Protein AF-A0A6A6M4I4-F1 (afdb_monomer_lite)

pLDDT: mean 72.27, std 20.76, range [21.84, 98.06]

Structure (mmCIF, N/CA/C/O backbone):
data_AF-A0A6A6M4I4-F1
#
_entry.id   AF-A0A6A6M4I4-F1
#
loop_
_atom_site.group_PDB
_atom_site.id
_atom_site.type_symbol
_atom_site.label_atom_id
_atom_site.label_alt_id
_atom_site.label_comp_id
_atom_site.label_asym_id
_atom_site.label_entity_id
_atom_site.label_seq_id
_atom_site.pdbx_PDB_ins_code
_atom_site.Cartn_x
_atom_site.Cartn_y
_atom_site.Cartn_z
_atom_site.occupancy
_atom_site.B_iso_or_equiv
_atom_site.auth_seq_id
_atom_site.auth_comp_id
_atom_site.auth_asym_id
_atom_site.auth_atom_id
_atom_site.pdbx_PDB_model_num
ATOM 1 N N . MET A 1 1 ? 14.103 -45.615 40.117 1.00 31.14 1 MET A N 1
ATOM 2 C CA . MET A 1 1 ? 13.460 -45.887 38.816 1.00 31.14 1 MET A CA 1
ATOM 3 C C . MET A 1 1 ? 13.446 -44.595 38.030 1.00 31.14 1 MET A C 1
ATOM 5 O O . MET A 1 1 ? 12.915 -43.610 38.521 1.00 31.14 1 MET A O 1
ATOM 9 N N . ILE A 1 2 ? 14.097 -44.604 36.875 1.00 37.81 2 ILE A N 1
ATOM 10 C CA . ILE A 1 2 ? 14.071 -43.544 35.864 1.00 37.81 2 ILE A CA 1
ATOM 11 C C . ILE A 1 2 ? 13.263 -44.106 34.682 1.00 37.81 2 ILE A C 1
ATOM 13 O O . ILE A 1 2 ? 13.372 -45.302 34.410 1.00 37.81 2 ILE A O 1
ATOM 17 N N . PRO A 1 3 ? 12.483 -43.268 33.990 1.00 33.00 3 PRO A N 1
ATOM 18 C CA . PRO A 1 3 ? 12.648 -43.134 32.540 1.00 33.00 3 PRO A CA 1
ATOM 19 C C . PRO A 1 3 ? 12.903 -41.648 32.206 1.00 33.00 3 PRO A C 1
ATOM 21 O O . PRO A 1 3 ? 12.130 -40.785 32.605 1.00 33.00 3 PRO A O 1
ATOM 24 N N . SER A 1 4 ? 14.102 -41.247 31.763 1.00 32.44 4 SER A N 1
ATOM 25 C CA . SER A 1 4 ? 14.714 -41.373 30.423 1.00 32.44 4 SER A CA 1
ATOM 26 C C . SER A 1 4 ? 14.012 -40.421 29.447 1.00 32.44 4 SER A C 1
ATOM 28 O O . SER A 1 4 ? 12.918 -40.712 28.984 1.00 32.44 4 SER A O 1
ATOM 30 N N . SER A 1 5 ? 14.458 -39.172 29.310 1.00 35.25 5 SER A N 1
ATOM 31 C CA . SER A 1 5 ? 15.654 -38.680 28.598 1.00 35.25 5 SER A CA 1
ATOM 32 C C . SER A 1 5 ? 15.289 -38.137 27.217 1.00 35.25 5 SER A C 1
ATOM 34 O O . SER A 1 5 ? 14.950 -38.897 26.318 1.00 35.25 5 SER A O 1
ATOM 36 N N . SER A 1 6 ? 15.524 -36.845 27.016 1.00 27.23 6 SER A N 1
ATOM 37 C CA . SER A 1 6 ? 16.131 -36.363 25.777 1.00 27.23 6 SER A CA 1
ATOM 38 C C . SER A 1 6 ? 17.053 -35.204 26.134 1.00 27.23 6 SER A C 1
ATOM 40 O O . SER A 1 6 ? 16.610 -34.125 26.522 1.00 27.23 6 SER A O 1
ATOM 42 N N . PHE A 1 7 ? 18.346 -35.498 26.070 1.00 37.03 7 PHE A N 1
ATOM 43 C CA . PHE A 1 7 ? 19.450 -34.561 26.166 1.00 37.03 7 PHE A CA 1
ATOM 44 C C . PHE A 1 7 ? 19.251 -33.390 25.194 1.00 37.03 7 PHE A C 1
ATOM 46 O O . PHE A 1 7 ? 19.187 -33.603 23.986 1.00 37.03 7 PHE A O 1
ATOM 53 N N . ALA A 1 8 ? 19.230 -32.164 25.714 1.00 30.73 8 ALA A N 1
ATOM 54 C CA . ALA A 1 8 ? 19.670 -30.998 24.958 1.00 30.73 8 ALA A CA 1
ATOM 55 C C . ALA A 1 8 ? 21.140 -30.744 25.321 1.00 30.73 8 ALA A C 1
ATOM 57 O O . ALA A 1 8 ? 21.530 -30.786 26.489 1.00 30.73 8 ALA A O 1
ATOM 58 N N . GLN A 1 9 ? 21.951 -30.604 24.281 1.00 38.31 9 GLN A N 1
ATOM 59 C CA . GLN A 1 9 ? 23.408 -30.628 24.278 1.00 38.31 9 GLN A CA 1
ATOM 60 C C . GLN A 1 9 ? 24.006 -29.468 25.091 1.00 38.31 9 GLN A C 1
ATOM 62 O O . GLN A 1 9 ? 23.876 -28.307 24.718 1.00 38.31 9 GLN A O 1
ATOM 67 N N . TRP A 1 10 ? 24.702 -29.793 26.179 1.00 38.88 10 TRP A N 1
ATOM 68 C CA . TRP A 1 10 ? 25.659 -28.889 26.819 1.00 38.88 10 TRP A CA 1
ATOM 69 C C . TRP A 1 10 ? 26.985 -28.930 26.046 1.00 38.88 10 TRP A C 1
ATOM 71 O O . TRP A 1 10 ? 27.397 -30.026 25.656 1.00 38.88 10 TRP A O 1
ATOM 81 N N . PRO A 1 11 ? 27.747 -27.831 25.925 1.00 41.03 11 PRO A N 1
ATOM 82 C CA . PRO A 1 11 ? 29.192 -27.961 25.986 1.00 41.03 11 PRO A CA 1
ATOM 83 C C . PRO A 1 11 ? 29.584 -28.215 27.459 1.00 41.03 11 PRO A C 1
ATOM 85 O O . PRO A 1 11 ? 29.153 -27.467 28.341 1.00 41.03 11 PRO A O 1
ATOM 88 N N . PRO A 1 12 ? 30.349 -29.274 27.780 1.00 46.47 12 PRO A N 1
ATOM 89 C CA . PRO A 1 12 ? 30.817 -29.503 29.145 1.00 46.47 12 PRO A CA 1
ATOM 90 C C . PRO A 1 12 ? 31.747 -28.362 29.593 1.00 46.47 12 PRO A C 1
ATOM 92 O O . PRO A 1 12 ? 32.564 -27.879 28.808 1.00 46.47 12 PRO A O 1
ATOM 95 N N . SER A 1 13 ? 31.646 -27.948 30.864 1.00 44.84 13 SER A N 1
ATOM 96 C CA . SER A 1 13 ? 32.610 -27.016 31.470 1.00 44.84 13 SER A CA 1
ATOM 97 C C . SER A 1 13 ? 34.028 -27.603 31.362 1.00 44.84 13 SER A C 1
ATOM 99 O O . SER A 1 13 ? 34.208 -28.773 31.715 1.00 44.84 13 SER A O 1
ATOM 101 N N . PRO A 1 14 ? 35.055 -26.838 30.941 1.00 47.03 14 PRO A N 1
ATOM 102 C CA . PRO A 1 14 ? 36.431 -27.334 30.818 1.00 47.03 14 PRO A CA 1
ATOM 103 C C . PRO A 1 14 ? 37.112 -27.720 32.149 1.00 47.03 14 PRO A C 1
ATOM 105 O O . PRO A 1 14 ? 38.323 -27.919 32.173 1.00 47.03 14 PRO A O 1
ATOM 108 N N . GLY A 1 15 ? 36.392 -27.754 33.279 1.00 49.91 15 GLY A N 1
ATOM 109 C CA . GLY A 1 15 ? 36.974 -27.930 34.616 1.00 49.91 15 GLY A CA 1
ATOM 110 C C . GLY A 1 15 ? 37.733 -26.695 35.124 1.00 49.91 15 GLY A C 1
ATOM 111 O O . GLY A 1 15 ? 38.423 -26.759 36.141 1.00 49.91 15 GLY A O 1
ATOM 112 N N . TYR A 1 16 ? 37.605 -25.564 34.427 1.00 53.72 16 TYR A N 1
ATOM 113 C CA . TYR A 1 16 ? 38.219 -24.285 34.759 1.00 53.72 16 TYR A CA 1
ATOM 114 C C . TYR A 1 16 ? 37.128 -23.338 35.268 1.00 53.72 16 TYR A C 1
ATOM 116 O O . TYR A 1 16 ? 36.268 -22.937 34.495 1.00 53.72 16 TYR A O 1
ATOM 124 N N . TRP A 1 17 ? 37.175 -22.985 36.559 1.00 66.44 17 TRP A N 1
ATOM 125 C CA . TRP A 1 17 ? 36.201 -22.100 37.220 1.00 66.44 17 TRP A CA 1
ATOM 126 C C . TRP A 1 17 ? 36.866 -20.789 37.677 1.00 66.44 17 TRP A C 1
ATOM 128 O O . TRP A 1 17 ? 37.181 -20.637 38.861 1.00 66.44 17 TRP A O 1
ATOM 138 N N . PRO A 1 18 ? 37.186 -19.848 36.767 1.00 69.31 18 PRO A N 1
ATOM 139 C CA . PRO A 1 18 ? 37.772 -18.556 37.123 1.00 69.31 18 PRO A CA 1
ATOM 140 C C . PRO A 1 18 ? 37.005 -17.824 38.213 1.00 69.31 18 PRO A C 1
ATOM 142 O O . PRO A 1 18 ? 37.638 -17.266 39.111 1.00 69.31 18 PRO A O 1
ATOM 145 N N . SER A 1 19 ? 35.671 -17.867 38.165 1.00 76.81 19 SER A N 1
ATOM 146 C CA . SER A 1 19 ? 34.803 -17.196 39.131 1.00 76.81 19 SER A CA 1
ATOM 147 C C . SER A 1 19 ? 35.120 -17.581 40.582 1.00 76.81 19 SER A C 1
ATOM 149 O O . SER A 1 19 ? 35.118 -16.721 41.461 1.00 76.81 19 SER A O 1
ATOM 151 N N . SER A 1 20 ? 35.515 -18.835 40.843 1.00 78.94 20 SER A N 1
ATOM 152 C CA . SER A 1 20 ? 35.787 -19.338 42.196 1.00 78.94 20 SER A CA 1
ATOM 153 C C . SER A 1 20 ? 37.062 -18.765 42.828 1.00 78.94 20 SER A C 1
ATOM 155 O O . SER A 1 20 ? 37.299 -18.950 44.023 1.00 78.94 20 SER A O 1
ATOM 157 N N . ARG A 1 21 ? 37.917 -18.101 42.040 1.00 78.56 21 ARG A N 1
ATOM 158 C CA . ARG A 1 21 ? 39.187 -17.510 42.495 1.00 78.56 21 ARG A CA 1
ATOM 159 C C . ARG A 1 21 ? 39.053 -16.052 42.932 1.00 78.56 21 ARG A C 1
ATOM 161 O O . ARG A 1 21 ? 39.996 -15.514 43.511 1.00 78.56 21 ARG A O 1
ATOM 168 N N . PHE A 1 22 ? 37.907 -15.420 42.686 1.00 78.38 22 PHE A N 1
ATOM 169 C CA . PHE A 1 22 ? 37.672 -14.009 42.981 1.00 78.38 22 PHE A CA 1
ATOM 170 C C . PHE A 1 22 ? 36.509 -13.850 43.967 1.00 78.38 22 PHE A C 1
ATOM 172 O O . PHE A 1 22 ? 35.502 -14.545 43.888 1.00 78.38 22 PHE A O 1
ATOM 179 N N . ARG A 1 23 ? 36.649 -12.937 44.937 1.00 75.50 23 ARG A N 1
ATOM 180 C CA . ARG A 1 23 ? 35.587 -12.642 45.915 1.00 75.50 23 ARG A CA 1
ATOM 181 C C . ARG A 1 23 ? 34.660 -11.554 45.375 1.00 75.50 23 ARG A C 1
ATOM 183 O O . ARG A 1 23 ? 35.139 -10.551 44.850 1.00 75.50 23 ARG A O 1
ATOM 190 N N . SER A 1 24 ? 33.352 -11.723 45.555 1.00 74.38 24 SER A N 1
ATOM 191 C CA . SER A 1 24 ? 32.347 -10.718 45.196 1.00 74.38 24 SER A CA 1
ATOM 192 C C . SER A 1 24 ? 32.447 -9.473 46.084 1.00 74.38 24 SER A C 1
ATOM 194 O O . SER A 1 24 ? 32.620 -9.586 47.298 1.00 74.38 24 SER A O 1
ATOM 196 N N . MET A 1 25 ? 32.275 -8.292 45.493 1.00 74.44 25 MET A N 1
ATOM 197 C CA . MET A 1 25 ? 32.187 -7.011 46.202 1.00 74.44 25 MET A CA 1
ATOM 198 C C . MET A 1 25 ? 30.722 -6.575 46.300 1.00 74.44 25 MET A C 1
ATOM 200 O O . MET A 1 25 ? 29.981 -6.727 45.330 1.00 74.44 25 MET A O 1
ATOM 204 N N . SER A 1 26 ? 30.290 -6.032 47.444 1.00 73.88 26 SER A N 1
ATOM 205 C CA . SER A 1 26 ? 28.913 -5.540 47.573 1.00 73.88 26 SER A CA 1
ATOM 206 C C . SER A 1 26 ? 28.712 -4.242 46.784 1.00 73.88 26 SER A C 1
ATOM 208 O O . SER A 1 26 ? 29.636 -3.437 46.631 1.00 73.88 26 SER A O 1
ATOM 210 N N . PHE A 1 27 ? 27.492 -4.031 46.278 1.00 77.06 27 PHE A N 1
ATOM 211 C CA . PHE A 1 27 ? 27.181 -2.929 45.363 1.00 77.06 27 PHE A CA 1
ATOM 212 C C . PHE A 1 27 ? 27.622 -1.560 45.907 1.00 77.06 27 PHE A C 1
ATOM 214 O O . PHE A 1 27 ? 28.420 -0.879 45.269 1.00 77.06 27 PHE A O 1
ATOM 221 N N . TYR A 1 28 ? 27.206 -1.201 47.126 1.00 78.56 28 TYR A N 1
ATOM 222 C CA . TYR A 1 28 ? 27.516 0.101 47.737 1.00 78.56 28 TYR A CA 1
ATOM 223 C C . TYR A 1 28 ? 28.987 0.290 48.147 1.00 78.56 28 TYR A C 1
ATOM 225 O O . TYR A 1 28 ? 29.385 1.405 48.476 1.00 78.56 28 TYR A O 1
ATOM 233 N N . GLN A 1 29 ? 29.807 -0.766 48.135 1.00 78.94 29 GLN A N 1
ATOM 234 C CA . GLN A 1 29 ? 31.249 -0.659 48.388 1.00 78.94 29 GLN A CA 1
ATOM 235 C C . GLN A 1 29 ? 32.045 -0.347 47.113 1.00 78.94 29 GLN A C 1
ATOM 237 O O . GLN A 1 29 ? 33.091 0.297 47.191 1.00 78.94 29 GLN A O 1
ATOM 242 N N . GLY A 1 30 ? 31.567 -0.802 45.949 1.00 81.50 30 GLY A N 1
ATOM 243 C CA . GLY A 1 30 ? 32.304 -0.725 44.683 1.00 81.50 30 GLY A CA 1
ATOM 244 C C . GLY A 1 30 ? 31.685 0.169 43.612 1.00 81.50 30 GLY A C 1
ATOM 245 O O . GLY A 1 30 ? 32.403 0.621 42.717 1.00 81.50 30 GLY A O 1
ATOM 246 N N . TYR A 1 31 ? 30.382 0.445 43.695 1.00 85.50 31 TYR A N 1
ATOM 247 C CA . TYR A 1 31 ? 29.589 1.043 42.623 1.00 85.50 31 TYR A CA 1
ATOM 248 C C . TYR A 1 31 ? 28.689 2.171 43.131 1.00 85.50 31 TYR A C 1
ATOM 250 O O . TYR A 1 31 ? 28.266 2.205 44.286 1.00 85.50 31 TYR A O 1
ATOM 258 N N . ARG A 1 32 ? 28.391 3.112 42.237 1.00 84.06 32 ARG A N 1
ATOM 259 C CA . ARG A 1 32 ? 27.431 4.198 42.441 1.00 84.06 32 ARG A CA 1
ATOM 260 C C . ARG A 1 32 ? 26.427 4.226 41.296 1.00 84.06 32 ARG A C 1
ATOM 262 O O . ARG A 1 32 ? 26.771 3.900 40.159 1.00 84.06 32 ARG A O 1
ATOM 269 N N . ASN A 1 33 ? 25.202 4.647 41.589 1.00 81.94 33 ASN A N 1
ATOM 270 C CA . ASN A 1 33 ? 24.197 4.901 40.562 1.00 81.94 33 ASN A CA 1
ATOM 271 C C . ASN A 1 33 ? 24.697 5.990 39.596 1.00 81.94 33 ASN A C 1
ATOM 273 O O . ASN A 1 33 ? 25.313 6.965 40.034 1.00 81.94 33 ASN A O 1
ATOM 277 N N . LEU A 1 34 ? 24.462 5.799 38.298 1.00 77.12 34 LEU A N 1
ATOM 278 C CA . LEU A 1 34 ? 24.847 6.750 37.257 1.00 77.12 34 LEU A CA 1
ATOM 279 C C . LEU A 1 34 ? 23.619 7.374 36.585 1.00 77.12 34 LEU A C 1
ATOM 281 O O . LEU A 1 34 ? 23.578 8.587 36.396 1.00 77.12 34 LEU A O 1
ATOM 285 N N . TRP A 1 35 ? 22.605 6.557 36.287 1.00 76.38 35 TRP A N 1
ATOM 286 C CA . TRP A 1 35 ? 21.322 6.989 35.732 1.00 76.38 35 TRP A CA 1
ATOM 287 C C . TRP A 1 35 ? 20.171 6.230 36.396 1.00 76.38 35 TRP A C 1
ATOM 289 O O . TRP A 1 35 ? 20.329 5.068 36.772 1.00 76.38 35 TRP A O 1
ATOM 299 N N . GLY A 1 36 ? 19.003 6.871 36.503 1.00 67.06 36 GLY A N 1
ATOM 300 C CA . GLY A 1 36 ? 17.802 6.243 37.064 1.00 67.06 36 GLY A CA 1
ATOM 301 C C . GLY A 1 36 ? 17.930 5.933 38.558 1.00 67.06 36 GLY A C 1
ATOM 302 O O . GLY A 1 36 ? 17.782 4.784 38.961 1.00 67.06 36 GLY A O 1
ATOM 303 N N . TYR A 1 37 ? 18.220 6.943 39.389 1.00 66.25 37 TYR A N 1
ATOM 304 C CA . TYR A 1 37 ? 18.411 6.781 40.843 1.00 66.25 37 TYR A CA 1
ATOM 305 C C . TYR A 1 37 ? 17.227 6.092 41.544 1.00 66.25 37 TYR A C 1
ATOM 307 O O . TYR A 1 37 ? 17.417 5.344 42.497 1.00 66.25 37 TYR A O 1
ATOM 315 N N . THR A 1 38 ? 16.009 6.308 41.045 1.00 73.88 38 THR A N 1
ATOM 316 C CA . THR A 1 38 ? 14.764 5.706 41.547 1.00 73.88 38 THR A CA 1
ATOM 317 C C . THR A 1 38 ? 14.404 4.369 40.891 1.00 73.88 38 THR A C 1
ATOM 319 O O . THR A 1 38 ? 13.380 3.792 41.238 1.00 73.88 38 THR A O 1
ATOM 322 N N . HIS A 1 39 ? 15.214 3.884 39.945 1.00 79.56 39 HIS A N 1
ATOM 323 C CA . HIS A 1 39 ? 14.935 2.725 39.079 1.00 79.56 39 HIS A CA 1
ATOM 324 C C . HIS A 1 39 ? 15.889 1.557 39.322 1.00 79.56 39 HIS A C 1
ATOM 326 O O . HIS A 1 39 ? 16.181 0.754 38.430 1.00 79.56 39 HIS A O 1
ATOM 332 N N . GLN A 1 40 ? 16.433 1.527 40.536 1.00 82.19 40 GLN A N 1
ATOM 333 C CA . GLN A 1 40 ? 17.361 0.524 41.023 1.00 82.19 40 GLN A CA 1
ATOM 334 C C . GLN A 1 40 ? 17.025 0.207 42.474 1.00 82.19 40 GLN A C 1
ATOM 336 O O . GLN A 1 40 ? 16.825 1.107 43.289 1.00 82.19 40 GLN A O 1
ATOM 341 N N . PHE A 1 41 ? 16.974 -1.077 42.800 1.00 81.81 41 PHE A N 1
ATOM 342 C CA . PHE A 1 41 ? 16.672 -1.559 44.140 1.00 81.81 41 PHE A CA 1
ATOM 343 C C . PHE A 1 41 ? 17.660 -2.661 44.508 1.00 81.81 41 PHE A C 1
ATOM 345 O O . PHE A 1 41 ? 17.828 -3.619 43.754 1.00 81.81 41 PHE A O 1
ATOM 352 N N . VAL A 1 42 ? 18.335 -2.503 45.646 1.00 80.06 42 VAL A N 1
ATOM 353 C CA . VAL A 1 42 ? 19.295 -3.482 46.167 1.00 80.06 42 VAL A CA 1
ATOM 354 C C . VAL A 1 42 ? 18.647 -4.215 47.332 1.00 80.06 42 VAL A C 1
ATOM 356 O O . VAL A 1 42 ? 18.300 -3.585 48.328 1.00 80.06 42 VAL A O 1
ATOM 359 N N . ASP A 1 43 ? 18.539 -5.535 47.226 1.00 77.94 43 ASP A N 1
ATOM 360 C CA . ASP A 1 43 ? 18.047 -6.408 48.293 1.00 77.94 43 ASP A CA 1
ATOM 361 C C . ASP A 1 43 ? 18.927 -7.651 48.409 1.00 77.94 43 ASP A C 1
ATOM 363 O O . ASP A 1 43 ? 19.241 -8.281 47.405 1.00 77.94 43 ASP A O 1
ATOM 367 N N . GLN A 1 44 ? 19.362 -7.989 49.627 1.00 66.25 44 GLN A N 1
ATOM 368 C CA . GLN A 1 44 ? 20.124 -9.212 49.941 1.00 66.25 44 GLN A CA 1
ATOM 369 C C . GLN A 1 44 ? 21.246 -9.562 48.929 1.00 66.25 44 GLN A C 1
ATOM 371 O O . GLN A 1 44 ? 21.404 -10.711 48.528 1.00 66.25 44 GLN A O 1
ATOM 376 N N . ASN A 1 45 ? 22.052 -8.566 48.532 1.00 68.06 45 ASN A N 1
ATOM 377 C CA . ASN A 1 45 ? 23.128 -8.646 47.520 1.00 68.06 45 ASN A CA 1
ATOM 378 C C . ASN A 1 45 ? 22.693 -8.817 46.048 1.00 68.06 45 ASN A C 1
ATOM 380 O O . ASN A 1 45 ? 23.561 -8.909 45.180 1.00 68.06 45 ASN A O 1
ATOM 384 N N . ALA A 1 46 ? 21.399 -8.793 45.738 1.00 72.81 46 ALA A N 1
ATOM 385 C CA . ALA A 1 46 ? 20.874 -8.711 44.381 1.00 72.81 46 ALA A CA 1
ATOM 386 C C . ALA A 1 46 ? 20.486 -7.266 44.041 1.00 72.81 46 ALA A C 1
ATOM 388 O O . ALA A 1 46 ? 19.821 -6.577 44.813 1.00 72.81 46 ALA A O 1
ATOM 389 N N . LEU A 1 47 ? 20.900 -6.803 42.864 1.00 82.06 47 LEU A N 1
ATOM 390 C CA . LEU A 1 47 ? 20.510 -5.505 42.326 1.00 82.06 47 LEU A CA 1
ATOM 391 C C . LEU A 1 47 ? 19.461 -5.720 41.237 1.00 82.06 47 LEU A C 1
ATOM 393 O O . LEU A 1 47 ? 19.739 -6.338 40.212 1.00 82.06 47 LEU A O 1
ATOM 397 N N . THR A 1 48 ? 18.266 -5.184 41.455 1.00 82.44 48 THR A N 1
ATOM 398 C CA . THR A 1 48 ? 17.210 -5.125 40.445 1.00 82.44 48 THR A CA 1
ATOM 399 C C . THR A 1 48 ? 17.259 -3.770 39.760 1.00 82.44 48 THR A C 1
ATOM 401 O O . THR A 1 48 ? 17.222 -2.737 40.426 1.00 82.44 48 THR A O 1
ATOM 404 N N . ILE A 1 49 ? 17.332 -3.781 38.432 1.00 82.50 49 ILE A N 1
ATOM 405 C CA . ILE A 1 49 ? 17.323 -2.589 37.583 1.00 82.50 49 ILE A CA 1
ATOM 406 C C . ILE A 1 49 ? 16.129 -2.716 36.653 1.00 82.50 49 ILE A C 1
ATOM 408 O O . ILE A 1 49 ? 15.910 -3.776 36.069 1.00 82.50 49 ILE A O 1
ATOM 412 N N . TRP A 1 50 ? 15.353 -1.647 36.528 1.00 78.50 50 TRP A N 1
ATOM 413 C CA . TRP A 1 50 ? 14.233 -1.598 35.599 1.00 78.50 50 TRP A CA 1
ATOM 414 C C . TRP A 1 50 ? 14.225 -0.281 34.829 1.00 78.50 50 TRP A C 1
ATOM 416 O O . TRP A 1 50 ? 14.929 0.670 35.172 1.00 78.50 50 TRP A O 1
ATOM 426 N N . LEU A 1 51 ? 13.435 -0.254 33.760 1.00 73.69 51 LEU A N 1
ATOM 427 C CA . LEU A 1 51 ? 13.150 0.943 32.985 1.00 73.69 51 LEU A CA 1
ATOM 428 C C . LEU A 1 51 ? 11.653 1.215 33.024 1.00 73.69 51 LEU A C 1
ATOM 430 O O . LEU A 1 51 ? 10.844 0.311 32.825 1.00 73.69 51 LEU A O 1
ATOM 434 N N . ASP A 1 52 ? 11.309 2.476 33.230 1.00 62.59 52 ASP A N 1
ATOM 435 C CA . ASP A 1 52 ? 9.993 3.034 32.969 1.00 62.59 52 ASP A CA 1
ATOM 436 C C . ASP A 1 52 ? 10.151 4.418 32.300 1.00 62.59 52 ASP A C 1
ATOM 438 O O . ASP A 1 52 ? 11.255 4.892 32.041 1.00 62.59 52 ASP A O 1
ATOM 442 N N . SER A 1 53 ? 9.053 5.077 31.964 1.00 58.25 53 SER A N 1
ATOM 443 C CA . SER A 1 53 ? 8.981 6.379 31.283 1.00 58.25 53 SER A CA 1
ATOM 444 C C . SER A 1 53 ? 9.599 7.519 32.074 1.00 58.25 53 SER A C 1
ATOM 446 O O . SER A 1 53 ? 9.869 8.569 31.498 1.00 58.25 53 SER A O 1
ATOM 448 N N . THR A 1 54 ? 9.806 7.323 33.373 1.00 57.75 54 THR A N 1
ATOM 449 C CA . THR A 1 54 ? 10.424 8.282 34.285 1.00 57.75 54 THR A CA 1
ATOM 450 C C . THR A 1 54 ? 11.895 7.967 34.549 1.00 57.75 54 THR A C 1
ATOM 452 O O . THR A 1 54 ? 12.569 8.742 35.231 1.00 57.75 54 THR A O 1
ATOM 455 N N . SER A 1 55 ? 12.424 6.856 34.019 1.00 63.09 55 SER A N 1
ATOM 456 C CA . SER A 1 55 ? 13.855 6.555 34.086 1.00 63.09 55 SER A CA 1
ATOM 457 C C . SER A 1 55 ? 14.655 7.597 33.297 1.00 63.09 55 SER A C 1
ATOM 459 O O . SER A 1 55 ? 14.203 8.106 32.273 1.00 63.09 55 SER A O 1
ATOM 461 N N . GLY A 1 56 ? 15.828 7.965 33.824 1.00 55.12 56 GLY A N 1
ATOM 462 C CA . GLY A 1 56 ? 16.534 9.208 33.499 1.00 55.12 56 GLY A CA 1
ATOM 463 C C . GLY A 1 56 ? 16.577 9.548 32.007 1.00 55.12 56 GLY A C 1
ATOM 464 O O . GLY A 1 56 ? 17.181 8.826 31.212 1.00 55.12 56 GLY A O 1
ATOM 465 N N . HIS A 1 57 ? 15.967 10.677 31.637 1.00 53.59 57 HIS A N 1
ATOM 466 C CA . HIS A 1 57 ? 16.120 11.259 30.309 1.00 53.59 57 HIS A CA 1
ATOM 467 C C . HIS A 1 57 ? 17.539 11.808 30.167 1.00 53.59 57 HIS A C 1
ATOM 469 O O . HIS A 1 57 ? 17.911 12.780 30.826 1.00 53.59 57 HIS A O 1
ATOM 475 N N . ALA A 1 58 ? 18.339 11.206 29.291 1.00 42.78 58 ALA A N 1
ATOM 476 C CA . ALA A 1 58 ? 19.541 11.872 28.820 1.00 42.78 58 ALA A CA 1
ATOM 477 C C . ALA A 1 58 ? 19.110 12.989 27.859 1.00 42.78 58 ALA A C 1
ATOM 479 O O . ALA A 1 58 ? 18.489 12.713 26.833 1.00 42.78 58 ALA A O 1
ATOM 480 N N . LEU A 1 59 ? 19.429 14.245 28.190 1.00 38.19 59 LEU A N 1
ATOM 481 C CA . LEU A 1 59 ? 19.365 15.371 27.255 1.00 38.19 59 LEU A CA 1
ATOM 482 C C . LEU A 1 59 ? 20.267 15.053 26.052 1.00 38.19 59 LEU A C 1
ATOM 484 O O . LEU A 1 59 ? 21.473 15.280 26.093 1.00 38.19 59 LEU A O 1
ATOM 488 N N . SER A 1 60 ? 19.688 14.489 24.994 1.00 35.75 60 SER A N 1
ATOM 489 C CA . SER A 1 60 ? 20.342 14.302 23.703 1.00 35.75 60 SER A CA 1
ATOM 490 C C . SER A 1 60 ? 19.723 15.284 22.722 1.00 35.75 60 SER A C 1
ATOM 492 O O . SER A 1 60 ? 18.520 15.277 22.488 1.00 35.75 60 SER A O 1
ATOM 494 N N . THR A 1 61 ? 20.549 16.136 22.128 1.00 34.19 61 THR A N 1
ATOM 495 C CA . THR A 1 61 ? 20.193 17.123 21.097 1.00 34.19 61 THR A CA 1
ATOM 496 C C . THR A 1 61 ? 19.879 16.484 19.731 1.00 34.19 61 THR A C 1
ATOM 498 O O . THR A 1 61 ? 20.034 17.114 18.688 1.00 34.19 61 THR A O 1
ATOM 501 N N . SER A 1 62 ? 19.421 15.228 19.711 1.00 34.31 62 SER A N 1
ATOM 502 C CA . SER A 1 62 ? 19.043 14.478 18.510 1.00 34.31 62 SER A CA 1
ATOM 503 C C . SER A 1 62 ? 17.647 13.866 18.675 1.00 34.31 62 SER A C 1
ATOM 505 O O . SER A 1 62 ? 17.223 13.579 19.786 1.00 34.31 62 SER A O 1
ATOM 507 N N . LEU A 1 63 ? 16.927 13.701 17.559 1.00 37.12 63 LEU A N 1
ATOM 508 C CA . LEU A 1 63 ? 15.488 13.388 17.408 1.00 37.12 63 LEU A CA 1
ATOM 509 C C . LEU A 1 63 ? 14.978 12.051 18.020 1.00 37.12 63 LEU A C 1
ATOM 511 O O . LEU A 1 63 ? 13.955 11.525 17.578 1.00 37.12 63 LEU A O 1
ATOM 515 N N . ILE A 1 64 ? 15.659 11.473 19.013 1.00 42.72 64 ILE A N 1
ATOM 516 C CA . ILE A 1 64 ? 15.294 10.211 19.667 1.00 42.72 64 ILE A CA 1
ATOM 517 C C . ILE A 1 64 ? 15.554 10.337 21.173 1.00 42.72 64 ILE A C 1
ATOM 519 O O . ILE A 1 64 ? 16.702 10.278 21.614 1.00 42.72 64 ILE A O 1
ATOM 523 N N . ASP A 1 65 ? 14.498 10.435 21.982 1.00 54.72 65 ASP A N 1
ATOM 524 C CA . ASP A 1 65 ? 14.655 10.289 23.432 1.00 54.72 65 ASP A CA 1
ATOM 525 C C . ASP A 1 65 ? 15.042 8.830 23.738 1.00 54.72 65 ASP A C 1
ATOM 527 O O . ASP A 1 65 ? 14.372 7.896 23.281 1.00 54.72 65 ASP A O 1
ATOM 531 N N . VAL A 1 66 ? 16.111 8.616 24.503 1.00 55.88 66 VAL A N 1
ATOM 532 C CA . VAL A 1 66 ? 16.533 7.296 25.002 1.00 55.88 66 VAL A CA 1
ATOM 533 C C . VAL A 1 66 ? 16.364 7.302 26.515 1.00 55.88 66 VAL A C 1
ATOM 535 O O . VAL A 1 66 ? 16.790 8.243 27.186 1.00 55.88 66 VAL A O 1
ATOM 538 N N . VAL A 1 67 ? 15.712 6.270 27.043 1.00 70.19 67 VAL A N 1
ATOM 539 C CA . VAL A 1 67 ? 15.488 6.102 28.481 1.00 70.19 67 VAL A CA 1
ATOM 540 C C . VAL A 1 67 ? 16.563 5.156 29.017 1.00 70.19 67 VAL A C 1
ATOM 542 O O . VAL A 1 67 ? 16.788 4.101 28.419 1.00 70.19 67 VAL A O 1
ATOM 545 N N . ARG A 1 68 ? 17.242 5.543 30.109 1.00 75.44 68 ARG A N 1
ATOM 546 C CA . ARG A 1 68 ? 18.383 4.795 30.664 1.00 75.44 68 ARG A CA 1
ATOM 547 C C . ARG A 1 68 ? 18.307 4.627 32.182 1.00 75.44 68 ARG A C 1
ATOM 549 O O . ARG A 1 68 ? 17.921 5.546 32.905 1.00 75.44 68 ARG A O 1
ATOM 556 N N . SER A 1 69 ? 18.754 3.472 32.667 1.00 84.25 69 SER A N 1
ATOM 557 C CA . SER A 1 69 ? 19.041 3.206 34.081 1.00 84.25 69 SER A CA 1
ATOM 558 C C . SER A 1 69 ? 20.328 2.398 34.168 1.00 84.25 69 SER A C 1
ATOM 560 O O . SER A 1 69 ? 20.510 1.439 33.422 1.00 84.25 69 SER A O 1
ATOM 562 N N . GLY A 1 70 ? 21.250 2.794 35.043 1.00 87.25 70 GLY A N 1
ATOM 563 C CA . GLY A 1 70 ? 22.553 2.141 35.128 1.00 87.25 70 GLY A CA 1
ATOM 564 C C . GLY A 1 70 ? 23.427 2.605 36.287 1.00 87.25 70 GLY A C 1
ATOM 565 O O . GLY A 1 70 ? 23.108 3.562 37.000 1.00 87.25 70 GLY A O 1
ATOM 566 N N . PHE A 1 71 ? 24.542 1.916 36.491 1.00 88.06 71 PHE A N 1
ATOM 567 C CA . PHE A 1 71 ? 25.505 2.181 37.555 1.00 88.06 71 PHE A CA 1
ATOM 568 C C . PHE A 1 71 ? 26.940 2.100 37.036 1.00 88.06 71 PHE A C 1
ATOM 570 O O . PHE A 1 71 ? 27.213 1.552 35.968 1.00 88.06 71 PHE A O 1
ATOM 577 N N . LYS A 1 72 ? 27.869 2.663 37.808 1.00 89.56 72 LYS A N 1
ATOM 578 C CA . LYS A 1 72 ? 29.288 2.760 37.463 1.00 89.56 72 LYS A CA 1
ATOM 579 C C . LYS A 1 72 ? 30.170 2.513 38.680 1.00 89.56 72 LYS A C 1
ATOM 581 O O . LYS A 1 72 ? 29.807 2.889 39.795 1.00 89.56 72 LYS A O 1
ATOM 586 N N . SER A 1 73 ? 31.336 1.903 38.482 1.00 90.44 73 SER A N 1
ATOM 587 C CA . SER A 1 73 ? 32.310 1.697 39.554 1.00 90.44 73 SER A CA 1
ATOM 588 C C . SER A 1 73 ? 32.823 3.025 40.122 1.00 90.44 73 SER A C 1
ATOM 590 O O . SER A 1 73 ? 32.972 4.023 39.416 1.00 90.44 73 SER A O 1
ATOM 592 N N . VAL A 1 74 ? 33.121 3.056 41.420 1.00 87.81 74 VAL A N 1
ATOM 593 C CA . VAL A 1 74 ? 33.643 4.260 42.093 1.00 87.81 74 VAL A CA 1
ATOM 594 C C . VAL A 1 74 ? 35.076 4.566 41.645 1.00 87.81 74 VAL A C 1
ATOM 596 O O . VAL A 1 74 ? 35.460 5.729 41.535 1.00 87.81 74 VAL A O 1
ATOM 599 N N . LYS A 1 75 ? 35.865 3.525 41.354 1.00 88.31 75 LYS A N 1
ATOM 600 C CA . LYS A 1 75 ? 37.258 3.622 40.898 1.00 88.31 75 LYS A CA 1
ATOM 601 C C . LYS A 1 75 ? 37.433 2.947 39.529 1.00 88.31 75 LYS A C 1
ATOM 603 O O . LYS A 1 75 ? 36.705 1.990 39.245 1.00 88.31 75 LYS A O 1
ATOM 608 N N . PRO A 1 76 ? 38.376 3.417 38.696 1.00 90.12 76 PRO A N 1
ATOM 609 C CA . PRO A 1 76 ? 38.766 2.723 37.477 1.00 90.12 76 PRO A CA 1
ATOM 610 C C . PRO A 1 76 ? 39.758 1.586 37.764 1.00 90.12 76 PRO A C 1
ATOM 612 O O . PRO A 1 76 ? 40.470 1.599 38.772 1.00 90.12 76 PRO A O 1
ATOM 615 N N . PHE A 1 77 ? 39.848 0.635 36.840 1.00 89.12 77 PHE A N 1
ATOM 616 C CA . PHE A 1 77 ? 40.719 -0.536 36.902 1.00 89.12 77 PHE A CA 1
ATOM 617 C C . PHE A 1 77 ? 41.647 -0.587 35.686 1.00 89.12 77 PHE A C 1
ATOM 619 O O . PHE A 1 77 ? 41.285 -0.123 34.613 1.00 89.12 77 PHE A O 1
ATOM 626 N N . ARG A 1 78 ? 42.848 -1.159 35.842 1.00 85.38 78 ARG A N 1
ATOM 627 C CA . ARG A 1 78 ? 43.821 -1.364 34.742 1.00 85.38 78 ARG A CA 1
ATOM 628 C C . ARG A 1 78 ? 43.819 -2.786 34.168 1.00 85.38 78 ARG A C 1
ATOM 630 O O . ARG A 1 78 ? 44.411 -3.030 33.128 1.00 85.38 78 ARG A O 1
ATOM 637 N N . SER A 1 79 ? 43.274 -3.734 34.920 1.00 87.25 79 SER A N 1
ATOM 638 C CA . SER A 1 79 ? 43.067 -5.141 34.564 1.00 87.25 79 SER A CA 1
ATOM 639 C C . SER A 1 79 ? 42.252 -5.794 35.684 1.00 87.25 79 SER A C 1
ATOM 641 O O . SER A 1 79 ? 42.163 -5.242 36.787 1.00 87.25 79 SER A O 1
ATOM 643 N N . GLY A 1 80 ? 41.644 -6.946 35.417 1.00 89.00 80 GLY A N 1
ATOM 644 C CA . GLY A 1 80 ? 40.879 -7.690 36.411 1.00 89.00 80 GLY A CA 1
ATOM 645 C C . GLY A 1 80 ? 39.914 -8.708 35.810 1.00 89.00 80 GLY A C 1
ATOM 646 O O . GLY A 1 80 ? 39.770 -8.818 34.593 1.00 89.00 80 GLY A O 1
ATOM 647 N N . TYR A 1 81 ? 39.257 -9.451 36.699 1.00 89.25 81 TYR A N 1
ATOM 648 C CA . TYR A 1 81 ? 38.108 -10.292 36.379 1.00 89.25 81 TYR A CA 1
ATOM 649 C C . TYR A 1 81 ? 36.838 -9.558 36.806 1.00 89.25 81 TYR A C 1
ATOM 651 O O . TYR A 1 81 ? 36.669 -9.243 37.986 1.00 89.25 81 TYR A O 1
ATOM 659 N N . PHE A 1 82 ? 35.960 -9.277 35.849 1.00 91.12 82 PHE A N 1
ATOM 660 C CA . PHE A 1 82 ? 34.727 -8.528 36.059 1.00 91.12 82 PHE A CA 1
ATOM 661 C C . PHE A 1 82 ? 33.558 -9.417 35.670 1.00 91.12 82 PHE A C 1
ATOM 663 O O . PHE A 1 82 ? 33.343 -9.659 34.488 1.00 91.12 82 PHE A O 1
ATOM 670 N N . GLY A 1 83 ? 32.830 -9.927 36.659 1.00 88.94 83 GLY A N 1
ATOM 671 C CA . GLY A 1 83 ? 31.719 -10.846 36.441 1.00 88.94 83 GLY A CA 1
ATOM 672 C C . GLY A 1 83 ? 30.454 -10.392 37.150 1.00 88.94 83 GLY A C 1
ATOM 673 O O . GLY A 1 83 ? 30.515 -9.838 38.250 1.00 88.94 83 GLY A O 1
ATOM 674 N N . ALA A 1 84 ? 29.310 -10.657 36.529 1.00 87.94 84 ALA A N 1
ATOM 675 C CA . ALA A 1 84 ? 27.993 -10.423 37.096 1.00 87.94 84 ALA A CA 1
ATOM 676 C C . ALA A 1 84 ? 27.075 -11.610 36.796 1.00 87.94 84 ALA A C 1
ATOM 678 O O . ALA A 1 84 ? 27.039 -12.125 35.678 1.00 87.94 84 ALA A O 1
ATOM 679 N N . SER A 1 85 ? 26.310 -12.036 37.800 1.00 88.38 85 SER A N 1
ATOM 680 C CA . SER A 1 85 ? 25.224 -12.990 37.589 1.00 88.38 85 SER A CA 1
ATOM 681 C C . SER A 1 85 ? 23.983 -12.225 37.144 1.00 88.38 85 SER A C 1
ATOM 683 O O . SER A 1 85 ? 23.448 -11.418 37.904 1.00 88.38 85 SER A O 1
ATOM 685 N N . ILE A 1 86 ? 23.543 -12.450 35.907 1.00 89.81 86 ILE A N 1
ATOM 686 C CA . ILE A 1 86 ? 22.474 -11.687 35.254 1.00 89.81 86 ILE A CA 1
ATOM 687 C C . ILE A 1 86 ? 21.344 -12.646 34.877 1.00 89.81 86 ILE A C 1
ATOM 689 O O . ILE A 1 86 ? 21.582 -13.725 34.335 1.00 89.81 86 ILE A O 1
ATOM 693 N N . LYS A 1 87 ? 20.106 -12.234 35.155 1.00 90.56 87 LYS A N 1
ATOM 694 C CA . LYS A 1 87 ? 18.885 -12.846 34.625 1.00 90.56 87 LYS A CA 1
ATOM 695 C C . LYS A 1 87 ? 18.115 -11.773 33.868 1.00 90.56 87 LYS A C 1
ATOM 697 O O . LYS A 1 87 ? 17.753 -10.758 34.463 1.00 90.56 87 LYS A O 1
ATOM 702 N N . VAL A 1 88 ? 17.889 -11.977 32.574 1.00 87.12 88 VAL A N 1
ATOM 703 C CA . VAL A 1 88 ? 17.179 -11.001 31.730 1.00 87.12 88 VAL A CA 1
ATOM 704 C C . VAL A 1 88 ? 15.667 -11.239 31.755 1.00 87.12 88 VAL A C 1
ATOM 706 O O . VAL A 1 88 ? 15.194 -12.308 32.136 1.00 87.12 88 VAL A O 1
ATOM 709 N N . GLN A 1 89 ? 14.880 -10.229 31.383 1.00 82.50 89 GLN A N 1
ATOM 710 C CA . GLN A 1 89 ? 13.418 -10.309 31.424 1.00 82.50 89 GLN A CA 1
ATOM 711 C C . GLN A 1 89 ? 12.871 -11.298 30.370 1.00 82.50 89 GLN A C 1
ATOM 713 O O . GLN A 1 89 ? 13.257 -11.212 29.205 1.00 82.50 89 GLN A O 1
ATOM 718 N N . PRO A 1 90 ? 11.926 -12.195 30.705 1.00 77.88 90 PRO A N 1
ATOM 719 C CA . PRO A 1 90 ? 11.226 -13.003 29.707 1.00 77.88 90 PRO A CA 1
ATOM 720 C C . PRO A 1 90 ? 10.248 -12.177 28.854 1.00 77.88 90 PRO A C 1
ATOM 722 O O . PRO A 1 90 ? 9.680 -11.184 29.308 1.00 77.88 90 PRO A O 1
ATOM 725 N N . GLY A 1 91 ? 9.990 -12.634 27.626 1.00 73.62 91 GLY A N 1
ATOM 726 C CA . GLY A 1 91 ? 8.974 -12.064 26.734 1.00 73.62 91 GLY A CA 1
ATOM 727 C C . GLY A 1 91 ? 9.525 -11.127 25.656 1.00 73.62 91 GLY A C 1
ATOM 728 O O . GLY A 1 91 ? 10.644 -11.301 25.179 1.00 73.62 91 GLY A O 1
ATOM 729 N N . TYR A 1 92 ? 8.703 -10.171 25.214 1.00 73.31 92 TYR A N 1
ATOM 730 C CA . TYR A 1 92 ? 9.071 -9.203 24.179 1.00 73.31 92 TYR A CA 1
ATOM 731 C C . TYR A 1 92 ? 9.897 -8.062 24.775 1.00 73.31 92 TYR A C 1
ATOM 733 O O . TYR A 1 92 ? 9.389 -7.259 25.554 1.00 73.31 92 TYR A O 1
ATOM 741 N N . THR A 1 93 ? 11.159 -7.976 24.372 1.00 74.12 93 THR A N 1
ATOM 742 C CA . THR A 1 93 ? 12.112 -6.947 24.812 1.00 74.12 93 THR A CA 1
ATOM 743 C C . THR A 1 93 ? 12.799 -6.267 23.631 1.00 74.12 93 THR A C 1
ATOM 745 O O . THR A 1 93 ? 13.817 -5.614 23.822 1.00 74.12 93 THR A O 1
ATOM 748 N N . ALA A 1 94 ? 12.279 -6.418 22.405 1.00 70.25 94 ALA A N 1
ATOM 749 C CA . ALA A 1 94 ? 12.901 -5.897 21.187 1.00 70.25 94 ALA A CA 1
ATOM 750 C C . ALA A 1 94 ? 13.345 -4.433 21.359 1.00 70.25 94 ALA A C 1
ATOM 752 O O . ALA A 1 94 ? 12.566 -3.599 21.800 1.00 70.25 94 ALA A O 1
ATOM 753 N N . GLY A 1 95 ? 14.619 -4.157 21.058 1.00 69.38 95 GLY A N 1
ATOM 754 C CA . GLY A 1 95 ? 15.310 -2.867 21.220 1.00 69.38 95 GLY A CA 1
ATOM 755 C C . GLY A 1 95 ? 15.350 -2.257 22.633 1.00 69.38 95 GLY A C 1
ATOM 756 O O . GLY A 1 95 ? 15.591 -1.055 22.773 1.00 69.38 95 GLY A O 1
ATOM 757 N N . VAL A 1 96 ? 15.161 -3.085 23.661 1.00 77.50 96 VAL A N 1
ATOM 758 C CA . VAL A 1 96 ? 15.868 -2.942 24.938 1.00 77.50 96 VAL A CA 1
ATOM 759 C C . VAL A 1 96 ? 17.257 -3.559 24.763 1.00 77.50 96 VAL A C 1
ATOM 761 O O . VAL A 1 96 ? 17.390 -4.641 24.187 1.00 77.50 96 VAL A O 1
ATOM 764 N N . ILE A 1 97 ? 18.291 -2.870 25.233 1.00 83.44 97 ILE A N 1
ATOM 765 C CA . ILE A 1 97 ? 19.667 -3.361 25.285 1.00 83.44 97 ILE A CA 1
ATOM 766 C C . ILE A 1 97 ? 20.098 -3.351 26.747 1.00 83.44 97 ILE A C 1
ATOM 768 O O . ILE A 1 97 ? 20.047 -2.313 27.405 1.00 83.44 97 ILE A O 1
ATOM 772 N N . THR A 1 98 ? 20.519 -4.509 27.249 1.00 87.88 98 THR A N 1
ATOM 773 C CA . THR A 1 98 ? 21.122 -4.635 28.581 1.00 87.88 98 THR A CA 1
ATOM 774 C C . THR A 1 98 ? 22.615 -4.834 28.402 1.00 87.88 98 THR A C 1
ATOM 776 O O . THR A 1 98 ? 23.020 -5.885 27.909 1.00 87.88 98 THR A O 1
ATOM 779 N N . ALA A 1 99 ? 23.427 -3.858 28.791 1.00 89.06 99 ALA A N 1
ATOM 780 C CA . ALA A 1 99 ? 24.868 -3.884 28.593 1.00 89.06 99 ALA A CA 1
ATOM 781 C C . ALA A 1 99 ? 25.629 -3.898 29.927 1.00 89.06 99 ALA A C 1
ATOM 783 O O . ALA A 1 99 ? 25.321 -3.161 30.865 1.00 89.06 99 ALA A O 1
ATOM 784 N N . PHE A 1 100 ? 26.642 -4.758 29.995 1.00 91.12 100 PHE A N 1
ATOM 785 C CA . PHE A 1 100 ? 27.644 -4.854 31.050 1.00 91.12 100 PHE A CA 1
ATOM 786 C C . PHE A 1 100 ? 29.016 -4.670 30.410 1.00 91.12 100 PHE A C 1
ATOM 788 O O . PHE A 1 100 ? 29.423 -5.481 29.578 1.00 91.12 100 PHE A O 1
ATOM 795 N N . TYR A 1 101 ? 29.716 -3.598 30.766 1.00 91.56 101 TYR A N 1
ATOM 796 C CA . TYR A 1 101 ? 30.874 -3.165 29.999 1.00 91.56 101 TYR A CA 1
ATOM 797 C C . TYR A 1 101 ? 31.942 -2.443 30.820 1.00 91.56 101 TYR A C 1
ATOM 799 O O . TYR A 1 101 ? 31.723 -2.019 31.954 1.00 91.56 101 TYR A O 1
ATOM 807 N N . LEU A 1 102 ? 33.131 -2.323 30.240 1.00 90.81 102 LEU A N 1
ATOM 808 C CA . LEU A 1 102 ? 34.252 -1.535 30.741 1.00 90.81 102 LEU A CA 1
ATOM 809 C C . LEU A 1 102 ? 34.484 -0.380 29.773 1.00 90.81 102 LEU A C 1
ATOM 811 O O . LEU A 1 102 ? 34.636 -0.638 28.590 1.00 90.81 102 LEU A O 1
ATOM 815 N N . SER A 1 103 ? 34.554 0.867 30.242 1.00 89.75 103 SER A N 1
ATOM 816 C CA . SER A 1 103 ? 34.836 2.012 29.365 1.00 89.75 103 SER A CA 1
ATOM 817 C C . SER A 1 103 ? 35.584 3.137 30.078 1.00 89.75 103 SER A C 1
ATOM 819 O O . SER A 1 103 ? 35.412 3.367 31.281 1.00 89.75 103 SER A O 1
ATOM 821 N N . ASN A 1 104 ? 36.414 3.876 29.339 1.00 86.62 104 ASN A N 1
ATOM 822 C CA . ASN A 1 104 ? 37.015 5.141 29.786 1.00 86.62 104 ASN A CA 1
ATOM 823 C C . ASN A 1 104 ? 36.528 6.365 28.985 1.00 86.62 104 ASN A C 1
ATOM 825 O O . ASN A 1 104 ? 37.147 7.429 29.039 1.00 86.62 104 ASN A O 1
ATOM 829 N N . ASN A 1 105 ? 35.386 6.244 28.297 1.00 81.12 105 ASN A N 1
ATOM 830 C CA . ASN A 1 105 ? 34.838 7.283 27.418 1.00 81.12 105 ASN A CA 1
ATOM 831 C C . ASN A 1 105 ? 34.606 8.641 28.093 1.00 81.12 105 ASN A C 1
ATOM 833 O O . ASN A 1 105 ? 34.830 9.673 27.470 1.00 81.12 105 ASN A O 1
ATOM 837 N N . GLU A 1 106 ? 34.228 8.671 29.373 1.00 76.56 106 GLU A N 1
ATOM 838 C CA . GLU A 1 106 ? 34.097 9.939 30.108 1.00 76.56 106 GLU A CA 1
ATOM 839 C C . GLU A 1 106 ? 35.428 10.698 30.246 1.00 76.56 106 GLU A C 1
ATOM 841 O O . GLU A 1 106 ? 35.428 11.926 30.239 1.00 76.56 106 GLU A O 1
ATOM 846 N N . ALA A 1 107 ? 36.554 9.987 30.370 1.00 78.12 107 ALA A N 1
ATOM 847 C CA . ALA A 1 107 ? 37.878 10.591 30.525 1.00 78.12 107 ALA A CA 1
ATOM 848 C C . ALA A 1 107 ? 38.546 10.895 29.173 1.00 78.12 107 ALA A C 1
ATOM 850 O O . ALA A 1 107 ? 39.271 11.882 29.055 1.00 78.12 107 ALA A O 1
ATOM 851 N N . HIS A 1 108 ? 38.271 10.080 28.148 1.00 75.62 108 HIS A N 1
ATOM 852 C CA . HIS A 1 108 ? 38.867 10.208 26.815 1.00 75.62 108 HIS A CA 1
ATOM 853 C C . HIS A 1 108 ? 37.818 10.193 25.685 1.00 75.62 108 HIS A C 1
ATOM 855 O O . HIS A 1 108 ? 37.829 9.290 24.844 1.00 75.62 108 HIS A O 1
ATOM 861 N N . PRO A 1 109 ? 36.915 11.190 25.599 1.00 68.88 109 PRO A N 1
ATOM 862 C CA . PRO A 1 109 ? 35.930 11.247 24.523 1.00 68.88 109 PRO A CA 1
ATOM 863 C C . PRO A 1 109 ? 36.603 11.198 23.143 1.00 68.88 109 PRO A C 1
ATOM 865 O O . PRO A 1 109 ? 37.577 11.906 22.896 1.00 68.88 109 PRO A O 1
ATOM 868 N N . ARG A 1 110 ? 36.061 10.390 22.223 1.00 61.66 110 ARG A N 1
ATOM 869 C CA . ARG A 1 110 ? 36.587 10.121 20.859 1.00 61.66 110 ARG A CA 1
ATOM 870 C C . ARG A 1 110 ? 37.878 9.295 20.760 1.00 61.66 110 ARG A C 1
ATOM 872 O O . ARG A 1 110 ? 38.186 8.867 19.657 1.00 61.66 110 ARG A O 1
ATOM 879 N N . PHE A 1 111 ? 38.584 9.035 21.860 1.00 69.19 111 PHE A N 1
ATOM 880 C CA . PHE A 1 111 ? 39.813 8.223 21.907 1.00 69.19 111 PHE A CA 1
ATOM 881 C C . PHE A 1 111 ? 39.745 7.144 22.996 1.00 69.19 111 PHE A C 1
ATOM 883 O O . PHE A 1 111 ? 40.761 6.767 23.576 1.00 69.19 111 PHE A O 1
ATOM 890 N N . HIS A 1 112 ? 38.537 6.671 23.295 1.00 78.44 112 HIS A N 1
ATOM 891 C CA . HIS A 1 112 ? 38.298 5.763 24.403 1.00 78.44 112 HIS A CA 1
ATOM 892 C C . HIS A 1 112 ? 38.509 4.300 24.043 1.00 78.44 112 HIS A C 1
ATOM 894 O O . HIS A 1 112 ? 38.463 3.883 22.883 1.00 78.44 112 HIS A O 1
ATOM 900 N N . ASP A 1 113 ? 38.698 3.553 25.111 1.00 83.81 113 ASP A N 1
ATOM 901 C CA . ASP A 1 113 ? 38.768 2.117 25.204 1.00 83.81 113 ASP A CA 1
ATOM 902 C C . ASP A 1 113 ? 37.438 1.605 25.775 1.00 83.81 113 ASP A C 1
ATOM 904 O O . ASP A 1 113 ? 36.902 2.200 26.718 1.00 83.81 113 ASP A O 1
ATOM 908 N N . GLU A 1 114 ? 36.902 0.528 25.200 1.00 86.75 114 GLU A N 1
ATOM 909 C CA . GLU A 1 114 ? 35.635 -0.070 25.618 1.00 86.75 114 GLU A CA 1
ATOM 910 C C . GLU A 1 114 ? 35.592 -1.596 25.382 1.00 86.75 114 GLU A C 1
ATOM 912 O O . GLU A 1 114 ? 36.147 -2.109 24.408 1.00 86.75 114 GLU A O 1
ATOM 917 N N . VAL A 1 115 ? 34.990 -2.346 26.309 1.00 86.75 115 VAL A N 1
ATOM 918 C CA . VAL A 1 115 ? 34.838 -3.810 26.249 1.00 86.75 115 VAL A CA 1
ATOM 919 C C . VAL A 1 115 ? 33.455 -4.195 26.773 1.00 86.75 115 VAL A C 1
ATOM 921 O O . VAL A 1 115 ? 33.207 -4.064 27.972 1.00 86.75 115 VAL A O 1
ATOM 924 N N . ASP A 1 116 ? 32.595 -4.737 25.906 1.00 86.75 116 ASP A N 1
ATOM 925 C CA . ASP A 1 116 ? 31.153 -4.848 26.172 1.00 86.75 116 ASP A CA 1
ATOM 926 C C . ASP A 1 116 ? 30.642 -6.285 26.113 1.00 86.75 116 ASP A C 1
ATOM 928 O O . ASP A 1 116 ? 31.051 -7.073 25.256 1.00 86.75 116 ASP A O 1
ATOM 932 N N . ILE A 1 117 ? 29.681 -6.592 26.983 1.00 89.19 117 ILE A N 1
ATOM 933 C CA . ILE A 1 117 ? 28.732 -7.698 26.865 1.00 89.19 117 ILE A CA 1
ATOM 934 C C . ILE A 1 117 ? 27.328 -7.093 26.819 1.00 89.19 117 ILE A C 1
ATOM 936 O O . ILE A 1 117 ? 26.901 -6.449 27.773 1.00 89.19 117 ILE A O 1
ATOM 940 N N . GLU A 1 118 ? 26.583 -7.339 25.747 1.00 90.50 118 GLU A N 1
ATOM 941 C CA . GLU A 1 118 ? 25.250 -6.781 25.531 1.00 90.50 118 GLU A CA 1
ATOM 942 C C . GLU A 1 118 ? 24.230 -7.882 25.238 1.00 90.50 118 GLU A C 1
ATOM 944 O O . GLU A 1 118 ? 24.422 -8.717 24.356 1.00 90.50 118 GLU A O 1
ATOM 949 N N . PHE A 1 119 ? 23.095 -7.863 25.929 1.00 89.19 119 PHE A N 1
ATOM 950 C CA . PHE A 1 119 ? 21.926 -8.644 25.544 1.00 89.19 119 PHE A CA 1
ATOM 951 C C . PHE A 1 119 ? 21.064 -7.799 24.622 1.00 89.19 119 PHE A C 1
ATOM 953 O O . PHE A 1 119 ? 20.527 -6.765 25.029 1.00 89.19 119 PHE A O 1
ATOM 960 N N . LEU A 1 120 ? 20.911 -8.260 23.385 1.00 84.38 120 LEU A N 1
ATOM 961 C CA . LEU A 1 120 ? 19.998 -7.646 22.435 1.00 84.38 120 LEU A CA 1
ATOM 962 C C . LEU A 1 120 ? 18.579 -8.139 22.725 1.00 84.38 120 LEU A C 1
ATOM 964 O O . LEU A 1 120 ? 18.343 -9.344 22.851 1.00 84.38 120 LEU A O 1
ATOM 968 N N . GLY A 1 121 ? 17.640 -7.201 22.818 1.00 76.38 121 GLY A N 1
ATOM 969 C CA . GLY A 1 121 ? 16.227 -7.486 23.019 1.00 76.38 121 GLY A CA 1
ATOM 970 C C . GLY A 1 121 ? 15.669 -8.507 22.027 1.00 76.38 121 GLY A C 1
ATOM 971 O O . GLY A 1 121 ? 15.999 -8.479 20.840 1.00 76.38 121 GLY A O 1
ATOM 972 N N . THR A 1 122 ? 14.792 -9.390 22.503 1.00 73.50 122 THR A N 1
ATOM 973 C CA . THR A 1 122 ? 14.223 -10.488 21.708 1.00 73.50 122 THR A CA 1
ATOM 974 C C . THR A 1 122 ? 12.724 -10.312 21.450 1.00 73.50 122 THR A C 1
ATOM 976 O O . THR A 1 122 ? 12.044 -9.472 22.044 1.00 73.50 122 THR A O 1
ATOM 979 N N . THR A 1 123 ? 12.193 -11.126 20.541 1.00 69.75 123 THR A N 1
ATOM 980 C CA . THR A 1 123 ? 10.754 -11.253 20.267 1.00 69.75 123 THR A CA 1
ATOM 981 C C . THR A 1 123 ? 10.258 -12.620 20.737 1.00 69.75 123 THR A C 1
ATOM 983 O O . THR A 1 123 ? 11.050 -13.547 20.909 1.00 69.75 123 THR A O 1
ATOM 986 N N . PHE A 1 124 ? 8.947 -12.768 20.955 1.00 62.12 124 PHE A N 1
ATOM 987 C CA . PHE A 1 124 ? 8.377 -14.025 21.446 1.00 62.12 124 PHE A CA 1
ATOM 988 C C . PHE A 1 124 ? 8.803 -15.232 20.591 1.00 62.12 124 PHE A C 1
ATOM 990 O O . PHE A 1 124 ? 8.609 -15.252 19.375 1.00 62.12 124 PHE A O 1
ATOM 997 N N . GLY A 1 125 ? 9.371 -16.247 21.249 1.00 59.41 125 GLY A N 1
ATOM 998 C CA . GLY A 1 125 ? 9.800 -17.498 20.618 1.00 59.41 125 GLY A CA 1
ATOM 999 C C . GLY A 1 125 ? 11.141 -17.441 19.874 1.00 59.41 125 GLY A C 1
ATOM 1000 O O . GLY A 1 125 ? 11.500 -18.423 19.228 1.00 59.41 125 GLY A O 1
ATOM 1001 N N . LYS A 1 126 ? 11.888 -16.330 19.938 1.00 68.88 126 LYS A N 1
ATOM 1002 C CA . LYS A 1 126 ? 13.264 -16.233 19.419 1.00 68.88 126 LYS A CA 1
ATOM 1003 C C . LYS A 1 126 ? 14.285 -16.307 20.569 1.00 68.88 126 LYS A C 1
ATOM 1005 O O . LYS A 1 126 ? 14.039 -15.711 21.620 1.00 68.88 126 LYS A O 1
ATOM 1010 N N . PRO A 1 127 ? 15.430 -16.994 20.389 1.00 73.75 127 PRO A N 1
ATOM 1011 C CA . PRO A 1 127 ? 16.484 -17.034 21.402 1.00 73.75 127 PRO A CA 1
ATOM 1012 C C . PRO A 1 127 ? 17.109 -15.646 21.597 1.00 73.75 127 PRO A C 1
ATOM 1014 O O . PRO A 1 127 ? 17.250 -14.881 20.641 1.00 73.75 127 PRO A O 1
ATOM 1017 N N . TYR A 1 128 ? 17.502 -15.328 22.831 1.00 81.06 128 TYR A N 1
ATOM 1018 C CA . TYR A 1 128 ? 18.266 -14.116 23.124 1.00 81.06 128 TYR A CA 1
ATOM 1019 C C . TYR A 1 128 ? 19.619 -14.137 22.406 1.00 81.06 128 TYR A C 1
ATOM 1021 O O . TYR A 1 128 ? 20.276 -15.175 22.317 1.00 81.06 128 TYR A O 1
ATOM 1029 N N . THR A 1 129 ? 20.041 -12.975 21.906 1.00 83.19 129 THR A N 1
ATOM 1030 C CA . THR A 1 129 ? 21.364 -12.803 21.296 1.00 83.19 129 THR A CA 1
ATOM 1031 C C . THR A 1 129 ? 22.276 -12.059 22.264 1.00 83.19 129 THR A C 1
ATOM 1033 O O . THR A 1 129 ? 21.976 -10.927 22.644 1.00 83.19 129 THR A O 1
ATOM 1036 N N . LEU A 1 130 ? 23.392 -12.686 22.634 1.00 85.38 130 LEU A N 1
ATOM 1037 C CA . LEU A 1 130 ? 24.480 -12.062 23.381 1.00 85.38 130 LEU A CA 1
ATOM 1038 C C . LEU A 1 130 ? 25.487 -11.479 22.386 1.00 85.38 130 LEU A C 1
ATOM 1040 O O . LEU A 1 130 ? 26.040 -12.207 21.566 1.00 85.38 130 LEU A O 1
ATOM 1044 N N . GLN A 1 131 ? 25.741 -10.183 22.439 1.00 87.12 131 GLN A N 1
ATOM 1045 C CA . GLN A 1 131 ? 26.757 -9.503 21.650 1.00 87.12 131 GLN A CA 1
ATOM 1046 C C . GLN A 1 131 ? 27.949 -9.153 22.542 1.00 87.12 131 GLN A C 1
ATOM 1048 O O . GLN A 1 131 ? 27.783 -8.779 23.695 1.00 87.12 131 GLN A O 1
ATOM 1053 N N . THR A 1 132 ? 29.163 -9.283 22.017 1.00 84.56 132 THR A N 1
ATOM 1054 C CA . THR A 1 132 ? 30.384 -8.806 22.678 1.00 84.56 132 THR A CA 1
ATOM 1055 C C . THR A 1 132 ? 31.096 -7.812 21.783 1.00 84.56 132 THR A C 1
ATOM 1057 O O . THR A 1 132 ? 31.121 -8.008 20.565 1.00 84.56 132 THR A O 1
ATOM 1060 N N . ASN A 1 133 ? 31.720 -6.795 22.361 1.00 81.62 133 ASN A N 1
ATOM 1061 C CA . ASN A 1 133 ? 32.444 -5.775 21.610 1.00 81.62 133 ASN A CA 1
ATOM 1062 C C . ASN A 1 133 ? 33.782 -5.428 22.280 1.00 81.62 133 ASN A C 1
ATOM 1064 O O . ASN A 1 133 ? 33.916 -5.521 23.497 1.00 81.62 133 ASN A O 1
ATOM 1068 N N . VAL A 1 134 ? 34.795 -5.098 21.478 1.00 78.56 134 VAL A N 1
ATOM 1069 C CA . VAL A 1 134 ? 36.113 -4.642 21.948 1.00 78.56 134 VAL A CA 1
ATOM 1070 C C . VAL A 1 134 ? 36.523 -3.444 21.099 1.00 78.56 134 VAL A C 1
ATOM 1072 O O . VAL A 1 134 ? 36.628 -3.548 19.875 1.00 78.56 134 VAL A O 1
ATOM 1075 N N . TYR A 1 135 ? 36.780 -2.313 21.743 1.00 73.88 135 TYR A N 1
ATOM 1076 C CA . TYR A 1 135 ? 37.114 -1.045 21.114 1.00 73.88 135 TYR A CA 1
ATOM 1077 C C . TYR A 1 135 ? 38.348 -0.424 21.770 1.00 73.88 135 TYR A C 1
ATOM 1079 O O . TYR A 1 135 ? 38.413 -0.343 22.989 1.00 73.88 135 TYR A O 1
ATOM 1087 N N . ILE A 1 136 ? 39.344 -0.011 20.978 1.00 74.50 136 ILE A N 1
ATOM 1088 C CA . ILE A 1 136 ? 40.627 0.514 21.480 1.00 74.50 136 ILE A CA 1
ATOM 1089 C C . ILE A 1 136 ? 40.895 1.895 20.862 1.00 74.50 136 ILE A C 1
ATOM 1091 O O . ILE A 1 136 ? 40.840 2.046 19.641 1.00 74.50 136 ILE A O 1
ATOM 1095 N N . ARG A 1 137 ? 41.228 2.884 21.701 1.00 63.25 137 ARG A N 1
ATOM 1096 C CA . ARG A 1 137 ? 41.736 4.231 21.370 1.00 63.25 137 ARG A CA 1
ATOM 1097 C C . ARG A 1 137 ? 40.945 5.024 20.334 1.00 63.25 137 ARG A C 1
ATOM 1099 O O . ARG A 1 137 ? 41.512 5.857 19.630 1.00 63.25 137 ARG A O 1
ATOM 1106 N N . GLY A 1 138 ? 39.641 4.810 20.215 1.00 57.62 138 GLY A N 1
ATOM 1107 C CA . GLY A 1 138 ? 38.834 5.559 19.249 1.00 57.62 138 GLY A CA 1
ATOM 1108 C C . GLY A 1 138 ? 39.194 5.354 17.767 1.00 57.62 138 GLY A C 1
ATOM 1109 O O . GLY A 1 138 ? 38.606 6.015 16.910 1.00 57.62 138 GLY A O 1
ATOM 1110 N N . SER A 1 139 ? 40.147 4.479 17.428 1.00 52.28 139 SER A N 1
ATOM 1111 C CA . SER A 1 139 ? 40.645 4.318 16.063 1.00 52.28 139 SER A CA 1
ATOM 1112 C C . SER A 1 139 ? 39.744 3.384 15.262 1.00 52.28 139 SER A C 1
ATOM 1114 O O . SER A 1 139 ? 39.848 2.163 15.323 1.00 52.28 139 SER A O 1
ATOM 1116 N N . GLY A 1 140 ? 38.873 3.996 14.461 1.00 48.50 140 GLY A N 1
ATOM 1117 C CA . GLY A 1 140 ? 38.553 3.491 13.133 1.00 48.50 140 GLY A CA 1
ATOM 1118 C C . GLY A 1 140 ? 39.712 3.801 12.185 1.00 48.50 140 GLY A C 1
ATOM 1119 O O . GLY A 1 140 ? 39.677 4.802 11.479 1.00 48.50 140 GLY A O 1
ATOM 1120 N N . ASP A 1 141 ? 40.735 2.952 12.164 1.00 36.41 141 ASP A N 1
ATOM 1121 C CA . ASP A 1 141 ? 41.881 3.036 11.247 1.00 36.41 141 ASP A CA 1
ATOM 1122 C C . ASP A 1 141 ? 41.718 2.144 9.999 1.00 36.41 141 ASP A C 1
ATOM 1124 O O . ASP A 1 141 ? 42.674 1.851 9.286 1.00 36.41 141 ASP A O 1
ATOM 1128 N N . GLY A 1 142 ? 40.488 1.737 9.676 1.00 41.56 142 GLY A N 1
ATOM 1129 C CA . GLY A 1 142 ? 40.175 1.136 8.376 1.00 41.56 142 GLY A CA 1
ATOM 1130 C C . GLY A 1 142 ? 40.745 -0.268 8.140 1.00 41.56 142 GLY A C 1
ATOM 1131 O O . GLY A 1 142 ? 40.543 -0.818 7.059 1.00 41.56 142 GLY A O 1
ATOM 1132 N N . ARG A 1 143 ? 41.389 -0.901 9.129 1.00 39.22 143 ARG A N 1
ATOM 1133 C CA . ARG A 1 143 ? 41.721 -2.333 9.091 1.00 39.22 143 ARG A CA 1
ATOM 1134 C C . ARG A 1 143 ? 40.771 -3.105 9.999 1.00 39.22 143 ARG A C 1
ATOM 1136 O O . ARG A 1 143 ? 40.890 -3.118 11.217 1.00 39.22 143 ARG A O 1
ATOM 1143 N N . ILE A 1 144 ? 39.784 -3.731 9.362 1.00 45.38 144 ILE A N 1
ATOM 1144 C CA . ILE A 1 144 ? 38.728 -4.525 9.994 1.00 45.38 144 ILE A CA 1
ATOM 1145 C C . ILE A 1 144 ? 39.350 -5.732 10.692 1.00 45.38 144 ILE A C 1
ATOM 1147 O O . ILE A 1 144 ? 39.661 -6.714 10.026 1.00 45.38 144 ILE A O 1
ATOM 1151 N N . ILE A 1 145 ? 39.465 -5.705 12.022 1.00 40.31 145 ILE A N 1
ATOM 1152 C CA . ILE A 1 145 ? 39.525 -6.935 12.820 1.00 40.31 145 ILE A CA 1
ATOM 1153 C C . ILE A 1 145 ? 38.743 -6.741 14.131 1.00 40.31 145 ILE A C 1
ATOM 1155 O O . ILE A 1 145 ? 39.239 -6.159 15.087 1.00 40.31 145 ILE A O 1
ATOM 1159 N N . GLY A 1 146 ? 37.532 -7.310 14.177 1.00 49.56 146 GLY A N 1
ATOM 1160 C CA . GLY A 1 146 ? 36.930 -7.840 15.406 1.00 49.56 146 GLY A CA 1
ATOM 1161 C C . GLY A 1 146 ? 36.272 -6.865 16.386 1.00 49.56 146 GLY A C 1
ATOM 1162 O O . GLY A 1 146 ? 36.516 -7.010 17.579 1.00 49.56 146 GLY A O 1
ATOM 1163 N N . ARG A 1 147 ? 35.406 -5.946 15.937 1.00 58.19 147 ARG A N 1
ATOM 1164 C CA . ARG A 1 147 ? 34.583 -5.129 16.855 1.00 58.19 147 ARG A CA 1
ATOM 1165 C C . ARG A 1 147 ? 33.518 -5.991 17.553 1.00 58.19 147 ARG A C 1
ATOM 1167 O O . ARG A 1 147 ? 33.755 -6.484 18.653 1.00 58.19 147 ARG A O 1
ATOM 1174 N N . GLU A 1 148 ? 32.429 -6.323 16.865 1.00 68.81 148 GLU A N 1
ATOM 1175 C CA . GLU A 1 148 ? 31.255 -6.985 17.451 1.00 68.81 148 GLU A CA 1
ATOM 1176 C C . GLU A 1 148 ? 31.164 -8.477 17.077 1.00 68.81 148 GLU A C 1
ATOM 1178 O O . GLU A 1 148 ? 31.360 -8.851 15.921 1.00 68.81 148 GLU A O 1
ATOM 1183 N N . MET A 1 149 ? 30.838 -9.344 18.039 1.00 63.62 149 MET A N 1
ATOM 1184 C CA . MET A 1 149 ? 30.528 -10.762 17.801 1.00 63.62 149 MET A CA 1
ATOM 1185 C C . MET A 1 149 ? 29.248 -11.155 18.524 1.00 63.62 149 MET A C 1
ATOM 1187 O O . MET A 1 149 ? 29.098 -10.854 19.706 1.00 63.62 149 MET A O 1
ATOM 1191 N N . LYS A 1 150 ? 28.354 -11.854 17.821 1.00 79.12 150 LYS A N 1
ATOM 1192 C CA . LYS A 1 150 ? 27.058 -12.307 18.335 1.00 79.12 150 LYS A CA 1
ATOM 1193 C C . LYS A 1 150 ? 27.076 -13.805 18.615 1.00 79.12 150 LYS A C 1
ATOM 1195 O O . LYS A 1 150 ? 27.583 -14.580 17.810 1.00 79.12 150 LYS A O 1
ATOM 1200 N N . PHE A 1 151 ? 26.466 -14.194 19.723 1.00 71.94 151 PHE A N 1
ATOM 1201 C CA . PHE A 1 151 ? 26.355 -15.561 20.206 1.00 71.94 151 PHE A CA 1
ATOM 1202 C C . PHE A 1 151 ? 24.897 -15.849 20.560 1.00 71.94 151 PHE A C 1
ATOM 1204 O O . PHE A 1 151 ? 24.232 -15.044 21.214 1.00 71.94 151 PHE A O 1
ATOM 1211 N N . HIS A 1 152 ? 24.411 -17.015 20.147 1.00 76.06 152 HIS A N 1
ATOM 1212 C CA . HIS A 1 152 ? 23.194 -17.587 20.710 1.00 76.06 152 HIS A CA 1
ATOM 1213 C C . HIS A 1 152 ? 23.610 -18.487 21.868 1.00 76.06 152 HIS A C 1
ATOM 1215 O O . HIS A 1 152 ? 24.464 -19.359 21.699 1.00 76.06 152 HIS A O 1
ATOM 1221 N N . LEU A 1 153 ? 23.046 -18.241 23.046 1.00 72.38 153 LEU A N 1
ATOM 1222 C CA . LEU A 1 153 ? 23.344 -19.036 24.231 1.00 72.38 153 LEU A CA 1
ATOM 1223 C C . LEU A 1 153 ? 22.683 -20.412 24.112 1.00 72.38 153 LEU A C 1
ATOM 1225 O O . LEU A 1 153 ? 21.586 -20.542 23.571 1.00 72.38 153 LEU A O 1
ATOM 1229 N N . TRP A 1 154 ? 23.343 -21.443 24.639 1.00 76.81 154 TRP A N 1
ATOM 1230 C CA . TRP A 1 154 ? 22.831 -22.824 24.671 1.00 76.81 154 TRP A CA 1
ATOM 1231 C C . TRP A 1 154 ? 21.742 -23.039 25.739 1.00 76.81 154 TRP A C 1
ATOM 1233 O O . TRP A 1 154 ? 21.352 -24.167 26.029 1.00 76.81 154 TRP A O 1
ATOM 1243 N N . PHE A 1 155 ? 21.247 -21.953 26.326 1.00 78.81 155 PHE A N 1
ATOM 1244 C CA . PHE A 1 155 ? 20.177 -21.905 27.310 1.00 78.81 155 PHE A CA 1
ATOM 1245 C C . PHE A 1 155 ? 19.376 -20.608 27.137 1.00 78.81 155 PHE A C 1
ATOM 1247 O O . PHE A 1 155 ? 19.833 -19.653 26.507 1.00 78.81 155 PHE A O 1
ATOM 1254 N N . ASP A 1 156 ? 18.176 -20.563 27.714 1.00 80.75 156 ASP A N 1
ATOM 1255 C CA . ASP A 1 156 ? 17.355 -19.354 27.770 1.00 80.75 156 ASP A CA 1
ATOM 1256 C C . ASP A 1 156 ? 17.760 -18.502 28.994 1.00 80.75 156 ASP A C 1
ATOM 1258 O O . ASP A 1 156 ? 17.479 -18.901 30.130 1.00 80.75 156 ASP A O 1
ATOM 1262 N N . PRO A 1 157 ? 18.396 -17.325 28.802 1.00 85.50 157 PRO A N 1
ATOM 1263 C CA . PRO A 1 157 ? 18.926 -16.503 29.894 1.00 85.50 157 PRO A CA 1
ATOM 1264 C C . PRO A 1 157 ? 17.834 -15.819 30.737 1.00 85.50 157 PRO A C 1
ATOM 1266 O O . PRO A 1 157 ? 18.145 -15.072 31.668 1.00 85.50 157 PRO A O 1
ATOM 1269 N N . THR A 1 158 ? 16.556 -16.039 30.411 1.00 86.75 158 THR A N 1
ATOM 1270 C CA . THR A 1 158 ? 15.408 -15.546 31.184 1.00 86.75 158 THR A CA 1
ATOM 1271 C C . THR A 1 158 ? 14.981 -16.499 32.298 1.00 86.75 158 THR A C 1
ATOM 1273 O O . THR A 1 158 ? 14.337 -16.072 33.258 1.00 86.75 158 THR A O 1
ATOM 1276 N N . GLN A 1 159 ? 15.343 -17.783 32.192 1.00 83.81 159 GLN A N 1
ATOM 1277 C CA . GLN A 1 159 ? 14.857 -18.828 33.096 1.00 83.81 159 GLN A CA 1
ATOM 1278 C C . GLN A 1 159 ? 15.548 -18.773 34.459 1.00 83.81 159 GLN A C 1
ATOM 1280 O O . GLN A 1 159 ? 14.894 -18.933 35.486 1.00 83.81 159 GLN A O 1
ATOM 1285 N N . ASN A 1 160 ? 16.859 -18.514 34.485 1.00 84.62 160 ASN A N 1
ATOM 1286 C CA . ASN A 1 160 ? 17.675 -18.473 35.698 1.00 84.62 160 ASN A CA 1
ATOM 1287 C C . ASN A 1 160 ? 18.782 -17.413 35.605 1.00 84.62 160 ASN A C 1
ATOM 1289 O O . ASN A 1 160 ? 19.006 -16.817 34.556 1.00 84.62 160 ASN A O 1
ATOM 1293 N N . PHE A 1 161 ? 19.456 -17.149 36.727 1.00 86.44 161 PHE A N 1
ATOM 1294 C CA . PHE A 1 161 ? 20.675 -16.341 36.728 1.00 86.44 161 PHE A CA 1
ATOM 1295 C C . PHE A 1 161 ? 21.833 -17.140 36.134 1.00 86.44 161 PHE A C 1
ATOM 1297 O O . PHE A 1 161 ? 22.081 -18.265 36.563 1.00 86.44 161 PHE A O 1
ATOM 1304 N N . HIS A 1 162 ? 22.562 -16.518 35.212 1.00 87.50 162 HIS A N 1
ATOM 1305 C CA . HIS A 1 162 ? 23.779 -17.061 34.609 1.00 87.50 162 HIS A CA 1
ATOM 1306 C C . HIS A 1 162 ? 24.938 -16.085 34.812 1.00 87.50 162 HIS A C 1
ATOM 1308 O O . HIS A 1 162 ? 24.718 -14.876 34.937 1.00 87.50 162 HIS A O 1
ATOM 1314 N N . HIS A 1 163 ? 26.163 -16.594 34.899 1.00 88.50 163 HIS A N 1
ATOM 1315 C CA . HIS A 1 163 ? 27.350 -15.801 35.197 1.00 88.50 163 HIS A CA 1
ATOM 1316 C C . HIS A 1 163 ? 28.023 -15.312 33.913 1.00 88.50 163 HIS A C 1
ATOM 1318 O O . HIS A 1 163 ? 28.540 -16.106 33.136 1.00 88.50 163 HIS A O 1
ATOM 1324 N N . TYR A 1 164 ? 28.055 -13.999 33.697 1.00 92.19 164 TYR A N 1
ATOM 1325 C CA . TYR A 1 164 ? 28.695 -13.377 32.537 1.00 92.19 164 TYR A CA 1
ATOM 1326 C C . TYR A 1 164 ? 29.919 -12.609 33.005 1.00 92.19 164 TYR A C 1
ATOM 1328 O O . TYR A 1 164 ? 29.810 -11.784 33.916 1.00 92.19 164 TYR A O 1
ATOM 1336 N N . ALA A 1 165 ? 31.081 -12.871 32.407 1.00 90.56 165 ALA A N 1
ATOM 1337 C CA . ALA A 1 165 ? 32.328 -12.275 32.866 1.00 90.56 165 ALA A CA 1
ATOM 1338 C C . ALA A 1 165 ? 33.265 -11.839 31.740 1.00 90.56 165 ALA A C 1
ATOM 1340 O O . ALA A 1 165 ? 33.335 -12.447 30.674 1.00 90.56 165 ALA A O 1
ATOM 1341 N N . ILE A 1 166 ? 34.029 -10.789 32.027 1.00 91.88 166 ILE A N 1
ATOM 1342 C CA . ILE A 1 166 ? 35.127 -10.273 31.219 1.00 91.88 166 ILE A CA 1
ATOM 1343 C C . ILE A 1 166 ? 36.402 -10.419 32.050 1.00 91.88 166 ILE A C 1
ATOM 1345 O O . ILE A 1 166 ? 36.565 -9.774 33.088 1.00 91.88 166 ILE A O 1
ATOM 1349 N N . LEU A 1 167 ? 37.329 -11.256 31.593 1.00 88.62 167 LEU A N 1
ATOM 1350 C CA . LEU A 1 167 ? 38.696 -11.283 32.096 1.00 88.62 167 LEU A CA 1
ATOM 1351 C C . LEU A 1 167 ? 39.545 -10.373 31.214 1.00 88.62 167 LEU A C 1
ATOM 1353 O O . LEU A 1 167 ? 39.823 -10.708 30.066 1.00 88.62 167 LEU A O 1
ATOM 1357 N N . TRP A 1 168 ? 39.976 -9.240 31.755 1.00 89.75 168 TRP A N 1
ATOM 1358 C CA . TRP A 1 168 ? 40.861 -8.301 31.076 1.00 89.75 168 TRP A CA 1
ATOM 1359 C C . TRP A 1 168 ? 42.250 -8.340 31.713 1.00 89.75 168 TRP A C 1
ATOM 1361 O O . TRP A 1 168 ? 42.431 -7.965 32.872 1.00 89.75 168 TRP A O 1
ATOM 1371 N N . SER A 1 169 ? 43.245 -8.784 30.948 1.00 84.75 169 SER A N 1
ATOM 1372 C CA . SER A 1 169 ? 44.661 -8.787 31.329 1.00 84.75 169 SER A CA 1
ATOM 1373 C C . SER A 1 169 ? 45.481 -7.923 30.362 1.00 84.75 169 SER A C 1
ATOM 1375 O O . SER A 1 169 ? 45.008 -7.652 29.263 1.00 84.75 169 SER A O 1
ATOM 1377 N N . PRO A 1 170 ? 46.733 -7.550 30.682 1.00 80.44 170 PRO A N 1
ATOM 1378 C CA . PRO A 1 170 ? 47.608 -6.818 29.753 1.00 80.44 170 PRO A CA 1
ATOM 1379 C C . PRO A 1 170 ? 47.926 -7.541 28.429 1.00 80.44 170 PRO A C 1
ATOM 1381 O O . PRO A 1 170 ? 48.468 -6.926 27.507 1.00 80.44 170 PRO A O 1
ATOM 1384 N N . ASN A 1 171 ? 47.630 -8.842 28.345 1.00 78.44 171 ASN A N 1
ATOM 1385 C CA . ASN A 1 171 ? 47.969 -9.693 27.206 1.00 78.44 171 ASN A CA 1
ATOM 1386 C C . ASN A 1 171 ? 46.745 -10.126 26.395 1.00 78.44 171 ASN A C 1
ATOM 1388 O O . ASN A 1 171 ? 46.894 -10.488 25.230 1.00 78.44 171 ASN A O 1
ATOM 1392 N N . GLU A 1 172 ? 45.552 -10.131 26.988 1.00 81.62 172 GLU A N 1
ATOM 1393 C CA . GLU A 1 172 ? 44.333 -10.612 26.339 1.00 81.62 172 GLU A CA 1
ATOM 1394 C C . GLU A 1 172 ? 43.059 -10.231 27.092 1.00 81.62 172 GLU A C 1
ATOM 1396 O O . GLU A 1 172 ? 43.087 -9.974 28.300 1.00 81.62 172 GLU A O 1
ATOM 1401 N N . ILE A 1 173 ? 41.940 -10.267 26.367 1.00 84.25 173 ILE A N 1
ATOM 1402 C CA . ILE A 1 173 ? 40.584 -10.232 26.919 1.00 84.25 173 ILE A CA 1
ATOM 1403 C C . ILE A 1 173 ? 39.898 -11.566 26.647 1.00 84.25 173 ILE A C 1
ATOM 1405 O O . ILE A 1 173 ? 39.962 -12.086 25.532 1.00 84.25 173 ILE A O 1
ATOM 1409 N N . ILE A 1 174 ? 39.211 -12.107 27.645 1.00 82.62 174 ILE A N 1
ATOM 1410 C CA . ILE A 1 174 ? 38.383 -13.304 27.506 1.00 82.62 174 ILE A CA 1
ATOM 1411 C C . ILE A 1 174 ? 36.976 -12.982 27.998 1.00 82.62 174 ILE A C 1
ATOM 1413 O O . ILE A 1 174 ? 36.804 -12.495 29.112 1.00 82.62 174 ILE A O 1
ATOM 1417 N N . PHE A 1 175 ? 35.979 -13.276 27.172 1.00 86.81 175 PHE A N 1
ATOM 1418 C CA . PHE A 1 175 ? 34.567 -13.239 27.537 1.00 86.81 175 PHE A CA 1
ATOM 1419 C C . PHE A 1 175 ? 34.127 -14.640 27.946 1.00 86.81 175 PHE A C 1
ATOM 1421 O O . PHE A 1 175 ? 34.387 -15.599 27.214 1.00 86.81 175 PHE A O 1
ATOM 1428 N N . LEU A 1 176 ? 33.461 -14.756 29.090 1.00 84.00 176 LEU A N 1
ATOM 1429 C CA . LEU A 1 176 ? 32.993 -16.018 29.649 1.00 84.00 176 LEU A CA 1
ATOM 1430 C C . LEU A 1 176 ? 31.488 -15.980 29.925 1.00 84.00 176 LEU A C 1
ATOM 1432 O O . LEU A 1 176 ? 30.954 -14.953 30.349 1.00 84.00 176 LEU A O 1
ATOM 1436 N N . VAL A 1 177 ? 30.838 -17.124 29.727 1.00 87.25 177 VAL A N 1
ATOM 1437 C CA . VAL A 1 177 ? 29.456 -17.401 30.134 1.00 87.25 177 VAL A CA 1
ATOM 1438 C C . VAL A 1 177 ? 29.457 -18.696 30.935 1.00 87.25 177 VAL A C 1
ATOM 1440 O O . VAL A 1 177 ? 29.895 -19.721 30.425 1.00 87.25 177 VAL A O 1
ATOM 1443 N N . ASP A 1 178 ? 29.019 -18.645 32.190 1.00 84.19 178 ASP A N 1
ATOM 1444 C CA . ASP A 1 178 ? 29.105 -19.738 33.165 1.00 84.19 178 ASP A CA 1
ATOM 1445 C C . ASP A 1 178 ? 30.513 -20.362 33.218 1.00 84.19 178 ASP A C 1
ATOM 1447 O O . ASP A 1 178 ? 30.685 -21.578 33.168 1.00 84.19 178 ASP A O 1
ATOM 1451 N N . ASP A 1 179 ? 31.536 -19.496 33.271 1.00 80.31 179 ASP A N 1
ATOM 1452 C CA . ASP A 1 179 ? 32.969 -19.838 33.214 1.00 80.31 179 ASP A CA 1
ATOM 1453 C C . ASP A 1 179 ? 33.438 -20.552 31.926 1.00 80.31 179 ASP A C 1
ATOM 1455 O O . ASP A 1 179 ? 34.615 -20.896 31.790 1.00 80.31 179 ASP A O 1
ATOM 1459 N N . VAL A 1 180 ? 32.569 -20.690 30.920 1.00 75.62 180 VAL A N 1
ATOM 1460 C CA . VAL A 1 180 ? 32.931 -21.167 29.581 1.00 75.62 180 VAL A CA 1
ATOM 1461 C C . VAL A 1 180 ? 33.409 -19.982 28.735 1.00 75.62 180 VAL A C 1
ATOM 1463 O O . VAL A 1 180 ? 32.637 -19.047 28.512 1.00 75.62 180 VAL A O 1
ATOM 1466 N N . PRO A 1 181 ? 34.660 -19.975 28.237 1.00 77.75 181 PRO A N 1
ATOM 1467 C CA . PRO A 1 181 ? 35.148 -18.900 27.382 1.00 77.75 181 PRO A CA 1
ATOM 1468 C C . PRO A 1 181 ? 34.442 -18.937 26.020 1.00 77.75 181 PRO A C 1
ATOM 1470 O O . PRO A 1 181 ? 34.610 -19.881 25.251 1.00 77.75 181 PRO A O 1
ATOM 1473 N N . ILE A 1 182 ? 33.679 -17.891 25.703 1.00 74.81 182 ILE A N 1
ATOM 1474 C CA . ILE A 1 182 ? 32.934 -17.764 24.438 1.00 74.81 182 ILE A CA 1
ATOM 1475 C C . ILE A 1 182 ? 33.694 -16.953 23.383 1.00 74.81 182 ILE A C 1
ATOM 1477 O O . ILE A 1 182 ? 33.464 -17.107 22.186 1.00 74.81 182 ILE A O 1
ATOM 1481 N N . ARG A 1 183 ? 34.624 -16.088 23.810 1.00 80.75 183 ARG A N 1
ATOM 1482 C CA . ARG A 1 183 ? 35.462 -15.277 22.919 1.00 80.75 183 ARG A CA 1
ATOM 1483 C C . ARG A 1 183 ? 36.780 -14.940 23.597 1.00 80.75 183 ARG A C 1
ATOM 1485 O O . ARG A 1 183 ? 36.800 -14.515 24.747 1.00 80.75 183 ARG A O 1
ATOM 1492 N N . ARG A 1 184 ? 37.880 -15.074 22.856 1.00 76.75 184 ARG A N 1
ATOM 1493 C CA . ARG A 1 184 ? 39.231 -14.698 23.288 1.00 76.75 184 ARG A CA 1
ATOM 1494 C C . ARG A 1 184 ? 39.815 -13.677 22.320 1.00 76.75 184 ARG A C 1
ATOM 1496 O O . ARG A 1 184 ? 39.804 -13.889 21.110 1.00 76.75 184 ARG A O 1
ATOM 1503 N N . TYR A 1 185 ? 40.336 -12.585 22.858 1.00 71.00 185 TYR A N 1
ATOM 1504 C CA . TYR A 1 185 ? 40.942 -11.489 22.117 1.00 71.00 185 TYR A CA 1
ATOM 1505 C C . TYR A 1 185 ? 42.396 -11.294 22.582 1.00 71.00 185 TYR A C 1
ATOM 1507 O O . TYR A 1 185 ? 42.641 -10.576 23.555 1.00 71.00 185 TYR A O 1
ATOM 1515 N N . PRO A 1 186 ? 43.370 -11.966 21.938 1.00 69.94 186 PRO A N 1
ATOM 1516 C CA . PRO A 1 186 ? 44.778 -11.843 22.297 1.00 69.94 186 PRO A CA 1
ATOM 1517 C C . PRO A 1 186 ? 45.365 -10.514 21.805 1.00 69.94 186 PRO A C 1
ATOM 1519 O O . PRO A 1 186 ? 44.957 -9.975 20.774 1.00 69.94 186 PRO A O 1
ATOM 1522 N N . ARG A 1 187 ? 46.373 -9.999 22.508 1.00 67.50 187 ARG A N 1
ATOM 1523 C CA . ARG A 1 187 ? 47.133 -8.813 22.105 1.00 67.50 187 ARG A CA 1
ATOM 1524 C C . ARG A 1 187 ? 47.889 -9.076 20.800 1.00 67.50 187 ARG A C 1
ATOM 1526 O O . ARG A 1 187 ? 48.848 -9.839 20.781 1.00 67.50 187 ARG A O 1
ATOM 1533 N N . LYS A 1 188 ? 47.475 -8.413 19.715 1.00 56.34 188 LYS A N 1
ATOM 1534 C CA . LYS A 1 188 ? 48.104 -8.530 18.383 1.00 56.34 188 LYS A CA 1
ATOM 1535 C C . LYS A 1 188 ? 49.028 -7.358 18.003 1.00 56.34 188 LYS A C 1
ATOM 1537 O O . LYS A 1 188 ? 49.764 -7.480 17.033 1.00 56.34 188 LYS A O 1
ATOM 1542 N N . VAL A 1 189 ? 49.005 -6.233 18.733 1.00 52.75 189 VAL A N 1
ATOM 1543 C CA . VAL A 1 189 ? 49.702 -4.978 18.359 1.00 52.75 189 VAL A CA 1
ATOM 1544 C C . VAL A 1 189 ? 50.337 -4.293 19.586 1.00 52.75 189 VAL A C 1
ATOM 1546 O O . VAL A 1 189 ? 49.933 -4.543 20.725 1.00 52.75 189 VAL A O 1
ATOM 1549 N N . MET A 1 190 ? 51.316 -3.397 19.377 1.00 47.16 190 MET A N 1
ATOM 1550 C CA . MET A 1 190 ? 51.983 -2.641 20.457 1.00 47.16 190 MET A CA 1
ATOM 1551 C C . MET A 1 190 ? 51.028 -1.758 21.290 1.00 47.16 190 MET A C 1
ATOM 1553 O O . MET A 1 190 ? 51.327 -1.488 22.454 1.00 47.16 190 MET A O 1
ATOM 1557 N N . GLN A 1 191 ? 49.864 -1.376 20.754 1.00 54.78 191 GLN A N 1
ATOM 1558 C CA . GLN A 1 191 ? 48.874 -0.492 21.388 1.00 54.78 191 GLN A CA 1
ATOM 1559 C C . GLN A 1 191 ? 47.670 -1.278 21.944 1.00 54.78 191 GLN A C 1
ATOM 1561 O O . GLN A 1 191 ? 46.580 -1.247 21.389 1.00 54.78 191 GLN A O 1
ATOM 1566 N N . PHE A 1 192 ? 47.875 -2.018 23.033 1.00 64.56 192 PHE A N 1
ATOM 1567 C CA . PHE A 1 192 ? 46.811 -2.718 23.771 1.00 64.56 192 PHE A CA 1
ATOM 1568 C C . PHE A 1 192 ? 46.430 -1.913 25.018 1.00 64.56 192 PHE A C 1
ATOM 1570 O O . PHE A 1 192 ? 47.347 -1.358 25.618 1.00 64.56 192 PHE A O 1
ATOM 1577 N N . PHE A 1 193 ? 45.138 -1.849 25.377 1.00 63.88 193 PHE A N 1
ATOM 1578 C CA . PHE A 1 193 ? 44.544 -1.102 26.507 1.00 63.88 193 PHE A CA 1
ATOM 1579 C C . PHE A 1 193 ? 45.550 -0.656 27.587 1.00 63.88 193 PHE A C 1
ATOM 1581 O O . PHE A 1 193 ? 45.993 -1.466 28.403 1.00 63.88 193 PHE A O 1
ATOM 1588 N N . GLN A 1 194 ? 45.939 0.624 27.570 1.00 66.56 194 GLN A N 1
ATOM 1589 C CA . GLN A 1 194 ? 46.949 1.180 28.494 1.00 66.56 194 GLN A CA 1
ATOM 1590 C C . GLN A 1 194 ? 46.322 2.027 29.606 1.00 66.56 194 GLN A C 1
ATOM 1592 O O . GLN A 1 194 ? 46.908 2.172 30.687 1.00 66.56 194 GLN A O 1
ATOM 1597 N N . GLU A 1 195 ? 45.125 2.552 29.351 1.00 80.88 195 GLU A N 1
ATOM 1598 C CA . GLU A 1 195 ? 44.436 3.462 30.251 1.00 80.88 195 GLU A CA 1
ATOM 1599 C C . GLU A 1 195 ? 43.452 2.719 31.171 1.00 80.88 195 GLU A C 1
ATOM 1601 O O . GLU A 1 195 ? 42.844 1.726 30.765 1.00 80.88 195 GLU A O 1
ATOM 1606 N N . PRO A 1 196 ? 43.274 3.172 32.425 1.00 86.94 196 PRO A N 1
ATOM 1607 C CA . PRO A 1 196 ? 42.272 2.605 33.319 1.00 86.94 196 PRO A CA 1
ATOM 1608 C C . PRO A 1 196 ? 40.835 2.767 32.779 1.00 86.94 196 PRO A C 1
ATOM 1610 O O . PRO A 1 196 ? 40.473 3.849 32.322 1.00 86.94 196 PRO A O 1
ATOM 1613 N N . MET A 1 197 ? 39.996 1.732 32.902 1.00 91.06 197 MET A N 1
ATOM 1614 C CA . MET A 1 197 ? 38.570 1.741 32.533 1.00 91.06 197 MET A CA 1
ATOM 1615 C C . MET A 1 197 ? 37.663 1.587 33.756 1.00 91.06 197 MET A C 1
ATOM 1617 O O . MET A 1 197 ? 38.022 0.942 34.743 1.00 91.06 197 MET A O 1
ATOM 1621 N N . TRP A 1 198 ? 36.466 2.163 33.696 1.00 92.25 198 TRP A N 1
ATOM 1622 C CA . TRP A 1 198 ? 35.426 1.959 34.701 1.00 92.25 198 TRP A CA 1
ATOM 1623 C C . TRP A 1 198 ? 34.505 0.822 34.289 1.00 92.25 198 TRP A C 1
ATOM 1625 O O . TRP A 1 198 ? 34.176 0.698 33.116 1.00 92.25 198 TRP A O 1
ATOM 1635 N N . VAL A 1 199 ? 34.048 0.043 35.267 1.00 90.69 199 VAL A N 1
ATOM 1636 C CA . VAL A 1 199 ? 33.001 -0.961 35.052 1.00 90.69 199 VAL A CA 1
ATOM 1637 C C . VAL A 1 199 ? 31.655 -0.253 35.083 1.00 90.69 199 VAL A C 1
ATOM 1639 O O . VAL A 1 199 ? 31.380 0.527 36.002 1.00 90.69 199 VAL A O 1
ATOM 1642 N N . MET A 1 200 ? 30.822 -0.528 34.095 1.00 89.00 200 MET A N 1
ATOM 1643 C CA . MET A 1 200 ? 29.528 0.094 33.890 1.00 89.00 200 MET A CA 1
ATOM 1644 C C . MET A 1 200 ? 28.482 -0.972 33.573 1.00 89.00 200 MET A C 1
ATOM 1646 O O . MET A 1 200 ? 28.768 -2.018 32.992 1.00 89.00 200 MET A O 1
ATOM 1650 N N . PHE A 1 201 ? 27.253 -0.696 33.980 1.00 88.94 201 PHE A N 1
ATOM 1651 C CA . PHE A 1 201 ? 26.090 -1.464 33.572 1.00 88.94 201 PHE A CA 1
ATOM 1652 C C . PHE A 1 201 ? 24.968 -0.494 33.257 1.00 88.94 201 PHE A C 1
ATOM 1654 O O . PHE A 1 201 ? 24.702 0.414 34.051 1.00 88.94 201 PHE A O 1
ATOM 1661 N N . ASN A 1 202 ? 24.278 -0.704 32.148 1.00 85.25 202 ASN A N 1
ATOM 1662 C CA . ASN A 1 202 ? 23.085 0.047 31.801 1.00 85.25 202 ASN A CA 1
ATOM 1663 C C . ASN A 1 202 ? 22.051 -0.831 31.098 1.00 85.25 202 ASN A C 1
ATOM 1665 O O . ASN A 1 202 ? 22.361 -1.754 30.349 1.00 85.25 202 ASN A O 1
ATOM 1669 N N . MET A 1 203 ? 20.792 -0.496 31.341 1.00 81.50 203 MET A N 1
ATOM 1670 C CA . MET A 1 203 ? 19.690 -0.848 30.465 1.00 81.50 203 MET A CA 1
ATOM 1671 C C . MET A 1 203 ? 19.292 0.401 29.692 1.00 81.50 203 MET A C 1
ATOM 1673 O O . MET A 1 203 ? 18.931 1.417 30.293 1.00 81.50 203 MET A O 1
ATOM 1677 N N . ASP A 1 204 ? 19.327 0.292 28.370 1.00 76.50 204 ASP A N 1
ATOM 1678 C CA . ASP A 1 204 ? 18.923 1.331 27.438 1.00 76.50 204 ASP A CA 1
ATOM 1679 C C . ASP A 1 204 ? 17.720 0.842 26.631 1.00 76.50 204 ASP A C 1
ATOM 1681 O O . ASP A 1 204 ? 17.717 -0.260 26.084 1.00 76.50 204 ASP A O 1
ATOM 1685 N N . ALA A 1 205 ? 16.699 1.683 26.502 1.00 61.41 205 ALA A N 1
ATOM 1686 C CA . ALA A 1 205 ? 15.597 1.443 25.581 1.00 61.41 205 ALA A CA 1
ATOM 1687 C C . ALA A 1 205 ? 15.329 2.700 24.757 1.00 61.41 205 ALA A C 1
ATOM 1689 O O . ALA A 1 205 ? 15.332 3.824 25.274 1.00 61.41 205 ALA A O 1
ATOM 1690 N N . SER A 1 206 ? 15.045 2.524 23.465 1.00 54.06 206 SER A N 1
ATOM 1691 C CA . SER A 1 206 ? 14.511 3.641 22.685 1.00 54.06 206 SER A CA 1
ATOM 1692 C C . SER A 1 206 ? 13.167 4.063 23.288 1.00 54.06 206 SER A C 1
ATOM 1694 O O . SER A 1 206 ? 12.305 3.217 23.544 1.00 54.06 206 SER A O 1
ATOM 1696 N N . SER A 1 207 ? 12.940 5.366 23.492 1.00 44.81 207 SER A N 1
ATOM 1697 C CA . SER A 1 207 ? 11.644 5.834 24.010 1.00 44.81 207 SER A CA 1
ATOM 1698 C C . SER A 1 207 ? 10.480 5.437 23.100 1.00 44.81 207 SER A C 1
ATOM 1700 O O . SER A 1 207 ? 9.339 5.419 23.543 1.00 44.81 207 SER A O 1
ATOM 1702 N N . TRP A 1 208 ? 10.750 5.110 21.831 1.00 37.53 208 TRP A N 1
ATOM 1703 C CA . TRP A 1 208 ? 9.786 4.608 20.859 1.00 37.53 208 TRP A CA 1
ATOM 1704 C C . TRP A 1 208 ? 9.300 3.180 21.150 1.00 37.53 208 TRP A C 1
ATOM 1706 O O . TRP A 1 208 ? 8.126 2.899 20.908 1.00 37.53 208 TRP A O 1
ATOM 1716 N N . LEU A 1 209 ? 10.147 2.312 21.709 1.00 39.12 209 LEU A N 1
ATOM 1717 C CA . LEU A 1 209 ? 9.815 0.912 21.999 1.00 39.12 209 LEU A CA 1
ATOM 1718 C C . LEU A 1 209 ? 8.931 0.728 23.230 1.00 39.12 209 LEU A C 1
ATOM 1720 O O . LEU A 1 209 ? 8.091 -0.162 23.247 1.00 39.12 209 LEU A O 1
ATOM 1724 N N . LEU A 1 210 ? 9.011 1.653 24.188 1.00 40.06 210 LEU A N 1
ATOM 1725 C CA . LEU A 1 210 ? 8.011 1.798 25.252 1.00 40.06 210 LEU A CA 1
ATOM 1726 C C . LEU A 1 210 ? 6.709 2.472 24.757 1.00 40.06 210 LEU A C 1
ATOM 1728 O O . LEU A 1 210 ? 5.775 2.654 25.533 1.00 40.06 210 LEU A O 1
ATOM 1732 N N . LYS A 1 211 ? 6.642 2.886 23.478 1.00 38.50 211 LYS A N 1
ATOM 1733 C CA . LYS A 1 211 ? 5.568 3.708 22.883 1.00 38.50 211 LYS A CA 1
ATOM 1734 C C . LYS A 1 211 ? 4.866 3.057 21.667 1.00 38.50 211 LYS A C 1
ATOM 1736 O O . LYS A 1 211 ? 4.317 3.788 20.838 1.00 38.50 211 LYS A O 1
ATOM 1741 N N . MET A 1 212 ? 4.834 1.730 21.524 1.00 34.44 212 MET A N 1
ATOM 1742 C CA . MET A 1 212 ? 3.928 1.030 20.584 1.00 34.44 212 MET A CA 1
ATOM 1743 C C . MET A 1 212 ? 3.355 -0.217 21.276 1.00 34.44 212 MET A C 1
ATOM 1745 O O . MET A 1 212 ? 4.091 -0.900 21.967 1.00 34.44 212 MET A O 1
ATOM 1749 N N . GLU A 1 213 ? 2.067 -0.549 21.212 1.00 35.62 213 GLU A N 1
ATOM 1750 C CA . GLU A 1 213 ? 1.093 -0.399 20.125 1.00 35.62 213 GLU A CA 1
ATOM 1751 C C . GLU A 1 213 ? -0.253 0.191 20.627 1.00 35.62 213 GLU A C 1
ATOM 1753 O O . GLU A 1 213 ? -0.643 0.010 21.775 1.00 35.62 213 GLU A O 1
ATOM 1758 N N . ASN A 1 214 ? -0.968 0.908 19.749 1.00 33.19 214 ASN A N 1
ATOM 1759 C CA . ASN A 1 214 ? -2.278 1.582 19.917 1.00 33.19 214 ASN A CA 1
ATOM 1760 C C . ASN A 1 214 ? -2.374 2.941 20.648 1.00 33.19 214 ASN A C 1
ATOM 1762 O O . ASN A 1 214 ? -3.381 3.626 20.482 1.00 33.19 214 ASN A O 1
ATOM 1766 N N . THR A 1 215 ? -1.343 3.431 21.341 1.00 36.25 215 THR A N 1
ATOM 1767 C CA . THR A 1 215 ? -1.393 4.727 22.069 1.00 36.25 215 THR A CA 1
ATOM 1768 C C . THR A 1 215 ? -0.784 5.928 21.329 1.00 36.25 215 THR A C 1
ATOM 1770 O O . THR A 1 215 ? -0.739 7.027 21.870 1.00 36.25 215 THR A O 1
ATOM 1773 N N . LYS A 1 216 ? -0.329 5.812 20.077 1.00 37.19 216 LYS A N 1
ATOM 1774 C CA . LYS A 1 216 ? 0.251 6.977 19.362 1.00 37.19 216 LYS A CA 1
ATOM 1775 C C . LYS A 1 216 ? -0.736 7.857 18.597 1.00 37.19 216 LYS A C 1
ATOM 1777 O O . LYS A 1 216 ? -0.329 8.898 18.095 1.00 37.19 216 LYS A O 1
ATOM 1782 N N . GLN A 1 217 ? -2.025 7.532 18.592 1.00 34.50 217 GLN A N 1
ATOM 1783 C CA . GLN A 1 217 ? -3.054 8.507 18.207 1.00 34.50 217 GLN A CA 1
ATOM 1784 C C . GLN A 1 217 ? -3.572 9.314 19.408 1.00 34.50 217 GLN A C 1
ATOM 1786 O O . GLN A 1 217 ? -4.306 10.277 19.240 1.00 34.50 217 GLN A O 1
ATOM 1791 N N . ILE A 1 218 ? -3.126 8.964 20.617 1.00 38.81 218 ILE A N 1
ATOM 1792 C CA . ILE A 1 218 ? -3.572 9.559 21.876 1.00 38.81 218 ILE A CA 1
ATOM 1793 C C . ILE A 1 218 ? -2.784 10.820 22.245 1.00 38.81 218 ILE A C 1
ATOM 1795 O O . ILE A 1 218 ? -3.351 11.747 22.797 1.00 38.81 218 ILE A O 1
ATOM 1799 N N . ILE A 1 219 ? -1.493 10.909 21.920 1.00 37.25 219 ILE A N 1
ATOM 1800 C CA . ILE A 1 219 ? -0.646 12.013 22.423 1.00 37.25 219 ILE A CA 1
ATOM 1801 C C . ILE A 1 219 ? -0.671 13.249 21.497 1.00 37.25 219 ILE A C 1
ATOM 1803 O O . ILE A 1 219 ? -0.184 14.310 21.862 1.00 37.25 219 ILE A O 1
ATOM 1807 N N . VAL A 1 220 ? -1.285 13.148 20.312 1.00 36.91 220 VAL A N 1
ATOM 1808 C CA . VAL A 1 220 ? -1.589 14.321 19.463 1.00 36.91 220 VAL A CA 1
ATOM 1809 C C . VAL A 1 220 ? -2.991 14.878 19.762 1.00 36.91 220 VAL A C 1
ATOM 1811 O O . VAL A 1 220 ? -3.312 15.991 19.360 1.00 36.91 220 VAL A O 1
ATOM 1814 N N . ASN A 1 221 ? -3.826 14.122 20.484 1.00 47.41 221 ASN A N 1
ATOM 1815 C CA . ASN A 1 221 ? -5.178 14.538 20.836 1.00 47.41 221 ASN A CA 1
ATOM 1816 C C . ASN A 1 221 ? -5.171 15.206 22.215 1.00 47.41 221 ASN A C 1
ATOM 1818 O O . ASN A 1 221 ? -4.724 14.623 23.200 1.00 47.41 221 ASN A O 1
ATOM 1822 N N . GLU A 1 222 ? -5.680 16.433 22.284 1.00 61.75 222 GLU A N 1
ATOM 1823 C CA . GLU A 1 222 ? -5.825 17.160 23.544 1.00 61.75 222 GLU A CA 1
ATOM 1824 C C . GLU A 1 222 ? -6.815 16.443 24.475 1.00 61.75 222 GLU A C 1
ATOM 1826 O O . GLU A 1 222 ? -7.877 15.979 24.051 1.00 61.75 222 GLU A O 1
ATOM 1831 N N . TRP A 1 223 ? -6.458 16.341 25.758 1.00 75.12 223 TRP A N 1
ATOM 1832 C CA . TRP A 1 223 ? -7.356 15.844 26.797 1.00 75.12 223 TRP A CA 1
ATOM 1833 C C . TRP A 1 223 ? -8.491 16.837 27.020 1.00 75.12 223 TRP A C 1
ATOM 1835 O O . TRP A 1 223 ? -8.249 17.985 27.390 1.00 75.12 223 TRP A O 1
ATOM 1845 N N . VAL A 1 224 ? -9.731 16.371 26.885 1.00 80.69 224 VAL A N 1
ATOM 1846 C CA . VAL A 1 224 ? -10.919 17.214 27.057 1.00 80.69 224 VAL A CA 1
ATOM 1847 C C . VAL A 1 224 ? -11.603 16.870 28.369 1.00 80.69 224 VAL A C 1
ATOM 1849 O O . VAL A 1 224 ? -11.952 15.710 28.605 1.00 80.69 224 VAL A O 1
ATOM 1852 N N . MET A 1 225 ? -11.813 17.880 29.212 1.00 85.00 225 MET A N 1
ATOM 1853 C CA . MET A 1 225 ? -12.611 17.756 30.429 1.00 85.00 225 MET A CA 1
ATOM 1854 C C . MET A 1 225 ? -14.103 17.706 30.076 1.00 85.00 225 MET A C 1
ATOM 1856 O O . MET A 1 225 ? -14.595 18.516 29.295 1.00 85.00 225 MET A O 1
ATOM 1860 N N . ARG A 1 226 ? -14.831 16.760 30.664 1.00 86.38 226 ARG A N 1
ATOM 1861 C CA . ARG A 1 226 ? -16.259 16.537 30.449 1.00 86.38 226 ARG A CA 1
ATOM 1862 C C . ARG A 1 226 ? -16.983 16.373 31.776 1.00 86.38 226 ARG A C 1
ATOM 1864 O O . ARG A 1 226 ? -16.477 15.729 32.695 1.00 86.38 226 ARG A O 1
ATOM 1871 N N . LEU A 1 227 ? -18.187 16.923 31.848 1.00 86.31 227 LEU A N 1
ATOM 1872 C CA . LEU A 1 227 ? -19.089 16.767 32.979 1.00 86.31 227 LEU A CA 1
ATOM 1873 C C . LEU A 1 227 ? -20.100 15.661 32.678 1.00 86.31 227 LEU A C 1
ATOM 1875 O O . LEU A 1 227 ? -20.703 15.663 31.605 1.00 86.31 227 LEU A O 1
ATOM 1879 N N . VAL A 1 228 ? -20.297 14.735 33.614 1.00 87.06 228 VAL A N 1
ATOM 1880 C CA . VAL A 1 228 ? -21.345 13.708 33.522 1.00 87.06 228 VAL A CA 1
ATOM 1881 C C . VAL A 1 228 ? -22.687 14.323 33.928 1.00 87.06 228 VAL A C 1
ATOM 1883 O O . VAL A 1 228 ? -22.862 14.728 35.074 1.00 87.06 228 VAL A O 1
ATOM 1886 N N . VAL A 1 229 ? -23.633 14.391 32.991 1.00 85.50 229 VAL A N 1
ATOM 1887 C CA . VAL A 1 229 ? -24.939 15.057 33.170 1.00 85.50 229 VAL A CA 1
ATOM 1888 C C . VAL A 1 229 ? -26.030 14.082 33.597 1.00 85.50 229 VAL A C 1
ATOM 1890 O O . VAL A 1 229 ? -26.864 14.415 34.432 1.00 85.50 229 VAL A O 1
ATOM 1893 N N . GLU A 1 230 ? -26.006 12.867 33.064 1.00 86.56 230 GLU A N 1
ATOM 1894 C CA . GLU A 1 230 ? -26.911 11.779 33.433 1.00 86.56 230 GLU A CA 1
ATOM 1895 C C . GLU A 1 230 ? -26.231 10.437 33.154 1.00 86.56 230 GLU A C 1
ATOM 1897 O O . GLU A 1 230 ? -25.227 10.371 32.441 1.00 86.56 230 GLU A O 1
ATOM 1902 N N . TRP A 1 231 ? -26.757 9.357 33.724 1.00 86.69 231 TRP A N 1
ATOM 1903 C CA . TRP A 1 231 ? -26.322 8.003 33.405 1.00 86.69 231 TRP A CA 1
ATOM 1904 C C . TRP A 1 231 ? -27.480 7.026 33.581 1.00 86.69 231 TRP A C 1
ATOM 1906 O O . TRP A 1 231 ? -28.315 7.211 34.462 1.00 86.69 231 TRP A O 1
ATOM 1916 N N . ASN A 1 232 ? -27.496 5.986 32.751 1.00 88.56 232 ASN A N 1
ATOM 1917 C CA . ASN A 1 232 ? -28.422 4.859 32.845 1.00 88.56 232 ASN A CA 1
ATOM 1918 C C . ASN A 1 232 ? -27.644 3.538 32.790 1.00 88.56 232 ASN A C 1
ATOM 1920 O O . ASN A 1 232 ? -26.471 3.524 32.421 1.00 88.56 232 ASN A O 1
ATOM 1924 N N . GLU A 1 233 ? -28.287 2.427 33.132 1.00 87.56 233 GLU A N 1
ATOM 1925 C CA . GLU A 1 233 ? -27.719 1.083 32.991 1.00 87.56 233 GLU A CA 1
ATOM 1926 C C . GLU A 1 233 ? -28.686 0.223 32.175 1.00 87.56 233 GLU A C 1
ATOM 1928 O O . GLU A 1 233 ? -29.886 0.195 32.453 1.00 87.56 233 GLU A O 1
ATOM 1933 N N . ALA A 1 234 ? -28.180 -0.429 31.130 1.00 86.25 234 ALA A N 1
ATOM 1934 C CA . ALA A 1 234 ? -28.970 -1.275 30.242 1.00 86.25 234 ALA A CA 1
ATOM 1935 C C . ALA A 1 234 ? -28.100 -2.399 29.677 1.00 86.25 234 ALA A C 1
ATOM 1937 O O . ALA A 1 234 ? -26.955 -2.166 29.296 1.00 86.25 234 ALA A O 1
ATOM 1938 N N . GLU A 1 235 ? -28.644 -3.618 29.627 1.00 81.94 235 GLU A N 1
ATOM 1939 C CA . GLU A 1 235 ? -27.982 -4.793 29.030 1.00 81.94 235 GLU A CA 1
ATOM 1940 C C . GLU A 1 235 ? -26.566 -5.086 29.583 1.00 81.94 235 GLU A C 1
ATOM 1942 O O . GLU A 1 235 ? -25.709 -5.597 28.869 1.00 81.94 235 GLU A O 1
ATOM 1947 N N . GLY A 1 236 ? -26.296 -4.751 30.852 1.00 82.69 236 GLY A N 1
ATOM 1948 C CA . GLY A 1 236 ? -24.968 -4.920 31.469 1.00 82.69 236 GLY A CA 1
ATOM 1949 C C . GLY A 1 236 ? -23.947 -3.831 31.105 1.00 82.69 236 GLY A C 1
ATOM 1950 O O . GLY A 1 236 ? -22.769 -3.941 31.442 1.00 82.69 236 GLY A O 1
ATOM 1951 N N . PHE A 1 237 ? -24.379 -2.762 30.432 1.00 89.38 237 PHE A N 1
ATOM 1952 C CA . PHE A 1 237 ? -23.560 -1.594 30.128 1.00 89.38 237 PHE A CA 1
ATOM 1953 C C . PHE A 1 237 ? -24.019 -0.371 30.915 1.00 89.38 237 PHE A C 1
ATOM 1955 O O . PHE A 1 237 ? -25.213 -0.120 31.090 1.00 89.38 237 PHE A O 1
ATOM 1962 N N . LEU A 1 238 ? -23.046 0.443 31.318 1.00 90.12 238 LEU A N 1
ATOM 1963 C CA . LEU A 1 238 ? -23.287 1.769 31.865 1.00 90.12 238 LEU A CA 1
ATOM 1964 C C . LEU A 1 238 ? -23.296 2.793 30.723 1.00 90.12 238 LEU A C 1
ATOM 1966 O O . LEU A 1 238 ? -22.357 2.843 29.924 1.00 90.12 238 LEU A O 1
ATOM 1970 N N . LEU A 1 239 ? -24.338 3.620 30.669 1.00 91.19 239 LEU A N 1
ATOM 1971 C CA . LEU A 1 239 ? -24.612 4.574 29.597 1.00 91.19 239 LEU A CA 1
ATOM 1972 C C . LEU A 1 239 ? -24.587 6.032 30.102 1.00 91.19 239 LEU A C 1
ATOM 1974 O O . LEU A 1 239 ? -25.653 6.617 30.323 1.00 91.19 239 LEU A O 1
ATOM 1978 N N . PRO A 1 240 ? -23.409 6.636 30.355 1.00 90.88 240 PRO A N 1
ATOM 1979 C CA . PRO A 1 240 ? -23.327 8.033 30.772 1.00 90.88 240 PRO A CA 1
ATOM 1980 C C . PRO A 1 240 ? -23.502 9.006 29.595 1.00 90.88 240 PRO A C 1
ATOM 1982 O O . PRO A 1 240 ? -22.977 8.786 28.502 1.00 90.88 240 PRO A O 1
ATOM 1985 N N . ALA A 1 241 ? -24.180 10.127 29.845 1.00 89.62 241 ALA A N 1
ATOM 1986 C CA . ALA A 1 241 ? -24.192 11.290 28.965 1.00 89.62 241 ALA A CA 1
ATOM 1987 C C . ALA A 1 241 ? -23.239 12.361 29.506 1.00 89.62 241 ALA A C 1
ATOM 1989 O O . ALA A 1 241 ? -23.330 12.761 30.671 1.00 89.62 241 ALA A O 1
ATOM 1990 N N . VAL A 1 242 ? -22.322 12.828 28.661 1.00 89.25 242 VAL A N 1
ATOM 1991 C CA . VAL A 1 242 ? -21.271 13.779 29.043 1.00 89.25 242 VAL A CA 1
ATOM 1992 C C . VAL A 1 242 ? -21.295 15.035 28.181 1.00 89.25 242 VAL A C 1
ATOM 1994 O O . VAL A 1 242 ? -21.687 14.975 27.018 1.00 89.25 242 VAL A O 1
ATOM 1997 N N . THR A 1 243 ? -20.853 16.169 28.725 1.00 86.12 243 THR A N 1
ATOM 1998 C CA . THR A 1 243 ? -20.820 17.445 27.991 1.00 86.12 243 THR A CA 1
ATOM 1999 C C . THR A 1 243 ? -19.897 17.416 26.775 1.00 86.12 243 THR A C 1
ATOM 2001 O O . THR A 1 243 ? -18.873 16.722 26.738 1.00 86.12 243 THR A O 1
ATOM 2004 N N . TYR A 1 244 ? -20.264 18.213 25.778 1.00 80.44 244 TYR A N 1
ATOM 2005 C CA . TYR A 1 244 ? -19.609 18.316 24.484 1.00 80.44 244 TYR A CA 1
ATOM 2006 C C . TYR A 1 244 ? -19.703 19.749 23.951 1.00 80.44 244 TYR A C 1
ATOM 2008 O O . TYR A 1 244 ? -20.772 20.352 24.020 1.00 80.44 244 TYR A O 1
ATOM 2016 N N . GLY A 1 245 ? -18.578 20.293 23.476 1.00 69.56 245 GLY A N 1
ATOM 2017 C CA . GLY A 1 245 ? -18.502 21.647 22.918 1.00 69.56 245 GLY A CA 1
ATOM 2018 C C . GLY A 1 245 ? -18.792 21.679 21.417 1.00 69.56 245 GLY A C 1
ATOM 2019 O O . GLY A 1 245 ? -18.497 20.716 20.709 1.00 69.56 245 GLY A O 1
ATOM 2020 N N . ASP A 1 246 ? -19.327 22.796 20.925 1.00 59.56 246 ASP A N 1
ATOM 2021 C CA . ASP A 1 246 ? -19.752 22.949 19.525 1.00 59.56 246 ASP A CA 1
ATOM 2022 C C . ASP A 1 246 ? -18.583 22.824 18.522 1.00 59.56 246 ASP A C 1
ATOM 2024 O O . ASP A 1 246 ? -18.729 22.190 17.473 1.00 59.56 246 ASP A O 1
ATOM 2028 N N . ASP A 1 247 ? -17.387 23.298 18.894 1.00 59.16 247 ASP A N 1
ATOM 2029 C CA . ASP A 1 247 ? -16.159 23.233 18.079 1.00 59.16 247 ASP A CA 1
ATOM 2030 C C . ASP A 1 247 ? -15.527 21.824 18.009 1.00 59.16 247 ASP A C 1
ATOM 2032 O O . ASP A 1 247 ? -14.633 21.557 17.201 1.00 59.16 247 ASP A O 1
ATOM 2036 N N . GLU A 1 248 ? -15.985 20.877 18.836 1.00 58.41 248 GLU A N 1
ATOM 2037 C CA . GLU A 1 248 ? -15.550 19.470 18.790 1.00 58.41 248 GLU A CA 1
ATOM 2038 C C . GLU A 1 248 ? -16.341 18.640 17.768 1.00 58.41 248 GLU A C 1
ATOM 2040 O O . GLU A 1 248 ? -16.070 17.440 17.599 1.00 58.41 248 GLU A O 1
ATOM 2045 N N . GLY A 1 249 ? -17.290 19.290 17.076 1.00 54.84 249 GLY A N 1
ATOM 2046 C CA . GLY A 1 249 ? -18.190 18.772 16.041 1.00 54.84 249 GLY A CA 1
ATOM 2047 C C . GLY A 1 249 ? -17.570 17.745 15.107 1.00 54.84 249 GLY A C 1
ATOM 2048 O O . GLY A 1 249 ? -18.120 16.672 14.865 1.00 54.84 249 GLY A O 1
ATOM 2049 N N . GLU A 1 250 ? -16.394 18.094 14.601 1.00 56.06 250 GLU A N 1
ATOM 2050 C CA . GLU A 1 250 ? -15.710 17.367 13.536 1.00 56.06 250 GLU A CA 1
ATOM 2051 C C . GLU A 1 250 ? -14.675 16.356 14.059 1.00 56.06 250 GLU A C 1
ATOM 2053 O O . GLU A 1 250 ? -14.172 15.528 13.297 1.00 56.06 250 GLU A O 1
ATOM 2058 N N . LYS A 1 251 ? -14.348 16.387 15.361 1.00 66.94 251 LYS A N 1
ATOM 2059 C CA . LYS A 1 251 ? -13.266 15.576 15.951 1.00 66.94 251 LYS A CA 1
ATOM 2060 C C . LYS A 1 251 ? -13.739 14.218 16.475 1.00 66.94 251 LYS A C 1
ATOM 2062 O O . LYS A 1 251 ? -12.976 13.248 16.401 1.00 66.94 251 LYS A O 1
ATOM 2067 N N . ILE A 1 252 ? -14.962 14.129 17.002 1.00 75.44 252 ILE A N 1
ATOM 2068 C CA . ILE A 1 252 ? -15.529 12.910 17.609 1.00 75.44 252 ILE A CA 1
ATOM 2069 C C . ILE A 1 252 ? -16.800 12.498 16.863 1.00 75.44 252 ILE A C 1
ATOM 2071 O O . ILE A 1 252 ? -17.702 13.300 16.651 1.00 75.44 252 ILE A O 1
ATOM 2075 N N . SER A 1 253 ? -16.865 11.224 16.492 1.00 76.62 253 SER A N 1
ATOM 2076 C CA . SER A 1 253 ? -17.916 10.598 15.694 1.00 76.62 253 SER A CA 1
ATOM 2077 C C . SER A 1 253 ? -18.477 9.351 16.383 1.00 76.62 253 SER A C 1
ATOM 2079 O O . SER A 1 253 ? -17.876 8.804 17.309 1.00 76.62 253 SER A O 1
ATOM 2081 N N . GLN A 1 254 ? -19.642 8.890 15.926 1.00 81.81 254 GLN A N 1
ATOM 2082 C CA . GLN A 1 254 ? -20.218 7.617 16.360 1.00 81.81 254 GLN A CA 1
ATOM 2083 C C . GLN A 1 254 ? -19.236 6.459 16.111 1.00 81.81 254 GLN A C 1
ATOM 2085 O O . GLN A 1 254 ? -18.546 6.431 15.091 1.00 81.81 254 GLN A O 1
ATOM 2090 N N . ASN A 1 255 ? -19.197 5.489 17.028 1.00 83.19 255 ASN A N 1
ATOM 2091 C CA . ASN A 1 255 ? -18.245 4.370 17.056 1.00 83.19 255 ASN A CA 1
ATOM 2092 C C . ASN A 1 255 ? -16.785 4.755 17.345 1.00 83.19 255 ASN A C 1
ATOM 2094 O O . ASN A 1 255 ? -15.891 3.918 17.186 1.00 83.19 255 ASN A O 1
ATOM 2098 N N . ASP A 1 256 ? -16.508 5.988 17.769 1.00 84.75 256 ASP A N 1
ATOM 2099 C CA . ASP A 1 256 ? -15.193 6.306 18.315 1.00 84.75 256 ASP A CA 1
ATOM 2100 C C . ASP A 1 256 ? -15.014 5.670 19.695 1.00 84.75 256 ASP A C 1
ATOM 2102 O O . ASP A 1 256 ? -15.918 5.666 20.535 1.00 84.75 256 ASP A O 1
ATOM 2106 N N . LEU A 1 257 ? -13.819 5.130 19.921 1.00 87.06 257 LEU A N 1
ATOM 2107 C CA . LEU A 1 257 ? -13.388 4.621 21.211 1.00 87.06 257 LEU A CA 1
ATOM 2108 C C . LEU A 1 257 ? -12.695 5.744 21.978 1.00 87.06 257 LEU A C 1
ATOM 2110 O O . LEU A 1 257 ? -11.694 6.303 21.516 1.00 87.06 257 LEU A O 1
ATOM 2114 N N . LEU A 1 258 ? -13.215 6.052 23.159 1.00 89.44 258 LEU A N 1
ATOM 2115 C CA . LEU A 1 258 ? -12.648 7.017 24.089 1.00 89.44 258 LEU A CA 1
ATOM 2116 C C . LEU A 1 258 ? -12.027 6.298 25.287 1.00 89.44 258 LEU A C 1
ATOM 2118 O O . LEU A 1 258 ? -12.557 5.300 25.774 1.00 89.44 258 LEU A O 1
ATOM 2122 N N . LEU A 1 259 ? -10.930 6.842 25.801 1.00 89.06 259 LEU A N 1
ATOM 2123 C CA . LEU A 1 259 ? -10.428 6.547 27.137 1.00 89.06 259 LEU A CA 1
ATOM 2124 C C . LEU A 1 259 ? -10.915 7.644 28.079 1.00 89.06 259 LEU A C 1
ATOM 2126 O O . LEU A 1 259 ? -10.593 8.818 27.890 1.00 89.06 259 LEU A O 1
ATOM 2130 N N . LEU A 1 260 ? -11.699 7.253 29.079 1.00 90.31 260 LEU A N 1
ATOM 2131 C CA . LEU A 1 260 ? -12.154 8.129 30.150 1.00 90.31 260 LEU A CA 1
ATOM 2132 C C . LEU A 1 260 ? -11.305 7.902 31.391 1.00 90.31 260 LEU A C 1
ATOM 2134 O O . LEU A 1 260 ? -11.019 6.759 31.752 1.00 90.31 260 LEU A O 1
ATOM 2138 N N . SER A 1 261 ? -10.941 8.983 32.065 1.00 89.88 261 SER A N 1
ATOM 2139 C CA . SER A 1 261 ? -10.136 8.955 33.280 1.00 89.88 261 SER A CA 1
ATOM 2140 C C . SER A 1 261 ? -10.533 10.087 34.218 1.00 89.88 261 SER A C 1
ATOM 2142 O O . SER A 1 261 ? -10.948 11.150 33.771 1.00 89.88 261 SER A O 1
ATOM 2144 N N . ARG A 1 262 ? -10.375 9.893 35.528 1.00 86.00 262 ARG A N 1
ATOM 2145 C CA . ARG A 1 262 ? -10.559 10.983 36.503 1.00 86.00 262 ARG A CA 1
ATOM 2146 C C . ARG A 1 262 ? -9.433 12.020 36.450 1.00 86.00 262 ARG A C 1
ATOM 2148 O O . ARG A 1 262 ? -9.631 13.174 36.812 1.00 86.00 262 ARG A O 1
ATOM 2155 N N . GLU A 1 263 ? -8.261 11.613 35.982 1.00 82.25 263 GLU A N 1
ATOM 2156 C CA . GLU A 1 263 ? -7.061 12.445 35.924 1.00 82.25 263 GLU A CA 1
ATOM 2157 C C . GLU A 1 263 ? -6.487 12.446 34.508 1.00 82.25 263 GLU A C 1
ATOM 2159 O O . GLU A 1 263 ? -6.581 11.445 33.790 1.00 82.25 263 GLU A O 1
ATOM 2164 N N . GLN A 1 264 ? -5.878 13.562 34.107 1.00 74.12 264 GLN A N 1
ATOM 2165 C CA . GLN A 1 264 ? -5.134 13.618 32.852 1.00 74.12 264 GLN A CA 1
ATOM 2166 C C . GLN A 1 264 ? -3.951 12.659 32.916 1.00 74.12 264 GLN A C 1
ATOM 2168 O O . GLN A 1 264 ? -3.125 12.726 33.830 1.00 74.12 264 GLN A O 1
ATOM 2173 N N . ILE A 1 265 ? -3.841 11.796 31.912 1.00 67.75 265 ILE A N 1
ATOM 2174 C CA . ILE A 1 265 ? -2.709 10.883 31.797 1.00 67.75 265 ILE A CA 1
ATOM 2175 C C . ILE A 1 265 ? -1.553 11.680 31.209 1.00 67.75 265 ILE A C 1
ATOM 2177 O O . ILE A 1 265 ? -1.477 11.894 29.999 1.00 67.75 265 ILE A O 1
ATOM 2181 N N . LYS A 1 266 ? -0.680 12.166 32.091 1.00 60.28 266 LYS A N 1
ATOM 2182 C CA . LYS A 1 266 ? 0.547 12.883 31.712 1.00 60.28 266 LYS A CA 1
ATOM 2183 C C . LYS A 1 266 ? 1.649 11.927 31.254 1.00 60.28 266 LYS A C 1
ATOM 2185 O O . LYS A 1 266 ? 2.537 12.329 30.514 1.00 60.28 266 LYS A O 1
ATOM 2190 N N . ASP A 1 267 ? 1.559 10.668 31.674 1.00 57.16 267 ASP A N 1
ATOM 2191 C CA . ASP A 1 267 ? 2.507 9.610 31.361 1.00 57.16 267 ASP A CA 1
ATOM 2192 C C . ASP A 1 267 ? 1.760 8.292 31.110 1.00 57.16 267 ASP A C 1
ATOM 2194 O O . ASP A 1 267 ? 1.044 7.799 31.980 1.00 57.16 267 ASP A O 1
ATOM 2198 N N . VAL A 1 268 ? 1.920 7.716 29.915 1.00 51.56 268 VAL A N 1
ATOM 2199 C CA . VAL A 1 268 ? 1.222 6.491 29.482 1.00 51.56 268 VAL A CA 1
ATOM 2200 C C . VAL A 1 268 ? 1.583 5.281 30.353 1.00 51.56 268 VAL A C 1
ATOM 2202 O O . VAL A 1 268 ? 0.797 4.339 30.424 1.00 51.56 268 VAL A O 1
ATOM 2205 N N . GLN A 1 269 ? 2.724 5.299 31.052 1.00 44.59 269 GLN A N 1
ATOM 2206 C CA . GLN A 1 269 ? 3.117 4.189 31.928 1.00 44.59 269 GLN A CA 1
ATOM 2207 C C . GLN A 1 269 ? 2.520 4.269 33.336 1.00 44.59 269 GLN A C 1
ATOM 2209 O O . GLN A 1 269 ? 2.429 3.252 34.020 1.00 44.59 269 GLN A O 1
ATOM 2214 N N . LYS A 1 270 ? 2.046 5.447 33.759 1.00 60.66 270 LYS A N 1
ATOM 2215 C CA . LYS A 1 270 ? 1.228 5.614 34.966 1.00 60.66 270 LYS A CA 1
ATOM 2216 C C . LYS A 1 270 ? -0.207 5.912 34.564 1.00 60.66 270 LYS A C 1
ATOM 2218 O O . LYS A 1 270 ? -0.671 7.051 34.595 1.00 60.66 270 LYS A O 1
ATOM 2223 N N . LEU A 1 271 ? -0.923 4.851 34.197 1.00 65.94 271 LEU A N 1
ATOM 2224 C CA . LEU A 1 271 ? -2.362 4.940 33.988 1.00 65.94 271 LEU A CA 1
ATOM 2225 C C . LEU A 1 271 ? -3.051 5.265 35.328 1.00 65.94 271 LEU A C 1
ATOM 2227 O O . LEU A 1 271 ? -2.767 4.605 36.330 1.00 65.94 271 LEU A O 1
ATOM 2231 N N . PRO A 1 272 ? -3.963 6.250 35.368 1.00 78.44 272 PRO A N 1
ATOM 2232 C CA . PRO A 1 272 ? -4.683 6.616 36.574 1.00 78.44 272 PRO A CA 1
ATOM 2233 C C . PRO A 1 272 ? -5.443 5.439 37.156 1.00 78.44 272 PRO A C 1
ATOM 2235 O O . PRO A 1 272 ? -5.949 4.575 36.447 1.00 78.44 272 PRO A O 1
ATOM 2238 N N . GLU A 1 273 ? -5.612 5.442 38.465 1.00 82.44 273 GLU A N 1
ATOM 2239 C CA . GLU A 1 273 ? -6.310 4.381 39.184 1.00 82.44 273 GLU A CA 1
ATOM 2240 C C . GLU A 1 273 ? -7.769 4.169 38.750 1.00 82.44 273 GLU A C 1
ATOM 2242 O O . GLU A 1 273 ? -8.342 3.107 38.993 1.00 82.44 273 GLU A O 1
ATOM 2247 N N . THR A 1 274 ? -8.374 5.191 38.142 1.00 86.31 274 THR A N 1
ATOM 2248 C CA . THR A 1 274 ? -9.773 5.217 37.714 1.00 86.31 274 THR A CA 1
ATOM 2249 C C . THR A 1 274 ? -9.843 5.615 36.245 1.00 86.31 274 THR A C 1
ATOM 2251 O O . THR A 1 274 ? -9.971 6.796 35.920 1.00 86.31 274 THR A O 1
ATOM 2254 N N . HIS A 1 275 ? -9.750 4.623 35.360 1.00 89.50 275 HIS A N 1
ATOM 2255 C CA . HIS A 1 275 ? -9.911 4.803 33.920 1.00 89.50 275 HIS A CA 1
ATOM 2256 C C . HIS A 1 275 ? -10.657 3.624 33.287 1.00 89.50 275 HIS A C 1
ATOM 2258 O O . HIS A 1 275 ? -10.561 2.483 33.752 1.00 89.50 275 HIS A O 1
ATOM 2264 N N . ALA A 1 276 ? -11.380 3.895 32.204 1.00 91.00 276 ALA A N 1
ATOM 2265 C CA . ALA A 1 276 ? -12.142 2.903 31.456 1.00 91.00 276 ALA A CA 1
ATOM 2266 C C . ALA A 1 276 ? -12.316 3.328 29.995 1.00 91.00 276 ALA A C 1
ATOM 2268 O O . ALA A 1 276 ? -12.265 4.515 29.669 1.00 91.00 276 ALA A O 1
ATOM 2269 N N . PHE A 1 277 ? -12.540 2.349 29.123 1.00 91.38 277 PHE A N 1
ATOM 2270 C CA . PHE A 1 277 ? -12.919 2.625 27.745 1.00 91.38 277 PHE A CA 1
ATOM 2271 C C . PHE A 1 277 ? -14.416 2.912 27.648 1.00 91.38 277 PHE A C 1
ATOM 2273 O O . PHE A 1 277 ? -15.222 2.332 28.378 1.00 91.38 277 PHE A O 1
ATOM 2280 N N . ALA A 1 278 ? -14.772 3.804 26.733 1.00 92.19 278 ALA A N 1
ATOM 2281 C CA . ALA A 1 278 ? -16.143 4.169 26.437 1.00 92.19 278 ALA A CA 1
ATOM 2282 C C . ALA A 1 278 ? -16.332 4.278 24.922 1.00 92.19 278 ALA A C 1
ATOM 2284 O O . ALA A 1 278 ? -15.538 4.921 24.237 1.00 92.19 278 ALA A O 1
ATOM 2285 N N . LEU A 1 279 ? -17.377 3.649 24.398 1.00 91.50 279 LEU A N 1
ATOM 2286 C CA . LEU A 1 279 ? -17.779 3.759 22.999 1.00 91.50 279 LEU A CA 1
ATOM 2287 C C . LEU A 1 279 ? -18.748 4.932 22.841 1.00 91.50 279 LEU A C 1
ATOM 2289 O O . LEU A 1 279 ? -19.677 5.058 23.632 1.00 91.50 279 LEU A O 1
ATOM 2293 N N . VAL A 1 280 ? -18.577 5.767 21.821 1.00 89.62 280 VAL A N 1
ATOM 2294 C CA . VAL A 1 280 ? -19.548 6.825 21.496 1.00 89.62 280 VAL A CA 1
ATOM 2295 C C . VAL A 1 280 ? -20.750 6.222 20.758 1.00 89.62 280 VAL A C 1
ATOM 2297 O O . VAL A 1 280 ? -20.595 5.746 19.632 1.00 89.62 280 VAL A O 1
ATOM 2300 N N . GLU A 1 281 ? -21.943 6.266 21.362 1.00 86.06 281 GLU A N 1
ATOM 2301 C CA . GLU A 1 281 ? -23.183 5.755 20.753 1.00 86.06 281 GLU A CA 1
ATOM 2302 C C . GLU A 1 281 ? -23.791 6.748 19.769 1.00 86.06 281 GLU A C 1
ATOM 2304 O O . GLU A 1 281 ? -24.044 6.400 18.620 1.00 86.06 281 GLU A O 1
ATOM 2309 N N . HIS A 1 282 ? -24.015 7.987 20.201 1.00 80.12 282 HIS A N 1
ATOM 2310 C CA . HIS A 1 282 ? -24.548 9.061 19.366 1.00 80.12 282 HIS A CA 1
ATOM 2311 C C . HIS A 1 282 ? -24.360 10.422 20.043 1.00 80.12 282 HIS A C 1
ATOM 2313 O O . HIS A 1 282 ? -24.110 10.530 21.247 1.00 80.12 282 HIS A O 1
ATOM 2319 N N . ARG A 1 283 ? -24.485 11.479 19.238 1.00 79.56 283 ARG A N 1
ATOM 2320 C CA . ARG A 1 283 ? -24.399 12.877 19.670 1.00 79.56 283 ARG A CA 1
ATOM 2321 C C . ARG A 1 283 ? -25.802 13.473 19.774 1.00 79.56 283 ARG A C 1
ATOM 2323 O O . ARG A 1 283 ? -26.577 13.358 18.828 1.00 79.56 283 ARG A O 1
ATOM 2330 N N . GLN A 1 284 ? -26.118 14.139 20.881 1.00 74.88 284 GLN A N 1
ATOM 2331 C CA . GLN A 1 284 ? -27.374 14.869 21.074 1.00 74.88 284 GLN A CA 1
ATOM 2332 C C . GLN A 1 284 ? -27.072 16.305 21.494 1.00 74.88 284 GLN A C 1
ATOM 2334 O O . GLN A 1 284 ? -26.714 16.533 22.644 1.00 74.88 284 GLN A O 1
ATOM 2339 N N . HIS A 1 285 ? -27.241 17.269 20.583 1.00 71.44 285 HIS A N 1
ATOM 2340 C CA . HIS A 1 285 ? -26.916 18.684 20.827 1.00 71.44 285 HIS A CA 1
ATOM 2341 C C . HIS A 1 285 ? -25.509 18.833 21.452 1.00 71.44 285 HIS A C 1
ATOM 2343 O O . HIS A 1 285 ? -24.523 18.553 20.771 1.00 71.44 285 HIS A O 1
ATOM 2349 N N . ASN A 1 286 ? -25.440 19.145 22.755 1.00 78.44 286 ASN A N 1
ATOM 2350 C CA . ASN A 1 286 ? -24.214 19.402 23.525 1.00 78.44 286 ASN A CA 1
ATOM 2351 C C . ASN A 1 286 ? -23.845 18.235 24.466 1.00 78.44 286 ASN A C 1
ATOM 2353 O O . ASN A 1 286 ? -23.108 18.412 25.440 1.00 78.44 286 ASN A O 1
ATOM 2357 N N . LEU A 1 287 ? -24.386 17.039 24.211 1.00 84.56 287 LEU A N 1
ATOM 2358 C CA . LEU A 1 287 ? -24.137 15.820 24.977 1.00 84.56 287 LEU A CA 1
ATOM 2359 C C . LEU A 1 287 ? -23.644 14.684 24.073 1.00 84.56 287 LEU A C 1
ATOM 2361 O O . LEU A 1 287 ? -24.190 14.426 22.997 1.00 84.56 287 LEU A O 1
ATOM 2365 N N . LEU A 1 288 ? -22.637 13.956 24.550 1.00 87.00 288 LEU A N 1
ATOM 2366 C CA . LEU A 1 288 ? -22.231 12.661 24.013 1.00 87.00 288 LEU A CA 1
ATOM 2367 C C . LEU A 1 288 ? -22.808 11.555 24.887 1.00 87.00 288 LEU A C 1
ATOM 2369 O O . LEU A 1 288 ? -22.527 11.508 26.086 1.00 87.00 288 LEU A O 1
ATOM 2373 N N . ARG A 1 289 ? -23.569 10.643 24.280 1.00 89.88 289 ARG A N 1
ATOM 2374 C CA . ARG A 1 289 ? -23.975 9.391 24.922 1.00 89.88 289 ARG A CA 1
ATOM 2375 C C . ARG A 1 289 ? -22.884 8.355 24.713 1.00 89.88 289 ARG A C 1
ATOM 2377 O O . ARG A 1 289 ? -22.473 8.090 23.581 1.00 89.88 289 ARG A O 1
ATOM 2384 N N . LEU A 1 290 ? -22.385 7.812 25.815 1.00 92.50 290 LEU A N 1
ATOM 2385 C CA . LEU A 1 290 ? -21.302 6.842 25.820 1.00 92.50 290 LEU A CA 1
ATOM 2386 C C . LEU A 1 290 ? -21.806 5.491 26.321 1.00 92.50 290 LEU A C 1
ATOM 2388 O O . LEU A 1 290 ? -22.717 5.439 27.136 1.00 92.50 290 LEU A O 1
ATOM 2392 N N . ARG A 1 291 ? -21.162 4.407 25.888 1.00 92.88 291 ARG A N 1
ATOM 2393 C CA . ARG A 1 291 ? -21.395 3.040 26.360 1.00 92.88 291 ARG A CA 1
ATOM 2394 C C . ARG A 1 291 ? -20.126 2.479 26.984 1.00 92.88 291 ARG A C 1
ATOM 2396 O O . ARG A 1 291 ? -19.080 2.436 26.336 1.00 92.88 291 ARG A O 1
ATOM 2403 N N . MET A 1 292 ? -20.216 2.039 28.235 1.00 92.06 292 MET A N 1
ATOM 2404 C CA . MET A 1 292 ? -19.094 1.527 29.022 1.00 92.06 292 MET A CA 1
ATOM 2405 C C . MET A 1 292 ? -19.398 0.131 29.556 1.00 92.06 292 MET A C 1
ATOM 2407 O O . MET A 1 292 ? -20.475 -0.109 30.099 1.00 92.06 292 MET A O 1
ATOM 2411 N N . PHE A 1 293 ? -18.422 -0.768 29.459 1.00 90.31 293 PHE A N 1
ATOM 2412 C CA . PHE A 1 293 ? -18.470 -2.076 30.106 1.00 90.31 293 PHE A CA 1
ATOM 2413 C C . PHE A 1 293 ? -17.529 -2.078 31.311 1.00 90.31 293 PHE A C 1
ATOM 2415 O O . PHE A 1 293 ? -16.329 -1.841 31.156 1.00 90.31 293 PHE A O 1
ATOM 2422 N N . LEU A 1 294 ? -18.078 -2.277 32.512 1.00 88.94 294 LEU A N 1
ATOM 2423 C CA . LEU A 1 294 ? -17.350 -2.112 33.780 1.00 88.94 294 LEU A CA 1
ATOM 2424 C C . LEU A 1 294 ? -17.355 -3.364 34.671 1.00 88.94 294 LEU A C 1
ATOM 2426 O O . LEU A 1 294 ? -16.797 -3.317 35.767 1.00 88.94 294 LEU A O 1
ATOM 2430 N N . ASP A 1 295 ? -17.957 -4.466 34.220 1.00 83.12 295 ASP A N 1
ATOM 2431 C CA . ASP A 1 295 ? -18.089 -5.699 35.010 1.00 83.12 295 ASP A CA 1
ATOM 2432 C C . ASP A 1 295 ? -16.790 -6.518 35.081 1.00 83.12 295 ASP A C 1
ATOM 2434 O O . ASP A 1 295 ? -16.593 -7.290 36.018 1.00 83.12 295 ASP A O 1
ATOM 2438 N N . GLY A 1 296 ? -15.861 -6.313 34.144 1.00 84.25 296 GLY A N 1
ATOM 2439 C CA . GLY A 1 296 ? -14.566 -6.986 34.133 1.00 84.25 296 GLY A CA 1
ATOM 2440 C C . GLY A 1 296 ? -13.858 -6.887 32.787 1.00 84.25 296 GLY A C 1
ATOM 2441 O O . GLY A 1 296 ? -14.308 -6.196 31.873 1.00 84.25 296 GLY A O 1
ATOM 2442 N N . GLU A 1 297 ? -12.734 -7.583 32.670 1.00 81.88 297 GLU A N 1
ATOM 2443 C CA . GLU A 1 297 ? -12.020 -7.794 31.413 1.00 81.88 297 GLU A CA 1
ATOM 2444 C C . GLU A 1 297 ? -12.100 -9.260 30.995 1.00 81.88 297 GLU A C 1
ATOM 2446 O O . GLU A 1 297 ? -12.031 -10.163 31.826 1.00 81.88 297 GLU A O 1
ATOM 2451 N N . VAL A 1 298 ? -12.208 -9.483 29.688 1.00 76.62 298 VAL A N 1
ATOM 2452 C CA . VAL A 1 298 ? -12.148 -10.817 29.090 1.00 76.62 298 VAL A CA 1
ATOM 2453 C C . VAL A 1 298 ? -10.685 -11.224 28.940 1.00 76.62 298 VAL A C 1
ATOM 2455 O O . VAL A 1 298 ? -9.928 -10.549 28.236 1.00 76.62 298 VAL A O 1
ATOM 2458 N N . THR A 1 299 ? -10.282 -12.334 29.559 1.00 68.00 299 THR A N 1
ATOM 2459 C CA . THR A 1 299 ? -8.954 -12.925 29.350 1.00 68.00 299 THR A CA 1
ATOM 2460 C C . THR A 1 299 ? -9.012 -14.066 28.337 1.00 68.00 299 THR A C 1
ATOM 2462 O O . THR A 1 299 ? -10.006 -14.779 28.211 1.00 68.00 299 THR A O 1
ATOM 2465 N N . CYS A 1 300 ? -7.954 -14.198 27.529 1.00 58.72 300 CYS A N 1
ATOM 2466 C CA . CYS A 1 300 ? -7.815 -15.265 26.527 1.00 58.72 300 CYS A CA 1
ATOM 2467 C C . CYS A 1 300 ? -8.978 -15.380 25.515 1.00 58.72 300 CYS A C 1
ATOM 2469 O O . CYS A 1 300 ? -9.234 -16.469 25.010 1.00 58.72 300 CYS A O 1
ATOM 2471 N N . LEU A 1 301 ? -9.667 -14.271 25.201 1.00 59.28 301 LEU A N 1
ATOM 2472 C CA . LEU A 1 301 ? -10.835 -14.225 24.300 1.00 59.28 301 LEU A CA 1
ATOM 2473 C C . LEU A 1 301 ? -12.048 -15.053 24.781 1.00 59.28 301 LEU A C 1
ATOM 2475 O O . LEU A 1 301 ? -12.969 -15.289 24.000 1.00 59.28 301 LEU A O 1
ATOM 2479 N N . ASN A 1 302 ? -12.077 -15.473 26.051 1.00 69.25 302 ASN A N 1
ATOM 2480 C CA . ASN A 1 302 ? -13.185 -16.234 26.620 1.00 69.25 302 ASN A CA 1
ATOM 2481 C C . ASN A 1 302 ? -14.196 -15.307 27.314 1.00 69.25 302 ASN A C 1
ATOM 2483 O O . ASN A 1 302 ? -13.961 -14.843 28.427 1.00 69.25 302 ASN A O 1
ATOM 2487 N N . ILE A 1 303 ? -15.333 -15.066 26.658 1.00 68.75 303 ILE A N 1
ATOM 2488 C CA . ILE A 1 303 ? -16.389 -14.157 27.140 1.00 68.75 303 ILE A CA 1
ATOM 2489 C C . ILE A 1 303 ? -17.010 -14.652 28.460 1.00 68.75 303 ILE A C 1
ATOM 2491 O O . ILE A 1 303 ? -17.487 -13.839 29.248 1.00 68.75 303 ILE A O 1
ATOM 2495 N N . ASP A 1 304 ? -16.937 -15.955 28.738 1.00 73.19 304 ASP A N 1
ATOM 2496 C CA . ASP A 1 304 ? -17.505 -16.559 29.946 1.00 73.19 304 ASP A CA 1
ATOM 2497 C C . ASP A 1 304 ? -16.605 -16.376 31.182 1.00 73.19 304 ASP A C 1
ATOM 2499 O O . ASP A 1 304 ? -17.066 -16.533 32.313 1.00 73.19 304 ASP A O 1
ATOM 2503 N N . ASN A 1 305 ? -15.325 -16.025 30.992 1.00 76.31 305 ASN A N 1
ATOM 2504 C CA . ASN A 1 305 ? -14.361 -15.828 32.074 1.00 76.31 305 ASN A CA 1
ATOM 2505 C C . ASN A 1 305 ? -14.017 -14.341 32.251 1.00 76.31 305 ASN A C 1
ATOM 2507 O O . ASN A 1 305 ? -13.042 -13.830 31.694 1.00 76.31 305 ASN A O 1
ATOM 2511 N N . LEU A 1 306 ? -14.845 -13.646 33.030 1.00 80.25 306 LEU A N 1
ATOM 2512 C CA . LEU A 1 306 ? -14.681 -12.228 33.345 1.00 80.25 306 LEU A CA 1
ATOM 2513 C C . LEU A 1 306 ? -13.804 -12.033 34.585 1.00 80.25 306 LEU A C 1
ATOM 2515 O O . LEU A 1 306 ? -14.190 -12.364 35.707 1.00 80.25 306 LEU A O 1
ATOM 2519 N N . GLU A 1 307 ? -12.640 -11.417 34.396 1.00 81.38 307 GLU A N 1
ATOM 2520 C CA . GLU A 1 307 ? -11.783 -10.995 35.500 1.00 81.38 307 GLU A CA 1
ATOM 2521 C C . GLU A 1 307 ? -12.169 -9.592 35.973 1.00 81.38 307 GLU A C 1
ATOM 2523 O O . GLU A 1 307 ? -12.009 -8.597 35.261 1.00 81.38 307 GLU A O 1
ATOM 2528 N N . SER A 1 308 ? -12.641 -9.493 37.215 1.00 82.81 308 SER A N 1
ATOM 2529 C CA . SER A 1 308 ? -12.892 -8.206 37.864 1.00 82.81 308 SER A CA 1
ATOM 2530 C C . SER A 1 308 ? -11.594 -7.403 38.006 1.00 82.81 308 SER A C 1
ATOM 2532 O O . SER A 1 308 ? -10.578 -7.895 38.504 1.00 82.81 308 SER A O 1
ATOM 2534 N N . ARG A 1 309 ? -11.624 -6.131 37.589 1.00 86.62 309 ARG A N 1
ATOM 2535 C CA . ARG A 1 309 ? -10.472 -5.221 37.665 1.00 86.62 309 ARG A CA 1
ATOM 2536 C C . ARG A 1 309 ? -10.747 -4.059 38.623 1.00 86.62 309 ARG A C 1
ATOM 2538 O O . ARG A 1 309 ? -11.749 -3.358 38.449 1.00 86.62 309 ARG A O 1
ATOM 2545 N N . PRO A 1 310 ? -9.823 -3.743 39.556 1.00 86.06 310 PRO A N 1
ATOM 2546 C CA . PRO A 1 310 ? -9.992 -2.631 40.494 1.00 86.06 310 PRO A CA 1
ATOM 2547 C C . PRO A 1 310 ? -10.278 -1.282 39.819 1.00 86.06 310 PRO A C 1
ATOM 2549 O O . PRO A 1 310 ? -11.103 -0.514 40.311 1.00 86.06 310 PRO A O 1
ATOM 2552 N N . ARG A 1 311 ? -9.655 -1.011 38.662 1.00 90.31 311 ARG A N 1
ATOM 2553 C CA . ARG A 1 311 ? -9.853 0.228 37.887 1.00 90.31 311 ARG A CA 1
ATOM 2554 C C . ARG A 1 311 ? -11.299 0.421 37.409 1.00 90.31 311 ARG A C 1
ATOM 2556 O O . ARG A 1 311 ? -11.829 1.528 37.478 1.00 90.31 311 ARG A O 1
ATOM 2563 N N . LEU A 1 312 ? -11.946 -0.663 36.971 1.00 90.44 312 LEU A N 1
ATOM 2564 C CA . LEU A 1 312 ? -13.316 -0.646 36.451 1.00 90.44 312 LEU A CA 1
ATOM 2565 C C . LEU A 1 312 ? -14.322 -0.531 37.598 1.00 90.44 312 LEU A C 1
ATOM 2567 O O . LEU A 1 312 ? -15.251 0.271 37.523 1.00 90.44 312 LEU A O 1
ATOM 2571 N N . LEU A 1 313 ? -14.069 -1.228 38.712 1.00 87.94 313 LEU A N 1
ATOM 2572 C CA . LEU A 1 313 ? -14.860 -1.097 39.938 1.00 87.94 313 LEU A CA 1
ATOM 2573 C C . LEU A 1 313 ? -14.820 0.329 40.504 1.00 87.94 313 LEU A C 1
ATOM 2575 O O . LEU A 1 313 ? -15.853 0.857 40.917 1.00 87.94 313 LEU A O 1
ATOM 2579 N N . ARG A 1 314 ? -13.644 0.972 40.513 1.00 89.06 314 ARG A N 1
ATOM 2580 C CA . ARG A 1 314 ? -13.492 2.377 40.930 1.00 89.06 314 ARG A CA 1
ATOM 2581 C C . ARG A 1 314 ? -14.264 3.317 40.006 1.00 89.06 314 ARG A C 1
ATOM 2583 O O . ARG A 1 314 ? -14.969 4.191 40.504 1.00 89.06 314 ARG A O 1
ATOM 2590 N N . MET A 1 315 ? -14.203 3.095 38.690 1.00 89.44 315 MET A N 1
ATOM 2591 C CA . MET A 1 315 ? -14.976 3.875 37.717 1.00 89.44 315 MET A CA 1
ATOM 2592 C C . MET A 1 315 ? -16.486 3.706 37.930 1.00 89.44 315 MET A C 1
ATOM 2594 O O . MET A 1 315 ? -17.208 4.700 37.977 1.00 89.44 315 MET A O 1
ATOM 2598 N N . ARG A 1 316 ? -16.964 2.472 38.145 1.00 88.81 316 ARG A N 1
ATOM 2599 C CA . ARG A 1 316 ? -18.381 2.195 38.426 1.00 88.81 316 ARG A CA 1
ATOM 2600 C C . ARG A 1 316 ? -18.840 2.915 39.689 1.00 88.81 316 ARG A C 1
ATOM 2602 O O . ARG A 1 316 ? -19.804 3.666 39.635 1.00 88.81 316 ARG A O 1
ATOM 2609 N N . ARG A 1 317 ? -18.095 2.770 40.793 1.00 87.50 317 ARG A N 1
ATOM 2610 C CA . ARG A 1 317 ? -18.384 3.453 42.067 1.00 87.50 317 ARG A CA 1
ATOM 2611 C C . ARG A 1 317 ? -18.418 4.971 41.923 1.00 87.50 317 ARG A C 1
ATOM 2613 O O . ARG A 1 317 ? -19.261 5.613 42.539 1.00 87.50 317 ARG A O 1
ATOM 2620 N N . PHE A 1 318 ? -17.516 5.547 41.131 1.00 86.19 318 PHE A N 1
ATOM 2621 C CA . PHE A 1 318 ? -17.500 6.984 40.867 1.00 86.19 318 PHE A CA 1
ATOM 2622 C C . PHE A 1 318 ? -18.767 7.432 40.127 1.00 86.19 318 PHE A C 1
ATOM 2624 O O . PHE A 1 318 ? -19.450 8.353 40.582 1.00 86.19 318 PHE A O 1
ATOM 2631 N N . MET A 1 319 ? -19.131 6.737 39.047 1.00 84.44 319 MET A N 1
ATOM 2632 C CA . MET A 1 319 ? -20.315 7.060 38.249 1.00 84.44 319 MET A CA 1
ATOM 2633 C C . MET A 1 319 ? -21.615 6.921 39.048 1.00 84.44 319 MET A C 1
ATOM 2635 O O . MET A 1 319 ? -22.454 7.823 39.011 1.00 84.44 319 MET A O 1
ATOM 2639 N N . THR A 1 320 ? -21.754 5.854 39.839 1.00 83.31 320 THR A N 1
ATOM 2640 C CA . THR A 1 320 ? -22.965 5.567 40.626 1.00 83.31 320 THR A CA 1
ATOM 2641 C C . THR A 1 320 ? -22.989 6.251 41.999 1.00 83.31 320 THR A C 1
ATOM 2643 O O . THR A 1 320 ? -23.934 6.060 42.759 1.00 83.31 320 THR A O 1
ATOM 2646 N N . SER A 1 321 ? -21.964 7.037 42.354 1.00 81.94 321 SER A N 1
ATOM 2647 C CA . SER A 1 321 ? -21.890 7.722 43.652 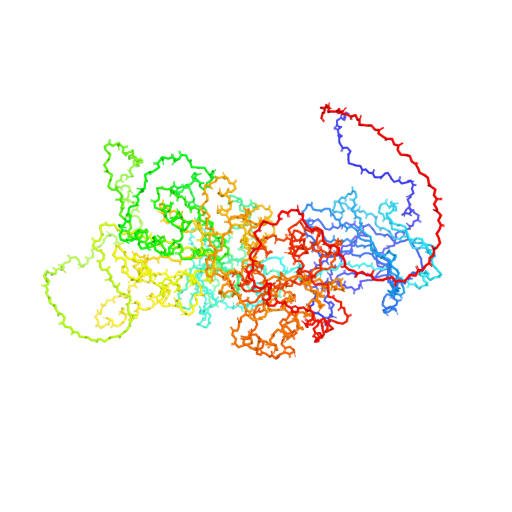1.00 81.94 321 SER A CA 1
ATOM 2648 C C . SER A 1 321 ? -23.008 8.767 43.835 1.00 81.94 321 SER A C 1
ATOM 2650 O O . SER A 1 321 ? -23.441 9.375 42.848 1.00 81.94 321 SER A O 1
ATOM 2652 N N . PRO A 1 322 ? -23.435 9.051 45.083 1.00 69.62 322 PRO A N 1
ATOM 2653 C CA . PRO A 1 322 ? -24.461 10.056 45.392 1.00 69.62 322 PRO A CA 1
ATOM 2654 C C . PRO A 1 322 ? -23.961 11.511 45.286 1.00 69.62 322 PRO A C 1
ATOM 2656 O O . PRO A 1 322 ? -24.643 12.428 45.738 1.00 69.62 322 PRO A O 1
ATOM 2659 N N . LEU A 1 323 ? -22.772 11.743 44.713 1.00 69.88 323 LEU A N 1
ATOM 2660 C CA . LEU A 1 323 ? -22.263 13.089 44.439 1.00 69.88 323 LEU A CA 1
ATOM 2661 C C . LEU A 1 323 ? -23.222 13.846 43.512 1.00 69.88 323 LEU A C 1
ATOM 2663 O O . LEU A 1 323 ? -23.821 13.250 42.607 1.00 69.88 323 LEU A O 1
ATOM 2667 N N . LYS A 1 324 ? -23.333 15.167 43.702 1.00 65.94 324 LYS A N 1
ATOM 2668 C CA . LYS A 1 324 ? -24.104 16.027 42.795 1.00 65.94 324 LYS A CA 1
ATOM 2669 C C . LYS A 1 324 ? -23.535 15.883 41.382 1.00 65.94 324 LYS A C 1
ATOM 2671 O O . LYS A 1 324 ? -22.322 15.884 41.200 1.00 65.94 324 LYS A O 1
ATOM 2676 N N . LEU A 1 325 ? -24.404 15.781 40.374 1.00 61.69 325 LEU A N 1
ATOM 2677 C CA . LEU A 1 325 ? -24.004 15.597 38.968 1.00 61.69 325 LEU A CA 1
ATOM 2678 C C . LEU A 1 325 ? -22.981 16.648 38.496 1.00 61.69 325 LEU A C 1
ATOM 2680 O O . LEU A 1 325 ? -22.059 16.317 37.763 1.00 61.69 325 LEU A O 1
ATOM 2684 N N . GLN A 1 326 ? -23.073 17.874 39.020 1.00 59.91 326 GLN A N 1
ATOM 2685 C CA . GLN A 1 326 ? -22.159 18.993 38.749 1.00 59.91 326 GLN A CA 1
ATOM 2686 C C . GLN A 1 326 ? -20.705 18.776 39.228 1.00 59.91 326 GLN A C 1
ATOM 2688 O O . GLN A 1 326 ? -19.817 19.514 38.817 1.00 59.91 326 GLN A O 1
ATOM 2693 N N . GLU A 1 327 ? -20.440 17.761 40.055 1.00 66.25 327 GLU A N 1
ATOM 2694 C CA . GLU A 1 327 ? -19.111 17.451 40.610 1.00 66.25 327 GLU A CA 1
ATOM 2695 C C . GLU A 1 327 ? -18.461 16.217 39.949 1.00 66.25 327 GLU A C 1
ATOM 2697 O O . GLU A 1 327 ? -17.326 15.852 40.267 1.00 66.25 327 GLU A O 1
ATOM 2702 N N . LYS A 1 328 ? -19.150 15.562 39.002 1.00 81.75 328 LYS A N 1
ATOM 2703 C CA . LYS A 1 328 ? -18.663 14.359 38.306 1.00 81.75 328 LYS A CA 1
ATOM 2704 C C . LYS A 1 328 ? -17.884 14.724 37.040 1.00 81.75 328 LYS A C 1
ATOM 2706 O O . LYS A 1 328 ? -18.376 14.572 35.922 1.00 81.75 328 LYS A O 1
ATOM 2711 N N . LEU A 1 329 ? -16.659 15.211 37.228 1.00 85.31 329 LEU A N 1
ATOM 2712 C CA . LEU A 1 329 ? -15.743 15.580 36.143 1.00 85.31 329 LEU A CA 1
ATOM 2713 C C . LEU A 1 329 ? -14.858 14.402 35.707 1.00 85.31 329 LEU A C 1
ATOM 2715 O O . LEU A 1 329 ? -14.281 13.701 36.540 1.00 85.31 329 LEU A O 1
ATOM 2719 N N . LEU A 1 330 ? -14.727 14.219 34.392 1.00 89.00 330 LEU A N 1
ATOM 2720 C CA . LEU A 1 330 ? -13.858 13.230 33.753 1.00 89.00 330 LEU A CA 1
ATOM 2721 C C . LEU A 1 330 ? -13.038 13.873 32.641 1.00 89.00 330 LEU A C 1
ATOM 2723 O O . LEU A 1 330 ? -13.501 14.760 31.936 1.00 89.00 330 LEU A O 1
ATOM 2727 N N . PHE A 1 331 ? -11.834 13.370 32.426 1.00 87.19 331 PHE A N 1
ATOM 2728 C CA . PHE A 1 331 ? -11.049 13.637 31.235 1.00 87.19 331 PHE A CA 1
ATOM 2729 C C . PHE A 1 331 ? -11.304 12.548 30.202 1.00 87.19 331 PHE A C 1
ATOM 2731 O O . PHE A 1 331 ? -11.368 11.361 30.524 1.00 87.19 331 PHE A O 1
ATOM 2738 N N . SER A 1 332 ? -11.444 12.961 28.952 1.00 87.25 332 SER A N 1
ATOM 2739 C CA . SER A 1 332 ? -11.670 12.079 27.816 1.00 87.25 332 SER A CA 1
ATOM 2740 C C . SER A 1 332 ? -10.595 12.268 26.760 1.00 87.25 332 SER A C 1
ATOM 2742 O O . SER A 1 332 ? -10.061 13.365 26.582 1.00 87.25 332 SER A O 1
ATOM 2744 N N . LEU A 1 333 ? -10.317 11.185 26.050 1.00 84.56 333 LEU A N 1
ATOM 2745 C CA . LEU A 1 333 ? -9.281 11.116 25.040 1.00 84.56 333 LEU A CA 1
ATOM 2746 C C . LEU A 1 333 ? -9.702 10.145 23.938 1.00 84.56 333 LEU A C 1
ATOM 2748 O O . LEU A 1 333 ? -10.047 8.998 24.220 1.00 84.56 333 LEU A O 1
ATOM 2752 N N . LYS A 1 334 ? -9.644 10.579 22.678 1.00 83.12 334 LYS A N 1
ATOM 2753 C CA . LYS A 1 334 ? -9.967 9.727 21.527 1.00 83.12 334 LYS A CA 1
ATOM 2754 C C . LYS A 1 334 ? -8.809 8.783 21.193 1.00 83.12 334 LYS A C 1
ATOM 2756 O O . LYS A 1 334 ? -7.693 9.241 20.948 1.00 83.12 334 LYS A O 1
ATOM 2761 N N . ILE A 1 335 ? -9.108 7.483 21.141 1.00 77.00 335 ILE A N 1
ATOM 2762 C CA . ILE A 1 335 ? -8.167 6.405 20.809 1.00 77.00 335 ILE A CA 1
ATOM 2763 C C . ILE A 1 335 ? -8.139 6.176 19.303 1.00 77.00 335 ILE A C 1
ATOM 2765 O O . ILE A 1 335 ? -7.139 6.435 18.644 1.00 77.00 335 ILE A O 1
ATOM 2769 N N . CYS A 1 336 ? -9.252 5.705 18.754 1.00 73.12 336 CYS A N 1
ATOM 2770 C CA . CYS A 1 336 ? -9.417 5.383 17.345 1.00 73.12 336 CYS A CA 1
ATOM 2771 C C . CYS A 1 336 ? -10.912 5.255 17.021 1.00 73.12 336 CYS A C 1
ATOM 2773 O O . CYS A 1 336 ? -11.751 5.231 17.923 1.00 73.12 336 CYS A O 1
ATOM 2775 N N . SER A 1 337 ? -11.243 5.160 15.734 1.00 77.81 337 SER A N 1
ATOM 2776 C CA . SER A 1 337 ? -12.590 4.767 15.314 1.00 77.81 337 SER A CA 1
ATOM 2777 C C . SER A 1 337 ? -12.677 3.247 15.223 1.00 77.81 337 SER A C 1
ATOM 2779 O O . SER A 1 337 ? -11.840 2.620 14.572 1.00 77.81 337 SER A O 1
ATOM 2781 N N . LEU A 1 338 ? -13.713 2.654 15.814 1.00 76.00 338 LEU A N 1
ATOM 2782 C CA . LEU A 1 338 ? -13.999 1.221 15.708 1.00 76.00 338 LEU A CA 1
ATOM 2783 C C . LEU A 1 338 ? -14.903 0.884 14.521 1.00 76.00 338 LEU A C 1
ATOM 2785 O O . LEU A 1 338 ? -15.314 -0.265 14.380 1.00 76.00 338 LEU A O 1
ATOM 2789 N N . SER A 1 339 ? -15.206 1.851 13.651 1.00 72.50 339 SER A N 1
ATOM 2790 C CA . SER A 1 339 ? -16.119 1.650 12.520 1.00 72.50 339 SER A CA 1
ATOM 2791 C C . SER A 1 339 ? -15.682 0.503 11.604 1.00 72.50 339 SER A C 1
ATOM 2793 O O . SER A 1 339 ? -16.496 -0.359 11.286 1.00 72.50 339 SER A O 1
ATOM 2795 N N . THR A 1 340 ? -14.404 0.454 11.209 1.00 68.00 340 THR A N 1
ATOM 2796 C CA . THR A 1 340 ? -13.881 -0.609 10.330 1.00 68.00 340 THR A CA 1
ATOM 2797 C C . THR A 1 340 ? -13.940 -1.974 11.013 1.00 68.00 340 THR A C 1
ATOM 2799 O O . THR A 1 340 ? -14.530 -2.902 10.468 1.00 68.00 340 THR A O 1
ATOM 2802 N N . ILE A 1 341 ? -13.421 -2.065 12.244 1.00 71.56 341 ILE A N 1
ATOM 2803 C CA . ILE A 1 341 ? -13.387 -3.308 13.034 1.00 71.56 341 ILE A CA 1
ATOM 2804 C C . ILE A 1 341 ? -14.803 -3.842 13.270 1.00 71.56 341 ILE A C 1
ATOM 2806 O O . ILE A 1 341 ? -15.059 -5.030 13.093 1.00 71.56 341 ILE A O 1
ATOM 2810 N N . SER A 1 342 ? -15.742 -2.964 13.629 1.00 69.50 342 SER A N 1
ATOM 2811 C CA . SER A 1 342 ? -17.131 -3.349 13.885 1.00 69.50 342 SER A CA 1
ATOM 2812 C C . SER A 1 342 ? -17.778 -3.925 12.631 1.00 69.50 342 SER A C 1
ATOM 2814 O O . SER A 1 342 ? -18.399 -4.983 12.693 1.00 69.50 342 SER A O 1
ATOM 2816 N N . ARG A 1 343 ? -17.597 -3.278 11.473 1.00 69.12 343 ARG A N 1
ATOM 2817 C CA . ARG A 1 343 ? -18.145 -3.767 10.201 1.00 69.12 343 ARG A CA 1
ATOM 2818 C C . ARG A 1 343 ? -17.553 -5.119 9.801 1.00 69.12 343 ARG A C 1
ATOM 2820 O O . ARG A 1 343 ? -18.305 -6.002 9.398 1.00 69.12 343 ARG A O 1
ATOM 2827 N N . GLU A 1 344 ? -16.242 -5.304 9.944 1.00 69.81 344 GLU A N 1
ATOM 2828 C CA . GLU A 1 344 ? -15.579 -6.591 9.688 1.00 69.81 344 GLU A CA 1
ATOM 2829 C C . GLU A 1 344 ? -16.093 -7.689 10.628 1.00 69.81 344 GLU A C 1
ATOM 2831 O O . GLU A 1 344 ? -16.409 -8.793 10.181 1.00 69.81 344 GLU A O 1
ATOM 2836 N N . TYR A 1 345 ? -16.261 -7.374 11.914 1.00 74.00 345 TYR A N 1
ATOM 2837 C CA . TYR A 1 345 ? -16.804 -8.297 12.906 1.00 74.00 345 TYR A CA 1
ATOM 2838 C C . TYR A 1 345 ? -18.254 -8.701 12.594 1.00 74.00 345 TYR A C 1
ATOM 2840 O O . TYR A 1 345 ? -18.586 -9.888 12.620 1.00 74.00 345 TYR A O 1
ATOM 2848 N N . PHE A 1 346 ? -19.120 -7.745 12.240 1.00 69.94 346 PHE A N 1
ATOM 2849 C CA . PHE A 1 346 ? -20.496 -8.038 11.824 1.00 69.94 346 PHE A CA 1
ATOM 2850 C C . PHE A 1 346 ? -20.546 -8.881 10.548 1.00 69.94 346 PHE A C 1
ATOM 2852 O O . PHE A 1 346 ? -21.335 -9.828 10.474 1.00 69.94 346 PHE A O 1
ATOM 2859 N N . ALA A 1 347 ? -19.686 -8.591 9.569 1.00 68.31 347 ALA A N 1
ATOM 2860 C CA . ALA A 1 347 ? -19.577 -9.392 8.355 1.00 68.31 347 ALA A CA 1
ATOM 2861 C C . ALA A 1 347 ? -19.162 -10.839 8.671 1.00 68.31 347 ALA A C 1
ATOM 2863 O O . ALA A 1 347 ? -19.766 -11.780 8.156 1.00 68.31 347 ALA A O 1
ATOM 2864 N N . LEU A 1 348 ? -18.198 -11.026 9.580 1.00 72.06 348 LEU A N 1
ATOM 2865 C CA . LEU A 1 348 ? -17.764 -12.347 10.033 1.00 72.06 348 LEU A CA 1
ATOM 2866 C C . LEU A 1 348 ? -18.892 -13.107 10.743 1.00 72.06 348 LEU A C 1
ATOM 2868 O O . LEU A 1 348 ? -19.133 -14.272 10.434 1.00 72.06 348 LEU A O 1
ATOM 2872 N N . ARG A 1 349 ? -19.635 -12.452 11.645 1.00 75.44 349 ARG A N 1
ATOM 2873 C CA . ARG A 1 349 ? -20.788 -13.068 12.329 1.00 75.44 349 ARG A CA 1
ATOM 2874 C C . ARG A 1 349 ? -21.918 -13.454 11.377 1.00 75.44 349 ARG A C 1
ATOM 2876 O O . ARG A 1 349 ? -22.644 -14.407 11.650 1.00 75.44 349 ARG A O 1
ATOM 2883 N N . SER A 1 350 ? -22.047 -12.738 10.267 1.00 72.75 350 SER A N 1
ATOM 2884 C CA . SER A 1 350 ? -23.079 -12.976 9.256 1.00 72.75 350 SER A CA 1
ATOM 2885 C C . SER A 1 350 ? -22.692 -14.067 8.254 1.00 72.75 350 SER A C 1
ATOM 2887 O O . SER A 1 350 ? -23.517 -14.464 7.440 1.00 72.75 350 SER A O 1
ATOM 2889 N N . ILE A 1 351 ? -21.469 -14.611 8.300 1.00 73.06 351 ILE A N 1
ATOM 2890 C CA . ILE A 1 351 ? -21.001 -15.585 7.300 1.00 73.06 351 ILE A CA 1
ATOM 2891 C C . ILE A 1 351 ? -21.886 -16.841 7.233 1.00 73.06 351 ILE A C 1
ATOM 2893 O O . ILE A 1 351 ? -22.089 -17.408 6.160 1.00 73.06 351 ILE A O 1
ATOM 2897 N N . CYS A 1 352 ? -22.462 -17.249 8.368 1.00 69.69 352 CYS A N 1
ATOM 2898 C CA . CYS A 1 352 ? -23.323 -18.426 8.476 1.00 69.69 352 CYS A CA 1
ATOM 2899 C C . CYS A 1 352 ? -24.672 -18.268 7.758 1.00 69.69 352 CYS A C 1
ATOM 2901 O O . CYS A 1 352 ? -25.274 -19.284 7.401 1.00 69.69 352 CYS A O 1
ATOM 2903 N N . SER A 1 353 ? -25.136 -17.032 7.542 1.00 72.88 353 SER A N 1
ATOM 2904 C CA . SER A 1 353 ? -26.385 -16.726 6.834 1.00 72.88 353 SER A CA 1
ATOM 2905 C C . SER A 1 353 ? -26.182 -16.445 5.341 1.00 72.88 353 SER A C 1
ATOM 2907 O O . SER A 1 353 ? -27.163 -16.267 4.620 1.00 72.88 353 SER A O 1
ATOM 2909 N N . LEU A 1 354 ? -24.936 -16.438 4.850 1.00 70.62 354 LEU A N 1
ATOM 2910 C CA . LEU A 1 354 ? -24.645 -16.173 3.442 1.00 70.62 354 LEU A CA 1
ATOM 2911 C C . LEU A 1 354 ? -25.039 -17.356 2.544 1.00 70.62 354 LEU A C 1
ATOM 2913 O O . LEU A 1 354 ? -24.702 -18.504 2.856 1.00 70.62 354 LEU A O 1
ATOM 2917 N N . PRO A 1 355 ? -25.652 -17.097 1.372 1.00 68.62 355 PRO A N 1
ATOM 2918 C CA . PRO A 1 355 ? -26.069 -18.153 0.448 1.00 68.62 355 PRO A CA 1
ATOM 2919 C C . PRO A 1 355 ? -24.885 -18.944 -0.133 1.00 68.62 355 PRO A C 1
ATOM 2921 O O . PRO A 1 355 ? -25.033 -20.103 -0.500 1.00 68.62 355 PRO A O 1
ATOM 2924 N N . PHE A 1 356 ? -23.696 -18.341 -0.181 1.00 75.12 356 PHE A N 1
ATOM 2925 C CA . PHE A 1 356 ? -22.464 -18.927 -0.722 1.00 75.12 356 PHE A CA 1
ATOM 2926 C C . PHE A 1 356 ? -21.426 -19.263 0.367 1.00 75.12 356 PHE A C 1
ATOM 2928 O O . PHE A 1 356 ? -20.225 -19.297 0.093 1.00 75.12 356 PHE A O 1
ATOM 2935 N N . LYS A 1 357 ? -21.856 -19.521 1.613 1.00 77.81 357 LYS A N 1
ATOM 2936 C CA . LYS A 1 357 ? -20.946 -19.834 2.733 1.00 77.81 357 LYS A CA 1
ATOM 2937 C C . LYS A 1 357 ? -20.010 -21.011 2.444 1.00 77.81 357 LYS A C 1
ATOM 2939 O O . LYS A 1 357 ? -18.830 -20.931 2.758 1.00 77.81 357 LYS A O 1
ATOM 2944 N N . ASP A 1 358 ? -20.508 -22.078 1.814 1.00 79.75 358 ASP A N 1
ATOM 2945 C CA . ASP A 1 358 ? -19.699 -23.262 1.508 1.00 79.75 358 ASP A CA 1
ATOM 2946 C C . ASP A 1 358 ? -18.588 -22.927 0.516 1.00 79.75 358 ASP A C 1
ATOM 2948 O O . ASP A 1 358 ? -17.454 -23.358 0.707 1.00 79.75 358 ASP A O 1
ATOM 2952 N N . LEU A 1 359 ? -18.885 -22.092 -0.483 1.00 80.50 359 LEU A N 1
ATOM 2953 C CA . LEU A 1 359 ? -17.892 -21.619 -1.439 1.00 80.50 359 LEU A CA 1
ATOM 2954 C C . LEU A 1 359 ? -16.857 -20.709 -0.765 1.00 80.50 359 LEU A C 1
ATOM 2956 O O . LEU A 1 359 ? -15.664 -20.866 -1.001 1.00 80.50 359 LEU A O 1
ATOM 2960 N N . ILE A 1 360 ? -17.276 -19.802 0.125 1.00 79.12 360 ILE A N 1
ATOM 2961 C CA . ILE A 1 360 ? -16.326 -18.973 0.882 1.00 79.12 360 ILE A CA 1
ATOM 2962 C C . ILE A 1 360 ? -15.431 -19.848 1.764 1.00 79.12 360 ILE A C 1
ATOM 2964 O O . ILE A 1 360 ? -14.220 -19.642 1.777 1.00 79.12 360 ILE A O 1
ATOM 2968 N N . LEU A 1 361 ? -15.985 -20.820 2.486 1.00 80.50 361 LEU A N 1
ATOM 2969 C CA . LEU A 1 361 ? -15.231 -21.624 3.449 1.00 80.50 361 LEU A CA 1
ATOM 2970 C C . LEU A 1 361 ? -14.339 -22.676 2.777 1.00 80.50 361 LEU A C 1
ATOM 2972 O O . LEU A 1 361 ? -13.195 -22.844 3.185 1.00 80.50 361 LEU A O 1
ATOM 2976 N N . LYS A 1 362 ? -14.840 -23.365 1.745 1.00 77.12 362 LYS A N 1
ATOM 2977 C CA . LYS A 1 362 ? -14.165 -24.510 1.109 1.00 77.12 362 LYS A CA 1
ATOM 2978 C C . LYS A 1 362 ? -13.493 -24.173 -0.217 1.00 77.12 362 LYS A C 1
ATOM 2980 O O . LYS A 1 362 ? -12.801 -25.032 -0.748 1.00 77.12 362 LYS A O 1
ATOM 2985 N N . ALA A 1 363 ? -13.729 -22.978 -0.768 1.00 69.69 363 ALA A N 1
ATOM 2986 C CA . ALA A 1 363 ? -13.224 -22.539 -2.073 1.00 69.69 363 ALA A CA 1
ATOM 2987 C C . ALA A 1 363 ? -13.531 -23.508 -3.238 1.00 69.69 363 ALA A C 1
ATOM 2989 O O . ALA A 1 363 ? -12.851 -23.496 -4.257 1.00 69.69 363 ALA A O 1
ATOM 2990 N N . THR A 1 364 ? -14.568 -24.339 -3.095 1.00 63.41 364 THR A N 1
ATOM 2991 C CA . THR A 1 364 ? -14.969 -25.360 -4.068 1.00 63.41 364 THR A CA 1
ATOM 2992 C C . THR A 1 364 ? -16.436 -25.178 -4.432 1.00 63.41 364 THR A C 1
ATOM 2994 O O . THR A 1 364 ? -17.289 -24.988 -3.562 1.00 63.41 364 THR A O 1
ATOM 2997 N N . ASP A 1 365 ? -16.731 -25.214 -5.729 1.00 62.94 365 ASP A N 1
ATOM 2998 C CA . ASP A 1 365 ? -18.096 -25.139 -6.241 1.00 62.94 365 ASP A CA 1
ATOM 2999 C C . ASP A 1 365 ? -18.614 -26.559 -6.487 1.00 62.94 365 ASP A C 1
ATOM 3001 O O . ASP A 1 365 ? -18.096 -27.272 -7.344 1.00 62.94 365 ASP A O 1
ATOM 3005 N N . LYS A 1 366 ? -19.617 -26.997 -5.719 1.00 50.81 366 LYS A N 1
ATOM 3006 C CA . LYS A 1 366 ? -20.306 -28.275 -5.976 1.00 50.81 366 LYS A CA 1
ATOM 3007 C C . LYS A 1 366 ? -21.380 -28.157 -7.066 1.00 50.81 366 LYS A C 1
ATOM 3009 O O . LYS A 1 366 ? -21.949 -29.174 -7.444 1.00 50.81 366 LYS A O 1
ATOM 3014 N N . ASN A 1 367 ? -21.638 -26.952 -7.585 1.00 48.19 367 ASN A N 1
ATOM 3015 C CA . ASN A 1 367 ? -22.666 -26.676 -8.585 1.00 48.19 367 ASN A CA 1
ATOM 3016 C C . ASN A 1 367 ? -22.055 -26.215 -9.919 1.00 48.19 367 ASN A C 1
ATOM 3018 O O . ASN A 1 367 ? -22.477 -25.212 -10.496 1.00 48.19 367 ASN A O 1
ATOM 3022 N N . SER A 1 368 ? -21.113 -26.983 -10.469 1.00 42.12 368 SER A N 1
ATOM 3023 C CA . SER A 1 368 ? -20.714 -26.888 -11.881 1.00 42.12 368 SER A CA 1
ATOM 3024 C C . SER A 1 368 ? -21.807 -27.453 -12.808 1.00 42.12 368 SER A C 1
ATOM 3026 O O . SER A 1 368 ? -21.583 -28.356 -13.608 1.00 42.12 368 SER A O 1
ATOM 3028 N N . GLY A 1 369 ? -23.026 -26.920 -12.699 1.00 42.09 369 GLY A N 1
ATOM 3029 C CA . GLY A 1 369 ? -24.076 -27.125 -13.688 1.00 42.09 369 GLY A CA 1
ATOM 3030 C C . GLY A 1 369 ? -23.713 -26.392 -14.979 1.00 42.09 369 GLY A C 1
ATOM 3031 O O . GLY A 1 369 ? -23.430 -25.195 -14.966 1.00 42.09 369 GLY A O 1
ATOM 3032 N N . SER A 1 370 ? -23.694 -27.135 -16.078 1.00 41.28 370 SER A N 1
ATOM 3033 C CA . SER A 1 370 ? -23.373 -26.711 -17.440 1.00 41.28 370 SER A CA 1
ATOM 3034 C C . SER A 1 370 ? -24.044 -25.402 -17.883 1.00 41.28 370 SER A C 1
ATOM 3036 O O . SER A 1 370 ? -25.262 -25.274 -17.819 1.00 41.28 370 SER A O 1
ATOM 3038 N N . GLY A 1 371 ? -23.241 -24.485 -18.428 1.00 46.34 371 GLY A N 1
ATOM 3039 C CA . GLY A 1 371 ? -23.486 -23.833 -19.726 1.00 46.34 371 GLY A CA 1
ATOM 3040 C C . GLY A 1 371 ? -24.684 -22.901 -19.947 1.00 46.34 371 GLY A C 1
ATOM 3041 O O . GLY A 1 371 ? -24.692 -22.233 -20.975 1.00 46.34 371 GLY A O 1
ATOM 3042 N N . ASP A 1 372 ? -25.661 -22.787 -19.050 1.00 49.03 372 ASP A N 1
ATOM 3043 C CA . ASP A 1 372 ? -26.818 -21.920 -19.303 1.00 49.03 372 ASP A CA 1
ATOM 3044 C C . ASP A 1 372 ? -26.549 -20.479 -18.843 1.00 49.03 372 ASP A C 1
ATOM 3046 O O . ASP A 1 372 ? -26.528 -20.167 -17.646 1.00 49.03 372 ASP A O 1
ATOM 3050 N N . GLN A 1 373 ? -26.361 -19.574 -19.813 1.00 54.69 373 GLN A N 1
ATOM 3051 C CA . GLN A 1 373 ? -26.371 -18.124 -19.588 1.00 54.69 373 GLN A CA 1
ATOM 3052 C C . GLN A 1 373 ? -27.648 -17.738 -18.820 1.00 54.69 373 GLN A C 1
ATOM 3054 O O . GLN A 1 373 ? -28.763 -17.888 -19.324 1.00 54.69 373 GLN A O 1
ATOM 3059 N N . ALA A 1 374 ? -27.507 -17.235 -17.588 1.00 62.00 374 ALA A N 1
ATOM 3060 C CA . ALA A 1 374 ? -28.666 -16.834 -16.783 1.00 62.00 374 ALA A CA 1
ATOM 3061 C C . ALA A 1 374 ? -29.324 -15.567 -17.319 1.00 62.00 374 ALA A C 1
ATOM 3063 O O . ALA A 1 374 ? -30.539 -15.391 -17.205 1.00 62.00 374 ALA A O 1
ATOM 3064 N N . TRP A 1 375 ? -28.476 -14.683 -17.836 1.00 69.75 375 TRP A N 1
ATOM 3065 C CA . TRP A 1 375 ? -28.768 -13.306 -18.170 1.00 69.75 375 TRP A CA 1
ATOM 3066 C C . TRP A 1 375 ? -28.526 -13.124 -19.665 1.00 69.75 375 TRP A C 1
ATOM 3068 O O . TRP A 1 375 ? -27.425 -13.370 -20.154 1.00 69.75 375 TRP A O 1
ATOM 3078 N N . LYS A 1 376 ? -29.564 -12.716 -20.400 1.00 75.62 376 LYS A N 1
ATOM 3079 C CA . LYS A 1 376 ? -29.453 -12.378 -21.823 1.00 75.62 376 LYS A CA 1
ATOM 3080 C C . LYS A 1 376 ? -29.413 -10.866 -21.981 1.00 75.62 376 LYS A C 1
ATOM 3082 O O . LYS A 1 376 ? -30.280 -10.164 -21.463 1.00 75.62 376 LYS A O 1
ATOM 3087 N N . VAL A 1 377 ? -28.409 -10.392 -22.706 1.00 81.38 377 VAL A N 1
ATOM 3088 C CA . VAL A 1 377 ? -28.253 -8.990 -23.107 1.00 81.38 377 VAL A CA 1
ATOM 3089 C C . VAL A 1 377 ? -28.850 -8.804 -24.510 1.00 81.38 377 VAL A C 1
ATOM 3091 O O . VAL A 1 377 ? -28.898 -9.764 -25.283 1.00 81.38 377 VAL A O 1
ATOM 3094 N N . SER A 1 378 ? -29.347 -7.606 -24.838 1.00 81.00 378 SER A N 1
ATOM 3095 C CA . SER A 1 378 ? -29.855 -7.299 -26.183 1.00 81.00 378 SER A CA 1
ATOM 3096 C C . SER A 1 378 ? -28.767 -7.476 -27.251 1.00 81.00 378 SER A C 1
ATOM 3098 O O . SER A 1 378 ? -27.580 -7.277 -26.982 1.00 81.00 378 SER A O 1
ATOM 3100 N N . GLY A 1 379 ? -29.169 -7.846 -28.474 1.00 81.00 379 GLY A N 1
ATOM 3101 C CA . GLY A 1 379 ? -28.238 -8.006 -29.600 1.00 81.00 379 GLY A CA 1
ATOM 3102 C C . GLY A 1 379 ? -27.463 -6.720 -29.898 1.00 81.00 379 GLY A C 1
ATOM 3103 O O . GLY A 1 379 ? -26.247 -6.757 -30.023 1.00 81.00 379 GLY A O 1
ATOM 3104 N N . THR A 1 380 ? -28.150 -5.579 -29.851 1.00 84.31 380 THR A N 1
ATOM 3105 C CA . THR A 1 380 ? -27.585 -4.230 -30.013 1.00 84.31 380 THR A CA 1
ATOM 3106 C C . THR A 1 380 ? -26.495 -3.908 -28.991 1.00 84.31 380 THR A C 1
ATOM 3108 O O . THR A 1 380 ? -25.422 -3.426 -29.349 1.00 84.31 380 THR A O 1
ATOM 3111 N N . LEU A 1 381 ? -26.729 -4.198 -27.707 1.00 83.50 381 LEU A N 1
ATOM 3112 C CA . LEU A 1 381 ? -25.738 -3.951 -26.660 1.00 83.50 381 LEU A CA 1
ATOM 3113 C C . LEU A 1 381 ? -24.559 -4.935 -26.758 1.00 83.50 381 LEU A C 1
ATOM 3115 O O . LEU A 1 381 ? -23.420 -4.560 -26.484 1.00 83.50 381 LEU A O 1
ATOM 3119 N N . ARG A 1 382 ? -24.803 -6.170 -27.214 1.00 86.12 382 ARG A N 1
ATOM 3120 C CA . ARG A 1 382 ? -23.746 -7.157 -27.481 1.00 86.12 382 ARG A CA 1
ATOM 3121 C C . ARG A 1 382 ? -22.872 -6.769 -28.680 1.00 86.12 382 ARG A C 1
ATOM 3123 O O . ARG A 1 382 ? -21.655 -6.897 -28.584 1.00 86.12 382 ARG A O 1
ATOM 3130 N N . GLU A 1 383 ? -23.457 -6.254 -29.758 1.00 87.19 383 GLU A N 1
ATOM 3131 C CA . GLU A 1 383 ? -22.726 -5.694 -30.907 1.00 87.19 383 GLU A CA 1
ATOM 3132 C C . GLU A 1 383 ? -21.876 -4.490 -30.493 1.00 87.19 383 GLU A C 1
ATOM 3134 O O . GLU A 1 383 ? -20.693 -4.422 -30.823 1.00 87.19 383 GLU A O 1
ATOM 3139 N N . TYR A 1 384 ? -22.437 -3.587 -29.683 1.00 87.56 384 TYR A N 1
ATOM 3140 C CA . TYR A 1 384 ? -21.694 -2.459 -29.124 1.00 87.56 384 TYR A CA 1
ATOM 3141 C C . TYR A 1 384 ? -20.488 -2.908 -28.287 1.00 87.56 384 TYR A C 1
ATOM 3143 O O . TYR A 1 384 ? -19.395 -2.361 -28.435 1.00 87.56 384 TYR A O 1
ATOM 3151 N N . PHE A 1 385 ? -20.656 -3.920 -27.427 1.00 88.81 385 PHE A N 1
ATOM 3152 C CA . PHE A 1 385 ? -19.530 -4.490 -26.687 1.00 88.81 385 PHE A CA 1
ATOM 3153 C C . PHE A 1 385 ? -18.479 -5.085 -27.625 1.00 88.81 385 PHE A C 1
ATOM 3155 O O . PHE A 1 385 ? -17.294 -4.850 -27.403 1.00 88.81 385 PHE A O 1
ATOM 3162 N N . GLY A 1 386 ? -18.899 -5.787 -28.682 1.00 86.75 386 GLY A N 1
ATOM 3163 C CA . GLY A 1 386 ? -18.007 -6.336 -29.705 1.00 86.75 386 GLY A CA 1
ATOM 3164 C C . GLY A 1 386 ? -17.158 -5.286 -30.428 1.00 86.75 386 GLY A C 1
ATOM 3165 O O . GLY A 1 386 ? -16.050 -5.596 -30.848 1.00 86.75 386 GLY A O 1
ATOM 3166 N N . GLY A 1 387 ? -17.644 -4.045 -30.532 1.00 86.31 387 GLY A N 1
ATOM 3167 C CA . GLY A 1 387 ? -16.905 -2.942 -31.151 1.00 86.31 387 GLY A CA 1
ATOM 3168 C C . GLY A 1 387 ? -15.913 -2.217 -30.234 1.00 86.31 387 GLY A C 1
ATOM 3169 O O . GLY A 1 387 ? -15.061 -1.490 -30.733 1.00 86.31 387 GLY A O 1
ATOM 3170 N N . ILE A 1 388 ? -16.014 -2.363 -28.908 1.00 87.69 388 ILE A N 1
ATOM 3171 C CA . ILE A 1 388 ? -15.224 -1.562 -27.944 1.00 87.69 388 ILE A CA 1
ATOM 3172 C C . ILE A 1 388 ? -14.333 -2.417 -27.050 1.00 87.69 388 ILE A C 1
ATOM 3174 O O . ILE A 1 388 ? -13.269 -1.968 -26.623 1.00 87.69 388 ILE A O 1
ATOM 3178 N N . LEU A 1 389 ? -14.782 -3.619 -26.705 1.00 91.88 389 LEU A N 1
ATOM 3179 C CA . LEU A 1 389 ? -14.070 -4.511 -25.804 1.00 91.88 389 LEU A CA 1
ATOM 3180 C C . LEU A 1 389 ? -13.255 -5.514 -26.606 1.00 91.88 389 LEU A C 1
ATOM 3182 O O . LEU A 1 389 ? -13.715 -6.055 -27.608 1.00 91.88 389 LEU A O 1
ATOM 3186 N N . ASN A 1 390 ? -12.057 -5.823 -26.119 1.00 93.56 390 ASN A N 1
ATOM 3187 C CA . ASN A 1 390 ? -11.282 -6.921 -26.686 1.00 93.56 390 ASN A CA 1
ATOM 3188 C C . ASN A 1 390 ? -11.841 -8.289 -26.247 1.00 93.56 390 ASN A C 1
ATOM 3190 O O . ASN A 1 390 ? -12.631 -8.392 -25.305 1.00 93.56 390 ASN A O 1
ATOM 3194 N N . LYS A 1 391 ? -11.364 -9.362 -26.887 1.00 93.19 391 LYS A N 1
ATOM 3195 C CA . LYS A 1 391 ? -11.793 -10.745 -26.623 1.00 93.19 391 LYS A CA 1
ATOM 3196 C C . LYS A 1 391 ? -11.750 -11.129 -25.136 1.00 93.19 391 LYS A C 1
ATOM 3198 O O . LYS A 1 391 ? -12.740 -11.627 -24.617 1.00 93.19 391 LYS A O 1
ATOM 3203 N N . SER A 1 392 ? -10.650 -10.846 -24.432 1.00 94.00 392 SER A N 1
ATOM 3204 C CA . SER A 1 392 ? -10.510 -11.206 -23.008 1.00 94.00 392 SER A CA 1
ATOM 3205 C C . SER A 1 392 ? -11.469 -10.434 -22.090 1.00 94.00 392 SER A C 1
ATOM 3207 O O . SER A 1 392 ? -11.956 -10.968 -21.096 1.00 94.00 392 SER A O 1
ATOM 3209 N N . GLN A 1 393 ? -11.788 -9.183 -22.436 1.00 94.06 393 GLN A N 1
ATOM 3210 C CA . GLN A 1 393 ? -12.776 -8.375 -21.716 1.00 94.06 393 GLN A CA 1
ATOM 3211 C C . GLN A 1 393 ? -14.205 -8.862 -21.987 1.00 94.06 393 GLN A C 1
ATOM 3213 O O . GLN A 1 393 ? -15.008 -8.930 -21.057 1.00 94.06 393 GLN A O 1
ATOM 3218 N N . LEU A 1 394 ? -14.516 -9.244 -23.231 1.00 91.94 394 LEU A N 1
ATOM 3219 C CA . LEU A 1 394 ? -15.800 -9.849 -23.602 1.00 91.94 394 LEU A CA 1
ATOM 3220 C C . LEU A 1 394 ? -16.023 -11.181 -22.887 1.00 91.94 394 LEU A C 1
ATOM 3222 O O . LEU A 1 394 ? -17.084 -11.380 -22.305 1.00 91.94 394 LEU A O 1
ATOM 3226 N N . GLU A 1 395 ? -15.012 -12.051 -22.854 1.00 91.19 395 GLU A N 1
ATOM 3227 C CA . GLU A 1 395 ? -15.046 -13.313 -22.105 1.00 91.19 395 GLU A CA 1
ATOM 3228 C C . GLU A 1 395 ? -15.301 -13.073 -20.610 1.00 91.19 395 GLU A C 1
ATOM 3230 O O . GLU A 1 395 ? -16.101 -13.780 -19.998 1.00 91.19 395 GLU A O 1
ATOM 3235 N N . ALA A 1 396 ? -14.693 -12.037 -20.023 1.00 90.94 396 ALA A N 1
ATOM 3236 C CA . ALA A 1 396 ? -14.932 -11.662 -18.632 1.00 90.94 396 ALA A CA 1
ATOM 3237 C C . ALA A 1 396 ? -16.369 -11.153 -18.387 1.00 90.94 396 ALA A C 1
ATOM 3239 O O . ALA A 1 396 ? -16.972 -11.489 -17.364 1.00 90.94 396 ALA A O 1
ATOM 3240 N N . VAL A 1 397 ? -16.943 -10.379 -19.318 1.00 90.12 397 VAL A N 1
ATOM 3241 C CA . VAL A 1 397 ? -18.349 -9.932 -19.254 1.00 90.12 397 VAL A CA 1
ATOM 3242 C C . VAL A 1 397 ? -19.305 -11.117 -19.426 1.00 90.12 397 VAL A C 1
ATOM 3244 O O . VAL A 1 397 ? -20.247 -11.253 -18.646 1.00 90.12 397 VAL A O 1
ATOM 3247 N N . ASP A 1 398 ? -19.039 -12.016 -20.372 1.00 88.44 398 ASP A N 1
ATOM 3248 C CA . ASP A 1 398 ? -19.838 -13.222 -20.614 1.00 88.44 398 ASP A CA 1
ATOM 3249 C C . ASP A 1 398 ? -19.776 -14.194 -19.427 1.00 88.44 398 ASP A C 1
ATOM 3251 O O . ASP A 1 398 ? -20.805 -14.730 -19.004 1.00 88.44 398 ASP A O 1
ATOM 3255 N N . ALA A 1 399 ? -18.602 -14.362 -18.812 1.00 86.38 399 ALA A N 1
ATOM 3256 C CA . ALA A 1 399 ? -18.463 -15.075 -17.546 1.00 86.38 399 ALA A CA 1
ATOM 3257 C C . ALA A 1 399 ? -19.304 -14.414 -16.446 1.00 86.38 399 ALA A C 1
ATOM 3259 O O . ALA A 1 399 ? -19.874 -15.109 -15.601 1.00 86.38 399 ALA A O 1
ATOM 3260 N N . GLY A 1 400 ? -19.434 -13.088 -16.481 1.00 82.31 400 GLY A N 1
ATOM 3261 C CA . GLY A 1 400 ? -20.262 -12.348 -15.547 1.00 82.31 400 GLY A CA 1
ATOM 3262 C C . GLY A 1 400 ? -21.771 -12.532 -15.727 1.00 82.31 400 GLY A C 1
ATOM 3263 O O . GLY A 1 400 ? -22.515 -12.505 -14.750 1.00 82.31 400 GLY A O 1
ATOM 3264 N N . LEU A 1 401 ? -22.221 -12.817 -16.948 1.00 83.56 401 LEU A N 1
ATOM 3265 C CA . LEU A 1 401 ? -23.618 -13.140 -17.270 1.00 83.56 401 LEU A CA 1
ATOM 3266 C C . LEU A 1 401 ? -24.002 -14.599 -16.938 1.00 83.56 401 LEU A C 1
ATOM 3268 O O . LEU A 1 401 ? -25.165 -14.999 -17.080 1.00 83.56 401 LEU A O 1
ATOM 3272 N N . SER A 1 402 ? -23.043 -15.409 -16.480 1.00 80.19 402 SER A N 1
ATOM 3273 C CA . SER A 1 402 ? -23.286 -16.784 -16.032 1.00 80.19 402 SER A CA 1
ATOM 3274 C C . SER A 1 402 ? -24.037 -16.849 -14.689 1.00 80.19 402 SER A C 1
ATOM 3276 O O . SER A 1 402 ? -24.108 -15.872 -13.948 1.00 80.19 402 SER A O 1
ATOM 3278 N N . ARG A 1 403 ? -24.586 -18.024 -14.335 1.00 71.81 403 ARG A N 1
ATOM 3279 C CA . ARG A 1 403 ? -25.207 -18.288 -13.013 1.00 71.81 403 ARG A CA 1
ATOM 3280 C C . ARG A 1 403 ? -24.201 -18.478 -11.870 1.00 71.81 403 ARG A C 1
ATOM 3282 O O . ARG A 1 403 ? -24.610 -18.847 -10.771 1.00 71.81 403 ARG A O 1
ATOM 3289 N N . LYS A 1 404 ? -22.901 -18.274 -12.107 1.00 76.62 404 LYS A N 1
ATOM 3290 C CA . LYS A 1 404 ? -21.868 -18.501 -11.089 1.00 76.62 404 LYS A CA 1
ATOM 3291 C C . LYS A 1 404 ? -22.011 -17.497 -9.952 1.00 76.62 404 LYS A C 1
ATOM 3293 O O . LYS A 1 404 ? -22.134 -16.299 -10.192 1.00 76.62 404 LYS A O 1
ATOM 3298 N N . ALA A 1 405 ? -21.941 -17.991 -8.717 1.00 77.94 405 ALA A N 1
ATOM 3299 C CA . ALA A 1 405 ? -22.019 -17.150 -7.526 1.00 77.94 405 ALA A CA 1
ATOM 3300 C C . ALA A 1 405 ? -20.817 -16.198 -7.412 1.00 77.94 405 ALA A C 1
ATOM 3302 O O . ALA A 1 405 ? -20.992 -15.057 -6.994 1.00 77.94 405 ALA A O 1
ATOM 3303 N N . PHE A 1 406 ? -19.621 -16.652 -7.802 1.00 82.50 406 PHE A N 1
ATOM 3304 C CA . PHE A 1 406 ? -18.405 -15.842 -7.852 1.00 82.50 406 PHE A CA 1
ATOM 3305 C C . PHE A 1 406 ? -17.834 -15.818 -9.266 1.00 82.50 406 PHE A C 1
ATOM 3307 O O . PHE A 1 406 ? -17.733 -16.844 -9.936 1.00 82.50 406 PHE A O 1
ATOM 3314 N N . VAL A 1 407 ? -17.411 -14.637 -9.700 1.00 88.12 407 VAL A N 1
ATOM 3315 C CA . VAL A 1 407 ? -16.668 -14.445 -10.945 1.00 88.12 407 VAL A CA 1
ATOM 3316 C C . VAL A 1 407 ? -15.398 -13.679 -10.611 1.00 88.12 407 VAL A C 1
ATOM 3318 O O . VAL A 1 407 ? -15.453 -12.553 -10.115 1.00 88.12 407 VAL A O 1
ATOM 3321 N N . LEU A 1 408 ? -14.252 -14.317 -10.842 1.00 89.94 408 LEU A N 1
ATOM 3322 C CA . LEU A 1 408 ? -12.938 -13.722 -10.623 1.00 89.94 408 LEU A CA 1
ATOM 3323 C C . LEU A 1 408 ? -12.423 -13.176 -11.952 1.00 89.94 408 LEU A C 1
ATOM 3325 O O . LEU A 1 408 ? -12.351 -13.910 -12.942 1.00 89.94 408 LEU A O 1
ATOM 3329 N N . ILE A 1 409 ? -12.076 -11.891 -11.964 1.00 92.88 409 ILE A N 1
ATOM 3330 C CA . ILE A 1 409 ? -11.495 -11.200 -13.115 1.00 92.88 409 ILE A CA 1
ATOM 3331 C C . ILE A 1 409 ? -10.131 -10.652 -12.693 1.00 92.88 409 ILE A C 1
ATOM 3333 O O . ILE A 1 409 ? -10.046 -9.688 -11.926 1.00 92.88 409 ILE A O 1
ATOM 3337 N N . GLN A 1 410 ? -9.062 -11.274 -13.183 1.00 92.81 410 GLN A N 1
ATOM 3338 C CA . GLN A 1 410 ? -7.707 -10.779 -12.993 1.00 92.81 410 GLN A CA 1
ATOM 3339 C C . GLN A 1 410 ? -7.408 -9.727 -14.053 1.00 92.81 410 GLN A C 1
ATOM 3341 O O . GLN A 1 410 ? -7.447 -10.000 -15.248 1.00 92.81 410 GLN A O 1
ATOM 3346 N N . GLY A 1 411 ? -7.088 -8.518 -13.616 1.00 91.56 411 GLY A N 1
ATOM 3347 C CA . GLY A 1 411 ? -6.692 -7.443 -14.508 1.00 91.56 411 GLY A CA 1
ATOM 3348 C C . GLY A 1 411 ? -5.292 -6.951 -14.177 1.00 91.56 411 GLY A C 1
ATOM 3349 O O . GLY A 1 411 ? -5.154 -6.129 -13.271 1.00 91.56 411 GLY A O 1
ATOM 3350 N N . PRO A 1 412 ? -4.271 -7.362 -14.932 1.00 91.31 412 PRO A N 1
ATOM 3351 C CA . PRO A 1 412 ? -2.924 -6.800 -14.860 1.00 91.31 412 PRO A CA 1
ATOM 3352 C C . PRO A 1 412 ? -2.888 -5.272 -15.106 1.00 91.31 412 PRO A C 1
ATOM 3354 O O . PRO A 1 412 ? -3.910 -4.661 -15.466 1.00 91.31 412 PRO A O 1
ATOM 3357 N N . PRO A 1 413 ? -1.755 -4.584 -14.881 1.00 88.50 413 PRO A N 1
ATOM 3358 C CA . PRO A 1 413 ? -1.605 -3.154 -15.159 1.00 88.50 413 PRO A CA 1
ATOM 3359 C C . PRO A 1 413 ? -1.970 -2.794 -16.607 1.00 88.50 413 PRO A C 1
ATOM 3361 O O . PRO A 1 413 ? -1.590 -3.484 -17.540 1.00 88.50 413 PRO A O 1
ATOM 3364 N N . GLY A 1 414 ? -2.737 -1.716 -16.801 1.00 87.44 414 GLY A N 1
ATOM 3365 C CA . GLY A 1 414 ? -3.067 -1.218 -18.144 1.00 87.44 414 GLY A CA 1
ATOM 3366 C C . GLY A 1 414 ? -4.118 -2.010 -18.937 1.00 87.44 414 GLY A C 1
ATOM 3367 O O . GLY A 1 414 ? -4.474 -1.575 -20.022 1.00 87.44 414 GLY A O 1
ATOM 3368 N N . THR A 1 415 ? -4.681 -3.104 -18.413 1.00 91.25 415 THR A N 1
ATOM 3369 C CA . THR A 1 415 ? -5.601 -3.997 -19.166 1.00 91.25 415 THR A CA 1
ATOM 3370 C C . THR A 1 415 ? -7.072 -3.554 -19.231 1.00 91.25 415 THR A C 1
ATOM 3372 O O . THR A 1 415 ? -7.952 -4.284 -19.689 1.00 91.25 415 THR A O 1
ATOM 3375 N N . GLY A 1 416 ? -7.384 -2.346 -18.750 1.00 87.81 416 GLY A N 1
ATOM 3376 C CA . GLY A 1 416 ? -8.750 -1.813 -18.804 1.00 87.81 416 GLY A CA 1
ATOM 3377 C C . GLY A 1 416 ? -9.718 -2.410 -17.773 1.00 87.81 416 GLY A C 1
ATOM 3378 O O . GLY A 1 416 ? -10.909 -2.530 -18.053 1.00 87.81 416 GLY A O 1
ATOM 3379 N N . LYS A 1 417 ? -9.245 -2.735 -16.558 1.00 87.62 417 LYS A N 1
ATOM 3380 C CA . LYS A 1 417 ? -10.093 -3.183 -15.427 1.00 87.62 417 LYS A CA 1
ATOM 3381 C C . LYS A 1 417 ? -11.359 -2.343 -15.257 1.00 87.62 417 LYS A C 1
ATOM 3383 O O . LYS A 1 417 ? -12.460 -2.880 -15.290 1.00 87.62 417 LYS A O 1
ATOM 3388 N N . THR A 1 418 ? -11.206 -1.024 -15.118 1.00 83.19 418 THR A N 1
ATOM 3389 C CA . THR A 1 418 ? -12.350 -0.128 -14.908 1.00 83.19 418 THR A CA 1
ATOM 3390 C C . THR A 1 418 ? -13.290 -0.127 -16.114 1.00 83.19 418 THR A C 1
ATOM 3392 O O . THR A 1 418 ? -14.498 -0.173 -15.927 1.00 83.19 418 THR A O 1
ATOM 3395 N N . GLN A 1 419 ? -12.766 -0.177 -17.345 1.00 87.75 419 GLN A N 1
ATOM 3396 C CA . GLN A 1 419 ? -13.589 -0.283 -18.558 1.00 87.75 419 GLN A CA 1
ATOM 3397 C C . GLN A 1 419 ? -14.421 -1.574 -18.572 1.00 87.75 419 GLN A C 1
ATOM 3399 O O . GLN A 1 419 ? -15.609 -1.550 -18.888 1.00 87.75 419 GLN A O 1
ATOM 3404 N N . THR A 1 420 ? -13.817 -2.687 -18.154 1.00 90.38 420 THR A N 1
ATOM 3405 C CA . THR A 1 420 ? -14.497 -3.985 -18.027 1.00 90.38 420 THR A CA 1
ATOM 3406 C C . THR A 1 420 ? -15.594 -3.930 -16.960 1.00 90.38 420 THR A C 1
ATOM 3408 O O . THR A 1 420 ? -16.687 -4.440 -17.181 1.00 90.38 420 THR A O 1
ATOM 3411 N N . ILE A 1 421 ? -15.350 -3.248 -15.832 1.00 88.06 421 ILE A N 1
ATOM 3412 C CA . ILE A 1 421 ? -16.360 -3.023 -14.783 1.00 88.06 421 ILE A CA 1
ATOM 3413 C C . ILE A 1 421 ? -17.549 -2.214 -15.328 1.00 88.06 421 ILE A C 1
ATOM 3415 O O . ILE A 1 421 ? -18.691 -2.575 -15.063 1.00 88.06 421 ILE A O 1
ATOM 3419 N N . LEU A 1 422 ? -17.315 -1.158 -16.115 1.00 87.12 422 LEU A N 1
ATOM 3420 C CA . LEU A 1 422 ? -18.390 -0.355 -16.720 1.00 87.12 422 LEU A CA 1
ATOM 3421 C C . LEU A 1 422 ? -19.240 -1.166 -17.710 1.00 87.12 422 LEU A C 1
ATOM 3423 O O . LEU A 1 422 ? -20.470 -1.053 -17.718 1.00 87.12 422 LEU A O 1
ATOM 3427 N N . ALA A 1 423 ? -18.596 -2.0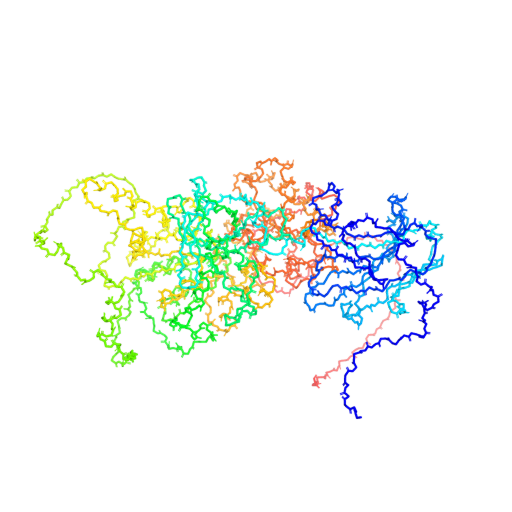03 -18.525 1.00 88.56 423 ALA A N 1
ATOM 3428 C CA . ALA A 1 423 ? -19.289 -2.910 -19.433 1.00 88.56 423 ALA A CA 1
ATOM 3429 C C . ALA A 1 423 ? -20.112 -3.953 -18.671 1.00 88.56 423 ALA A C 1
ATOM 3431 O O . ALA A 1 423 ? -21.279 -4.165 -18.989 1.00 88.56 423 ALA A O 1
ATOM 3432 N N . LEU A 1 424 ? -19.542 -4.537 -17.615 1.00 88.12 424 LEU A N 1
ATOM 3433 C CA . LEU A 1 424 ? -20.226 -5.485 -16.744 1.00 88.12 424 LEU A CA 1
ATOM 3434 C C . LEU A 1 424 ? -21.439 -4.845 -16.049 1.00 88.12 424 LEU A C 1
ATOM 3436 O O . LEU A 1 424 ? -22.506 -5.450 -16.003 1.00 88.12 424 LEU A O 1
ATOM 3440 N N . LEU A 1 425 ? -21.315 -3.602 -15.573 1.00 85.69 425 LEU A N 1
ATOM 3441 C CA . LEU A 1 425 ? -22.434 -2.836 -15.016 1.00 85.69 425 LEU A CA 1
ATOM 3442 C C . LEU A 1 425 ? -23.534 -2.604 -16.055 1.00 85.69 425 LEU A C 1
ATOM 3444 O O . LEU A 1 425 ? -24.702 -2.839 -15.754 1.00 85.69 425 LEU A O 1
ATOM 3448 N N . SER A 1 426 ? -23.167 -2.203 -17.275 1.00 87.00 426 SER A N 1
ATOM 3449 C CA . SER A 1 426 ? -24.117 -2.028 -18.385 1.00 87.00 426 SER A CA 1
ATOM 3450 C C . SER A 1 426 ? -24.827 -3.349 -18.712 1.00 87.00 426 SER A C 1
ATOM 3452 O O . SER A 1 426 ? -26.048 -3.396 -18.832 1.00 87.00 426 SER A O 1
ATOM 3454 N N . ALA A 1 427 ? -24.079 -4.453 -18.774 1.00 86.25 427 ALA A N 1
ATOM 3455 C CA . ALA A 1 427 ? -24.615 -5.777 -19.056 1.00 86.25 427 ALA A CA 1
ATOM 3456 C C . ALA A 1 427 ? -25.587 -6.246 -17.960 1.00 86.25 427 ALA A C 1
ATOM 3458 O O . ALA A 1 427 ? -26.695 -6.663 -18.272 1.00 86.25 427 ALA A O 1
ATOM 3459 N N . ILE A 1 428 ? -25.224 -6.128 -16.680 1.00 82.00 428 ILE A N 1
ATOM 3460 C CA . ILE A 1 428 ? -26.048 -6.590 -15.549 1.00 82.00 428 ILE A CA 1
ATOM 3461 C C . ILE A 1 428 ? -27.296 -5.722 -15.363 1.00 82.00 428 ILE A C 1
ATOM 3463 O O . ILE A 1 428 ? -28.382 -6.250 -15.129 1.00 82.00 428 ILE A O 1
ATOM 3467 N N . LEU A 1 429 ? -27.166 -4.396 -15.472 1.00 78.88 429 LEU A N 1
ATOM 3468 C CA . LEU A 1 429 ? -28.296 -3.480 -15.297 1.00 78.88 429 LEU A CA 1
ATOM 3469 C C . LEU A 1 429 ? -29.315 -3.587 -16.440 1.00 78.88 429 LEU A C 1
ATOM 3471 O O . LEU A 1 429 ? -30.485 -3.260 -16.231 1.00 78.88 429 LEU A O 1
ATOM 3475 N N . HIS A 1 430 ? -28.915 -4.078 -17.619 1.00 78.88 430 HIS A N 1
ATOM 3476 C CA . HIS A 1 430 ? -29.796 -4.229 -18.783 1.00 78.88 430 HIS A CA 1
ATOM 3477 C C . HIS A 1 430 ? -30.037 -5.664 -19.244 1.00 78.88 430 HIS A C 1
ATOM 3479 O O . HIS A 1 430 ? -30.759 -5.858 -20.220 1.00 78.88 430 HIS A O 1
ATOM 3485 N N . ALA A 1 431 ? -29.523 -6.669 -18.541 1.00 74.44 431 ALA A N 1
ATOM 3486 C CA . ALA A 1 431 ? -29.829 -8.049 -18.866 1.00 74.44 431 ALA A CA 1
ATOM 3487 C C . ALA A 1 431 ? -31.236 -8.451 -18.405 1.00 74.44 431 ALA A C 1
ATOM 3489 O O . ALA A 1 431 ? -31.697 -8.099 -17.317 1.00 74.44 431 ALA A O 1
ATOM 3490 N N . ALA A 1 432 ? -31.905 -9.263 -19.222 1.00 64.44 432 ALA A N 1
ATOM 3491 C CA . ALA A 1 432 ? -33.149 -9.923 -18.857 1.00 64.44 432 ALA A CA 1
ATOM 3492 C C . ALA A 1 432 ? -32.855 -11.342 -18.333 1.00 64.44 432 ALA A C 1
ATOM 3494 O O . ALA A 1 432 ? -32.029 -12.048 -18.926 1.00 64.44 432 ALA A O 1
ATOM 3495 N N . PRO A 1 433 ? -33.531 -11.809 -17.266 1.00 59.44 433 PRO A N 1
ATOM 3496 C CA . PRO A 1 433 ? -33.432 -13.204 -16.859 1.00 59.44 433 PRO A CA 1
ATOM 3497 C C . PRO A 1 433 ? -33.959 -14.099 -17.989 1.00 59.44 433 PRO A C 1
ATOM 3499 O O . PRO A 1 433 ? -35.054 -13.877 -18.514 1.00 59.44 433 PRO A O 1
ATOM 3502 N N . ALA A 1 434 ? -33.187 -15.113 -18.381 1.00 50.41 434 ALA A N 1
ATOM 3503 C CA . ALA A 1 434 ? -33.617 -16.075 -19.388 1.00 50.41 434 ALA A CA 1
ATOM 3504 C C . ALA A 1 434 ? -34.916 -16.759 -18.916 1.00 50.41 434 ALA A C 1
ATOM 3506 O O . ALA A 1 434 ? -34.955 -17.338 -17.827 1.00 50.41 434 ALA A O 1
ATOM 3507 N N . ARG A 1 435 ? -35.996 -16.659 -19.711 1.00 42.22 435 ARG A N 1
ATOM 3508 C CA . ARG A 1 435 ? -37.291 -17.300 -19.418 1.00 42.22 435 ARG A CA 1
ATOM 3509 C C . ARG A 1 435 ? -37.066 -18.789 -19.139 1.00 42.22 435 ARG A C 1
ATOM 3511 O O . ARG A 1 435 ? -36.644 -19.526 -20.024 1.00 42.22 435 ARG A O 1
ATOM 3518 N N . VAL A 1 436 ? -37.378 -19.219 -17.919 1.00 35.38 436 VAL A N 1
ATOM 3519 C CA . VAL A 1 436 ? -37.365 -20.626 -17.515 1.00 35.38 436 VAL A CA 1
ATOM 3520 C C . VAL A 1 436 ? -38.520 -21.336 -18.223 1.00 35.38 436 VAL A C 1
ATOM 3522 O O . VAL A 1 436 ? -39.668 -21.242 -17.798 1.00 35.38 436 VAL A O 1
ATOM 3525 N N . GLN A 1 437 ? -38.231 -22.032 -19.320 1.00 33.75 437 GLN A N 1
ATOM 3526 C CA . GLN A 1 437 ? -39.037 -23.167 -19.760 1.00 33.75 437 GLN A CA 1
ATOM 3527 C C . GLN A 1 437 ? -38.350 -24.442 -19.275 1.00 33.75 437 GLN A C 1
ATOM 3529 O O . GLN A 1 437 ? -37.630 -25.097 -20.016 1.00 33.75 437 GLN A O 1
ATOM 3534 N N . SER A 1 438 ? -38.570 -24.809 -18.018 1.00 32.28 438 SER A N 1
ATOM 3535 C CA . SER A 1 438 ? -38.450 -26.207 -17.620 1.00 32.28 438 SER A CA 1
ATOM 3536 C C . SER A 1 438 ? -39.434 -26.494 -16.494 1.00 32.28 438 SER A C 1
ATOM 3538 O O . SER A 1 438 ? -39.360 -25.954 -15.392 1.00 32.28 438 SER A O 1
ATOM 3540 N N . LYS A 1 439 ? -40.408 -27.355 -16.804 1.00 32.75 439 LYS A N 1
ATOM 3541 C CA . LYS A 1 439 ? -41.147 -28.141 -15.817 1.00 32.75 439 LYS A CA 1
ATOM 3542 C C . LYS A 1 439 ? -40.135 -29.074 -15.143 1.00 32.75 439 LYS A C 1
ATOM 3544 O O . LYS A 1 439 ? -39.972 -30.214 -15.554 1.00 32.75 439 LYS A O 1
ATOM 3549 N N . GLY A 1 440 ? -39.406 -28.562 -14.164 1.00 31.44 440 GLY A N 1
ATOM 3550 C CA . GLY A 1 440 ? -38.512 -29.321 -13.302 1.00 31.44 440 GLY A CA 1
ATOM 3551 C C . GLY A 1 440 ? -38.624 -28.715 -11.917 1.00 31.44 440 GLY A C 1
ATOM 3552 O O . GLY A 1 440 ? -38.419 -27.514 -11.763 1.00 31.44 440 GLY A O 1
ATOM 3553 N N . SER A 1 441 ? -39.053 -29.511 -10.943 1.00 30.20 441 SER A N 1
ATOM 3554 C CA . SER A 1 441 ? -39.341 -29.073 -9.579 1.00 30.20 441 SER A CA 1
ATOM 3555 C C . SER A 1 441 ? -38.191 -28.247 -8.995 1.00 30.20 441 SER A C 1
ATOM 3557 O O . SER A 1 441 ? -37.139 -28.785 -8.647 1.00 30.20 441 SER A O 1
ATOM 3559 N N . LEU A 1 442 ? -38.410 -26.940 -8.843 1.00 29.77 442 LEU A N 1
ATOM 3560 C CA . LEU A 1 442 ? -37.698 -26.152 -7.847 1.00 29.77 442 LEU A CA 1
ATOM 3561 C C . LEU A 1 442 ? -38.016 -26.792 -6.496 1.00 29.77 442 LEU A C 1
ATOM 3563 O O . LEU A 1 442 ? -39.169 -26.794 -6.070 1.00 29.77 442 LEU A O 1
ATOM 3567 N N . HIS A 1 443 ? -37.011 -27.364 -5.837 1.00 32.56 443 HIS A N 1
ATOM 3568 C CA . HIS A 1 443 ? -37.131 -27.668 -4.421 1.00 32.56 443 HIS A CA 1
ATOM 3569 C C . HIS A 1 443 ? -37.270 -26.337 -3.677 1.00 32.56 443 HIS A C 1
ATOM 3571 O O . HIS A 1 443 ? -36.288 -25.644 -3.413 1.00 32.56 443 HIS A O 1
ATOM 3577 N N . GLU A 1 444 ? -38.513 -25.968 -3.376 1.00 30.20 444 GLU A N 1
ATOM 3578 C CA . GLU A 1 444 ? -38.828 -25.047 -2.294 1.00 30.20 444 GLU A CA 1
ATOM 3579 C C . GLU A 1 444 ? -38.152 -25.570 -1.025 1.00 30.20 444 GLU A C 1
ATOM 3581 O O . GLU A 1 444 ? -38.488 -26.639 -0.508 1.00 30.20 444 GLU A O 1
ATOM 3586 N N . PHE A 1 445 ? -37.184 -24.815 -0.509 1.00 32.69 445 PHE A N 1
ATOM 3587 C CA . PHE A 1 445 ? -36.771 -24.973 0.874 1.00 32.69 445 PHE A CA 1
ATOM 3588 C C . PHE A 1 445 ? -37.967 -24.589 1.747 1.00 32.69 445 PHE A C 1
ATOM 3590 O O . PHE A 1 445 ? -38.275 -23.409 1.910 1.00 32.69 445 PHE A O 1
ATOM 3597 N N . LYS A 1 446 ? -38.660 -25.592 2.292 1.00 29.80 446 LYS A N 1
ATOM 3598 C CA . LYS A 1 446 ? -39.625 -25.385 3.371 1.00 29.80 446 LYS A CA 1
ATOM 3599 C C . LYS A 1 446 ? -38.890 -24.757 4.556 1.00 29.80 446 LYS A C 1
ATOM 3601 O O . LYS A 1 446 ? -38.033 -25.398 5.163 1.00 29.80 446 LYS A O 1
ATOM 3606 N N . CYS A 1 447 ? -39.235 -23.510 4.874 1.00 32.72 447 CYS A N 1
ATOM 3607 C CA . CYS A 1 447 ? -38.996 -22.937 6.194 1.00 32.72 447 CYS A CA 1
ATOM 3608 C C . CYS A 1 447 ? -39.553 -23.888 7.263 1.00 32.72 447 CYS A C 1
ATOM 3610 O O . CYS A 1 447 ? -40.639 -24.448 7.094 1.00 32.72 447 CYS A O 1
ATOM 3612 N N . GLY A 1 448 ? -38.813 -24.059 8.363 1.00 41.31 448 GLY A N 1
ATOM 3613 C CA . GLY A 1 448 ? -39.351 -24.677 9.577 1.00 41.31 448 GLY A CA 1
ATOM 3614 C C . GLY A 1 448 ? -40.598 -23.925 10.074 1.00 41.31 448 GLY A C 1
ATOM 3615 O O . GLY A 1 448 ? -40.818 -22.784 9.662 1.00 41.31 448 GLY A O 1
ATOM 3616 N N . PRO A 1 449 ? -41.434 -24.558 10.914 1.00 38.09 449 PRO A N 1
ATOM 3617 C CA . PRO A 1 449 ? -42.767 -24.055 11.228 1.00 38.09 449 PRO A CA 1
ATOM 3618 C C . PRO A 1 449 ? -42.710 -22.638 11.810 1.00 38.09 449 PRO A C 1
ATOM 3620 O O . PRO A 1 449 ? -41.972 -22.365 12.756 1.00 38.09 449 PRO A O 1
ATOM 3623 N N . GLU A 1 450 ? -43.488 -21.737 11.207 1.00 41.34 450 GLU A N 1
ATOM 3624 C CA . GLU A 1 450 ? -43.671 -20.372 11.684 1.00 41.34 450 GLU A CA 1
ATOM 3625 C C . GLU A 1 450 ? -44.220 -20.372 13.112 1.00 41.34 450 GLU A C 1
ATOM 3627 O O . GLU A 1 450 ? -45.177 -21.080 13.425 1.00 41.34 450 GLU A O 1
ATOM 3632 N N . ILE A 1 451 ? -43.631 -19.531 13.966 1.00 43.56 451 ILE A N 1
ATOM 3633 C CA . ILE A 1 451 ? -44.139 -19.266 15.314 1.00 43.56 451 ILE A CA 1
ATOM 3634 C C . ILE A 1 451 ? -45.608 -18.819 15.189 1.00 43.56 451 ILE A C 1
ATOM 3636 O O . ILE A 1 451 ? -45.874 -17.903 14.394 1.00 43.56 451 ILE A O 1
ATOM 3640 N N . PRO A 1 452 ? -46.548 -19.426 15.941 1.00 49.62 452 PRO A N 1
ATOM 3641 C CA . PRO A 1 452 ? -47.960 -19.086 15.871 1.00 49.62 452 PRO A CA 1
ATOM 3642 C C . PRO A 1 452 ? -48.175 -17.586 16.052 1.00 49.62 452 PRO A C 1
ATOM 3644 O O . PRO A 1 452 ? -47.542 -16.943 16.893 1.00 49.62 452 PRO A O 1
ATOM 3647 N N . ILE A 1 453 ? -49.092 -17.021 15.268 1.00 42.75 453 ILE A N 1
ATOM 3648 C CA . ILE A 1 453 ? -49.310 -15.570 15.209 1.00 42.75 453 ILE A CA 1
ATOM 3649 C C . ILE A 1 453 ? -49.621 -14.973 16.592 1.00 42.75 453 ILE A C 1
ATOM 3651 O O . ILE A 1 453 ? -49.243 -13.840 16.869 1.00 42.75 453 ILE A O 1
ATOM 3655 N N . GLN A 1 454 ? -50.200 -15.774 17.492 1.00 43.31 454 GLN A N 1
ATOM 3656 C CA . GLN A 1 454 ? -50.497 -15.409 18.875 1.00 43.31 454 GLN A CA 1
ATOM 3657 C C . GLN A 1 454 ? -49.237 -15.152 19.724 1.00 43.31 454 GLN A C 1
ATOM 3659 O O . GLN A 1 454 ? -49.216 -14.224 20.528 1.00 43.31 454 GLN A O 1
ATOM 3664 N N . GLU A 1 455 ? -48.162 -15.922 19.528 1.00 45.78 455 GLU A N 1
ATOM 3665 C CA . GLU A 1 455 ? -46.885 -15.708 20.224 1.00 45.78 455 GLU A CA 1
ATOM 3666 C C . GLU A 1 455 ? -46.126 -14.507 19.653 1.00 45.78 455 GLU A C 1
ATOM 3668 O O . GLU A 1 455 ? -45.570 -13.715 20.416 1.00 45.78 455 GLU A O 1
ATOM 3673 N N . LYS A 1 456 ? -46.187 -14.295 18.330 1.00 43.31 456 LYS A N 1
ATOM 3674 C CA . LYS A 1 456 ? -45.679 -13.063 17.700 1.00 43.31 456 LYS A CA 1
ATOM 3675 C C . LYS A 1 456 ? -46.421 -11.824 18.225 1.00 43.31 456 LYS A C 1
ATOM 3677 O O . LYS A 1 456 ? -45.778 -10.830 18.556 1.00 43.31 456 LYS A O 1
ATOM 3682 N N . TYR A 1 457 ? -47.745 -11.906 18.392 1.00 38.53 457 TYR A N 1
ATOM 3683 C CA . TYR A 1 457 ? -48.569 -10.843 18.983 1.00 38.53 457 TYR A CA 1
ATOM 3684 C C . TYR A 1 457 ? -48.233 -10.576 20.457 1.00 38.53 457 TYR A C 1
ATOM 3686 O O . TYR A 1 457 ? -48.145 -9.416 20.850 1.00 38.53 457 TYR A O 1
ATOM 3694 N N . ASN A 1 458 ? -47.969 -11.607 21.264 1.00 45.16 458 ASN A N 1
ATOM 3695 C CA . ASN A 1 458 ? -47.563 -11.441 22.667 1.00 45.16 458 ASN A CA 1
ATOM 3696 C C . ASN A 1 458 ? -46.175 -10.792 22.810 1.00 45.16 458 ASN A C 1
ATOM 3698 O O . ASN A 1 458 ? -45.952 -9.995 23.724 1.00 45.16 458 ASN A O 1
ATOM 3702 N N . HIS A 1 459 ? -45.248 -11.094 21.896 1.00 41.50 459 HIS A N 1
ATOM 3703 C CA . HIS A 1 459 ? -43.935 -10.449 21.838 1.00 41.50 459 HIS A CA 1
ATOM 3704 C C . HIS A 1 459 ? -44.022 -8.986 21.379 1.00 41.50 459 HIS A C 1
ATOM 3706 O O . HIS A 1 459 ? -43.343 -8.132 21.950 1.00 41.50 459 HIS A O 1
ATOM 3712 N N . TRP A 1 460 ? -44.898 -8.665 20.422 1.00 35.38 460 TRP A N 1
ATOM 3713 C CA . TRP A 1 460 ? -45.145 -7.280 20.006 1.00 35.38 460 TRP A CA 1
ATOM 3714 C C . TRP A 1 460 ? -45.890 -6.452 21.059 1.00 35.38 460 TRP A C 1
ATOM 3716 O O . TRP A 1 460 ? -45.508 -5.313 21.315 1.00 35.38 460 TRP A O 1
ATOM 3726 N N . ALA A 1 461 ? -46.883 -7.027 21.738 1.00 36.47 461 ALA A N 1
ATOM 3727 C CA . ALA A 1 461 ? -47.654 -6.345 22.778 1.00 36.47 461 ALA A CA 1
ATOM 3728 C C . ALA A 1 461 ? -46.818 -5.998 24.026 1.00 36.47 461 ALA A C 1
ATOM 3730 O O . ALA A 1 461 ? -47.084 -4.996 24.684 1.00 36.47 461 ALA A O 1
ATOM 3731 N N . ARG A 1 462 ? -45.767 -6.774 24.338 1.00 36.78 462 ARG A N 1
ATOM 3732 C CA . ARG A 1 462 ? -44.818 -6.459 25.428 1.00 36.78 462 ARG A CA 1
ATOM 3733 C C . ARG A 1 462 ? -43.775 -5.405 25.044 1.00 36.78 462 ARG A C 1
ATOM 3735 O O . ARG A 1 462 ? -43.223 -4.765 25.932 1.00 36.78 462 ARG A O 1
ATOM 3742 N N . ALA A 1 463 ? -43.517 -5.219 23.750 1.00 30.58 463 ALA A N 1
ATOM 3743 C CA . ALA A 1 463 ? -42.500 -4.306 23.224 1.00 30.58 463 ALA A CA 1
ATOM 3744 C C . ALA A 1 463 ? -43.043 -2.913 22.846 1.00 30.58 463 ALA A C 1
ATOM 3746 O O . ALA A 1 463 ? -42.283 -2.062 22.386 1.00 30.58 463 ALA A O 1
ATOM 3747 N N . SER A 1 464 ? -44.344 -2.647 23.001 1.00 32.06 464 SER A N 1
ATOM 3748 C CA . SER A 1 464 ? -44.951 -1.356 22.634 1.00 32.06 464 SER A CA 1
ATOM 3749 C C . SER A 1 464 ? -46.149 -1.011 23.532 1.00 32.06 464 SER A C 1
ATOM 3751 O O . SER A 1 464 ? -47.296 -1.256 23.155 1.00 32.06 464 SER A O 1
ATOM 3753 N N . PRO A 1 465 ? -45.918 -0.406 24.717 1.00 31.30 465 PRO A N 1
ATOM 3754 C CA . PRO A 1 465 ? -46.968 -0.091 25.695 1.00 31.30 465 PRO A CA 1
ATOM 3755 C C . PRO A 1 465 ? -47.956 1.021 25.286 1.00 31.30 465 PRO A C 1
ATOM 3757 O O . PRO A 1 465 ? -48.772 1.434 26.102 1.00 31.30 465 PRO A O 1
ATOM 3760 N N . TRP A 1 466 ? -47.911 1.527 24.050 1.00 36.69 466 TRP A N 1
ATOM 3761 C CA . TRP A 1 466 ? -48.843 2.541 23.522 1.00 36.69 466 TRP A CA 1
ATOM 3762 C C . TRP A 1 466 ? -49.906 1.969 22.567 1.00 36.69 466 TRP A C 1
ATOM 3764 O O . TRP A 1 466 ? -50.660 2.722 21.960 1.00 36.69 466 TRP A O 1
ATOM 3774 N N . LEU A 1 467 ? -50.021 0.639 22.467 1.00 30.98 467 LEU A N 1
ATOM 3775 C CA . LEU A 1 467 ? -51.077 -0.066 21.720 1.00 30.98 467 LEU A CA 1
ATOM 3776 C C . LEU A 1 467 ? -52.432 -0.152 22.454 1.00 30.98 467 LEU A C 1
ATOM 3778 O O . LEU A 1 467 ? -53.348 -0.810 21.970 1.00 30.98 467 LEU A O 1
ATOM 3782 N N . SER A 1 468 ? -52.595 0.513 23.600 1.00 34.78 468 SER A N 1
ATOM 3783 C CA . SER A 1 468 ? -53.862 0.557 24.349 1.00 34.78 468 SER A CA 1
ATOM 3784 C C . SER A 1 468 ? -54.650 1.868 24.177 1.00 34.78 468 SER A C 1
ATOM 3786 O O . SER A 1 468 ? -55.495 2.183 25.012 1.00 34.78 468 SER A O 1
ATOM 3788 N N . GLY A 1 469 ? -54.411 2.636 23.104 1.00 40.97 469 GLY A N 1
ATOM 3789 C CA . GLY A 1 469 ? -55.166 3.859 22.801 1.00 40.97 469 GLY A CA 1
ATOM 3790 C C . GLY A 1 469 ? -55.213 4.225 21.312 1.00 40.97 469 GLY A C 1
ATOM 3791 O O . GLY A 1 469 ? -54.317 3.880 20.547 1.00 40.97 469 GLY A O 1
ATOM 3792 N N . ASN A 1 470 ? -56.281 4.923 20.908 1.00 33.66 470 ASN A N 1
ATOM 3793 C CA . ASN A 1 470 ? -56.618 5.188 19.505 1.00 33.66 470 ASN A CA 1
ATOM 3794 C C . ASN A 1 470 ? -55.774 6.294 18.854 1.00 33.66 470 ASN A C 1
ATOM 3796 O O . ASN A 1 470 ? -55.583 7.367 19.426 1.00 33.66 470 ASN A O 1
ATOM 3800 N N . ASN A 1 471 ? -55.385 6.056 17.596 1.00 32.50 471 ASN A N 1
ATOM 3801 C CA . ASN A 1 471 ? -54.852 7.060 16.679 1.00 32.50 471 ASN A CA 1
ATOM 3802 C C . ASN A 1 471 ? -56.015 7.815 15.985 1.00 32.50 471 ASN A C 1
ATOM 3804 O O . ASN A 1 471 ? -56.784 7.194 15.255 1.00 32.50 471 ASN A O 1
ATOM 3808 N N . PRO A 1 472 ? -56.159 9.142 16.157 1.00 31.73 472 PRO A N 1
ATOM 3809 C CA . PRO A 1 472 ? -57.247 9.936 15.567 1.00 31.73 472 PRO A CA 1
ATOM 3810 C C . PRO A 1 472 ? -57.137 10.201 14.053 1.00 31.73 472 PRO A C 1
ATOM 3812 O O . PRO A 1 472 ? -57.966 10.925 13.504 1.00 31.73 472 PRO A O 1
ATOM 3815 N N . ARG A 1 473 ? -56.101 9.698 13.369 1.00 32.28 473 ARG A N 1
ATOM 3816 C CA . ARG A 1 473 ? -55.816 10.041 11.962 1.00 32.28 473 ARG A CA 1
ATOM 3817 C C . ARG A 1 473 ? -56.424 9.100 10.921 1.00 32.28 473 ARG A C 1
ATOM 3819 O O . ARG A 1 473 ? -56.393 9.437 9.744 1.00 32.28 473 ARG A O 1
ATOM 3826 N N . ASP A 1 474 ? -57.077 8.024 11.350 1.00 36.50 474 ASP A N 1
ATOM 3827 C CA . ASP A 1 474 ? -57.817 7.107 10.469 1.00 36.50 474 ASP A CA 1
ATOM 3828 C C . ASP A 1 474 ? -59.234 7.600 10.101 1.00 36.50 474 ASP A C 1
ATOM 3830 O O . ASP A 1 474 ? -60.034 6.832 9.575 1.00 36.50 474 ASP A O 1
ATOM 3834 N N . ILE A 1 475 ? -59.586 8.868 10.361 1.00 35.34 475 ILE A N 1
ATOM 3835 C CA . ILE A 1 475 ? -60.970 9.343 10.165 1.00 35.34 475 ILE A CA 1
ATOM 3836 C C . ILE A 1 475 ? -61.214 10.051 8.824 1.00 35.34 475 ILE A C 1
ATOM 3838 O O . ILE A 1 475 ? -62.364 10.103 8.414 1.00 35.34 475 ILE A O 1
ATOM 3842 N N . ASN A 1 476 ? -60.214 10.527 8.070 1.00 28.16 476 ASN A N 1
ATOM 3843 C CA . ASN A 1 476 ? -60.500 11.205 6.792 1.00 28.16 476 ASN A CA 1
ATOM 3844 C C . ASN A 1 476 ? -59.413 10.998 5.723 1.00 28.16 476 ASN A C 1
ATOM 3846 O O . ASN A 1 476 ? -58.394 11.684 5.726 1.00 28.16 476 ASN A O 1
ATOM 3850 N N . MET A 1 477 ? -59.685 10.123 4.752 1.00 29.95 477 MET A N 1
ATOM 3851 C CA . MET A 1 477 ? -59.132 10.224 3.394 1.00 29.95 477 MET A CA 1
ATOM 3852 C C . MET A 1 477 ? -60.170 10.887 2.477 1.00 29.95 477 MET A C 1
ATOM 3854 O O . MET A 1 477 ? -61.295 10.384 2.406 1.00 29.95 477 MET A O 1
ATOM 3858 N N . PRO A 1 478 ? -59.813 11.929 1.706 1.00 25.97 478 PRO A N 1
ATOM 3859 C CA . PRO A 1 478 ? -60.545 12.300 0.505 1.00 25.97 478 PRO A CA 1
ATOM 3860 C C . PRO A 1 478 ? -59.941 11.672 -0.758 1.00 25.97 478 PRO A C 1
ATOM 3862 O O . PRO A 1 478 ? -58.753 11.364 -0.831 1.00 25.97 478 PRO A O 1
ATOM 3865 N N . LYS A 1 479 ? -60.844 11.491 -1.721 1.00 38.34 479 LYS A N 1
ATOM 3866 C CA . LYS A 1 479 ? -60.713 10.899 -3.054 1.00 38.34 479 LYS A CA 1
ATOM 3867 C C . LYS A 1 479 ? -60.326 11.942 -4.116 1.00 38.34 479 LYS A C 1
ATOM 3869 O O . LYS A 1 479 ? -60.494 13.133 -3.877 1.00 38.34 479 LYS A O 1
ATOM 3874 N N . ASP A 1 480 ? -59.970 11.412 -5.291 1.00 28.22 480 ASP A N 1
ATOM 3875 C CA . ASP A 1 480 ? -59.806 12.060 -6.609 1.00 28.22 480 ASP A CA 1
ATOM 3876 C C . ASP A 1 480 ? -58.471 12.806 -6.783 1.00 28.22 480 ASP A C 1
ATOM 3878 O O . ASP A 1 480 ? -57.982 13.441 -5.862 1.00 28.22 480 ASP A O 1
ATOM 3882 N N . GLY A 1 481 ? -57.762 12.767 -7.908 1.00 26.70 481 GLY A N 1
ATOM 3883 C CA . GLY A 1 481 ? -58.051 12.368 -9.282 1.00 26.70 481 GLY A CA 1
ATOM 3884 C C . GLY A 1 481 ? -56.976 13.055 -10.145 1.00 26.70 481 GLY A C 1
ATOM 3885 O O . GLY A 1 481 ? -56.515 14.136 -9.800 1.00 26.70 481 GLY A O 1
ATOM 3886 N N . ASP A 1 482 ? -56.504 12.375 -11.178 1.00 32.69 482 ASP A N 1
ATOM 3887 C CA . ASP A 1 482 ? -55.456 12.804 -12.116 1.00 32.69 482 ASP A CA 1
ATOM 3888 C C . ASP A 1 482 ? -55.895 13.980 -13.014 1.00 32.69 482 ASP A C 1
ATOM 3890 O O . ASP A 1 482 ? -57.019 13.912 -13.505 1.00 32.69 482 ASP A O 1
ATOM 3894 N N . ASP A 1 483 ? -55.011 14.959 -13.294 1.00 26.55 483 ASP A N 1
ATOM 3895 C CA . ASP A 1 483 ? -54.887 15.660 -14.596 1.00 26.55 483 ASP A CA 1
ATOM 3896 C C . ASP A 1 483 ? -53.884 16.853 -14.646 1.00 26.55 483 ASP A C 1
ATOM 3898 O O . ASP A 1 483 ? -54.036 17.871 -13.981 1.00 26.55 483 ASP A O 1
ATOM 3902 N N . GLY A 1 484 ? -52.915 16.805 -15.581 1.00 23.33 484 GLY A N 1
ATOM 3903 C CA . GLY A 1 484 ? -52.624 17.991 -16.421 1.00 23.33 484 GLY A CA 1
ATOM 3904 C C . GLY A 1 484 ? -51.245 18.694 -16.376 1.00 23.33 484 GLY A C 1
ATOM 3905 O O . GLY A 1 484 ? -51.017 19.603 -15.595 1.00 23.33 484 GLY A O 1
ATOM 3906 N N . TYR A 1 485 ? -50.392 18.343 -17.350 1.00 21.84 485 TYR A N 1
ATOM 3907 C CA . TYR A 1 485 ? -49.715 19.208 -18.355 1.00 21.84 485 TYR A CA 1
ATOM 3908 C C . TYR A 1 485 ? -48.803 20.439 -18.000 1.00 21.84 485 TYR A C 1
ATOM 3910 O O . TYR A 1 485 ? -49.209 21.398 -17.359 1.00 21.84 485 TYR A O 1
ATOM 3918 N N . PHE A 1 486 ? -47.583 20.387 -18.586 1.00 30.19 486 PHE A N 1
ATOM 3919 C CA . PHE A 1 486 ? -46.404 21.294 -18.787 1.00 30.19 486 PHE A CA 1
ATOM 3920 C C . PHE A 1 486 ? -46.635 22.787 -19.191 1.00 30.19 486 PHE A C 1
ATOM 3922 O O . PHE A 1 486 ? -47.790 23.103 -19.466 1.00 30.19 486 PHE A O 1
ATOM 3929 N N . PRO A 1 487 ? -45.614 23.690 -19.423 1.00 43.12 487 PRO A N 1
ATOM 3930 C CA . PRO A 1 487 ? -44.115 23.637 -19.351 1.00 43.12 487 PRO A CA 1
ATOM 3931 C C . PRO A 1 487 ? -43.417 24.878 -18.680 1.00 43.12 487 PRO A C 1
ATOM 3933 O O . PRO A 1 487 ? -44.082 25.850 -18.362 1.00 43.12 487 PRO A O 1
ATOM 3936 N N . THR A 1 488 ? -42.074 24.882 -18.503 1.00 27.95 488 THR A N 1
ATOM 3937 C CA . THR A 1 488 ? -41.085 25.814 -19.146 1.00 27.95 488 THR A CA 1
ATOM 3938 C C . THR A 1 488 ? -39.697 25.870 -18.461 1.00 27.95 488 THR A C 1
ATOM 3940 O O . THR A 1 488 ? -39.572 26.245 -17.302 1.00 27.95 488 THR A O 1
ATOM 3943 N N . THR A 1 489 ? -38.672 25.578 -19.280 1.00 29.06 489 THR A N 1
ATOM 3944 C CA . THR A 1 489 ? -37.332 26.209 -19.415 1.00 29.06 489 THR A CA 1
ATOM 3945 C C . THR A 1 489 ? -36.307 26.242 -18.268 1.00 29.06 489 THR A C 1
ATOM 3947 O O . THR A 1 489 ? -36.469 26.979 -17.303 1.00 29.06 489 THR A O 1
ATOM 3950 N N . GLY A 1 490 ? -35.138 25.629 -18.535 1.00 26.09 490 GLY A N 1
ATOM 3951 C CA . GLY A 1 490 ? -33.820 26.160 -18.138 1.00 26.09 490 GLY A CA 1
ATOM 3952 C C . GLY A 1 490 ? -32.859 25.165 -17.468 1.00 26.09 490 GLY A C 1
ATOM 3953 O O . GLY A 1 490 ? -33.030 24.894 -16.289 1.00 26.09 490 GLY A O 1
ATOM 3954 N N . ASN A 1 491 ? -31.884 24.646 -18.240 1.00 27.31 491 ASN A N 1
ATOM 3955 C CA . ASN A 1 491 ? -30.486 24.246 -17.924 1.00 27.31 491 ASN A CA 1
ATOM 3956 C C . ASN A 1 491 ? -30.062 24.094 -16.436 1.00 27.31 491 ASN A C 1
ATOM 3958 O O . ASN A 1 491 ? -30.364 24.948 -15.619 1.00 27.31 491 ASN A O 1
ATOM 3962 N N . GLU A 1 492 ? -29.276 23.116 -15.962 1.00 33.34 492 GLU A N 1
ATOM 3963 C CA . GLU A 1 492 ? -28.209 22.278 -16.534 1.00 33.34 492 GLU A CA 1
ATOM 3964 C C . GLU A 1 492 ? -27.939 21.088 -15.564 1.00 33.34 492 GLU A C 1
ATOM 3966 O O . GLU A 1 492 ? -28.005 21.248 -14.347 1.00 33.34 492 GLU A O 1
ATOM 3971 N N . LEU A 1 493 ? -27.624 19.899 -16.102 1.00 31.61 493 LEU A N 1
ATOM 3972 C CA . LEU A 1 493 ? -27.052 18.719 -15.410 1.00 31.61 493 LEU A CA 1
ATOM 3973 C C . LEU A 1 493 ? -27.796 18.168 -14.167 1.00 31.61 493 LEU A C 1
ATOM 3975 O O . LEU A 1 493 ? -27.215 18.014 -13.092 1.00 31.61 493 LEU A O 1
ATOM 3979 N N . LYS A 1 494 ? -29.052 17.734 -14.334 1.00 27.22 494 LYS A N 1
ATOM 3980 C CA . LYS A 1 494 ? -29.699 16.785 -13.404 1.00 27.22 494 LYS A CA 1
ATOM 3981 C C . LYS A 1 494 ? -29.665 15.358 -13.978 1.00 27.22 494 LYS A C 1
ATOM 3983 O O . LYS A 1 494 ? -29.883 15.202 -15.178 1.00 27.22 494 LYS A O 1
ATOM 3988 N N . PRO A 1 495 ? -29.413 14.313 -13.166 1.00 28.58 495 PRO A N 1
ATOM 3989 C CA . PRO A 1 495 ? -29.543 12.929 -13.615 1.00 28.58 495 PRO A CA 1
ATOM 3990 C C . PRO A 1 495 ? -30.999 12.654 -14.020 1.00 28.58 495 PRO A C 1
ATOM 3992 O O . PRO A 1 495 ? -31.909 12.778 -13.200 1.00 28.58 495 PRO A O 1
ATOM 3995 N N . GLU A 1 496 ? -31.223 12.304 -15.288 1.00 25.89 496 GLU A N 1
ATOM 3996 C CA . GLU A 1 496 ? -32.547 11.935 -15.793 1.00 25.89 496 GLU A CA 1
ATOM 3997 C C . GLU A 1 496 ? -33.061 10.682 -15.077 1.00 25.89 496 GLU A C 1
ATOM 3999 O O . GLU A 1 496 ? -32.432 9.620 -15.070 1.00 25.89 496 GLU A O 1
ATOM 4004 N N . VAL A 1 497 ? -34.250 10.795 -14.483 1.00 31.78 497 VAL A N 1
ATOM 4005 C CA . VAL A 1 497 ? -35.006 9.641 -14.005 1.00 31.78 497 VAL A CA 1
ATOM 4006 C C . VAL A 1 497 ? -35.595 8.952 -15.229 1.00 31.78 497 VAL A C 1
ATOM 4008 O O . VAL A 1 497 ? -36.704 9.257 -15.656 1.00 31.78 497 VAL A O 1
ATOM 4011 N N . VAL A 1 498 ? -34.862 7.992 -15.792 1.00 32.38 498 VAL A N 1
ATOM 4012 C CA . VAL A 1 498 ? -35.472 7.012 -16.692 1.00 32.38 498 VAL A CA 1
ATOM 4013 C C . VAL A 1 498 ? -36.452 6.204 -15.843 1.00 32.38 498 VAL A C 1
ATOM 4015 O O . VAL A 1 498 ? -36.049 5.364 -15.033 1.00 32.38 498 VAL A O 1
ATOM 4018 N N . ALA A 1 499 ? -37.746 6.501 -15.974 1.00 27.55 499 ALA A N 1
ATOM 4019 C CA . ALA A 1 499 ? -38.822 5.735 -15.365 1.00 27.55 499 ALA A CA 1
ATOM 4020 C C . ALA A 1 499 ? -38.787 4.305 -15.926 1.00 27.55 499 ALA A C 1
ATOM 4022 O O . ALA A 1 499 ? -39.356 3.991 -16.968 1.00 27.55 499 ALA A O 1
ATOM 4023 N N . SER A 1 500 ? -38.044 3.433 -15.251 1.00 36.00 500 SER A N 1
ATOM 4024 C CA . SER A 1 500 ? -37.959 2.020 -15.585 1.00 36.00 500 SER A CA 1
ATOM 4025 C C . SER A 1 500 ? -39.281 1.355 -15.208 1.00 36.00 500 SER A C 1
ATOM 4027 O O . SER A 1 500 ? -39.526 1.051 -14.042 1.00 36.00 500 SER A O 1
ATOM 4029 N N . SER A 1 501 ? -40.126 1.093 -16.204 1.00 35.03 501 SER A N 1
ATOM 4030 C CA . SER A 1 501 ? -41.342 0.268 -16.123 1.00 35.03 501 SER A CA 1
ATOM 4031 C C . SER A 1 501 ? -41.043 -1.229 -15.906 1.00 35.03 501 SER A C 1
ATOM 4033 O O . SER A 1 501 ? -41.873 -2.098 -16.179 1.00 35.03 501 SER A O 1
ATOM 4035 N N . ARG A 1 502 ? -39.838 -1.574 -15.429 1.00 47.16 502 ARG A N 1
ATOM 4036 C CA . ARG A 1 502 ? -39.385 -2.959 -15.292 1.00 47.16 502 ARG A CA 1
ATOM 4037 C C . ARG A 1 502 ? -39.924 -3.594 -14.011 1.00 47.16 502 ARG A C 1
ATOM 4039 O O . ARG A 1 502 ? -39.758 -3.077 -12.912 1.00 47.16 502 ARG A O 1
ATOM 4046 N N . LYS A 1 503 ? -40.463 -4.808 -14.162 1.00 37.91 503 LYS A N 1
ATOM 4047 C CA . LYS A 1 503 ? -40.977 -5.673 -13.082 1.00 37.91 503 LYS A CA 1
ATOM 4048 C C . LYS A 1 503 ? -39.890 -6.153 -12.094 1.00 37.91 503 LYS A C 1
ATOM 4050 O O . LYS A 1 503 ? -40.222 -6.688 -11.043 1.00 37.91 503 LYS A O 1
ATOM 4055 N N . TYR A 1 504 ? -38.606 -5.960 -12.423 1.00 45.09 504 TYR A N 1
ATOM 4056 C CA . TYR A 1 504 ? -37.447 -6.364 -11.621 1.00 45.09 504 TYR A CA 1
ATOM 4057 C C . TYR A 1 504 ? -36.425 -5.218 -11.544 1.00 45.09 504 TYR A C 1
ATOM 4059 O O . TYR A 1 504 ? -35.899 -4.787 -12.570 1.00 45.09 504 TYR A O 1
ATOM 4067 N N . ARG A 1 505 ? -36.131 -4.733 -10.330 1.00 54.69 505 ARG A N 1
ATOM 4068 C CA . ARG A 1 505 ? -35.047 -3.771 -10.062 1.00 54.69 505 ARG A CA 1
ATOM 4069 C C . ARG A 1 505 ? -33.788 -4.534 -9.641 1.00 54.69 505 ARG A C 1
ATOM 4071 O O . ARG A 1 505 ? -33.793 -5.196 -8.606 1.00 54.69 505 ARG A O 1
ATOM 4078 N N . VAL A 1 506 ? -32.721 -4.441 -10.434 1.00 64.44 506 VAL A N 1
ATOM 4079 C CA . VAL A 1 506 ? -31.398 -4.990 -10.093 1.00 64.44 506 VAL A CA 1
ATOM 4080 C C . VAL A 1 506 ? -30.593 -3.901 -9.385 1.00 64.44 506 VAL A C 1
ATOM 4082 O O . VAL A 1 506 ? -30.444 -2.805 -9.919 1.00 64.44 506 VAL A O 1
ATOM 4085 N N . ARG A 1 507 ? -30.090 -4.194 -8.181 1.00 65.25 507 ARG A N 1
ATOM 4086 C CA . ARG A 1 507 ? -29.160 -3.321 -7.450 1.00 65.25 507 ARG A CA 1
ATOM 4087 C C . ARG A 1 507 ? -27.756 -3.895 -7.564 1.00 65.25 507 ARG A C 1
ATOM 4089 O O . ARG A 1 507 ? -27.576 -5.101 -7.405 1.00 65.25 507 ARG A O 1
ATOM 4096 N N . VAL A 1 508 ? -26.778 -3.031 -7.815 1.00 71.81 508 VAL A N 1
ATOM 4097 C CA . VAL A 1 508 ? -25.364 -3.413 -7.859 1.00 71.81 508 VAL A CA 1
ATOM 4098 C C . VAL A 1 508 ? -24.614 -2.668 -6.763 1.00 71.81 508 VAL A C 1
ATOM 4100 O O . VAL A 1 508 ? -24.830 -1.473 -6.559 1.00 71.81 508 VAL A O 1
ATOM 4103 N N . LEU A 1 509 ? -23.753 -3.397 -6.058 1.00 70.06 509 LEU A N 1
ATOM 4104 C CA . LEU A 1 509 ? -22.854 -2.875 -5.038 1.00 70.06 509 LEU A CA 1
ATOM 4105 C C . LEU A 1 509 ? -21.417 -3.015 -5.547 1.00 70.06 509 LEU A C 1
ATOM 4107 O O . LEU A 1 509 ? -20.978 -4.122 -5.856 1.00 70.06 509 LEU A O 1
ATOM 4111 N N . VAL A 1 510 ? -20.708 -1.894 -5.677 1.00 72.81 510 VAL A N 1
ATOM 4112 C CA . VAL A 1 510 ? -19.326 -1.830 -6.173 1.00 72.81 510 VAL A CA 1
ATOM 4113 C C . VAL A 1 510 ? -18.387 -1.484 -5.024 1.00 72.81 510 VAL A C 1
ATOM 4115 O O . VAL A 1 510 ? -18.613 -0.519 -4.298 1.00 72.81 510 VAL A O 1
ATOM 4118 N N . CYS A 1 511 ? -17.307 -2.246 -4.862 1.00 67.06 511 CYS A N 1
ATOM 4119 C CA . CYS A 1 511 ? -16.377 -2.058 -3.752 1.00 67.06 511 CYS A CA 1
ATOM 4120 C C . CYS A 1 511 ? -14.929 -1.974 -4.222 1.00 67.06 511 CYS A C 1
ATOM 4122 O O . CYS A 1 511 ? -14.535 -2.644 -5.174 1.00 67.06 511 CYS A O 1
ATOM 4124 N N . ALA A 1 512 ? -14.131 -1.161 -3.528 1.00 66.75 512 ALA A N 1
ATOM 4125 C CA . ALA A 1 512 ? -12.697 -1.021 -3.760 1.00 66.75 512 ALA A CA 1
ATOM 4126 C C . ALA A 1 512 ? -11.961 -0.827 -2.423 1.00 66.75 512 ALA A C 1
ATOM 4128 O O . ALA A 1 512 ? -12.516 -0.218 -1.510 1.00 66.75 512 ALA A O 1
ATOM 4129 N N . PRO A 1 513 ? -10.710 -1.302 -2.292 1.00 60.16 513 PRO A N 1
ATOM 4130 C CA . PRO A 1 513 ? -9.974 -1.268 -1.025 1.00 60.16 513 PRO A CA 1
ATOM 4131 C C . PRO A 1 513 ? -9.533 0.138 -0.586 1.00 60.16 513 PRO A C 1
ATOM 4133 O O . PRO A 1 513 ? -9.146 0.324 0.564 1.00 60.16 513 PRO A O 1
ATOM 4136 N N . SER A 1 514 ? -9.561 1.137 -1.476 1.00 62.06 514 SER A N 1
ATOM 4137 C CA . SER A 1 514 ? -9.185 2.516 -1.155 1.00 62.06 514 SER A CA 1
ATOM 4138 C C . SER A 1 514 ? -10.219 3.515 -1.665 1.00 62.06 514 SER A C 1
ATOM 4140 O O . SER A 1 514 ? -10.834 3.315 -2.714 1.00 62.06 514 SER A O 1
ATOM 4142 N N . ASN A 1 515 ? -10.370 4.632 -0.946 1.00 66.31 515 ASN A N 1
ATOM 4143 C CA . ASN A 1 515 ? -11.249 5.726 -1.364 1.00 66.31 515 ASN A CA 1
ATOM 4144 C C . ASN A 1 515 ? -10.877 6.262 -2.750 1.00 66.31 515 ASN A C 1
ATOM 4146 O O . ASN A 1 515 ? -11.764 6.493 -3.555 1.00 66.31 515 ASN A O 1
ATOM 4150 N N . SER A 1 516 ? -9.584 6.398 -3.060 1.00 64.81 516 SER A N 1
ATOM 4151 C CA . SER A 1 516 ? -9.138 6.904 -4.362 1.00 64.81 516 SER A CA 1
ATOM 4152 C C . SER A 1 516 ? -9.495 5.969 -5.518 1.00 64.81 516 SER A C 1
ATOM 4154 O O . SER A 1 516 ? -9.913 6.451 -6.564 1.00 64.81 516 SER A O 1
ATOM 4156 N N . ALA A 1 517 ? -9.373 4.648 -5.339 1.00 67.69 517 ALA A N 1
ATOM 4157 C CA . ALA A 1 517 ? -9.805 3.685 -6.355 1.00 67.69 517 ALA A CA 1
ATOM 4158 C C . ALA A 1 517 ? -11.327 3.721 -6.547 1.00 67.69 517 ALA A C 1
ATOM 4160 O O . ALA A 1 517 ? -11.823 3.621 -7.665 1.00 67.69 517 ALA A O 1
ATOM 4161 N N . LEU A 1 518 ? -12.068 3.905 -5.454 1.00 73.75 518 LEU A N 1
ATOM 4162 C CA . LEU A 1 518 ? -13.518 4.019 -5.489 1.00 73.75 518 LEU A CA 1
ATOM 4163 C C . LEU A 1 518 ? -13.979 5.291 -6.212 1.00 73.75 518 LEU A C 1
ATOM 4165 O O . LEU A 1 518 ? -14.852 5.241 -7.075 1.00 73.75 518 LEU A O 1
ATOM 4169 N N . ASP A 1 519 ? -13.362 6.422 -5.881 1.00 77.38 519 ASP A N 1
ATOM 4170 C CA . ASP A 1 519 ? -13.667 7.719 -6.473 1.00 77.38 519 ASP A CA 1
ATOM 4171 C C . ASP A 1 519 ? -13.296 7.738 -7.964 1.00 77.38 519 ASP A C 1
ATOM 4173 O O . ASP A 1 519 ? -13.999 8.354 -8.755 1.00 77.38 519 ASP A O 1
ATOM 4177 N N . GLU A 1 520 ? -12.259 7.004 -8.380 1.00 75.56 520 GLU A N 1
ATOM 4178 C CA . GLU A 1 520 ? -11.902 6.815 -9.792 1.00 75.56 520 GLU A CA 1
ATOM 4179 C C . GLU A 1 520 ? -13.006 6.098 -10.582 1.00 75.56 520 GLU A C 1
ATOM 4181 O O . GLU A 1 520 ? -13.414 6.585 -11.640 1.00 75.56 520 GLU A O 1
ATOM 4186 N N . ILE A 1 521 ? -13.559 5.009 -10.035 1.00 79.56 521 ILE A N 1
ATOM 4187 C CA . ILE A 1 521 ? -14.685 4.282 -10.642 1.00 79.56 521 ILE A CA 1
ATOM 4188 C C . ILE A 1 521 ? -15.910 5.196 -10.755 1.00 79.56 521 ILE A C 1
ATOM 4190 O O . ILE A 1 521 ? -16.538 5.266 -11.814 1.00 79.56 521 ILE A O 1
ATOM 4194 N N . VAL A 1 522 ? -16.236 5.923 -9.682 1.00 82.12 522 VAL A N 1
ATOM 4195 C CA . VAL A 1 522 ? -17.370 6.860 -9.655 1.00 82.12 522 VAL A CA 1
ATOM 4196 C C . VAL A 1 522 ? -17.170 7.997 -10.658 1.00 82.12 522 VAL A C 1
ATOM 4198 O O . VAL A 1 522 ? -18.096 8.330 -11.394 1.00 82.12 522 VAL A O 1
ATOM 4201 N N . LEU A 1 523 ? -15.965 8.562 -10.751 1.00 81.19 523 LEU A N 1
ATOM 4202 C CA . LEU A 1 523 ? -15.648 9.608 -11.724 1.00 81.19 523 LEU A CA 1
ATOM 4203 C C . LEU A 1 523 ? -15.795 9.119 -13.157 1.00 81.19 523 LEU A C 1
ATOM 4205 O O . LEU A 1 523 ? -16.330 9.852 -13.989 1.00 81.19 523 LEU A O 1
ATOM 4209 N N . ARG A 1 524 ? -15.337 7.899 -13.460 1.00 81.81 524 ARG A N 1
ATOM 4210 C CA . ARG A 1 524 ? -15.540 7.321 -14.790 1.00 81.81 524 ARG A CA 1
ATOM 4211 C C . ARG A 1 524 ? -17.018 7.133 -15.081 1.00 81.81 524 ARG A C 1
ATOM 4213 O O . ARG A 1 524 ? -17.455 7.603 -16.120 1.00 81.81 524 ARG A O 1
ATOM 4220 N N . LEU A 1 525 ? -17.783 6.555 -14.155 1.00 84.38 525 LEU A N 1
ATOM 4221 C CA . LEU A 1 525 ? -19.233 6.408 -14.303 1.00 84.38 525 LEU A CA 1
ATOM 4222 C C . LEU A 1 525 ? -19.923 7.743 -14.607 1.00 84.38 525 LEU A C 1
ATOM 4224 O O . LEU A 1 525 ? -20.724 7.798 -15.529 1.00 84.38 525 LEU A O 1
ATOM 4228 N N . LEU A 1 526 ? -19.581 8.817 -13.889 1.00 83.31 526 LEU A N 1
ATOM 4229 C CA . LEU A 1 526 ? -20.163 10.146 -14.108 1.00 83.31 526 LEU A CA 1
ATOM 4230 C C . LEU A 1 526 ? -19.778 10.766 -15.459 1.00 83.31 526 LEU A C 1
ATOM 4232 O O . LEU A 1 526 ? -20.585 11.481 -16.050 1.00 83.31 526 LEU A O 1
ATOM 4236 N N . ARG A 1 527 ? -18.552 10.514 -15.936 1.00 82.44 527 ARG A N 1
ATOM 4237 C CA . ARG A 1 527 ? -18.026 11.068 -17.195 1.00 82.44 527 ARG A CA 1
ATOM 4238 C C . ARG A 1 527 ? -18.475 10.289 -18.427 1.00 82.44 527 ARG A C 1
ATOM 4240 O O . ARG A 1 527 ? -18.791 10.898 -19.440 1.00 82.44 527 ARG A O 1
ATOM 4247 N N . THR A 1 528 ? -18.444 8.960 -18.373 1.00 83.56 528 THR A N 1
ATOM 4248 C CA . THR A 1 528 ? -18.704 8.097 -19.537 1.00 83.56 528 THR A CA 1
ATOM 4249 C C . THR A 1 528 ? -20.143 7.606 -19.614 1.00 83.56 528 THR A C 1
ATOM 4251 O O . THR A 1 528 ? -20.581 7.175 -20.687 1.00 83.56 528 THR A O 1
ATOM 4254 N N . GLY A 1 529 ? -20.848 7.602 -18.479 1.00 84.06 529 GLY A N 1
ATOM 4255 C CA . GLY A 1 529 ? -22.099 6.882 -18.298 1.00 84.06 529 GLY A CA 1
ATOM 4256 C C . GLY A 1 529 ? -21.964 5.376 -18.511 1.00 84.06 529 GLY A C 1
ATOM 4257 O O . GLY A 1 529 ? -20.879 4.838 -18.756 1.00 84.06 529 GLY A O 1
ATOM 4258 N N . ILE A 1 530 ? -23.104 4.701 -18.434 1.00 86.50 530 ILE A N 1
ATOM 4259 C CA . ILE A 1 530 ? -23.298 3.309 -18.853 1.00 86.50 530 ILE A CA 1
ATOM 4260 C C . ILE A 1 530 ? -24.202 3.271 -20.086 1.00 86.50 530 ILE A C 1
ATOM 4262 O O . ILE A 1 530 ? -24.707 4.309 -20.521 1.00 86.50 530 ILE A O 1
ATOM 4266 N N . ARG A 1 531 ? -24.366 2.095 -20.692 1.00 86.00 531 ARG A N 1
ATOM 4267 C CA . ARG A 1 531 ? -25.211 1.915 -21.880 1.00 86.00 531 ARG A CA 1
ATOM 4268 C C . ARG A 1 531 ? -26.470 1.137 -21.545 1.00 86.00 531 ARG A C 1
ATOM 4270 O O . ARG A 1 531 ? -26.382 0.099 -20.891 1.00 86.00 531 ARG A O 1
ATOM 4277 N N . ASP A 1 532 ? -27.608 1.639 -22.019 1.00 82.56 532 ASP A N 1
ATOM 4278 C CA . ASP A 1 532 ? -28.876 0.921 -21.951 1.00 82.56 532 ASP A CA 1
ATOM 4279 C C . ASP A 1 532 ? -28.993 -0.178 -23.024 1.00 82.56 532 ASP A C 1
ATOM 4281 O O . ASP A 1 532 ? -28.093 -0.404 -23.834 1.00 82.56 532 ASP A O 1
ATOM 4285 N N . GLU A 1 533 ? -30.129 -0.875 -23.034 1.00 80.00 533 GLU A N 1
ATOM 4286 C CA . GLU A 1 533 ? -30.450 -1.927 -24.011 1.00 80.00 533 GLU A CA 1
ATOM 4287 C C . GLU A 1 533 ? -30.448 -1.448 -25.476 1.00 80.00 533 GLU A C 1
ATOM 4289 O O . GLU A 1 533 ? -30.287 -2.266 -26.384 1.00 80.00 533 GLU A O 1
ATOM 4294 N N . ASN A 1 534 ? -30.578 -0.137 -25.699 1.00 81.12 534 ASN A N 1
ATOM 4295 C CA . ASN A 1 534 ? -30.565 0.532 -26.998 1.00 81.12 534 ASN A CA 1
ATOM 4296 C C . ASN A 1 534 ? -29.250 1.292 -27.242 1.00 81.12 534 ASN A C 1
ATOM 4298 O O . ASN A 1 534 ? -29.187 2.126 -28.142 1.00 81.12 534 ASN A O 1
ATOM 4302 N N . VAL A 1 535 ? -28.204 1.020 -26.450 1.00 82.94 535 VAL A N 1
ATOM 4303 C CA . VAL A 1 535 ? -26.873 1.642 -26.571 1.00 82.94 535 VAL A CA 1
ATOM 4304 C C . VAL A 1 535 ? -26.887 3.151 -26.266 1.00 82.94 535 VAL A C 1
ATOM 4306 O O . VAL A 1 535 ? -25.932 3.874 -26.542 1.00 82.94 535 VAL A O 1
ATOM 4309 N N . ARG A 1 536 ? -27.939 3.662 -25.620 1.00 83.81 536 ARG A N 1
ATOM 4310 C CA . ARG A 1 536 ? -27.988 5.062 -25.189 1.00 83.81 536 ARG A CA 1
ATOM 4311 C C . ARG A 1 536 ? -27.184 5.241 -23.913 1.00 83.81 536 ARG A C 1
ATOM 4313 O O . ARG A 1 536 ? -27.293 4.456 -22.969 1.00 83.81 536 ARG A O 1
ATOM 4320 N N . THR A 1 537 ? -26.371 6.289 -23.897 1.00 86.12 537 THR A N 1
ATOM 4321 C CA . THR A 1 537 ? -25.578 6.667 -22.729 1.00 86.12 537 THR A CA 1
ATOM 4322 C C . THR A 1 537 ? -26.464 7.313 -21.679 1.00 86.12 537 THR A C 1
ATOM 4324 O O . THR A 1 537 ? -27.170 8.271 -21.981 1.00 86.12 537 THR A O 1
ATOM 4327 N N . TYR A 1 538 ? -26.384 6.840 -20.440 1.00 84.31 538 TYR A N 1
ATOM 4328 C CA . TYR A 1 538 ? -27.009 7.509 -19.303 1.00 84.31 538 TYR A CA 1
ATOM 4329 C C . TYR A 1 538 ? -26.190 7.305 -18.027 1.00 84.31 538 TYR A C 1
ATOM 4331 O O . TYR A 1 538 ? -25.369 6.388 -17.933 1.00 84.31 538 TYR A O 1
ATOM 4339 N N . ASN A 1 539 ? -26.429 8.154 -17.029 1.00 79.00 539 ASN A N 1
ATOM 4340 C CA . ASN A 1 539 ? -25.834 8.015 -15.705 1.00 79.00 539 ASN A CA 1
ATOM 4341 C C . ASN A 1 539 ? -26.852 7.350 -14.769 1.00 79.00 539 ASN A C 1
ATOM 4343 O O . ASN A 1 539 ? -27.927 7.917 -14.554 1.00 79.00 539 ASN A O 1
ATOM 4347 N N . PRO A 1 540 ? -26.560 6.164 -14.205 1.00 76.88 540 PRO A N 1
ATOM 4348 C CA . PRO A 1 540 ? -27.452 5.564 -13.227 1.00 76.88 540 PRO A CA 1
ATOM 4349 C C . PRO A 1 540 ? -27.467 6.423 -11.958 1.00 76.88 540 PRO A C 1
ATOM 4351 O O . PRO A 1 540 ? -26.533 7.181 -11.691 1.00 76.88 540 PRO A O 1
ATOM 4354 N N . LYS A 1 541 ? -28.507 6.276 -11.131 1.00 76.88 541 LYS A N 1
ATOM 4355 C CA . LYS A 1 541 ? -28.489 6.837 -9.775 1.00 76.88 541 LYS A CA 1
ATOM 4356 C C . LYS A 1 541 ? -27.360 6.161 -8.992 1.00 76.88 541 LYS A C 1
ATOM 4358 O O . LYS A 1 541 ? -27.407 4.953 -8.771 1.00 76.88 541 LYS A O 1
ATOM 4363 N N . ILE A 1 542 ? -26.338 6.925 -8.611 1.00 79.88 542 ILE A N 1
ATOM 4364 C CA . ILE A 1 542 ? -25.146 6.439 -7.903 1.00 79.88 542 ILE A CA 1
ATOM 4365 C C . ILE A 1 542 ? -25.129 7.047 -6.509 1.00 79.88 542 ILE A C 1
ATOM 4367 O O . ILE A 1 542 ? -25.376 8.240 -6.347 1.00 79.88 542 ILE A O 1
ATOM 4371 N N . VAL A 1 543 ? -24.796 6.229 -5.515 1.00 78.19 543 VAL A N 1
ATOM 4372 C CA . VAL A 1 543 ? -24.587 6.673 -4.139 1.00 78.19 543 VAL A CA 1
ATOM 4373 C C . VAL A 1 543 ? -23.224 6.189 -3.660 1.00 78.19 543 VAL A C 1
ATOM 4375 O O . VAL A 1 543 ? -22.973 4.992 -3.497 1.00 78.19 543 VAL A O 1
ATOM 4378 N N . ARG A 1 544 ? -22.331 7.148 -3.416 1.00 78.56 544 ARG A N 1
ATOM 4379 C CA . ARG A 1 544 ? -20.992 6.940 -2.865 1.00 78.56 544 ARG A CA 1
ATOM 4380 C C . ARG A 1 544 ? -21.057 6.960 -1.336 1.00 78.56 544 ARG A C 1
ATOM 4382 O O . ARG A 1 544 ? -21.376 7.986 -0.735 1.00 78.56 544 ARG A O 1
ATOM 4389 N N . ILE A 1 545 ? -20.725 5.830 -0.707 1.00 67.94 545 ILE A N 1
ATOM 4390 C CA . ILE A 1 545 ? -20.728 5.649 0.752 1.00 67.94 545 ILE A CA 1
ATOM 4391 C C . ILE A 1 545 ? -19.296 5.540 1.263 1.00 67.94 545 ILE A C 1
ATOM 4393 O O . ILE A 1 545 ? -18.573 4.610 0.913 1.00 67.94 545 ILE A O 1
ATOM 4397 N N . GLY A 1 546 ? -18.874 6.468 2.117 1.00 65.62 546 GLY A N 1
ATOM 4398 C CA . GLY A 1 546 ? -17.570 6.431 2.778 1.00 65.62 546 GLY A CA 1
ATOM 4399 C C . GLY A 1 546 ? -17.048 7.822 3.118 1.00 65.62 546 GLY A C 1
ATOM 4400 O O . GLY A 1 546 ? -17.491 8.820 2.560 1.00 65.62 546 GLY A O 1
ATOM 4401 N N . LEU A 1 547 ? -16.104 7.881 4.056 1.00 64.69 547 LEU A N 1
ATOM 4402 C CA . LEU A 1 547 ? -15.526 9.139 4.531 1.00 64.69 547 LEU A CA 1
ATOM 4403 C C . LEU A 1 547 ? -14.502 9.694 3.532 1.00 64.69 547 LEU A C 1
ATOM 4405 O O . LEU A 1 547 ? -13.818 8.918 2.865 1.00 64.69 547 LEU A O 1
ATOM 4409 N N . LYS A 1 548 ? -14.317 11.022 3.525 1.00 65.81 548 LYS A N 1
ATOM 4410 C CA . LYS A 1 548 ? -13.258 11.733 2.776 1.00 65.81 548 LYS A CA 1
ATOM 4411 C C . LYS A 1 548 ? -13.265 11.450 1.267 1.00 65.81 548 LYS A C 1
ATOM 4413 O O . LYS A 1 548 ? -12.226 11.132 0.691 1.00 65.81 548 LYS A O 1
ATOM 4418 N N . ALA A 1 549 ? -14.434 11.544 0.646 1.00 71.31 549 ALA A N 1
ATOM 4419 C CA . ALA A 1 549 ? -14.545 11.468 -0.803 1.00 71.31 549 ALA A CA 1
ATOM 4420 C C . ALA A 1 549 ? -13.859 12.671 -1.475 1.00 71.31 549 ALA A C 1
ATOM 4422 O O . ALA A 1 549 ? -13.844 13.778 -0.930 1.00 71.31 549 ALA A O 1
ATOM 4423 N N . HIS A 1 550 ? -13.288 12.457 -2.657 1.00 71.00 550 HIS A N 1
ATOM 4424 C CA . HIS A 1 550 ? -12.721 13.530 -3.464 1.00 71.00 550 HIS A CA 1
ATOM 4425 C C . HIS A 1 550 ? -13.809 14.544 -3.865 1.00 71.00 550 HIS A C 1
ATOM 4427 O O . HIS A 1 550 ? -14.939 14.169 -4.174 1.00 71.00 550 HIS A O 1
ATOM 4433 N N . HIS A 1 551 ? -13.475 15.836 -3.907 1.00 74.56 551 HIS A N 1
ATOM 4434 C CA . HIS A 1 551 ? -14.441 16.908 -4.198 1.00 74.56 551 HIS A CA 1
ATOM 4435 C C . HIS A 1 551 ? -15.186 16.702 -5.532 1.00 74.56 551 HIS A C 1
ATOM 4437 O O . HIS A 1 551 ? -16.364 17.022 -5.650 1.00 74.56 551 HIS A O 1
ATOM 4443 N N . SER A 1 552 ? -14.538 16.083 -6.523 1.00 72.88 552 SER A N 1
ATOM 4444 C CA . SER A 1 552 ? -15.141 15.797 -7.832 1.00 72.88 552 SER A CA 1
ATOM 4445 C C . SER A 1 552 ? -16.249 14.734 -7.818 1.00 72.88 552 SER A C 1
ATOM 4447 O O . SER A 1 552 ? -16.954 14.601 -8.813 1.00 72.88 552 SER A O 1
ATOM 4449 N N . VAL A 1 553 ? -16.398 13.960 -6.736 1.00 79.69 553 VAL A N 1
ATOM 4450 C CA . VAL A 1 553 ? -17.489 12.979 -6.555 1.00 79.69 553 VAL A CA 1
ATOM 4451 C C . VAL A 1 553 ? -18.469 13.392 -5.456 1.00 79.69 553 VAL A C 1
ATOM 4453 O O . VAL A 1 553 ? -19.363 12.626 -5.096 1.00 79.69 553 VAL A O 1
ATOM 4456 N N . GLN A 1 554 ? -18.318 14.598 -4.904 1.00 79.31 554 GLN A N 1
ATOM 4457 C CA . GLN A 1 554 ? -19.112 15.067 -3.772 1.00 79.31 554 GLN A CA 1
ATOM 4458 C C . GLN A 1 554 ? -20.616 15.073 -4.075 1.00 79.31 554 GLN A C 1
ATOM 4460 O O . GLN A 1 554 ? -21.405 14.730 -3.199 1.00 79.31 554 GLN A O 1
ATOM 4465 N N . SER A 1 555 ? -21.000 15.358 -5.322 1.00 80.06 555 SER A N 1
ATOM 4466 C CA . SER A 1 555 ? -22.395 15.397 -5.782 1.00 80.06 555 SER A CA 1
ATOM 4467 C C . SER A 1 555 ? -23.149 14.071 -5.647 1.00 80.06 555 SER A C 1
ATOM 4469 O O . SER A 1 555 ? -24.373 14.072 -5.585 1.00 80.06 555 SER A O 1
ATOM 4471 N N . VAL A 1 556 ? -22.441 12.940 -5.578 1.00 81.50 556 VAL A N 1
ATOM 4472 C CA . VAL A 1 556 ? -23.039 11.603 -5.408 1.00 81.50 556 VAL A CA 1
ATOM 4473 C C . VAL A 1 556 ? -22.765 10.997 -4.032 1.00 81.50 556 VAL A C 1
ATOM 4475 O O . VAL A 1 556 ? -23.081 9.833 -3.790 1.00 81.50 556 VAL A O 1
ATOM 4478 N N . CYS A 1 557 ? -22.157 11.750 -3.115 1.00 78.50 557 CYS A N 1
ATOM 4479 C CA . CYS A 1 557 ? -21.878 11.276 -1.762 1.00 78.50 557 CYS A CA 1
ATOM 4480 C C . CYS A 1 557 ? -23.151 11.238 -0.915 1.00 78.50 557 CYS A C 1
ATOM 4482 O O . CYS A 1 557 ? -23.945 12.176 -0.947 1.00 78.50 557 CYS A O 1
ATOM 4484 N N . MET A 1 558 ? -23.309 10.192 -0.098 1.00 76.62 558 MET A N 1
ATOM 4485 C CA . MET A 1 558 ? -24.483 10.024 0.771 1.00 76.62 558 MET A CA 1
ATOM 4486 C C . MET A 1 558 ? -24.766 11.272 1.619 1.00 76.62 558 MET A C 1
ATOM 4488 O O . MET A 1 558 ? -25.891 11.758 1.636 1.00 76.62 558 MET A O 1
ATOM 4492 N N . ASP A 1 559 ? -23.744 11.826 2.273 1.00 76.12 559 ASP A N 1
ATOM 4493 C CA . ASP A 1 559 ? -23.917 12.995 3.143 1.00 76.12 559 ASP A CA 1
ATOM 4494 C C . ASP A 1 559 ? -24.376 14.240 2.370 1.00 76.12 559 ASP A C 1
ATOM 4496 O O . ASP A 1 559 ? -25.138 15.046 2.898 1.00 76.12 559 ASP A O 1
ATOM 4500 N N . TYR A 1 560 ? -23.945 14.389 1.114 1.00 80.62 560 TYR A N 1
ATOM 4501 C CA . TYR A 1 560 ? -24.384 15.478 0.242 1.00 80.62 560 TYR A CA 1
ATOM 4502 C C . TYR A 1 560 ? -25.836 15.275 -0.207 1.00 80.62 560 TYR A C 1
ATOM 4504 O O . TYR A 1 560 ? -26.640 16.193 -0.095 1.00 80.62 560 TYR A O 1
ATOM 4512 N N . LEU A 1 561 ? -26.195 14.059 -0.630 1.00 79.81 561 LEU A N 1
ATOM 4513 C CA . LEU A 1 561 ? -27.550 13.717 -1.073 1.00 79.81 561 LEU A CA 1
ATOM 4514 C C . LEU A 1 561 ? -28.581 13.821 0.059 1.00 79.81 561 LEU A C 1
ATOM 4516 O O . LEU A 1 561 ? -29.699 14.283 -0.163 1.00 79.81 561 LEU A O 1
ATOM 4520 N N . VAL A 1 562 ? -28.210 13.420 1.279 1.00 78.19 562 VAL A N 1
ATOM 4521 C CA . VAL A 1 562 ? -29.058 13.577 2.470 1.00 78.19 562 VAL A CA 1
ATOM 4522 C C . VAL A 1 562 ? -29.273 15.055 2.774 1.00 78.19 562 VAL A C 1
ATOM 4524 O O . VAL A 1 562 ? -30.419 15.450 2.960 1.00 78.19 562 VAL A O 1
ATOM 4527 N N . LYS A 1 563 ? -28.210 15.874 2.773 1.00 78.75 563 LYS A N 1
ATOM 4528 C CA . LYS A 1 563 ? -28.325 17.328 2.981 1.00 78.75 563 LYS A CA 1
ATOM 4529 C C . LYS A 1 563 ? -29.202 17.982 1.920 1.00 78.75 563 LYS A C 1
ATOM 4531 O O . LYS A 1 563 ? -30.134 18.687 2.271 1.00 78.75 563 LYS A O 1
ATOM 4536 N N . GLN A 1 564 ? -28.981 17.661 0.647 1.00 79.69 564 GLN A N 1
ATOM 4537 C CA . GLN A 1 564 ? -29.796 18.180 -0.446 1.00 79.69 564 GLN A CA 1
ATOM 4538 C C . GLN A 1 564 ? -31.277 17.827 -0.262 1.00 79.69 564 GLN A C 1
ATOM 4540 O O . GLN A 1 564 ? -32.126 18.707 -0.357 1.00 79.69 564 GLN A O 1
ATOM 4545 N N . LYS A 1 565 ? -31.603 16.567 0.059 1.00 76.75 565 LYS A N 1
ATOM 4546 C CA . LYS A 1 565 ? -32.995 16.183 0.334 1.00 76.75 565 LYS A CA 1
ATOM 4547 C C . LYS A 1 565 ? -33.553 16.879 1.569 1.00 76.75 565 LYS A C 1
ATOM 4549 O O . LYS A 1 565 ? -34.715 17.263 1.562 1.00 76.75 565 LYS A O 1
ATOM 4554 N N . GLN A 1 566 ? -32.762 17.049 2.626 1.00 76.06 566 GLN A N 1
ATOM 4555 C CA . GLN A 1 566 ? -33.183 17.808 3.805 1.00 76.06 566 GLN A CA 1
ATOM 4556 C C . GLN A 1 566 ? -33.491 19.268 3.468 1.00 76.06 566 GLN A C 1
ATOM 4558 O O . GLN A 1 566 ? -34.490 19.785 3.962 1.00 76.06 566 GLN A O 1
ATOM 4563 N N . ASP A 1 567 ? -32.682 19.896 2.617 1.00 75.38 567 ASP A N 1
ATOM 4564 C CA . ASP A 1 567 ? -32.880 21.267 2.149 1.00 75.38 567 ASP A CA 1
ATOM 4565 C C . ASP A 1 567 ? -34.112 21.372 1.236 1.00 75.38 567 ASP A C 1
ATOM 4567 O O . ASP A 1 567 ? -34.898 22.304 1.382 1.00 75.38 567 ASP A O 1
ATOM 4571 N N . GLU A 1 568 ? -34.355 20.384 0.367 1.00 71.31 568 GLU A N 1
ATOM 4572 C CA . GLU A 1 568 ? -35.587 20.267 -0.432 1.00 71.31 568 GLU A CA 1
ATOM 4573 C C . GLU A 1 568 ? -36.827 20.129 0.475 1.00 71.31 568 GLU A C 1
ATOM 4575 O O . GLU A 1 568 ? -37.785 20.892 0.345 1.00 71.31 568 GLU A O 1
ATOM 4580 N N . PHE A 1 569 ? -36.781 19.250 1.485 1.00 66.44 569 PHE A N 1
ATOM 4581 C CA . PHE A 1 569 ? -37.843 19.124 2.493 1.00 66.44 569 PHE A CA 1
ATOM 4582 C C . PHE A 1 569 ? -37.994 20.379 3.368 1.00 66.44 569 PHE A C 1
ATOM 4584 O O . PHE A 1 569 ? -39.075 20.630 3.903 1.00 66.44 569 PHE A O 1
ATOM 4591 N N . ALA A 1 570 ? -36.931 21.161 3.565 1.00 60.56 570 ALA A N 1
ATOM 4592 C CA . ALA A 1 570 ? -36.975 22.431 4.284 1.00 60.56 570 ALA A CA 1
ATOM 4593 C C . ALA A 1 570 ? -37.531 23.573 3.418 1.00 60.56 570 ALA A C 1
ATOM 4595 O O . ALA A 1 570 ? -38.196 24.462 3.949 1.00 60.56 570 ALA A O 1
ATOM 4596 N N . ALA A 1 571 ? -37.327 23.529 2.101 1.00 57.31 571 ALA A N 1
ATOM 4597 C CA . ALA A 1 571 ? -37.915 24.461 1.145 1.00 57.31 571 ALA A CA 1
ATOM 4598 C C . ALA A 1 571 ? -39.428 24.227 0.968 1.00 57.31 571 ALA A C 1
ATOM 4600 O O . ALA A 1 571 ? -40.192 25.193 0.913 1.00 57.31 571 ALA A O 1
ATOM 4601 N N . ASP A 1 572 ? -39.881 22.969 0.999 1.00 55.69 572 ASP A N 1
ATOM 4602 C CA . ASP A 1 572 ? -41.308 22.602 0.944 1.00 55.69 572 ASP A CA 1
ATOM 4603 C C . ASP A 1 572 ? -42.068 22.849 2.267 1.00 55.69 572 ASP A C 1
ATOM 4605 O O . ASP A 1 572 ? -43.302 22.822 2.325 1.00 55.69 572 ASP A O 1
ATOM 4609 N N . LYS A 1 573 ? -41.361 23.187 3.354 1.00 48.94 573 LYS A N 1
ATOM 4610 C CA . LYS A 1 573 ? -41.913 23.435 4.701 1.00 48.94 573 LYS A CA 1
ATOM 4611 C C . LYS A 1 573 ? -42.667 24.765 4.876 1.00 48.94 573 LYS A C 1
ATOM 4613 O O . LYS A 1 573 ? -42.808 25.244 6.000 1.00 48.94 573 LYS A O 1
ATOM 4618 N N . LYS A 1 574 ? -43.265 25.326 3.818 1.00 47.59 574 LYS A N 1
ATOM 4619 C CA . LYS A 1 574 ? -44.384 26.277 3.991 1.00 47.59 574 LYS A CA 1
ATOM 4620 C C . LYS A 1 574 ? -45.693 25.592 4.420 1.00 47.59 574 LYS A C 1
ATOM 4622 O O . LYS A 1 574 ? -46.605 26.292 4.843 1.00 47.59 574 LYS A O 1
ATOM 4627 N N . HIS A 1 575 ? -45.770 24.255 4.414 1.00 38.50 575 HIS A N 1
ATOM 4628 C CA . HIS A 1 575 ? -46.962 23.510 4.845 1.00 38.50 575 HIS A CA 1
ATOM 4629 C C . HIS A 1 575 ? -46.636 22.320 5.780 1.00 38.50 575 HIS A C 1
ATOM 4631 O O . HIS A 1 575 ? -46.756 21.158 5.418 1.00 38.50 575 HIS A O 1
ATOM 4637 N N . GLY A 1 576 ? -46.235 22.613 7.023 1.00 39.62 576 GLY A N 1
ATOM 4638 C CA . GLY A 1 576 ? -46.721 21.889 8.214 1.00 39.62 576 GLY A CA 1
ATOM 4639 C C . GLY A 1 576 ? -46.484 20.377 8.407 1.00 39.62 576 GLY A C 1
ATOM 4640 O O . GLY A 1 576 ? -47.309 19.759 9.079 1.00 39.62 576 GLY A O 1
ATOM 4641 N N . ALA A 1 577 ? -45.393 19.765 7.927 1.00 36.94 577 ALA A N 1
ATOM 4642 C CA . ALA A 1 577 ? -45.056 18.369 8.265 1.00 36.94 577 ALA A CA 1
ATOM 4643 C C . ALA A 1 577 ? -43.690 18.217 8.968 1.00 36.94 577 ALA A C 1
ATOM 4645 O O . ALA A 1 577 ? -42.704 18.876 8.624 1.00 36.94 577 ALA A O 1
ATOM 4646 N N . ALA A 1 578 ? -43.648 17.340 9.982 1.00 41.91 578 ALA A N 1
ATOM 4647 C CA . ALA A 1 578 ? -42.452 16.985 10.746 1.00 41.91 578 ALA A CA 1
ATOM 4648 C C . ALA A 1 578 ? -41.344 16.479 9.806 1.00 41.91 578 ALA A C 1
ATOM 4650 O O . ALA A 1 578 ? -41.604 15.666 8.924 1.00 41.91 578 ALA A O 1
ATOM 4651 N N . GLY A 1 579 ? -40.119 16.991 9.977 1.00 44.94 579 GLY A N 1
ATOM 4652 C CA . GLY A 1 579 ? -38.979 16.590 9.149 1.00 44.94 579 GLY A CA 1
ATOM 4653 C C . GLY A 1 579 ? -38.779 15.078 9.205 1.00 44.94 579 GLY A C 1
ATOM 4654 O O . GLY A 1 579 ? -38.733 14.517 10.297 1.00 44.94 579 GLY A O 1
ATOM 4655 N N . GLY A 1 580 ? -38.696 14.436 8.037 1.00 50.12 580 GLY A N 1
ATOM 4656 C CA . GLY A 1 580 ? -38.416 13.008 7.947 1.00 50.12 580 GLY A CA 1
ATOM 4657 C C . GLY A 1 580 ? -37.112 12.666 8.667 1.00 50.12 580 GLY A C 1
ATOM 4658 O O . GLY A 1 580 ? -36.122 13.388 8.543 1.00 50.12 580 GLY A O 1
ATOM 4659 N N . ASP A 1 581 ? -37.142 11.580 9.436 1.00 64.19 581 ASP A N 1
ATOM 4660 C CA . ASP A 1 581 ? -35.974 11.025 10.112 1.00 64.19 581 ASP A CA 1
ATOM 4661 C C . ASP A 1 581 ? -34.816 10.821 9.115 1.00 64.19 581 ASP A C 1
ATOM 4663 O O . ASP A 1 581 ? -35.024 10.342 7.995 1.00 64.19 581 ASP A O 1
ATOM 4667 N N . ILE A 1 582 ? -33.596 11.197 9.513 1.00 58.06 582 ILE A N 1
ATOM 4668 C CA . ILE A 1 582 ? -32.387 11.135 8.673 1.00 58.06 582 ILE A CA 1
ATOM 4669 C C . ILE A 1 582 ? -32.183 9.721 8.134 1.00 58.06 582 ILE A C 1
ATOM 4671 O O . ILE A 1 582 ? -31.792 9.546 6.979 1.00 58.06 582 ILE A O 1
ATOM 4675 N N . ASP A 1 583 ? -32.487 8.714 8.947 1.00 50.72 583 ASP A N 1
ATOM 4676 C CA . ASP A 1 583 ? -32.316 7.318 8.567 1.00 50.72 583 ASP A CA 1
ATOM 4677 C C . ASP A 1 583 ? -33.389 6.850 7.573 1.00 50.72 583 ASP A C 1
ATOM 4679 O O . ASP A 1 583 ? -33.090 6.075 6.664 1.00 50.72 583 ASP A O 1
ATOM 4683 N N . SER A 1 584 ? -34.599 7.412 7.632 1.00 62.47 584 SER A N 1
ATOM 4684 C CA . SER A 1 584 ? -35.627 7.207 6.602 1.00 62.47 584 SER A CA 1
ATOM 4685 C C . SER A 1 584 ? -35.213 7.825 5.259 1.00 62.47 584 SER A C 1
ATOM 4687 O O . SER A 1 584 ? -35.315 7.180 4.213 1.00 62.47 584 SER A O 1
ATOM 4689 N N . ILE A 1 585 ? -34.637 9.035 5.280 1.00 63.28 585 ILE A N 1
ATOM 4690 C CA . ILE A 1 585 ? -34.095 9.701 4.081 1.00 63.28 585 ILE A CA 1
ATOM 4691 C C . ILE A 1 585 ? -32.935 8.888 3.486 1.00 63.28 585 ILE A C 1
ATOM 4693 O O . ILE A 1 585 ? -32.895 8.675 2.272 1.00 63.28 585 ILE A O 1
ATOM 4697 N N . ARG A 1 586 ? -32.016 8.391 4.324 1.00 60.38 586 ARG A N 1
ATOM 4698 C CA . ARG A 1 586 ? -30.914 7.511 3.900 1.00 60.38 586 ARG A CA 1
ATOM 4699 C C . ARG A 1 586 ? -31.430 6.239 3.241 1.00 60.38 586 ARG A C 1
ATOM 4701 O O . ARG A 1 586 ? -30.978 5.907 2.149 1.00 60.38 586 ARG A O 1
ATOM 4708 N N . ASN A 1 587 ? -32.392 5.561 3.861 1.00 57.22 587 ASN A N 1
ATOM 4709 C CA . ASN A 1 587 ? -32.973 4.339 3.310 1.00 57.22 587 ASN A CA 1
ATOM 4710 C C . ASN A 1 587 ? -33.649 4.599 1.957 1.00 57.22 587 ASN A C 1
ATOM 4712 O O . ASN A 1 587 ? -33.375 3.880 1.000 1.00 57.22 587 ASN A O 1
ATOM 4716 N N . ALA A 1 588 ? -34.412 5.687 1.823 1.00 58.03 588 ALA A N 1
ATOM 4717 C CA . ALA A 1 588 ? -35.022 6.074 0.551 1.00 58.03 588 ALA A CA 1
ATOM 4718 C C . ALA A 1 588 ? -33.983 6.363 -0.553 1.00 58.03 588 ALA A C 1
ATOM 4720 O O . ALA A 1 588 ? -34.211 6.048 -1.719 1.00 58.03 588 ALA A O 1
ATOM 4721 N N . ILE A 1 589 ? -32.828 6.947 -0.209 1.00 57.06 589 ILE A N 1
ATOM 4722 C CA . ILE A 1 589 ? -31.721 7.180 -1.156 1.00 57.06 589 ILE A CA 1
ATOM 4723 C C . ILE A 1 589 ? -31.072 5.852 -1.579 1.00 57.06 589 ILE A C 1
ATOM 4725 O O . ILE A 1 589 ? -30.799 5.643 -2.762 1.00 57.06 589 ILE A O 1
ATOM 4729 N N . LEU A 1 590 ? -30.848 4.937 -0.632 1.00 55.09 590 LEU A N 1
ATOM 4730 C CA . LEU A 1 590 ? -30.250 3.622 -0.893 1.00 55.09 590 LEU A CA 1
ATOM 4731 C C . LEU A 1 590 ? -31.151 2.719 -1.738 1.00 55.09 590 LEU A C 1
ATOM 4733 O O . LEU A 1 590 ? -30.656 1.885 -2.498 1.00 55.09 590 LEU A O 1
ATOM 4737 N N . GLU A 1 591 ? -32.469 2.868 -1.628 1.00 52.75 591 GLU A N 1
ATOM 4738 C CA . GLU A 1 591 ? -33.414 2.007 -2.331 1.00 52.75 591 GLU A CA 1
ATOM 4739 C C . GLU A 1 591 ? -33.405 2.171 -3.859 1.00 52.75 591 GLU A C 1
ATOM 4741 O O . GLU A 1 591 ? -33.830 1.255 -4.580 1.00 52.75 591 GLU A O 1
ATOM 4746 N N . GLU A 1 592 ? -32.895 3.297 -4.357 1.00 48.34 592 GLU A N 1
ATOM 4747 C CA . GLU A 1 592 ? -32.940 3.671 -5.773 1.00 48.34 592 GLU A CA 1
ATOM 4748 C C . GLU A 1 592 ? -31.575 3.683 -6.472 1.00 48.34 592 GLU A C 1
ATOM 4750 O O . GLU A 1 592 ? -31.514 4.004 -7.661 1.00 48.34 592 GLU A O 1
ATOM 4755 N N . ALA A 1 593 ? -30.490 3.348 -5.768 1.00 49.69 593 ALA A N 1
ATOM 4756 C CA . ALA A 1 593 ? -29.134 3.611 -6.236 1.00 49.69 593 ALA A CA 1
ATOM 4757 C C . ALA A 1 593 ? -28.267 2.365 -6.468 1.00 49.69 593 ALA A C 1
ATOM 4759 O O . ALA A 1 593 ? -28.429 1.318 -5.839 1.00 49.69 593 ALA A O 1
ATOM 4760 N N . VAL A 1 594 ? -27.277 2.528 -7.347 1.00 52.88 594 VAL A N 1
ATOM 4761 C CA . VAL A 1 594 ? -26.049 1.727 -7.375 1.00 52.88 594 VAL A CA 1
ATOM 4762 C C . VAL A 1 594 ? -25.171 2.202 -6.221 1.00 52.88 594 VAL A C 1
ATOM 4764 O O . VAL A 1 594 ? -24.829 3.384 -6.139 1.00 52.88 594 VAL A O 1
ATOM 4767 N N . ILE A 1 595 ? -24.832 1.289 -5.314 1.00 54.44 595 ILE A N 1
ATOM 4768 C CA . ILE A 1 595 ? -24.144 1.618 -4.064 1.00 54.44 595 ILE A CA 1
ATOM 4769 C C . ILE A 1 595 ? -22.650 1.351 -4.222 1.00 54.44 595 ILE A C 1
ATOM 4771 O O . ILE A 1 595 ? -22.252 0.358 -4.831 1.00 54.44 595 ILE A O 1
ATOM 4775 N N . VAL A 1 596 ? -21.816 2.229 -3.666 1.00 50.94 596 VAL A N 1
ATOM 4776 C CA . VAL A 1 596 ? -20.361 2.111 -3.766 1.00 50.94 596 VAL A CA 1
ATOM 4777 C C . VAL A 1 596 ? -19.692 2.261 -2.381 1.00 50.94 596 VAL A C 1
ATOM 4779 O O . VAL A 1 596 ? -19.801 3.332 -1.783 1.00 50.94 596 VAL A O 1
ATOM 4782 N N . GLU A 1 597 ? -19.005 1.222 -1.864 1.00 44.84 597 GLU A N 1
ATOM 4783 C CA . GLU A 1 597 ? -18.484 1.141 -0.468 1.00 44.84 597 GLU A CA 1
ATOM 4784 C C . GLU A 1 597 ? -17.034 0.577 -0.347 1.00 44.84 597 GLU A C 1
ATOM 4786 O O . GLU A 1 597 ? -16.673 -0.328 -1.098 1.00 44.84 597 GLU A O 1
ATOM 4791 N N . PRO A 1 598 ? -16.185 1.044 0.602 1.00 41.66 598 PRO A N 1
ATOM 4792 C CA . PRO A 1 598 ? -14.771 0.642 0.715 1.00 41.66 598 PRO A CA 1
ATOM 4793 C C . PRO A 1 598 ? -14.430 -0.695 1.433 1.00 41.66 598 PRO A C 1
ATOM 4795 O O . PRO A 1 598 ? -13.359 -0.799 2.026 1.00 41.66 598 PRO A O 1
ATOM 4798 N N . ALA A 1 599 ? -15.259 -1.745 1.405 1.00 52.88 599 ALA A N 1
ATOM 4799 C CA . ALA A 1 599 ? -14.902 -3.032 2.037 1.00 52.88 599 ALA A CA 1
ATOM 4800 C C . ALA A 1 599 ? -15.504 -4.245 1.316 1.00 52.88 599 ALA A C 1
ATOM 4802 O O . ALA A 1 599 ? -16.585 -4.138 0.760 1.00 52.88 599 ALA A O 1
ATOM 4803 N N . THR A 1 600 ? -14.832 -5.405 1.337 1.00 53.38 600 THR A N 1
ATOM 4804 C CA . THR A 1 600 ? -15.224 -6.587 0.532 1.00 53.38 600 THR A CA 1
ATOM 4805 C C . THR A 1 600 ? -16.196 -7.539 1.239 1.00 53.38 600 THR A C 1
ATOM 4807 O O . THR A 1 600 ? -17.058 -8.113 0.583 1.00 53.38 600 THR A O 1
ATOM 4810 N N . LEU A 1 601 ? -16.086 -7.729 2.564 1.00 54.53 601 LEU A N 1
ATOM 4811 C CA . LEU A 1 601 ? -16.931 -8.686 3.310 1.00 54.53 601 LEU A CA 1
ATOM 4812 C C . LEU A 1 601 ? -18.244 -8.075 3.822 1.00 54.53 601 LEU A C 1
ATOM 4814 O O . LEU A 1 601 ? -19.253 -8.772 3.892 1.00 54.53 601 LEU A O 1
ATOM 4818 N N . VAL A 1 602 ? -18.244 -6.777 4.131 1.00 57.44 602 VAL A N 1
ATOM 4819 C CA . VAL A 1 602 ? -19.422 -6.020 4.601 1.00 57.44 602 VAL A CA 1
ATOM 4820 C C . VAL A 1 602 ? -20.579 -6.061 3.584 1.00 57.44 602 VAL A C 1
ATOM 4822 O O . VAL A 1 602 ? -21.698 -6.382 3.980 1.00 57.44 602 VAL A O 1
ATOM 4825 N N . PRO A 1 603 ? -20.329 -5.874 2.271 1.00 57.62 603 PRO A N 1
ATOM 4826 C CA . PRO A 1 603 ? -21.324 -6.042 1.211 1.00 57.62 603 PRO A CA 1
ATOM 4827 C C . PRO A 1 603 ? -22.024 -7.394 1.174 1.00 57.62 603 PRO A C 1
ATOM 4829 O O . PRO A 1 603 ? -23.218 -7.455 0.892 1.00 57.62 603 PRO A O 1
ATOM 4832 N N . LEU A 1 604 ? -21.288 -8.484 1.423 1.00 59.06 604 LEU A N 1
ATOM 4833 C CA . LEU A 1 604 ? -21.796 -9.840 1.207 1.00 59.06 604 LEU A CA 1
ATOM 4834 C C . LEU A 1 604 ? -22.952 -10.159 2.158 1.00 59.06 604 LEU A C 1
ATOM 4836 O O . LEU A 1 604 ? -23.871 -10.878 1.770 1.00 59.06 604 LEU A O 1
ATOM 4840 N N . ALA A 1 605 ? -22.943 -9.567 3.358 1.00 55.50 605 ALA A N 1
ATOM 4841 C CA . ALA A 1 605 ? -23.996 -9.702 4.362 1.00 55.50 605 ALA A CA 1
ATOM 4842 C C . ALA A 1 605 ? -25.356 -9.123 3.918 1.00 55.50 605 ALA A C 1
ATOM 4844 O O . ALA A 1 605 ? -26.379 -9.485 4.492 1.00 55.50 605 ALA A O 1
ATOM 4845 N N . ASN A 1 606 ? -25.403 -8.306 2.858 1.00 61.69 606 ASN A N 1
ATOM 4846 C CA . ASN A 1 606 ? -26.627 -7.665 2.357 1.00 61.69 606 ASN A CA 1
ATOM 4847 C C . ASN A 1 606 ? -27.441 -8.537 1.377 1.00 61.69 606 ASN A C 1
ATOM 4849 O O . ASN A 1 606 ? -28.197 -8.018 0.556 1.00 61.69 606 ASN A O 1
ATOM 4853 N N . GLY A 1 607 ? -27.290 -9.865 1.423 1.00 62.34 607 GLY A N 1
ATOM 4854 C CA . GLY A 1 607 ? -28.080 -10.785 0.595 1.00 62.34 607 GLY A CA 1
ATOM 4855 C C . GLY A 1 607 ? -27.685 -10.798 -0.888 1.00 62.34 607 GLY A C 1
ATOM 4856 O O . GLY A 1 607 ? -28.535 -11.023 -1.754 1.00 62.34 607 GLY A O 1
ATOM 4857 N N . CYS A 1 608 ? -26.406 -10.557 -1.197 1.00 67.88 608 CYS A N 1
ATOM 4858 C CA . CYS A 1 608 ? -25.880 -10.650 -2.560 1.00 67.88 608 CYS A CA 1
ATOM 4859 C C . CYS A 1 608 ? -26.142 -12.042 -3.160 1.00 67.88 608 CYS A C 1
ATOM 4861 O O . CYS A 1 608 ? -25.927 -13.063 -2.510 1.00 67.88 608 CYS A O 1
ATOM 4863 N N . LYS A 1 609 ? -26.580 -12.087 -4.423 1.00 69.94 609 LYS A N 1
ATOM 4864 C CA . LYS A 1 609 ? -26.805 -13.345 -5.162 1.00 69.94 609 LYS A CA 1
ATOM 4865 C C . LYS A 1 609 ? -25.640 -13.721 -6.079 1.00 69.94 609 LYS A C 1
ATOM 4867 O O . LYS A 1 609 ? -25.487 -14.890 -6.412 1.00 69.94 609 LYS A O 1
ATOM 4872 N N . GLN A 1 610 ? -24.837 -12.735 -6.473 1.00 76.62 610 GLN A N 1
ATOM 4873 C CA . GLN A 1 610 ? -23.688 -12.885 -7.359 1.00 76.62 610 GLN A CA 1
ATOM 4874 C C . GLN A 1 610 ? -22.611 -11.864 -6.976 1.00 76.62 610 GLN A C 1
ATOM 4876 O O . GLN A 1 610 ? -22.941 -10.736 -6.606 1.00 76.62 610 GLN A O 1
ATOM 4881 N N . VAL A 1 611 ? -21.342 -12.268 -7.037 1.00 81.81 611 VAL A N 1
ATOM 4882 C CA . VAL A 1 611 ? -20.183 -11.490 -6.584 1.00 81.81 611 VAL A CA 1
ATOM 4883 C C . VAL A 1 611 ? -19.114 -11.466 -7.672 1.00 81.81 611 VAL A C 1
ATOM 4885 O O . VAL A 1 611 ? -18.688 -12.509 -8.166 1.00 81.81 611 VAL A O 1
ATOM 4888 N N . PHE A 1 612 ? -18.634 -10.268 -7.998 1.00 84.88 612 PHE A N 1
ATOM 4889 C CA . PHE A 1 612 ? -17.542 -10.055 -8.946 1.00 84.88 612 PHE A CA 1
ATOM 4890 C C . PHE A 1 612 ? -16.312 -9.582 -8.184 1.00 84.88 612 PHE A C 1
ATOM 4892 O O . PHE A 1 612 ? -16.328 -8.514 -7.573 1.00 84.88 612 PHE A O 1
ATOM 4899 N N . LEU A 1 613 ? -15.246 -10.377 -8.208 1.00 85.19 613 LEU A N 1
ATOM 4900 C CA . LEU A 1 613 ? -13.961 -9.992 -7.639 1.00 85.19 613 LEU A CA 1
ATOM 4901 C C . LEU A 1 613 ? -13.051 -9.575 -8.794 1.00 85.19 613 LEU A C 1
ATOM 4903 O O . LEU A 1 613 ? -12.576 -10.425 -9.542 1.00 85.19 613 LEU A O 1
ATOM 4907 N N . VAL A 1 614 ? -12.835 -8.268 -8.950 1.00 86.38 614 VAL A N 1
ATOM 4908 C CA . VAL A 1 614 ? -11.976 -7.698 -10.000 1.00 86.38 614 VAL A CA 1
ATOM 4909 C C . VAL A 1 614 ? -10.729 -7.113 -9.352 1.00 86.38 614 VAL A C 1
ATOM 4911 O O . VAL A 1 614 ? -10.826 -6.206 -8.527 1.00 86.38 614 VAL A O 1
ATOM 4914 N N . GLY A 1 615 ? -9.551 -7.619 -9.702 1.00 85.31 615 GLY A N 1
ATOM 4915 C CA . GLY A 1 615 ? -8.311 -7.205 -9.049 1.00 85.31 615 GLY A CA 1
ATOM 4916 C C . GLY A 1 615 ? -7.064 -7.785 -9.694 1.00 85.31 615 GLY A C 1
ATOM 4917 O O . GLY A 1 615 ? -7.130 -8.376 -10.767 1.00 85.31 615 GLY A O 1
ATOM 4918 N N . ASP A 1 616 ? -5.922 -7.588 -9.044 1.00 85.81 616 ASP A N 1
ATOM 4919 C CA . ASP A 1 616 ? -4.656 -8.183 -9.459 1.00 85.81 616 ASP A CA 1
ATOM 4920 C C . ASP A 1 616 ? -3.933 -8.781 -8.240 1.00 85.81 616 ASP A C 1
ATOM 4922 O O . ASP A 1 616 ? -3.399 -8.026 -7.423 1.00 85.81 616 ASP A O 1
ATOM 4926 N N . PRO A 1 617 ? -3.944 -10.115 -8.074 1.00 83.06 617 PRO A N 1
ATOM 4927 C CA . PRO A 1 617 ? -3.315 -10.794 -6.941 1.00 83.06 617 PRO A CA 1
ATOM 4928 C C . PRO A 1 617 ? -1.779 -10.753 -7.001 1.00 83.06 617 PRO A C 1
ATOM 4930 O O . PRO A 1 617 ? -1.129 -11.045 -5.998 1.00 83.06 617 PRO A O 1
ATOM 4933 N N . VAL A 1 618 ? -1.200 -10.366 -8.148 1.00 83.56 618 VAL A N 1
ATOM 4934 C CA . VAL A 1 618 ? 0.254 -10.252 -8.367 1.00 83.56 618 VAL A CA 1
ATOM 4935 C C . VAL A 1 618 ? 0.768 -8.827 -8.076 1.00 83.56 618 VAL A C 1
ATOM 4937 O O . VAL A 1 618 ? 1.941 -8.515 -8.271 1.00 83.56 618 VAL A O 1
ATOM 4940 N N . GLN A 1 619 ? -0.100 -7.949 -7.559 1.00 81.12 619 GLN A N 1
ATOM 4941 C CA . GLN A 1 619 ? 0.251 -6.638 -7.001 1.00 81.12 619 GLN A CA 1
ATOM 4942 C C . GLN A 1 619 ? 0.148 -6.632 -5.467 1.00 81.12 619 GLN A C 1
ATOM 4944 O O . GLN A 1 619 ? -0.129 -7.649 -4.836 1.00 81.12 619 GLN A O 1
ATOM 4949 N N . LEU A 1 620 ? 0.432 -5.477 -4.855 1.00 74.75 620 LEU A N 1
ATOM 4950 C CA . LEU A 1 620 ? 0.542 -5.301 -3.404 1.00 74.75 620 LEU A CA 1
ATOM 4951 C C . LEU A 1 620 ? -0.646 -5.896 -2.612 1.00 74.75 620 LEU A C 1
ATOM 4953 O O . LEU A 1 620 ? -1.800 -5.608 -2.948 1.00 74.75 620 LEU A O 1
ATOM 4957 N N . PRO A 1 621 ? -0.382 -6.676 -1.540 1.00 68.50 621 PRO A N 1
ATOM 4958 C CA . PRO A 1 621 ? -1.423 -7.147 -0.631 1.00 68.50 621 PRO A CA 1
ATOM 4959 C C . PRO A 1 621 ? -1.993 -5.997 0.210 1.00 68.50 621 PRO A C 1
ATOM 4961 O O . PRO A 1 621 ? -1.448 -4.892 0.253 1.00 68.50 621 PRO A O 1
ATOM 4964 N N . ALA A 1 622 ? -3.080 -6.272 0.934 1.00 66.06 622 ALA A N 1
ATOM 4965 C CA . ALA A 1 622 ? -3.613 -5.325 1.906 1.00 66.06 622 ALA A CA 1
ATOM 4966 C C . ALA A 1 622 ? -2.565 -5.004 2.989 1.00 66.06 622 ALA A C 1
ATOM 4968 O O . ALA A 1 622 ? -1.891 -5.898 3.504 1.00 66.06 622 ALA A O 1
ATOM 4969 N N . THR A 1 623 ? -2.437 -3.727 3.357 1.00 62.09 623 THR A N 1
ATOM 4970 C CA . THR A 1 623 ? -1.526 -3.306 4.427 1.00 62.09 623 THR A CA 1
ATOM 4971 C C . THR A 1 623 ? -2.051 -3.783 5.781 1.00 62.09 623 THR A C 1
ATOM 4973 O O . THR A 1 623 ? -3.064 -3.287 6.271 1.00 62.09 623 THR A O 1
ATOM 4976 N N . VAL A 1 624 ? -1.344 -4.726 6.406 1.00 60.28 624 VAL A N 1
ATOM 4977 C CA . VAL A 1 624 ? -1.661 -5.240 7.745 1.00 60.28 624 VAL A CA 1
ATOM 4978 C C . VAL A 1 624 ? -0.688 -4.645 8.756 1.00 60.28 624 VAL A C 1
ATOM 4980 O O . VAL A 1 624 ? 0.524 -4.785 8.615 1.00 60.28 624 VAL A O 1
ATOM 4983 N N . ILE A 1 625 ? -1.225 -3.978 9.781 1.00 56.78 625 ILE A N 1
ATOM 4984 C CA . ILE A 1 625 ? -0.415 -3.315 10.816 1.00 56.78 625 ILE A CA 1
ATOM 4985 C C . ILE A 1 625 ? 0.292 -4.348 11.701 1.00 56.78 625 ILE A C 1
ATOM 4987 O O . ILE A 1 625 ? 1.461 -4.171 12.020 1.00 56.78 625 ILE A O 1
ATOM 4991 N N . SER A 1 626 ? -0.405 -5.424 12.085 1.00 53.97 626 SER A N 1
ATOM 4992 C CA . SER A 1 626 ? 0.131 -6.452 12.983 1.00 53.97 626 SER A CA 1
ATOM 4993 C C . SER A 1 626 ? 1.015 -7.455 12.229 1.00 53.97 626 SER A C 1
ATOM 4995 O O . SER A 1 626 ? 0.495 -8.230 11.419 1.00 53.97 626 SER A O 1
ATOM 4997 N N . PRO A 1 627 ? 2.324 -7.546 12.538 1.00 55.03 627 PRO A N 1
ATOM 4998 C CA . PRO A 1 627 ? 3.202 -8.549 11.932 1.00 55.03 627 PRO A CA 1
ATOM 4999 C C . PRO A 1 627 ? 2.772 -9.983 12.269 1.00 55.03 627 PRO A C 1
ATOM 5001 O O . PRO A 1 627 ? 2.954 -10.896 11.463 1.00 55.03 627 PRO A O 1
ATOM 5004 N N . VAL A 1 628 ? 2.163 -10.182 13.445 1.00 60.28 628 VAL A N 1
ATOM 5005 C CA . VAL A 1 628 ? 1.606 -11.473 13.875 1.00 60.28 628 VAL A CA 1
ATOM 5006 C C . VAL A 1 628 ? 0.463 -11.882 12.950 1.00 60.28 628 VAL A C 1
ATOM 5008 O O . VAL A 1 628 ? 0.482 -12.986 12.412 1.00 60.28 628 VAL A O 1
ATOM 5011 N N . ALA A 1 629 ? -0.490 -10.981 12.696 1.00 60.62 629 ALA A N 1
ATOM 5012 C CA . ALA A 1 629 ? -1.592 -11.250 11.777 1.00 60.62 629 ALA A CA 1
ATOM 5013 C C . ALA A 1 629 ? -1.087 -11.542 10.351 1.00 60.62 629 ALA A C 1
ATOM 5015 O O . ALA A 1 629 ? -1.569 -12.476 9.710 1.00 60.62 629 ALA A O 1
ATOM 5016 N N . THR A 1 630 ? -0.067 -10.815 9.878 1.00 61.44 630 THR A N 1
ATOM 5017 C CA . THR A 1 630 ? 0.591 -11.086 8.587 1.00 61.44 630 THR A CA 1
ATOM 5018 C C . THR A 1 630 ? 1.185 -12.491 8.534 1.00 61.44 630 THR A C 1
ATOM 5020 O O . THR A 1 630 ? 0.954 -13.209 7.563 1.00 61.44 630 THR A O 1
ATOM 5023 N N . LYS A 1 631 ? 1.886 -12.924 9.592 1.00 68.75 631 LYS A N 1
ATOM 5024 C CA . LYS A 1 631 ? 2.454 -14.279 9.693 1.00 68.75 631 LYS A CA 1
ATOM 5025 C C . LYS A 1 631 ? 1.381 -15.369 9.618 1.00 68.75 631 LYS A C 1
ATOM 5027 O O . LYS A 1 631 ? 1.620 -16.412 9.022 1.00 68.75 631 LYS A O 1
ATOM 5032 N N . PHE A 1 632 ? 0.202 -15.123 10.188 1.00 73.19 632 PHE A N 1
ATOM 5033 C CA . PHE A 1 632 ? -0.950 -16.030 10.104 1.00 73.19 632 PHE A CA 1
ATOM 5034 C C . PHE A 1 632 ? -1.788 -15.851 8.825 1.00 73.19 632 PHE A C 1
ATOM 5036 O O . PHE A 1 632 ? -2.876 -16.410 8.715 1.00 73.19 632 PHE A O 1
ATOM 5043 N N . GLY A 1 633 ? -1.294 -15.095 7.839 1.00 67.50 633 GLY A N 1
ATOM 5044 C CA . GLY A 1 633 ? -1.911 -14.988 6.520 1.00 67.50 633 GLY A CA 1
ATOM 5045 C C . GLY A 1 633 ? -3.086 -14.013 6.426 1.00 67.50 633 GLY A C 1
ATOM 5046 O O . GLY A 1 633 ? -3.770 -14.024 5.403 1.00 67.50 633 GLY A O 1
ATOM 5047 N N . TYR A 1 634 ? -3.306 -13.139 7.420 1.00 72.94 634 TYR A N 1
ATOM 5048 C CA . TYR A 1 634 ? -4.400 -12.149 7.415 1.00 72.94 634 TYR A CA 1
ATOM 5049 C C . TYR A 1 634 ? -4.359 -11.201 6.203 1.00 72.94 634 TYR A C 1
ATOM 5051 O O . TYR A 1 634 ? -5.394 -10.721 5.756 1.00 72.94 634 TYR A O 1
ATOM 5059 N N . GLY A 1 635 ? -3.173 -10.965 5.631 1.00 67.81 635 GLY A N 1
ATOM 5060 C CA . GLY A 1 635 ? -3.004 -10.150 4.421 1.00 67.81 635 GLY A CA 1
ATOM 5061 C C . GLY A 1 635 ? -3.478 -10.813 3.119 1.00 67.81 635 GLY A C 1
ATOM 5062 O O . GLY A 1 635 ? -3.471 -10.159 2.076 1.00 67.81 635 GLY A O 1
ATOM 5063 N N . THR A 1 636 ? -3.881 -12.088 3.152 1.00 77.06 636 THR A N 1
ATOM 5064 C CA . THR A 1 636 ? -4.329 -12.834 1.966 1.00 77.06 636 THR A CA 1
ATOM 5065 C C . THR A 1 636 ? -5.735 -12.400 1.568 1.00 77.06 636 THR A C 1
ATOM 5067 O O . THR A 1 636 ? -6.686 -12.538 2.339 1.00 77.06 636 THR A O 1
ATOM 5070 N N . SER A 1 637 ? -5.899 -11.911 0.339 1.00 80.69 637 SER A N 1
ATOM 5071 C CA . SER A 1 637 ? -7.220 -11.507 -0.155 1.00 80.69 637 SER A CA 1
ATOM 5072 C C . SER A 1 637 ? -8.127 -12.712 -0.450 1.00 80.69 637 SER A C 1
ATOM 5074 O O . SER A 1 637 ? -7.660 -13.812 -0.748 1.00 80.69 637 SER A O 1
ATOM 5076 N N . LEU A 1 638 ? -9.452 -12.503 -0.434 1.00 81.62 638 LEU A N 1
ATOM 5077 C CA . LEU A 1 638 ? -10.415 -13.534 -0.845 1.00 81.62 638 LEU A CA 1
ATOM 5078 C C . LEU A 1 638 ? -10.177 -13.995 -2.293 1.00 81.62 638 LEU A C 1
ATOM 5080 O O . LEU A 1 638 ? -10.286 -15.185 -2.570 1.00 81.62 638 LEU A O 1
ATOM 5084 N N . PHE A 1 639 ? -9.816 -13.066 -3.187 1.00 85.62 639 PHE A N 1
ATOM 5085 C CA . PHE A 1 639 ? -9.453 -13.366 -4.575 1.00 85.62 639 PHE A CA 1
ATOM 5086 C C . PHE A 1 639 ? -8.281 -14.347 -4.619 1.00 85.62 639 PHE A C 1
ATOM 5088 O O . PHE A 1 639 ? -8.387 -15.417 -5.210 1.00 85.62 639 PHE A O 1
ATOM 5095 N N . GLU A 1 640 ? -7.180 -13.991 -3.957 1.00 82.19 640 GLU A N 1
ATOM 5096 C CA . GLU A 1 640 ? -5.951 -14.784 -3.932 1.00 82.19 640 GLU A CA 1
ATOM 5097 C C . GLU A 1 640 ? -6.191 -16.173 -3.335 1.00 82.19 640 GLU A C 1
ATOM 5099 O O . GLU A 1 640 ? -5.716 -17.173 -3.867 1.00 82.19 640 GLU A O 1
ATOM 5104 N N . ARG A 1 641 ? -6.987 -16.264 -2.265 1.00 85.44 641 ARG A N 1
ATOM 5105 C CA . ARG A 1 641 ? -7.328 -17.548 -1.649 1.00 85.44 641 ARG A CA 1
ATOM 5106 C C . ARG A 1 641 ? -8.148 -18.448 -2.576 1.00 85.44 641 ARG A C 1
ATOM 5108 O O . ARG A 1 641 ? -7.872 -19.641 -2.642 1.00 85.44 641 ARG A O 1
ATOM 5115 N N . LEU A 1 642 ? -9.140 -17.897 -3.278 1.00 84.75 642 LEU A N 1
ATOM 5116 C CA . LEU A 1 642 ? -9.950 -18.650 -4.243 1.00 84.75 642 LEU A CA 1
ATOM 5117 C C . LEU A 1 642 ? -9.110 -19.092 -5.450 1.00 84.75 642 LEU A C 1
ATOM 5119 O O . LEU A 1 642 ? -9.202 -20.245 -5.860 1.00 84.75 642 LEU A O 1
ATOM 5123 N N . GLN A 1 643 ? -8.242 -18.220 -5.966 1.00 85.38 643 GLN A N 1
ATOM 5124 C CA . GLN A 1 643 ? -7.317 -18.558 -7.049 1.00 85.38 643 GLN A CA 1
ATOM 5125 C C . GLN A 1 643 ? -6.363 -19.692 -6.650 1.00 85.38 643 GLN A C 1
ATOM 5127 O O . GLN A 1 643 ? -6.230 -20.662 -7.390 1.00 85.38 643 GLN A O 1
ATOM 5132 N N . ARG A 1 644 ? -5.745 -19.620 -5.462 1.00 85.25 644 ARG A N 1
ATOM 5133 C CA . ARG A 1 644 ? -4.859 -20.681 -4.940 1.00 85.25 644 ARG A CA 1
ATOM 5134 C C . ARG A 1 644 ? -5.574 -22.016 -4.737 1.00 85.25 644 ARG A C 1
ATOM 5136 O O . ARG A 1 644 ? -4.942 -23.060 -4.818 1.00 85.25 644 ARG A O 1
ATOM 5143 N N . ALA A 1 645 ? -6.879 -21.986 -4.479 1.00 83.88 645 ALA A N 1
ATOM 5144 C CA . ALA A 1 645 ? -7.707 -23.184 -4.379 1.00 83.88 645 ALA A CA 1
ATOM 5145 C C . ALA A 1 645 ? -8.124 -23.762 -5.748 1.00 83.88 645 ALA A C 1
ATOM 5147 O O . ALA A 1 645 ? -8.862 -24.743 -5.789 1.00 83.88 645 ALA A O 1
ATOM 5148 N N . GLY A 1 646 ? -7.682 -23.162 -6.860 1.00 84.75 646 GLY A N 1
ATOM 5149 C CA . GLY A 1 646 ? -8.007 -23.602 -8.217 1.00 84.75 646 GLY A CA 1
ATOM 5150 C C . GLY A 1 646 ? -9.338 -23.068 -8.752 1.00 84.75 646 GLY A C 1
ATOM 5151 O O . GLY A 1 646 ? -9.840 -23.583 -9.750 1.00 84.75 646 GLY A O 1
ATOM 5152 N N . TYR A 1 647 ? -9.937 -22.051 -8.118 1.00 84.75 647 TYR A N 1
ATOM 5153 C CA . TYR A 1 647 ? -11.159 -21.442 -8.644 1.00 84.75 647 TYR A CA 1
ATOM 5154 C C . TYR A 1 647 ? -10.872 -20.732 -9.982 1.00 84.75 647 TYR A C 1
ATOM 5156 O O . TYR A 1 647 ? -9.884 -19.999 -10.064 1.00 84.75 647 TYR A O 1
ATOM 5164 N N . PRO A 1 648 ? -11.716 -20.888 -11.023 1.00 87.38 648 PRO A N 1
ATOM 5165 C CA . PRO A 1 648 ? -11.455 -20.305 -12.338 1.00 87.38 648 PRO A CA 1
ATOM 5166 C C . PRO A 1 648 ? -11.314 -18.777 -12.309 1.00 87.38 648 PRO A C 1
ATOM 5168 O O . PRO A 1 648 ? -12.169 -18.077 -11.757 1.00 87.38 648 PRO A O 1
ATOM 5171 N N . VAL A 1 649 ? -10.273 -18.264 -12.969 1.00 89.88 649 VAL A N 1
ATOM 5172 C CA . VAL A 1 649 ? -9.974 -16.830 -13.085 1.00 89.88 649 VAL A CA 1
ATOM 5173 C C . VAL A 1 649 ? -9.996 -16.412 -14.553 1.00 89.88 649 VAL A C 1
ATOM 5175 O O . VAL A 1 649 ? -9.326 -17.018 -15.384 1.00 89.88 649 VAL A O 1
ATOM 5178 N N . ASN A 1 650 ? -10.741 -15.353 -14.872 1.00 92.62 650 ASN A N 1
ATOM 5179 C CA . ASN A 1 650 ? -10.729 -14.739 -16.200 1.00 92.62 650 ASN A CA 1
ATOM 5180 C C . ASN A 1 650 ? -9.670 -13.636 -16.216 1.00 92.62 650 ASN A C 1
ATOM 5182 O O . ASN A 1 650 ? -9.830 -12.624 -15.534 1.00 92.62 650 ASN A O 1
ATOM 5186 N N . MET A 1 651 ? -8.583 -13.828 -16.957 1.00 94.00 651 MET A N 1
ATOM 5187 C CA . MET A 1 651 ? -7.500 -12.848 -17.032 1.00 94.00 651 MET A CA 1
ATOM 5188 C C . MET A 1 651 ? -7.664 -11.934 -18.249 1.00 94.00 651 MET A C 1
ATOM 5190 O O . MET A 1 651 ? -7.800 -12.408 -19.376 1.00 94.00 651 MET A O 1
ATOM 5194 N N . LEU A 1 652 ? -7.606 -10.621 -18.025 1.00 95.19 652 LEU A N 1
ATOM 5195 C CA . LEU A 1 652 ? -7.521 -9.623 -19.090 1.00 95.19 652 LEU A CA 1
ATOM 5196 C C . LEU A 1 652 ? -6.099 -9.616 -19.661 1.00 95.19 652 LEU A C 1
ATOM 5198 O O . LEU A 1 652 ? -5.140 -9.485 -18.902 1.00 95.19 652 LEU A O 1
ATOM 5202 N N . LYS A 1 653 ? -5.964 -9.751 -20.984 1.00 94.44 653 LYS A N 1
ATOM 5203 C CA . LYS A 1 653 ? -4.662 -9.999 -21.631 1.00 94.44 653 LYS A CA 1
ATOM 5204 C C . LYS A 1 653 ? -4.077 -8.785 -22.348 1.00 94.44 653 LYS A C 1
ATOM 5206 O O . LYS A 1 653 ? -2.872 -8.587 -22.309 1.00 94.44 653 LYS A O 1
ATOM 5211 N N . LEU A 1 654 ? -4.913 -7.962 -22.979 1.00 95.12 654 LEU A N 1
ATOM 5212 C CA . LEU A 1 654 ? -4.455 -6.829 -23.792 1.00 95.12 654 LEU A CA 1
ATOM 5213 C C . LEU A 1 654 ? -4.233 -5.579 -22.925 1.00 95.12 654 LEU A C 1
ATOM 5215 O O . LEU A 1 654 ? -5.161 -5.147 -22.236 1.00 95.12 654 LEU A O 1
ATOM 5219 N N . GLN A 1 655 ? -3.031 -5.000 -22.950 1.00 93.81 655 GLN A N 1
ATOM 5220 C CA . GLN A 1 655 ? -2.651 -3.805 -22.194 1.00 93.81 655 GLN A CA 1
ATOM 5221 C C . GLN A 1 655 ? -2.566 -2.556 -23.086 1.00 93.81 655 GLN A C 1
ATOM 5223 O O . GLN A 1 655 ? -2.149 -2.620 -24.238 1.00 93.81 655 GLN A O 1
ATOM 5228 N N . TYR A 1 656 ? -2.965 -1.413 -22.522 1.00 93.56 656 TYR A N 1
ATOM 5229 C CA . TYR A 1 656 ? -3.128 -0.132 -23.226 1.00 93.56 656 TYR A CA 1
ATOM 5230 C C . TYR A 1 656 ? -2.329 1.014 -22.584 1.00 93.56 656 TYR A C 1
ATOM 5232 O O . TYR A 1 656 ? -2.709 2.180 -22.703 1.00 93.56 656 TYR A O 1
ATOM 5240 N N . ARG A 1 657 ? -1.289 0.706 -21.804 1.00 93.00 657 ARG A N 1
ATOM 5241 C CA . ARG A 1 657 ? -0.576 1.692 -20.978 1.00 93.00 657 ARG A CA 1
ATOM 5242 C C . ARG A 1 657 ? 0.894 1.834 -21.339 1.00 93.00 657 ARG A C 1
ATOM 5244 O O . ARG A 1 657 ? 1.359 2.959 -21.467 1.00 93.00 657 ARG A O 1
ATOM 5251 N N . MET A 1 658 ? 1.619 0.725 -21.335 1.00 95.69 658 MET A N 1
ATOM 5252 C CA . MET A 1 658 ? 3.075 0.711 -21.251 1.00 95.69 658 MET A CA 1
ATOM 5253 C C . MET A 1 658 ? 3.674 0.421 -22.616 1.00 95.69 658 MET A C 1
ATOM 5255 O O . MET A 1 658 ? 3.106 -0.355 -23.382 1.00 95.69 658 MET A O 1
ATOM 5259 N N . HIS A 1 659 ? 4.836 0.998 -22.886 1.00 97.19 659 HIS A N 1
ATOM 5260 C CA . HIS A 1 659 ? 5.643 0.653 -24.043 1.00 97.19 659 HIS A CA 1
ATOM 5261 C C . HIS A 1 659 ? 5.947 -0.863 -24.052 1.00 97.19 659 HIS A C 1
ATOM 5263 O O . HIS A 1 659 ? 6.210 -1.415 -22.973 1.00 97.19 659 HIS A O 1
ATOM 5269 N N . PRO A 1 660 ? 5.951 -1.545 -25.217 1.00 95.81 660 PRO A N 1
ATOM 5270 C CA . PRO A 1 660 ? 6.226 -2.986 -25.316 1.00 95.81 660 PRO A CA 1
ATOM 5271 C C . PRO A 1 660 ? 7.488 -3.440 -24.560 1.00 95.81 660 PRO A C 1
ATOM 5273 O O . PRO A 1 660 ? 7.432 -4.369 -23.756 1.00 95.81 660 PRO A O 1
ATOM 5276 N N . GLU A 1 661 ? 8.591 -2.699 -24.698 1.00 94.62 661 GLU A N 1
ATOM 5277 C CA . GLU A 1 661 ? 9.851 -2.930 -23.963 1.00 94.62 661 GLU A CA 1
ATOM 5278 C C . GLU A 1 661 ? 9.745 -2.871 -22.427 1.00 94.62 661 GLU A C 1
ATOM 5280 O O . GLU A 1 661 ? 10.512 -3.536 -21.724 1.00 94.62 661 GLU A O 1
ATOM 5285 N N . ILE A 1 662 ? 8.800 -2.089 -21.889 1.00 96.12 662 ILE A N 1
ATOM 5286 C CA . ILE A 1 662 ? 8.499 -2.055 -20.448 1.00 96.12 662 ILE A CA 1
ATOM 5287 C C . ILE A 1 662 ? 7.648 -3.263 -20.073 1.00 96.12 662 ILE A C 1
ATOM 5289 O O . ILE A 1 662 ? 7.871 -3.866 -19.027 1.00 96.12 662 ILE A O 1
ATOM 5293 N N . ARG A 1 663 ? 6.656 -3.604 -20.906 1.00 95.00 663 ARG A N 1
ATOM 5294 C CA . ARG A 1 663 ? 5.715 -4.713 -20.689 1.00 95.00 663 ARG A CA 1
ATOM 5295 C C . ARG A 1 663 ? 6.396 -6.077 -20.730 1.00 95.00 663 ARG A C 1
ATOM 5297 O O . ARG A 1 663 ? 5.949 -6.962 -20.000 1.00 95.00 663 ARG A O 1
ATOM 5304 N N . ASN A 1 664 ? 7.433 -6.240 -21.555 1.00 93.94 664 ASN A N 1
ATOM 5305 C CA . ASN A 1 664 ? 8.131 -7.504 -21.801 1.00 93.94 664 ASN A CA 1
ATOM 5306 C C . ASN A 1 664 ? 8.503 -8.220 -20.486 1.00 93.94 664 ASN A C 1
ATOM 5308 O O . ASN A 1 664 ? 7.983 -9.300 -20.199 1.00 93.94 664 ASN A O 1
ATOM 5312 N N . PHE A 1 665 ? 9.282 -7.561 -19.620 1.00 94.62 665 PHE A N 1
ATOM 5313 C CA . PHE A 1 665 ? 9.724 -8.168 -18.362 1.00 94.62 665 PHE A CA 1
ATOM 5314 C C . PHE A 1 665 ? 8.562 -8.537 -17.412 1.00 94.62 665 PHE A C 1
ATOM 5316 O O . PHE A 1 665 ? 8.465 -9.710 -17.050 1.00 94.62 665 PHE A O 1
ATOM 5323 N N . PRO A 1 666 ? 7.636 -7.626 -17.030 1.00 95.00 666 PRO A N 1
ATOM 5324 C CA . PRO A 1 666 ? 6.510 -7.989 -16.175 1.00 95.00 666 PRO A CA 1
ATOM 5325 C C . PRO A 1 666 ? 5.632 -9.100 -16.755 1.00 95.00 666 PRO A C 1
ATOM 5327 O O . PRO A 1 666 ? 5.141 -9.925 -15.991 1.00 95.00 666 PRO A O 1
ATOM 5330 N N . SER A 1 667 ? 5.425 -9.131 -18.078 1.00 95.38 667 SER A N 1
ATOM 5331 C CA . SER A 1 667 ? 4.651 -10.185 -18.747 1.00 95.38 667 SER A CA 1
ATOM 5332 C C . SER A 1 667 ? 5.263 -11.559 -18.500 1.00 95.38 667 SER A C 1
ATOM 5334 O O . SER A 1 667 ? 4.568 -12.460 -18.029 1.00 95.38 667 SER A O 1
ATOM 5336 N N . ARG A 1 668 ? 6.566 -11.699 -18.760 1.00 94.44 668 ARG A N 1
ATOM 5337 C CA . ARG A 1 668 ? 7.300 -12.952 -18.571 1.00 94.44 668 ARG A CA 1
ATOM 5338 C C . ARG A 1 668 ? 7.388 -13.352 -17.103 1.00 94.44 668 ARG A C 1
ATOM 5340 O O . ARG A 1 668 ? 7.014 -14.466 -16.757 1.00 94.44 668 ARG A O 1
ATOM 5347 N N . GLU A 1 669 ? 7.799 -12.423 -16.246 1.00 94.69 669 GLU A N 1
ATOM 5348 C CA . GLU A 1 669 ? 8.096 -12.699 -14.837 1.00 94.69 669 GLU A CA 1
ATOM 5349 C C . GLU A 1 669 ? 6.841 -12.978 -13.995 1.00 94.69 669 GLU A C 1
ATOM 5351 O O . GLU A 1 669 ? 6.835 -13.861 -13.141 1.00 94.69 669 GLU A O 1
ATOM 5356 N N . PHE A 1 670 ? 5.760 -12.220 -14.214 1.00 93.25 670 PHE A N 1
ATOM 5357 C CA . PHE A 1 670 ? 4.600 -12.212 -13.312 1.00 93.25 670 PHE A CA 1
ATOM 5358 C C . PHE A 1 670 ? 3.329 -12.803 -13.919 1.00 93.25 670 PHE A C 1
ATOM 5360 O O . PHE A 1 670 ? 2.380 -13.092 -13.186 1.00 93.25 670 PHE A O 1
ATOM 5367 N N . TYR A 1 671 ? 3.279 -12.951 -15.243 1.00 93.75 671 TYR A N 1
ATOM 5368 C CA . TYR A 1 671 ? 2.053 -13.298 -15.960 1.00 93.75 671 TYR A CA 1
ATOM 5369 C C . TYR A 1 671 ? 2.246 -14.394 -17.015 1.00 93.75 671 TYR A C 1
ATOM 5371 O O . TYR A 1 671 ? 1.386 -14.532 -17.885 1.00 93.75 671 TYR A O 1
ATOM 5379 N N . SER A 1 672 ? 3.335 -15.170 -16.945 1.00 91.56 672 SER A N 1
ATOM 5380 C CA . SER A 1 672 ? 3.604 -16.301 -17.851 1.00 91.56 672 SER A CA 1
ATOM 5381 C C . SER A 1 672 ? 3.472 -15.925 -19.332 1.00 91.56 672 SER A C 1
ATOM 5383 O O . SER A 1 672 ? 2.841 -16.636 -20.109 1.00 91.56 672 SER A O 1
ATOM 5385 N N . GLU A 1 673 ? 3.980 -14.744 -19.688 1.00 92.69 673 GLU A N 1
ATOM 5386 C CA . GLU A 1 673 ? 3.951 -14.165 -21.039 1.00 92.69 673 GLU A CA 1
ATOM 5387 C C . GLU A 1 673 ? 2.548 -13.914 -21.621 1.00 92.69 673 GLU A C 1
ATOM 5389 O O . GLU A 1 673 ? 2.393 -13.597 -22.798 1.00 92.69 673 GLU A O 1
ATOM 5394 N N . ALA A 1 674 ? 1.498 -13.962 -20.797 1.00 93.31 674 ALA A N 1
ATOM 5395 C CA . ALA A 1 674 ? 0.121 -13.846 -21.267 1.00 93.31 674 ALA A CA 1
ATOM 5396 C C . ALA A 1 674 ? -0.330 -12.410 -21.609 1.00 93.31 674 ALA A C 1
ATOM 5398 O O . ALA A 1 674 ? -1.447 -12.242 -22.113 1.00 93.31 674 ALA A O 1
ATOM 5399 N N . LEU A 1 675 ? 0.468 -11.374 -21.308 1.00 94.75 675 LEU A N 1
ATOM 5400 C CA . LEU A 1 675 ? 0.122 -9.989 -21.648 1.00 94.75 675 LEU A CA 1
ATOM 5401 C C . LEU A 1 675 ? 0.441 -9.684 -23.106 1.00 94.75 675 LEU A C 1
ATOM 5403 O O . LEU A 1 675 ? 1.539 -9.971 -23.567 1.00 94.75 675 LEU A O 1
ATOM 5407 N N . LEU A 1 676 ? -0.483 -9.012 -23.785 1.00 94.62 676 LEU A N 1
ATOM 5408 C CA . LEU A 1 676 ? -0.376 -8.570 -25.174 1.00 94.62 676 LEU A CA 1
ATOM 5409 C C . LEU A 1 676 ? -0.490 -7.048 -25.255 1.00 94.62 676 LEU A C 1
ATOM 5411 O O . LEU A 1 676 ? -1.106 -6.429 -24.387 1.00 94.62 676 LEU A O 1
ATOM 5415 N N . ASP A 1 677 ? 0.030 -6.459 -26.324 1.00 95.38 677 ASP A N 1
ATOM 5416 C CA . ASP A 1 677 ? 0.012 -5.014 -26.557 1.00 95.38 677 ASP A CA 1
ATOM 5417 C C . ASP A 1 677 ? -1.099 -4.609 -27.526 1.00 95.38 677 ASP A C 1
ATOM 5419 O O . ASP A 1 677 ? -1.341 -5.285 -28.525 1.00 95.38 677 ASP A O 1
ATOM 5423 N N . ALA A 1 678 ? -1.792 -3.507 -27.228 1.00 93.12 678 ALA A N 1
ATOM 5424 C CA . ALA A 1 678 ? -2.727 -2.905 -28.174 1.00 93.12 678 ALA A CA 1
ATOM 5425 C C . ALA A 1 678 ? -1.985 -2.319 -29.388 1.00 93.12 678 ALA A C 1
ATOM 5427 O O . ALA A 1 678 ? -0.893 -1.781 -29.234 1.00 93.12 678 ALA A O 1
ATOM 5428 N N . GLU A 1 679 ? -2.601 -2.364 -30.572 1.00 89.81 679 GLU A N 1
ATOM 5429 C CA . GLU A 1 679 ? -1.969 -1.968 -31.845 1.00 89.81 679 GLU A CA 1
ATOM 5430 C C . GLU A 1 679 ? -1.375 -0.548 -31.827 1.00 89.81 679 GLU A C 1
ATOM 5432 O O . GLU A 1 679 ? -0.303 -0.310 -32.372 1.00 89.81 679 GLU A O 1
ATOM 5437 N N . ASP A 1 680 ? -2.036 0.393 -31.149 1.00 91.19 680 ASP A N 1
ATOM 5438 C CA . ASP A 1 680 ? -1.631 1.800 -31.100 1.00 91.19 680 ASP A CA 1
ATOM 5439 C C . ASP A 1 680 ? -0.721 2.157 -29.913 1.00 91.19 680 ASP A C 1
ATOM 5441 O O . ASP A 1 680 ? -0.417 3.336 -29.691 1.00 91.19 680 ASP A O 1
ATOM 5445 N N . ILE A 1 681 ? -0.291 1.171 -29.112 1.00 92.81 681 ILE A N 1
ATOM 5446 C CA . ILE A 1 681 ? 0.450 1.469 -27.884 1.00 92.81 681 ILE A CA 1
ATOM 5447 C C . ILE A 1 681 ? 1.856 1.979 -28.169 1.00 92.81 681 ILE A C 1
ATOM 5449 O O . ILE A 1 681 ? 2.320 2.880 -27.471 1.00 92.81 681 ILE A O 1
ATOM 5453 N N . LEU A 1 682 ? 2.507 1.450 -29.206 1.00 91.75 682 LEU A N 1
ATOM 5454 C CA . LEU A 1 682 ? 3.861 1.844 -29.581 1.00 91.75 682 LEU A CA 1
ATOM 5455 C C . LEU A 1 682 ? 3.888 3.334 -29.937 1.00 91.75 682 LEU A C 1
ATOM 5457 O O . LEU A 1 682 ? 4.526 4.120 -29.243 1.00 91.75 682 LEU A O 1
ATOM 5461 N N . SER A 1 683 ? 3.047 3.754 -30.886 1.00 91.69 683 SER A N 1
ATOM 5462 C CA . SER A 1 683 ? 2.942 5.158 -31.304 1.00 91.69 683 SER A CA 1
ATOM 5463 C C . SER A 1 683 ? 2.501 6.104 -30.181 1.00 91.69 683 SER A C 1
ATOM 5465 O O . SER A 1 683 ? 2.833 7.285 -30.186 1.00 91.69 683 SER A O 1
ATOM 5467 N N . LYS A 1 684 ? 1.732 5.617 -29.195 1.00 92.69 684 LYS A N 1
ATOM 5468 C CA . LYS A 1 684 ? 1.318 6.418 -28.028 1.00 92.69 684 LYS A CA 1
ATOM 5469 C C . LYS A 1 684 ? 2.415 6.588 -26.988 1.00 92.69 684 LYS A C 1
ATOM 5471 O O . LYS A 1 684 ? 2.345 7.530 -26.190 1.00 92.69 684 LYS A O 1
ATOM 5476 N N . THR A 1 685 ? 3.366 5.664 -26.930 1.00 94.75 685 THR A N 1
ATOM 5477 C CA . THR A 1 685 ? 4.367 5.596 -25.861 1.00 94.75 685 THR A CA 1
ATOM 5478 C C . THR A 1 685 ? 5.761 5.976 -26.327 1.00 94.75 685 THR A C 1
ATOM 5480 O O . THR A 1 685 ? 6.551 6.368 -25.472 1.00 94.75 685 THR A O 1
ATOM 5483 N N . GLU A 1 686 ? 6.028 5.963 -27.632 1.00 94.12 686 GLU A N 1
ATOM 5484 C CA . GLU A 1 686 ? 7.248 6.482 -28.244 1.00 94.12 686 GLU A CA 1
ATOM 5485 C C . GLU A 1 686 ? 7.418 7.985 -27.982 1.00 94.12 686 GLU A C 1
ATOM 5487 O O . GLU A 1 686 ? 6.448 8.758 -27.930 1.00 94.12 686 GLU A O 1
ATOM 5492 N N . ARG A 1 687 ? 8.658 8.397 -27.719 1.00 93.69 687 ARG A N 1
ATOM 5493 C CA . ARG A 1 687 ? 9.019 9.761 -27.326 1.00 93.69 687 ARG A CA 1
ATOM 5494 C C . ARG A 1 687 ? 10.366 10.144 -27.917 1.00 93.69 687 ARG A C 1
ATOM 5496 O O . ARG A 1 687 ? 11.244 9.306 -28.070 1.00 93.69 687 ARG A O 1
ATOM 5503 N N . GLU A 1 688 ? 10.573 11.439 -28.137 1.00 92.50 688 GLU A N 1
ATOM 5504 C CA . GLU A 1 688 ? 11.818 11.966 -28.715 1.00 92.50 688 GLU A CA 1
ATOM 5505 C C . GLU A 1 688 ? 13.072 11.626 -27.895 1.00 92.50 688 GLU A C 1
ATOM 5507 O O . GLU A 1 688 ? 14.161 11.493 -28.452 1.00 92.50 688 GLU A O 1
ATOM 5512 N N . TRP A 1 689 ? 12.937 11.447 -26.577 1.00 93.38 689 TRP A N 1
ATOM 5513 C CA . TRP A 1 689 ? 14.049 11.022 -25.725 1.00 93.38 689 TRP A CA 1
ATOM 5514 C C . TRP A 1 689 ? 14.472 9.570 -25.937 1.00 93.38 689 TRP A C 1
ATOM 5516 O O . TRP A 1 689 ? 15.610 9.237 -25.618 1.00 93.38 689 TRP A O 1
ATOM 5526 N N . HIS A 1 690 ? 13.641 8.719 -26.548 1.00 94.75 690 HIS A N 1
ATOM 5527 C CA . HIS A 1 690 ? 14.009 7.335 -26.883 1.00 94.75 690 HIS A CA 1
ATOM 5528 C C . HIS A 1 690 ? 15.143 7.242 -27.914 1.00 94.75 690 HIS A C 1
ATOM 5530 O O . HIS A 1 690 ? 15.784 6.201 -28.010 1.00 94.75 690 HIS A O 1
ATOM 5536 N N . LYS A 1 691 ? 15.472 8.346 -28.601 1.00 91.06 691 LYS A N 1
ATOM 5537 C CA . LYS A 1 691 ? 16.658 8.468 -29.468 1.00 91.06 691 LYS A CA 1
ATOM 5538 C C . LYS A 1 691 ? 17.982 8.337 -28.716 1.00 91.06 691 LYS A C 1
ATOM 5540 O O . LYS A 1 691 ? 19.017 8.160 -29.347 1.00 91.06 691 LYS A O 1
ATOM 5545 N N . TYR A 1 692 ? 17.977 8.430 -27.388 1.00 92.50 692 TYR A N 1
ATOM 5546 C CA . TYR A 1 692 ? 19.151 8.189 -26.557 1.00 92.50 692 TYR A CA 1
ATOM 5547 C C . TYR A 1 692 ? 18.974 6.879 -25.791 1.00 92.50 692 TYR A C 1
ATOM 5549 O O . TYR A 1 692 ? 17.998 6.701 -25.059 1.00 92.50 692 TYR A O 1
ATOM 5557 N N . ARG A 1 693 ? 19.950 5.972 -25.891 1.00 93.06 693 ARG A N 1
ATOM 5558 C CA . ARG A 1 693 ? 19.935 4.665 -25.219 1.00 93.06 693 ARG A CA 1
ATOM 5559 C C . ARG A 1 693 ? 19.732 4.788 -23.707 1.00 93.06 693 ARG A C 1
ATOM 5561 O O . ARG A 1 693 ? 18.977 4.014 -23.135 1.00 93.06 693 ARG A O 1
ATOM 5568 N N . CYS A 1 694 ? 20.313 5.803 -23.065 1.00 92.62 694 CYS A N 1
ATOM 5569 C CA . CYS A 1 694 ? 20.129 6.064 -21.631 1.00 92.62 694 CYS A CA 1
ATOM 5570 C C . CYS A 1 694 ? 18.727 6.569 -21.242 1.00 92.62 694 CYS A C 1
ATOM 5572 O O . CYS A 1 694 ? 18.426 6.690 -20.058 1.00 92.62 694 CYS A O 1
ATOM 5574 N N . PHE A 1 695 ? 17.866 6.888 -22.206 1.00 94.94 695 PHE A N 1
ATOM 5575 C CA . PHE A 1 695 ? 16.471 7.268 -21.980 1.00 94.94 695 PHE A CA 1
ATOM 5576 C C . PHE A 1 695 ? 15.499 6.338 -22.708 1.00 94.94 695 PHE A C 1
ATOM 5578 O O . PHE A 1 695 ? 14.323 6.680 -22.846 1.00 94.94 695 PHE A O 1
ATOM 5585 N N . SER A 1 696 ? 15.970 5.165 -23.143 1.00 94.31 696 SER A N 1
ATOM 5586 C CA . SER A 1 696 ? 15.145 4.120 -23.750 1.00 94.31 696 SER A CA 1
ATOM 5587 C C . SER A 1 696 ? 13.950 3.750 -22.863 1.00 94.31 696 SER A C 1
ATOM 5589 O O . SER A 1 696 ? 13.954 4.033 -21.661 1.00 94.31 696 SER A O 1
ATOM 5591 N N . PRO A 1 697 ? 12.907 3.105 -23.416 1.00 96.38 697 PRO A N 1
ATOM 5592 C CA . PRO A 1 697 ? 11.712 2.758 -22.651 1.00 96.38 697 PRO A CA 1
ATOM 5593 C C . PRO A 1 697 ? 11.994 1.998 -21.347 1.00 96.38 697 PRO A C 1
ATOM 5595 O O . PRO A 1 697 ? 11.267 2.151 -20.367 1.00 96.38 697 PRO A O 1
ATOM 5598 N N . PHE A 1 698 ? 13.072 1.219 -21.303 1.00 96.81 698 PHE A N 1
ATOM 5599 C CA . PHE A 1 698 ? 13.579 0.595 -20.091 1.00 96.81 698 PHE A CA 1
ATOM 5600 C C . PHE A 1 698 ? 15.094 0.808 -19.984 1.00 96.81 698 PHE A C 1
ATOM 5602 O O . PHE A 1 698 ? 15.816 0.553 -20.944 1.00 96.81 698 PHE A O 1
ATOM 5609 N N . CYS A 1 699 ? 15.588 1.215 -18.814 1.00 96.88 699 CYS A N 1
ATOM 5610 C CA . CYS A 1 699 ? 17.023 1.243 -18.511 1.00 96.88 699 CYS A CA 1
ATOM 5611 C C . CYS A 1 699 ? 17.286 0.816 -17.067 1.00 96.88 699 CYS A C 1
ATOM 5613 O O . CYS A 1 699 ? 16.504 1.136 -16.164 1.00 96.88 699 CYS A O 1
ATOM 5615 N N . PHE A 1 700 ? 18.427 0.169 -16.839 1.00 97.88 700 PHE A N 1
ATOM 5616 C CA . PHE A 1 700 ? 18.956 -0.098 -15.507 1.00 97.88 700 PHE A CA 1
ATOM 5617 C C . PHE A 1 700 ? 20.293 0.632 -15.321 1.00 97.88 700 PHE A C 1
ATOM 5619 O O . PHE A 1 700 ? 21.247 0.397 -16.057 1.00 97.88 700 PHE A O 1
ATOM 5626 N N . PHE A 1 701 ? 20.385 1.499 -14.319 1.00 98.06 701 PHE A N 1
ATOM 5627 C CA . PHE A 1 701 ? 21.603 2.218 -13.954 1.00 98.06 701 PHE A CA 1
ATOM 5628 C C . PHE A 1 701 ? 22.246 1.576 -12.728 1.00 98.06 701 PHE A C 1
ATOM 5630 O O . PHE A 1 701 ? 21.699 1.645 -11.622 1.00 98.06 701 PHE A O 1
ATOM 5637 N N . ASP A 1 702 ? 23.419 0.975 -12.930 1.00 97.25 702 ASP A N 1
ATOM 5638 C CA . ASP A 1 702 ? 24.202 0.333 -11.880 1.00 97.25 702 ASP A CA 1
ATOM 5639 C C . ASP A 1 702 ? 25.096 1.345 -11.153 1.00 97.25 702 ASP A C 1
ATOM 5641 O O . ASP A 1 702 ? 26.198 1.695 -11.601 1.00 97.25 702 ASP A O 1
ATOM 5645 N N . ILE A 1 703 ? 24.624 1.785 -9.985 1.00 96.19 703 ILE A N 1
ATOM 5646 C CA . ILE A 1 703 ? 25.361 2.640 -9.04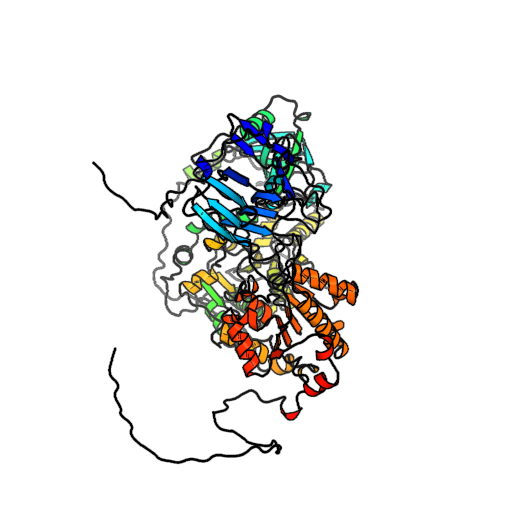7 1.00 96.19 703 ILE A CA 1
ATOM 5647 C C . ILE A 1 703 ? 26.245 1.752 -8.162 1.00 96.19 703 ILE A C 1
ATOM 5649 O O . ILE A 1 703 ? 26.066 1.644 -6.947 1.00 96.19 703 ILE A O 1
ATOM 5653 N N . HIS A 1 704 ? 27.199 1.069 -8.793 1.00 90.81 704 HIS A N 1
ATOM 5654 C CA . HIS A 1 704 ? 28.060 0.066 -8.161 1.00 90.81 704 HIS A CA 1
ATOM 5655 C C . HIS A 1 704 ? 28.968 0.621 -7.049 1.00 90.81 704 HIS A C 1
ATOM 5657 O O . HIS A 1 704 ? 29.331 -0.111 -6.131 1.00 90.81 704 HIS A O 1
ATOM 5663 N N . GLU A 1 705 ? 29.313 1.910 -7.102 1.00 90.38 705 GLU A N 1
ATOM 5664 C CA . GLU A 1 705 ? 30.076 2.613 -6.058 1.00 90.38 705 GLU A CA 1
ATOM 5665 C C . GLU A 1 705 ? 29.188 3.178 -4.931 1.00 90.38 705 GLU A C 1
ATOM 5667 O O . GLU A 1 705 ? 29.700 3.737 -3.952 1.00 90.38 705 GLU A O 1
ATOM 5672 N N . GLY A 1 706 ? 27.862 3.073 -5.076 1.00 89.06 706 GLY A N 1
ATOM 5673 C CA . GLY A 1 706 ? 26.885 3.626 -4.147 1.00 89.06 706 GLY A CA 1
ATOM 5674 C C . GLY A 1 706 ? 26.848 2.881 -2.819 1.00 89.06 706 GLY A C 1
ATOM 5675 O O . GLY A 1 706 ? 27.030 1.664 -2.766 1.00 89.06 706 GLY A O 1
ATOM 5676 N N . LYS A 1 707 ? 26.594 3.603 -1.723 1.00 88.81 707 LYS A N 1
ATOM 5677 C CA . LYS A 1 707 ? 26.498 3.004 -0.383 1.00 88.81 707 LYS A CA 1
ATOM 5678 C C . LYS A 1 707 ? 25.175 3.334 0.293 1.00 88.81 707 LYS A C 1
ATOM 5680 O O . LYS A 1 707 ? 24.805 4.495 0.462 1.00 88.81 707 LYS A O 1
ATOM 5685 N N . GLU A 1 708 ? 24.496 2.289 0.759 1.00 89.38 708 GLU A N 1
ATOM 5686 C CA . GLU A 1 708 ? 23.336 2.450 1.631 1.00 89.38 708 GLU A CA 1
ATOM 5687 C C . GLU A 1 708 ? 23.762 2.941 3.022 1.00 89.38 708 GLU A C 1
ATOM 5689 O O . GLU A 1 708 ? 24.804 2.558 3.560 1.00 89.38 708 GLU A O 1
ATOM 5694 N N . SER A 1 709 ? 22.930 3.775 3.633 1.00 89.62 709 SER A N 1
ATOM 5695 C CA . SER A 1 709 ? 23.096 4.239 5.007 1.00 89.62 709 SER A CA 1
ATOM 5696 C C . SER A 1 709 ? 21.752 4.243 5.732 1.00 89.62 709 SER A C 1
ATOM 5698 O O . SER A 1 709 ? 20.684 4.272 5.116 1.00 89.62 709 SER A O 1
ATOM 5700 N N . GLN A 1 710 ? 21.797 4.189 7.060 1.00 86.25 710 GLN A N 1
ATOM 5701 C CA . GLN A 1 710 ? 20.616 4.278 7.911 1.00 86.25 710 GLN A CA 1
ATOM 5702 C C . GLN A 1 710 ? 20.737 5.534 8.781 1.00 86.25 710 GLN A C 1
ATOM 5704 O O . GLN A 1 710 ? 21.554 5.549 9.703 1.00 86.25 710 GLN A O 1
ATOM 5709 N N . PRO A 1 711 ? 19.958 6.600 8.513 1.00 79.94 711 PRO A N 1
ATOM 5710 C CA . PRO A 1 711 ? 19.971 7.796 9.348 1.00 79.94 711 PRO A CA 1
ATOM 5711 C C . PRO A 1 711 ? 19.557 7.452 10.782 1.00 79.94 711 PRO A C 1
ATOM 5713 O O . PRO A 1 711 ? 18.594 6.701 10.981 1.00 79.94 711 PRO A O 1
ATOM 5716 N N . SER A 1 712 ? 20.252 8.002 11.778 1.00 64.69 712 SER A N 1
ATOM 5717 C CA . SER A 1 712 ? 19.996 7.732 13.198 1.00 64.69 712 SER A CA 1
ATOM 5718 C C . SER A 1 712 ? 18.516 7.932 13.554 1.00 64.69 712 SER A C 1
ATOM 5720 O O . SER A 1 712 ? 17.946 8.992 13.301 1.00 64.69 712 SER A O 1
ATOM 5722 N N . GLY A 1 713 ? 17.875 6.901 14.118 1.00 58.53 713 GLY A N 1
ATOM 5723 C CA . GLY A 1 713 ? 16.468 6.946 14.555 1.00 58.53 713 GLY A CA 1
ATOM 5724 C C . GLY A 1 713 ? 15.410 6.752 13.484 1.00 58.53 713 GLY A C 1
ATOM 5725 O O . GLY A 1 713 ? 14.225 6.782 13.802 1.00 58.53 713 GLY A O 1
ATOM 5726 N N . SER A 1 714 ? 15.808 6.556 12.229 1.00 68.00 714 SER A N 1
ATOM 5727 C CA . SER A 1 714 ? 14.856 6.397 11.128 1.00 68.00 714 SER A CA 1
ATOM 5728 C C . SER A 1 714 ? 14.222 5.010 11.044 1.00 68.00 714 SER A C 1
ATOM 5730 O O . SER A 1 714 ? 13.099 4.884 10.559 1.00 68.00 714 SER A O 1
ATOM 5732 N N . GLY A 1 715 ? 14.954 3.959 11.437 1.00 70.06 715 GLY A N 1
ATOM 5733 C CA . GLY A 1 715 ? 14.568 2.569 11.166 1.00 70.06 715 GLY A CA 1
ATOM 5734 C C . GLY A 1 715 ? 14.447 2.232 9.668 1.00 70.06 715 GLY A C 1
ATOM 5735 O O . GLY A 1 715 ? 13.922 1.179 9.324 1.00 70.06 715 GLY A O 1
ATOM 5736 N N . SER A 1 716 ? 14.921 3.103 8.766 1.00 77.75 716 SER A N 1
ATOM 5737 C CA . SER A 1 716 ? 14.760 3.000 7.309 1.00 77.75 716 SER A CA 1
ATOM 5738 C C . SER A 1 716 ? 16.090 3.247 6.601 1.00 77.75 716 SER A C 1
ATOM 5740 O O . SER A 1 716 ? 16.990 3.867 7.155 1.00 77.75 716 SER A O 1
ATOM 5742 N N . TRP A 1 717 ? 16.205 2.782 5.361 1.00 85.00 717 TRP A N 1
ATOM 5743 C CA . TRP A 1 717 ? 17.417 2.925 4.556 1.00 85.00 717 TRP A CA 1
ATOM 5744 C C . TRP A 1 717 ? 17.320 4.111 3.600 1.00 85.00 717 TRP A C 1
ATOM 5746 O O . TRP A 1 717 ? 16.220 4.474 3.169 1.00 85.00 717 TRP A O 1
ATOM 5756 N N . VAL A 1 718 ? 18.473 4.701 3.294 1.00 93.00 718 VAL A N 1
ATOM 5757 C CA . VAL A 1 718 ? 18.658 5.722 2.258 1.00 93.00 718 VAL A CA 1
ATOM 5758 C C . VAL A 1 718 ? 19.949 5.456 1.491 1.00 93.00 718 VAL A C 1
ATOM 5760 O O . VAL A 1 718 ? 20.878 4.846 2.019 1.00 93.00 718 VAL A O 1
ATOM 5763 N N . ASN A 1 719 ? 20.023 5.945 0.261 1.00 95.44 719 ASN A N 1
ATOM 5764 C CA . ASN A 1 719 ? 21.220 5.894 -0.565 1.00 95.44 719 ASN A CA 1
ATOM 5765 C C . ASN A 1 719 ? 21.414 7.269 -1.200 1.00 95.44 719 ASN A C 1
ATOM 5767 O O . ASN A 1 719 ? 20.648 7.673 -2.075 1.00 95.44 719 ASN A O 1
ATOM 5771 N N . THR A 1 720 ? 22.400 8.013 -0.698 1.00 95.06 720 THR A N 1
ATOM 5772 C CA . THR A 1 720 ? 22.683 9.383 -1.141 1.00 95.06 720 THR A CA 1
ATOM 5773 C C . THR A 1 720 ? 23.251 9.426 -2.551 1.00 95.06 720 THR A C 1
ATOM 5775 O O . THR A 1 720 ? 22.997 10.391 -3.262 1.00 95.06 720 THR A O 1
ATOM 5778 N N . ASP A 1 721 ? 23.977 8.383 -2.952 1.00 96.12 721 ASP A N 1
ATOM 5779 C CA . ASP A 1 721 ? 24.575 8.270 -4.279 1.00 96.12 721 ASP A CA 1
ATOM 5780 C C . ASP A 1 721 ? 23.503 8.099 -5.360 1.00 96.12 721 ASP A C 1
ATOM 5782 O O . ASP A 1 721 ? 23.530 8.791 -6.375 1.00 96.12 721 ASP A O 1
ATOM 5786 N N . GLU A 1 722 ? 22.504 7.245 -5.109 1.00 97.12 722 GLU A N 1
ATOM 5787 C CA . GLU A 1 722 ? 21.332 7.139 -5.986 1.00 97.12 722 GLU A CA 1
ATOM 5788 C C . GLU A 1 722 ? 20.584 8.473 -6.085 1.00 97.12 722 GLU A C 1
ATOM 5790 O O . GLU A 1 722 ? 20.157 8.850 -7.172 1.00 97.12 722 GLU A O 1
ATOM 5795 N N . VAL A 1 723 ? 20.439 9.212 -4.976 1.00 96.62 723 VAL A N 1
ATOM 5796 C CA . VAL A 1 723 ? 19.763 10.522 -4.986 1.00 96.62 723 VAL A CA 1
ATOM 5797 C C . VAL A 1 723 ? 20.521 11.534 -5.841 1.00 96.62 723 VAL A C 1
ATOM 5799 O O . VAL A 1 723 ? 19.898 12.244 -6.628 1.00 96.62 723 VAL A O 1
ATOM 5802 N N . GLU A 1 724 ? 21.845 11.595 -5.706 1.00 95.44 724 GLU A N 1
ATOM 5803 C CA . GLU A 1 724 ? 22.701 12.484 -6.495 1.00 95.44 724 GLU A CA 1
ATOM 5804 C C . GLU A 1 724 ? 22.618 12.165 -7.991 1.00 95.44 724 GLU A C 1
ATOM 5806 O O . GLU A 1 724 ? 22.367 13.062 -8.797 1.00 95.44 724 GLU A O 1
ATOM 5811 N N . PHE A 1 725 ? 22.742 10.889 -8.363 1.00 97.31 725 PHE A N 1
ATOM 5812 C CA . PHE A 1 725 ? 22.621 10.479 -9.759 1.00 97.31 725 PHE A CA 1
ATOM 5813 C C . PHE A 1 725 ? 21.222 10.757 -10.325 1.00 97.31 725 PHE A C 1
ATOM 5815 O O . PHE A 1 725 ? 21.102 11.317 -11.411 1.00 97.31 725 PHE A O 1
ATOM 5822 N N . VAL A 1 726 ? 20.155 10.437 -9.587 1.00 97.25 726 VAL A N 1
ATOM 5823 C CA . VAL A 1 726 ? 18.772 10.678 -10.031 1.00 97.25 726 VAL A CA 1
ATOM 5824 C C . VAL A 1 726 ? 18.474 12.171 -10.195 1.00 97.25 726 VAL A C 1
ATOM 5826 O O . VAL A 1 726 ? 17.745 12.538 -11.113 1.00 97.25 726 VAL A O 1
ATOM 5829 N N . LEU A 1 727 ? 19.042 13.047 -9.359 1.00 94.75 727 LEU A N 1
ATOM 5830 C CA . LEU A 1 727 ? 18.939 14.501 -9.539 1.00 94.75 727 LEU A CA 1
ATOM 5831 C C . LEU A 1 727 ? 19.573 14.951 -10.860 1.00 94.75 727 LEU A C 1
ATOM 5833 O O . LEU A 1 727 ? 18.965 15.742 -11.581 1.00 94.75 727 LEU A O 1
ATOM 5837 N N . LEU A 1 728 ? 20.762 14.434 -11.190 1.00 95.06 728 LEU A N 1
ATOM 5838 C CA . LEU A 1 728 ? 21.450 14.726 -12.452 1.00 95.06 728 LEU A CA 1
ATOM 5839 C C . LEU A 1 728 ? 20.682 14.172 -13.656 1.00 95.06 728 LEU A C 1
ATOM 5841 O O . LEU A 1 728 ? 20.480 14.892 -14.632 1.00 95.06 728 LEU A O 1
ATOM 5845 N N . LEU A 1 729 ? 20.199 12.932 -13.553 1.00 95.12 729 LEU A N 1
ATOM 5846 C CA . LEU A 1 729 ? 19.382 12.261 -14.562 1.00 95.12 729 LEU A CA 1
ATOM 5847 C C . LEU A 1 729 ? 18.101 13.050 -14.845 1.00 95.12 729 LEU A C 1
ATOM 5849 O O . LEU A 1 729 ? 17.813 13.371 -15.996 1.00 95.12 729 LEU A O 1
ATOM 5853 N N . TYR A 1 730 ? 17.373 13.428 -13.791 1.00 93.31 730 TYR A N 1
ATOM 5854 C CA . TYR A 1 730 ? 16.191 14.278 -13.895 1.00 93.31 730 TYR A CA 1
ATOM 5855 C C . TYR A 1 730 ? 16.536 15.621 -14.539 1.00 93.31 730 TYR A C 1
ATOM 5857 O O . TYR A 1 730 ? 15.887 16.012 -15.505 1.00 93.31 730 TYR A O 1
ATOM 5865 N N . HIS A 1 731 ? 17.566 16.314 -14.040 1.00 91.06 731 HIS A N 1
ATOM 5866 C CA . HIS A 1 731 ? 17.967 17.623 -14.548 1.00 91.06 731 HIS A CA 1
ATOM 5867 C C . HIS A 1 731 ? 18.316 17.574 -16.035 1.00 91.06 731 HIS A C 1
ATOM 5869 O O . HIS A 1 731 ? 17.851 18.421 -16.797 1.00 91.06 731 HIS A O 1
ATOM 5875 N N . LYS A 1 732 ? 19.101 16.582 -16.470 1.00 92.75 732 LYS A N 1
ATOM 5876 C CA . LYS A 1 732 ? 19.484 16.447 -17.876 1.00 92.75 732 LYS A CA 1
ATOM 5877 C C . LYS A 1 732 ? 18.269 16.149 -18.750 1.00 92.75 732 LYS A C 1
ATOM 5879 O O . LYS A 1 732 ? 18.096 16.820 -19.764 1.00 92.75 732 LYS A O 1
ATOM 5884 N N . LEU A 1 733 ? 17.392 15.243 -18.312 1.00 91.69 733 LEU A N 1
ATOM 5885 C CA . LEU A 1 733 ? 16.174 14.893 -19.039 1.00 91.69 733 LEU A CA 1
ATOM 5886 C C . LEU A 1 733 ? 15.256 16.113 -19.227 1.00 91.69 733 LEU A C 1
ATOM 5888 O O . LEU A 1 733 ? 14.879 16.417 -20.352 1.00 91.69 733 LEU A O 1
ATOM 5892 N N . VAL A 1 734 ? 14.966 16.877 -18.167 1.00 90.12 734 VAL A N 1
ATOM 5893 C CA . VAL A 1 734 ? 14.106 18.077 -18.276 1.00 90.12 734 VAL A CA 1
ATOM 5894 C C . VAL A 1 734 ? 14.789 19.270 -18.955 1.00 90.12 734 VAL A C 1
ATOM 5896 O O . VAL A 1 734 ? 14.105 20.202 -19.368 1.00 90.12 734 VAL A O 1
ATOM 5899 N N . THR A 1 735 ? 16.123 19.275 -19.057 1.00 90.69 735 THR A N 1
ATOM 5900 C CA . THR A 1 735 ? 16.869 20.301 -19.809 1.00 90.69 735 THR A CA 1
ATOM 5901 C C . THR A 1 735 ? 16.779 20.046 -21.310 1.00 90.69 735 THR A C 1
ATOM 5903 O O . THR A 1 735 ? 16.627 20.990 -22.079 1.00 90.69 735 THR A O 1
ATOM 5906 N N . MET A 1 736 ? 16.862 18.779 -21.725 1.00 91.38 736 MET A N 1
ATOM 5907 C CA . MET A 1 736 ? 16.711 18.381 -23.127 1.00 91.38 736 MET A CA 1
ATOM 5908 C C . MET A 1 736 ? 15.244 18.402 -23.576 1.00 91.38 736 MET A C 1
ATOM 5910 O O . MET A 1 736 ? 14.975 18.740 -24.724 1.00 91.38 736 MET A O 1
ATOM 5914 N N . TYR A 1 737 ? 14.315 18.104 -22.660 1.00 91.19 737 TYR A N 1
ATOM 5915 C CA . TYR A 1 737 ? 12.875 17.979 -22.921 1.00 91.19 737 TYR A CA 1
ATOM 5916 C C . TYR A 1 737 ? 12.055 18.802 -21.905 1.00 91.19 737 TYR A C 1
ATOM 5918 O O . TYR A 1 737 ? 11.530 18.258 -20.921 1.00 91.19 737 TYR A O 1
ATOM 5926 N N . PRO A 1 738 ? 11.966 20.138 -22.079 1.00 86.50 738 PRO A N 1
ATOM 5927 C CA . PRO A 1 738 ? 11.313 21.042 -21.126 1.00 86.50 738 PRO A CA 1
ATOM 5928 C C . PRO A 1 738 ? 9.824 20.760 -20.868 1.00 86.50 738 PRO A C 1
ATOM 5930 O O . PRO A 1 738 ? 9.300 21.131 -19.815 1.00 86.50 738 PRO A O 1
ATOM 5933 N N . GLU A 1 739 ? 9.129 20.089 -21.786 1.00 84.31 739 GLU A N 1
ATOM 5934 C CA . GLU A 1 739 ? 7.726 19.678 -21.669 1.00 84.31 739 GLU A CA 1
ATOM 5935 C C . GLU A 1 739 ? 7.459 18.747 -20.477 1.00 84.31 739 GLU A C 1
ATOM 5937 O O . GLU A 1 739 ? 6.362 18.755 -19.910 1.00 84.31 739 GLU A O 1
ATOM 5942 N N . LEU A 1 740 ? 8.473 18.005 -20.022 1.00 83.69 740 LEU A N 1
ATOM 5943 C CA . LEU A 1 740 ? 8.375 17.158 -18.831 1.00 83.69 740 LEU A CA 1
ATOM 5944 C C . LEU A 1 740 ? 8.237 17.981 -17.546 1.00 83.69 740 LEU A C 1
ATOM 5946 O O . LEU A 1 740 ? 7.661 17.512 -16.563 1.00 83.69 740 LEU A O 1
ATOM 5950 N N . ARG A 1 741 ? 8.727 19.227 -17.551 1.00 77.38 741 ARG A N 1
ATOM 5951 C CA . ARG A 1 741 ? 8.631 20.142 -16.411 1.00 77.38 741 ARG A CA 1
ATOM 5952 C C . ARG A 1 741 ? 7.246 20.771 -16.295 1.00 77.38 741 ARG A C 1
ATOM 5954 O O . ARG A 1 741 ? 6.826 21.074 -15.188 1.00 77.38 741 ARG A O 1
ATOM 5961 N N . SER A 1 742 ? 6.528 20.981 -17.395 1.00 69.00 742 SER A N 1
ATOM 5962 C CA . SER A 1 742 ? 5.252 21.715 -17.394 1.00 69.00 742 SER A CA 1
ATOM 5963 C C . SER A 1 742 ? 4.014 20.841 -17.153 1.00 69.00 742 SER A C 1
ATOM 5965 O O . SER A 1 742 ? 2.934 21.377 -16.916 1.00 69.00 742 SER A O 1
ATOM 5967 N N . SER A 1 743 ? 4.148 19.512 -17.181 1.00 66.81 743 SER A N 1
ATOM 5968 C CA . SER A 1 743 ? 3.015 18.586 -17.346 1.00 66.81 743 SER A CA 1
ATOM 5969 C C . SER A 1 743 ? 2.841 17.536 -16.234 1.00 66.81 743 SER A C 1
ATOM 5971 O O . SER A 1 743 ? 1.953 16.689 -16.336 1.00 66.81 743 SER A O 1
ATOM 5973 N N . SER A 1 744 ? 3.642 17.573 -15.156 1.00 79.75 744 SER A N 1
ATOM 5974 C CA . SER A 1 744 ? 3.637 16.549 -14.087 1.00 79.75 744 SER A CA 1
ATOM 5975 C C . SER A 1 744 ? 3.699 15.119 -14.657 1.00 79.75 744 SER A C 1
ATOM 5977 O O . SER A 1 744 ? 2.991 14.212 -14.221 1.00 79.75 744 SER A O 1
ATOM 5979 N N . GLN A 1 745 ? 4.518 14.901 -15.687 1.00 87.38 745 GLN A N 1
ATOM 5980 C CA . GLN A 1 745 ? 4.619 13.627 -16.409 1.00 87.38 745 GLN A CA 1
ATOM 5981 C C . GLN A 1 745 ? 5.645 12.654 -15.820 1.00 87.38 745 GLN A C 1
ATOM 5983 O O . GLN A 1 745 ? 5.724 11.516 -16.282 1.00 87.38 745 GLN A O 1
ATOM 5988 N N . LEU A 1 746 ? 6.398 13.071 -14.797 1.00 92.50 746 LEU A N 1
ATOM 5989 C CA . LEU A 1 746 ? 7.485 12.299 -14.199 1.00 92.50 746 LEU A CA 1
ATOM 5990 C C . LEU A 1 746 ? 7.196 11.962 -12.731 1.00 92.50 746 LEU A C 1
ATOM 5992 O O . LEU A 1 746 ? 6.731 12.806 -11.960 1.00 92.50 746 LEU A O 1
ATOM 5996 N N . ALA A 1 747 ? 7.498 10.726 -12.336 1.00 94.00 747 ALA A N 1
ATOM 5997 C CA . ALA A 1 747 ? 7.511 10.307 -10.939 1.00 94.00 747 ALA A CA 1
ATOM 5998 C C . ALA A 1 747 ? 8.855 9.711 -10.522 1.00 94.00 747 ALA A C 1
ATOM 6000 O O . ALA A 1 747 ? 9.520 9.034 -11.303 1.00 94.00 747 ALA A O 1
ATOM 6001 N N . ILE A 1 748 ? 9.210 9.916 -9.256 1.00 96.19 748 ILE A N 1
ATOM 6002 C CA . ILE A 1 748 ? 10.318 9.241 -8.582 1.00 96.19 748 ILE A CA 1
ATOM 6003 C C . ILE A 1 748 ? 9.717 8.381 -7.479 1.00 96.19 748 ILE A C 1
ATOM 6005 O O . ILE A 1 748 ? 9.045 8.879 -6.570 1.00 96.19 748 ILE A O 1
ATOM 6009 N N . ILE A 1 749 ? 9.955 7.079 -7.566 1.00 95.69 749 ILE A N 1
ATOM 6010 C CA . ILE A 1 749 ? 9.406 6.094 -6.643 1.00 95.69 749 ILE A CA 1
ATOM 6011 C C . ILE A 1 749 ? 10.519 5.312 -5.955 1.00 95.69 749 ILE A C 1
ATOM 6013 O O . ILE A 1 749 ? 11.542 4.980 -6.549 1.00 95.69 749 ILE A O 1
ATOM 6017 N N . SER A 1 750 ? 10.319 5.011 -4.674 1.00 94.88 750 SER A N 1
ATOM 6018 C CA . SER A 1 750 ? 11.221 4.144 -3.913 1.00 94.88 750 SER A CA 1
ATOM 6019 C C . SER A 1 750 ? 10.452 3.336 -2.862 1.00 94.88 750 SER A C 1
ATOM 6021 O O . SER A 1 750 ? 9.450 3.826 -2.331 1.00 94.88 750 SER A O 1
ATOM 6023 N N . PRO A 1 751 ? 10.876 2.109 -2.510 1.00 89.19 751 PRO A N 1
ATOM 6024 C CA . PRO A 1 751 ? 10.235 1.338 -1.440 1.00 89.19 751 PRO A CA 1
ATOM 6025 C C . PRO A 1 751 ? 10.383 1.979 -0.050 1.00 89.19 751 PRO A C 1
ATOM 6027 O O . PRO A 1 751 ? 9.563 1.737 0.836 1.00 89.19 751 PRO A O 1
ATOM 6030 N N . TYR A 1 752 ? 11.406 2.816 0.157 1.00 88.44 752 TYR A N 1
ATOM 6031 C CA . TYR A 1 752 ? 11.768 3.338 1.475 1.00 88.44 752 TYR A CA 1
ATOM 6032 C C . TYR A 1 752 ? 11.263 4.762 1.708 1.00 88.44 752 TYR A C 1
ATOM 6034 O O . TYR A 1 752 ? 11.621 5.706 1.003 1.00 88.44 752 TYR A O 1
ATOM 6042 N N . ARG A 1 753 ? 10.488 4.956 2.781 1.00 87.00 753 ARG A N 1
ATOM 6043 C CA . ARG A 1 753 ? 9.912 6.267 3.126 1.00 87.00 753 ARG A CA 1
ATOM 6044 C C . ARG A 1 753 ? 10.970 7.340 3.407 1.00 87.00 753 ARG A C 1
ATOM 6046 O O . ARG A 1 753 ? 10.751 8.498 3.064 1.00 87.00 753 ARG A O 1
ATOM 6053 N N . TYR A 1 754 ? 12.103 6.983 4.017 1.00 90.06 754 TYR A N 1
ATOM 6054 C CA . TYR A 1 754 ? 13.182 7.951 4.247 1.00 90.06 754 TYR A CA 1
ATOM 6055 C C . TYR A 1 754 ? 13.952 8.298 2.972 1.00 90.06 754 TYR A C 1
ATOM 6057 O O . TYR A 1 754 ? 14.398 9.434 2.859 1.00 90.06 754 TYR A O 1
ATOM 6065 N N . GLN A 1 755 ? 14.045 7.386 1.997 1.00 93.75 755 GLN A N 1
ATOM 6066 C CA . GLN A 1 755 ? 14.596 7.708 0.679 1.00 93.75 755 GLN A CA 1
ATOM 6067 C C . GLN A 1 755 ? 13.694 8.713 -0.041 1.00 93.75 755 GLN A C 1
ATOM 6069 O O . GLN A 1 755 ? 14.169 9.724 -0.543 1.00 93.75 755 GLN A O 1
ATOM 6074 N N . VAL A 1 756 ? 12.376 8.492 -0.014 1.00 93.38 756 VAL A N 1
ATOM 6075 C CA . VAL A 1 756 ? 11.381 9.439 -0.549 1.00 93.38 756 VAL A CA 1
ATOM 6076 C C . VAL A 1 756 ? 11.506 10.807 0.119 1.00 93.38 756 VAL A C 1
ATOM 6078 O O . VAL A 1 756 ? 11.520 11.822 -0.569 1.00 93.38 756 VAL A O 1
ATOM 6081 N N . LYS A 1 757 ? 11.651 10.846 1.449 1.00 91.88 757 LYS A N 1
ATOM 6082 C CA . LYS A 1 757 ? 11.882 12.099 2.177 1.00 91.88 757 LYS A CA 1
ATOM 6083 C C . LYS A 1 757 ? 13.186 12.775 1.738 1.00 91.88 757 LYS A C 1
ATOM 6085 O O . LYS A 1 757 ? 13.181 13.970 1.474 1.00 91.88 757 LYS A O 1
ATOM 6090 N N . LEU A 1 758 ? 14.275 12.016 1.617 1.00 93.94 758 LEU A N 1
ATOM 6091 C CA . LEU A 1 758 ? 15.567 12.536 1.171 1.00 93.94 758 LEU A CA 1
ATOM 6092 C C . LEU A 1 758 ? 15.488 13.110 -0.251 1.00 93.94 758 LEU A C 1
ATOM 6094 O O . LEU A 1 758 ? 16.014 14.192 -0.492 1.00 93.94 758 LEU A O 1
ATOM 6098 N N . PHE A 1 759 ? 14.781 12.442 -1.165 1.00 94.88 759 PHE A N 1
ATOM 6099 C CA . PHE A 1 759 ? 14.481 12.981 -2.491 1.00 94.88 759 PHE A CA 1
ATOM 6100 C C . PHE A 1 759 ? 13.697 14.289 -2.405 1.00 94.88 759 PHE A C 1
ATOM 6102 O O . PHE A 1 759 ? 14.111 15.278 -2.996 1.00 94.88 759 PHE A O 1
ATOM 6109 N N . GLN A 1 760 ? 12.600 14.324 -1.645 1.00 92.81 760 GLN A N 1
ATOM 6110 C CA . GLN A 1 760 ? 11.785 15.533 -1.474 1.00 92.81 760 GLN A CA 1
ATOM 6111 C C . GLN A 1 760 ? 12.593 16.704 -0.905 1.00 92.81 760 GLN A C 1
ATOM 6113 O O . GLN A 1 760 ? 12.399 17.841 -1.329 1.00 92.81 760 GLN A O 1
ATOM 6118 N N . ASP A 1 761 ? 13.491 16.431 0.041 1.00 91.56 761 ASP A N 1
ATOM 6119 C CA . ASP A 1 761 ? 14.359 17.438 0.640 1.00 91.56 761 ASP A CA 1
ATOM 6120 C C . ASP A 1 761 ? 15.380 17.958 -0.381 1.00 91.56 761 ASP A C 1
ATOM 6122 O O . ASP A 1 761 ? 15.419 19.158 -0.638 1.00 91.56 761 ASP A O 1
ATOM 6126 N N . ARG A 1 762 ? 16.114 17.070 -1.063 1.00 92.62 762 ARG A N 1
ATOM 6127 C CA . ARG A 1 762 ? 17.119 17.480 -2.057 1.00 92.62 762 ARG A CA 1
ATOM 6128 C C . ARG A 1 762 ? 16.517 18.164 -3.286 1.00 92.62 762 ARG A C 1
ATOM 6130 O O . ARG A 1 762 ? 17.063 19.159 -3.745 1.00 92.62 762 ARG A O 1
ATOM 6137 N N . PHE A 1 763 ? 15.382 17.689 -3.798 1.00 90.31 763 PHE A N 1
ATOM 6138 C CA . PHE A 1 763 ? 14.690 18.340 -4.917 1.00 90.31 763 PHE A CA 1
ATOM 6139 C C . PHE A 1 763 ? 14.202 19.740 -4.546 1.00 90.31 763 PHE A C 1
ATOM 6141 O O . PHE A 1 763 ? 14.286 20.655 -5.364 1.00 90.31 763 PHE A O 1
ATOM 6148 N N . ARG A 1 764 ? 13.726 19.930 -3.310 1.00 89.56 764 ARG A N 1
ATOM 6149 C CA . ARG A 1 764 ? 13.332 21.248 -2.810 1.00 89.56 764 ARG A CA 1
ATOM 6150 C C . ARG A 1 764 ? 14.531 22.185 -2.691 1.00 89.56 764 ARG A C 1
ATOM 6152 O O . ARG A 1 764 ? 14.401 23.352 -3.050 1.00 89.56 764 ARG A O 1
ATOM 6159 N N . ASP A 1 765 ? 15.674 21.682 -2.235 1.00 89.19 765 ASP A N 1
ATOM 6160 C CA . ASP A 1 765 ? 16.899 22.474 -2.102 1.00 89.19 765 ASP A CA 1
ATOM 6161 C C . ASP A 1 765 ? 17.471 22.878 -3.475 1.00 89.19 765 ASP A C 1
ATOM 6163 O O . ASP A 1 765 ? 17.947 23.998 -3.636 1.00 89.19 765 ASP A O 1
ATOM 6167 N N . THR A 1 766 ? 17.398 21.998 -4.482 1.00 86.12 766 THR A N 1
ATOM 6168 C CA . THR A 1 766 ? 17.961 22.250 -5.823 1.00 86.12 766 THR A CA 1
ATOM 6169 C C . THR A 1 766 ? 17.018 23.009 -6.762 1.00 86.12 766 THR A C 1
ATOM 6171 O O . THR A 1 766 ? 17.471 23.857 -7.526 1.00 86.12 766 THR A O 1
ATOM 6174 N N . PHE A 1 767 ? 15.711 22.736 -6.720 1.00 83.06 767 PHE A N 1
ATOM 6175 C CA . PHE A 1 767 ? 14.730 23.275 -7.677 1.00 83.06 767 PHE A CA 1
ATOM 6176 C C . PHE A 1 767 ? 13.671 24.192 -7.041 1.00 83.06 767 PHE A C 1
ATOM 6178 O O . PHE A 1 767 ? 12.788 24.687 -7.743 1.00 83.06 767 PHE A O 1
ATOM 6185 N N . GLY A 1 768 ? 13.736 24.425 -5.727 1.00 82.62 768 GLY A N 1
ATOM 6186 C CA . GLY A 1 768 ? 12.777 25.241 -4.981 1.00 82.62 768 GLY A CA 1
ATOM 6187 C C . GLY A 1 768 ? 11.489 24.501 -4.594 1.00 82.62 768 GLY A C 1
ATOM 6188 O O . GLY A 1 768 ? 11.267 23.336 -4.939 1.00 82.62 768 GLY A O 1
ATOM 6189 N N . GLN A 1 769 ? 10.601 25.192 -3.866 1.00 71.25 769 GLN A N 1
ATOM 6190 C CA . GLN A 1 769 ? 9.339 24.617 -3.364 1.00 71.25 769 GLN A CA 1
ATOM 6191 C C . GLN A 1 769 ? 8.370 24.182 -4.474 1.00 71.25 769 GLN A C 1
ATOM 6193 O O . GLN A 1 769 ? 7.542 23.302 -4.252 1.00 71.25 769 GLN A O 1
ATOM 6198 N N . GLU A 1 770 ? 8.479 24.755 -5.675 1.00 70.38 770 GLU A N 1
ATOM 6199 C CA . GLU A 1 770 ? 7.596 24.415 -6.794 1.00 70.38 770 GLU A CA 1
ATOM 6200 C C . GLU A 1 770 ? 7.913 23.064 -7.443 1.00 70.38 770 GLU A C 1
ATOM 6202 O O . GLU A 1 770 ? 7.083 22.548 -8.183 1.00 70.38 770 GLU A O 1
ATOM 6207 N N . SER A 1 771 ? 9.055 22.443 -7.124 1.00 71.00 771 SER A N 1
ATOM 6208 C CA . SER A 1 771 ? 9.433 21.110 -7.622 1.00 71.00 771 SER A CA 1
ATOM 6209 C C . SER A 1 771 ? 8.338 20.052 -7.433 1.00 71.00 771 SER A C 1
ATOM 6211 O O . SER A 1 771 ? 8.102 19.249 -8.332 1.00 71.00 771 SER A O 1
ATOM 6213 N N . GLN A 1 772 ? 7.591 20.111 -6.326 1.00 68.25 772 GLN A N 1
ATOM 6214 C CA . GLN A 1 772 ? 6.485 19.190 -6.028 1.00 68.25 772 GLN A CA 1
ATOM 6215 C C . GLN A 1 772 ? 5.280 19.320 -6.973 1.00 68.25 772 GLN A C 1
ATOM 6217 O O . GLN A 1 772 ? 4.431 18.436 -6.995 1.00 68.25 772 GLN A O 1
ATOM 6222 N N . LYS A 1 773 ? 5.175 20.412 -7.741 1.00 69.94 773 LYS A N 1
ATOM 6223 C CA . LYS A 1 773 ? 4.132 20.581 -8.766 1.00 69.94 773 LYS A CA 1
ATOM 6224 C C . LYS A 1 773 ? 4.484 19.849 -10.065 1.00 69.94 773 LYS A C 1
ATOM 6226 O O . LYS A 1 773 ? 3.591 19.546 -10.851 1.00 69.94 773 LYS A O 1
ATOM 6231 N N . PHE A 1 774 ? 5.772 19.585 -10.292 1.00 76.69 774 PHE A N 1
ATOM 6232 C CA . PHE A 1 774 ? 6.299 19.109 -11.573 1.00 76.69 774 PHE A CA 1
ATOM 6233 C C . PHE A 1 774 ? 6.786 17.655 -11.519 1.00 76.69 774 PHE A C 1
ATOM 6235 O O . PHE A 1 774 ? 6.717 16.961 -12.530 1.00 76.69 774 PHE A O 1
ATOM 6242 N N . VAL A 1 775 ? 7.227 17.174 -10.350 1.00 85.81 775 VAL A N 1
ATOM 6243 C CA . VAL A 1 775 ? 7.628 15.777 -10.134 1.00 85.81 775 VAL A CA 1
ATOM 6244 C C . VAL A 1 775 ? 6.925 15.172 -8.922 1.00 85.81 775 VAL A C 1
ATOM 6246 O O . VAL A 1 775 ? 6.972 15.708 -7.812 1.00 85.81 775 VAL A O 1
ATOM 6249 N N . ASP A 1 776 ? 6.311 14.007 -9.123 1.00 89.12 776 ASP A N 1
ATOM 6250 C CA . ASP A 1 776 ? 5.666 13.265 -8.043 1.00 89.12 776 ASP A CA 1
ATOM 6251 C C . ASP A 1 776 ? 6.689 12.351 -7.355 1.00 89.12 776 ASP A C 1
ATOM 6253 O O . ASP A 1 776 ? 7.151 11.372 -7.939 1.00 89.12 776 ASP A O 1
ATOM 6257 N N . ILE A 1 777 ? 7.030 12.638 -6.096 1.00 92.69 777 ILE A N 1
ATOM 6258 C CA . ILE A 1 777 ? 7.995 11.846 -5.315 1.00 92.69 777 ILE A CA 1
ATOM 6259 C C . ILE A 1 777 ? 7.260 11.103 -4.199 1.00 92.69 777 ILE A C 1
ATOM 6261 O O . ILE A 1 777 ? 6.800 11.721 -3.231 1.00 92.69 777 ILE A O 1
ATOM 6265 N N . GLN A 1 778 ? 7.145 9.777 -4.310 1.00 91.06 778 GLN A N 1
ATOM 6266 C CA . GLN A 1 778 ? 6.328 8.976 -3.392 1.00 91.06 778 GLN A CA 1
ATOM 6267 C C . GLN A 1 778 ? 6.866 7.551 -3.187 1.00 91.06 778 GLN A C 1
ATOM 6269 O O . GLN A 1 778 ? 7.732 7.080 -3.918 1.00 91.06 778 GLN A O 1
ATOM 6274 N N . THR A 1 779 ? 6.370 6.841 -2.168 1.00 89.69 779 THR A N 1
ATOM 6275 C CA . THR A 1 779 ? 6.681 5.413 -2.014 1.00 89.69 779 THR A CA 1
ATOM 6276 C C . THR A 1 779 ? 5.955 4.580 -3.068 1.00 89.69 779 THR A C 1
ATOM 6278 O O . THR A 1 779 ? 4.887 4.986 -3.527 1.00 89.69 779 THR A O 1
ATOM 6281 N N . VAL A 1 780 ? 6.475 3.392 -3.401 1.00 86.38 780 VAL A N 1
ATOM 6282 C CA . VAL A 1 780 ? 5.801 2.444 -4.317 1.00 86.38 780 VAL A CA 1
ATOM 6283 C C . VAL A 1 780 ? 4.352 2.189 -3.878 1.00 86.38 780 VAL A C 1
ATOM 6285 O O . VAL A 1 780 ? 3.426 2.384 -4.664 1.00 86.38 780 VAL A O 1
ATOM 6288 N N . ASP A 1 781 ? 4.146 1.858 -2.599 1.00 80.69 781 ASP A N 1
ATOM 6289 C CA . ASP A 1 781 ? 2.826 1.616 -2.004 1.00 80.69 781 ASP A CA 1
ATOM 6290 C C . ASP A 1 781 ? 1.917 2.860 -2.095 1.00 80.69 781 ASP A C 1
ATOM 6292 O O . ASP A 1 781 ? 0.727 2.758 -2.384 1.00 80.69 781 ASP A O 1
ATOM 6296 N N . GLY A 1 782 ? 2.475 4.061 -1.907 1.00 76.31 782 GLY A N 1
ATOM 6297 C CA . GLY A 1 782 ? 1.726 5.314 -2.017 1.00 76.31 782 GLY A CA 1
ATOM 6298 C C . GLY A 1 782 ? 1.362 5.692 -3.458 1.00 76.31 782 GLY A C 1
ATOM 6299 O O . GLY A 1 782 ? 0.378 6.401 -3.677 1.00 76.31 782 GLY A O 1
ATOM 6300 N N . PHE A 1 783 ? 2.134 5.221 -4.436 1.00 78.94 783 PHE A N 1
ATOM 6301 C CA . PHE A 1 783 ? 1.937 5.498 -5.858 1.00 78.94 783 PHE A CA 1
ATOM 6302 C C . PHE A 1 783 ? 1.041 4.460 -6.561 1.00 78.94 783 PHE A C 1
ATOM 6304 O O . PHE A 1 783 ? 0.825 4.515 -7.777 1.00 78.94 783 PHE A O 1
ATOM 6311 N N . GLN A 1 784 ? 0.483 3.508 -5.808 1.00 70.81 784 GLN A N 1
ATOM 6312 C CA . GLN A 1 784 ? -0.408 2.486 -6.342 1.00 70.81 784 GLN A CA 1
ATOM 6313 C C . GLN A 1 784 ? -1.651 3.111 -6.997 1.00 70.81 784 GLN A C 1
ATOM 6315 O O . GLN A 1 784 ? -2.274 4.037 -6.480 1.00 70.81 784 GLN A O 1
ATOM 6320 N N . GLY A 1 785 ? -2.015 2.594 -8.173 1.00 68.06 785 GLY A N 1
ATOM 6321 C CA . GLY A 1 785 ? -3.160 3.083 -8.952 1.00 68.06 785 GLY A CA 1
ATOM 6322 C C . GLY A 1 785 ? -2.892 4.348 -9.777 1.00 68.06 785 GLY A C 1
ATOM 6323 O O . GLY A 1 785 ? -3.734 4.705 -10.594 1.00 68.06 785 GLY A O 1
ATOM 6324 N N . ARG A 1 786 ? -1.719 4.977 -9.635 1.00 80.56 786 ARG A N 1
ATOM 6325 C CA . ARG A 1 786 ? -1.270 6.097 -10.477 1.00 80.56 786 ARG A CA 1
ATOM 6326 C C . ARG A 1 786 ? -0.360 5.610 -11.604 1.00 80.56 786 ARG A C 1
ATOM 6328 O O . ARG A 1 786 ? 0.105 4.467 -11.579 1.00 80.56 786 ARG A O 1
ATOM 6335 N N . GLU A 1 787 ? -0.149 6.465 -12.596 1.00 87.25 787 GLU A N 1
ATOM 6336 C CA . GLU A 1 787 ? 0.692 6.229 -13.773 1.00 87.25 787 GLU A CA 1
ATOM 6337 C C . GLU A 1 787 ? 1.281 7.557 -14.268 1.00 87.25 787 GLU A C 1
ATOM 6339 O O . GLU A 1 787 ? 0.670 8.611 -14.071 1.00 87.25 787 GLU A O 1
ATOM 6344 N N . LYS A 1 788 ? 2.460 7.501 -14.891 1.00 92.31 788 LYS A N 1
ATOM 6345 C CA . LYS A 1 788 ? 3.205 8.649 -15.431 1.00 92.31 788 LYS A CA 1
ATOM 6346 C C . LYS A 1 788 ? 3.906 8.253 -16.725 1.00 92.31 788 LYS A C 1
ATOM 6348 O O . LYS A 1 788 ? 4.119 7.065 -16.949 1.00 92.31 788 LYS A O 1
ATOM 6353 N N . ASP A 1 789 ? 4.270 9.220 -17.560 1.00 93.50 789 ASP A N 1
ATOM 6354 C CA . ASP A 1 789 ? 5.006 8.928 -18.795 1.00 93.50 789 ASP A CA 1
ATOM 6355 C C . ASP A 1 789 ? 6.410 8.416 -18.463 1.00 93.50 789 ASP A C 1
ATOM 6357 O O . ASP A 1 789 ? 6.829 7.392 -19.007 1.00 93.50 789 ASP A O 1
ATOM 6361 N N . VAL A 1 790 ? 7.070 9.049 -17.488 1.00 95.50 790 VAL A N 1
ATOM 6362 C CA . VAL A 1 790 ? 8.388 8.648 -16.982 1.00 95.50 790 VAL A CA 1
ATOM 6363 C C . VAL A 1 790 ? 8.300 8.253 -15.506 1.00 95.50 790 VAL A C 1
ATOM 6365 O O . VAL A 1 790 ? 7.753 8.997 -14.688 1.00 95.50 790 VAL A O 1
ATOM 6368 N N . ALA A 1 791 ? 8.863 7.101 -15.138 1.00 96.19 791 ALA A N 1
ATOM 6369 C CA . ALA A 1 791 ? 9.041 6.707 -13.740 1.00 96.19 791 ALA A CA 1
ATOM 6370 C C . ALA A 1 791 ? 10.502 6.343 -13.449 1.00 96.19 791 ALA A C 1
ATOM 6372 O O . ALA A 1 791 ? 11.077 5.482 -14.108 1.00 96.19 791 ALA A O 1
ATOM 6373 N N . ILE A 1 792 ? 11.092 6.970 -12.433 1.00 97.50 792 ILE A N 1
ATOM 6374 C CA . ILE A 1 792 ? 12.427 6.638 -11.931 1.00 97.50 792 ILE A CA 1
ATOM 6375 C C . ILE A 1 792 ? 12.262 5.804 -10.659 1.00 97.50 792 ILE A C 1
ATOM 6377 O O . ILE A 1 792 ? 11.688 6.281 -9.678 1.00 97.50 792 ILE A O 1
ATOM 6381 N N . PHE A 1 793 ? 12.748 4.564 -10.665 1.00 97.44 793 PHE A N 1
ATOM 6382 C CA . PHE A 1 793 ? 12.680 3.649 -9.526 1.00 97.44 793 PHE A CA 1
ATOM 6383 C C . PHE A 1 793 ? 14.040 3.602 -8.820 1.00 97.44 793 PHE A C 1
ATOM 6385 O O . PHE A 1 793 ? 14.994 3.070 -9.373 1.00 97.44 793 PHE A O 1
ATOM 6392 N N . SER A 1 794 ? 14.123 4.096 -7.580 1.00 97.38 794 SER A N 1
ATOM 6393 C CA . SER A 1 794 ? 15.328 4.007 -6.732 1.00 97.38 794 SER A CA 1
ATOM 6394 C C . SER A 1 794 ? 15.238 2.820 -5.768 1.00 97.38 794 SER A C 1
ATOM 6396 O O . SER A 1 794 ? 14.370 2.781 -4.881 1.00 97.38 794 SER A O 1
ATOM 6398 N N . CYS A 1 795 ? 16.142 1.854 -5.945 1.00 94.94 795 CYS A N 1
ATOM 6399 C CA . CYS A 1 795 ? 16.186 0.589 -5.211 1.00 94.94 795 CYS A CA 1
ATOM 6400 C C . CYS A 1 795 ? 16.844 0.702 -3.831 1.00 94.94 795 CYS A C 1
ATOM 6402 O O . CYS A 1 795 ? 16.534 -0.098 -2.947 1.00 94.94 795 CYS A O 1
ATOM 6404 N N . VAL A 1 796 ? 17.699 1.703 -3.607 1.00 92.56 796 VAL A N 1
ATOM 6405 C CA . VAL A 1 796 ? 18.407 2.034 -2.356 1.00 92.56 796 VAL A CA 1
ATOM 6406 C C . VAL A 1 796 ? 19.483 1.032 -1.945 1.00 92.56 796 VAL A C 1
ATOM 6408 O O . VAL A 1 796 ? 20.557 1.429 -1.491 1.00 92.56 796 VAL A O 1
ATOM 6411 N N . ARG A 1 797 ? 19.187 -0.265 -2.018 1.00 89.38 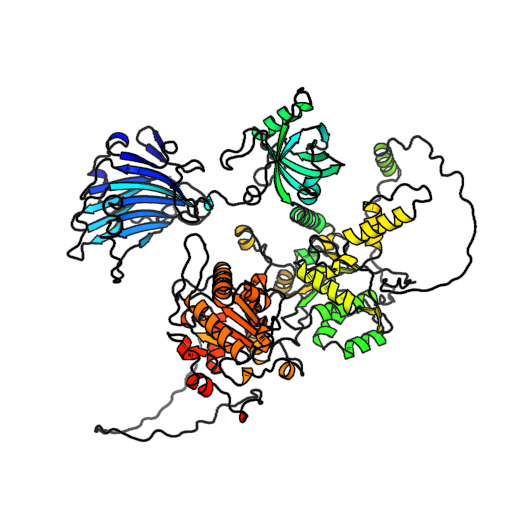797 ARG A N 1
ATOM 6412 C CA . ARG A 1 797 ? 20.015 -1.297 -1.399 1.00 89.38 797 ARG A CA 1
ATOM 6413 C C . ARG A 1 797 ? 21.278 -1.566 -2.206 1.00 89.38 797 ARG A C 1
ATOM 6415 O O . ARG A 1 797 ? 21.219 -1.832 -3.404 1.00 89.38 797 ARG A O 1
ATOM 6422 N N . ALA A 1 798 ? 22.410 -1.528 -1.514 1.00 84.25 798 ALA A N 1
ATOM 6423 C CA . ALA A 1 798 ? 23.749 -1.646 -2.086 1.00 84.25 798 ALA A CA 1
ATOM 6424 C C . ALA A 1 798 ? 24.698 -2.486 -1.204 1.00 84.25 798 ALA A C 1
ATOM 6426 O O . ALA A 1 798 ? 25.906 -2.256 -1.176 1.00 84.25 798 ALA A O 1
ATOM 6427 N N . ASN A 1 799 ? 24.155 -3.437 -0.434 1.00 81.69 799 ASN A N 1
ATOM 6428 C CA . ASN A 1 799 ? 24.928 -4.349 0.405 1.00 81.69 799 ASN A CA 1
ATOM 6429 C C . ASN A 1 799 ? 24.585 -5.826 0.133 1.00 81.69 799 ASN A C 1
ATOM 6431 O O . ASN A 1 799 ? 23.503 -6.289 0.503 1.00 81.69 799 ASN A O 1
ATOM 6435 N N . LYS A 1 800 ? 25.542 -6.568 -0.445 1.00 69.12 800 LYS A N 1
ATOM 6436 C CA . LYS A 1 800 ? 25.418 -7.997 -0.789 1.00 69.12 800 LYS A CA 1
ATOM 6437 C C . LYS A 1 800 ? 25.149 -8.911 0.412 1.00 69.12 800 LYS A C 1
ATOM 6439 O O . LYS A 1 800 ? 24.427 -9.890 0.276 1.00 69.12 800 LYS A O 1
ATOM 6444 N N . ASP A 1 801 ? 25.666 -8.575 1.591 1.00 67.50 801 ASP A N 1
ATOM 6445 C CA . ASP A 1 801 ? 25.631 -9.466 2.760 1.00 67.50 801 ASP A CA 1
ATOM 6446 C C . ASP A 1 801 ? 24.345 -9.325 3.592 1.00 67.50 801 ASP A C 1
ATOM 6448 O O . ASP A 1 801 ? 24.073 -10.132 4.480 1.00 67.50 801 ASP A O 1
ATOM 6452 N N . ARG A 1 802 ? 23.548 -8.272 3.357 1.00 64.00 802 ARG A N 1
ATOM 6453 C CA . ARG A 1 802 ? 22.392 -7.905 4.202 1.00 64.00 802 ARG A CA 1
ATOM 6454 C C . ARG A 1 802 ? 21.033 -8.141 3.539 1.00 64.00 802 ARG A C 1
ATOM 6456 O O . ARG A 1 802 ? 20.018 -7.695 4.084 1.00 64.00 802 ARG A O 1
ATOM 6463 N N . GLY A 1 803 ? 21.015 -8.811 2.383 1.00 66.88 803 GLY A N 1
ATOM 6464 C CA . GLY A 1 803 ? 19.832 -8.993 1.537 1.00 66.88 803 GLY A CA 1
ATOM 6465 C C . GLY A 1 803 ? 19.200 -7.664 1.100 1.00 66.88 803 GLY A C 1
ATOM 6466 O O . GLY A 1 803 ? 19.595 -6.583 1.540 1.00 66.88 803 GLY A O 1
ATOM 6467 N N . ILE A 1 804 ? 18.159 -7.711 0.268 1.00 74.38 804 ILE A N 1
ATOM 6468 C CA . ILE A 1 804 ? 17.580 -6.496 -0.341 1.00 74.38 804 ILE A CA 1
ATOM 6469 C C . ILE A 1 804 ? 16.341 -5.940 0.386 1.00 74.38 804 ILE A C 1
ATOM 6471 O O . ILE A 1 804 ? 15.812 -4.889 0.029 1.00 74.38 804 ILE A O 1
ATOM 6475 N N . GLY A 1 805 ? 15.932 -6.541 1.508 1.00 75.69 805 GLY A N 1
ATOM 6476 C CA . GLY A 1 805 ? 14.916 -5.972 2.408 1.00 75.69 805 GLY A CA 1
ATOM 6477 C C . GLY A 1 805 ? 13.565 -5.737 1.722 1.00 75.69 805 GLY A C 1
ATOM 6478 O O . GLY A 1 805 ? 13.071 -6.611 1.034 1.00 75.69 805 GLY A O 1
ATOM 6479 N N . PHE A 1 806 ? 12.958 -4.553 1.882 1.00 70.19 806 PHE A N 1
ATOM 6480 C CA . PHE A 1 806 ? 11.638 -4.229 1.305 1.00 70.19 806 PHE A CA 1
ATOM 6481 C C . PHE A 1 806 ? 11.564 -4.343 -0.226 1.00 70.19 806 PHE A C 1
ATOM 6483 O O . PHE A 1 806 ? 10.464 -4.412 -0.775 1.00 70.19 806 PHE A O 1
ATOM 6490 N N . VAL A 1 807 ? 12.714 -4.330 -0.900 1.00 77.62 807 VAL A N 1
ATOM 6491 C CA . VAL A 1 807 ? 12.826 -4.404 -2.359 1.00 77.62 807 VAL A CA 1
ATOM 6492 C C . VAL A 1 807 ? 12.644 -5.847 -2.858 1.00 77.62 807 VAL A C 1
ATOM 6494 O O . VAL A 1 807 ? 12.251 -6.014 -4.005 1.00 77.62 807 VAL A O 1
ATOM 6497 N N . SER A 1 808 ? 12.816 -6.876 -2.011 1.00 79.81 808 SER A N 1
ATOM 6498 C CA . SER A 1 808 ? 12.614 -8.296 -2.384 1.00 79.81 808 SER A CA 1
ATOM 6499 C C . SER A 1 808 ? 11.150 -8.678 -2.597 1.00 79.81 808 SER A C 1
ATOM 6501 O O . SER A 1 808 ? 10.834 -9.799 -2.975 1.00 79.81 808 SER A O 1
ATOM 6503 N N . ASP A 1 809 ? 10.213 -7.780 -2.292 1.00 83.25 809 ASP A N 1
ATOM 6504 C CA . ASP A 1 809 ? 8.803 -8.033 -2.550 1.00 83.25 809 ASP A CA 1
ATOM 6505 C C . ASP A 1 809 ? 8.530 -7.909 -4.056 1.00 83.25 809 ASP A C 1
ATOM 6507 O O . ASP A 1 809 ? 8.374 -6.806 -4.592 1.00 83.25 809 ASP A O 1
ATOM 6511 N N . ALA A 1 810 ? 8.430 -9.057 -4.727 1.00 87.00 810 ALA A N 1
ATOM 6512 C CA . ALA A 1 810 ? 8.115 -9.183 -6.148 1.00 87.00 810 ALA A CA 1
ATOM 6513 C C . ALA A 1 810 ? 6.880 -8.360 -6.572 1.00 87.00 810 ALA A C 1
ATOM 6515 O O . ALA A 1 810 ? 6.826 -7.799 -7.667 1.00 87.00 810 ALA A O 1
ATOM 6516 N N . ARG A 1 811 ? 5.892 -8.192 -5.680 1.00 84.88 811 ARG A N 1
ATOM 6517 C CA . ARG A 1 811 ? 4.687 -7.394 -5.957 1.00 84.88 811 ARG A CA 1
ATOM 6518 C C . ARG A 1 811 ? 5.000 -5.901 -5.985 1.00 84.88 811 ARG A C 1
ATOM 6520 O O . ARG A 1 811 ? 4.423 -5.179 -6.797 1.00 84.88 811 ARG A O 1
ATOM 6527 N N . ARG A 1 812 ? 5.913 -5.418 -5.131 1.00 87.94 812 ARG A N 1
ATOM 6528 C CA . ARG A 1 812 ? 6.402 -4.023 -5.174 1.00 87.94 812 ARG A CA 1
ATOM 6529 C C . ARG A 1 812 ? 7.203 -3.758 -6.434 1.00 87.94 812 ARG A C 1
ATOM 6531 O O . ARG A 1 812 ? 7.034 -2.697 -7.032 1.00 87.94 812 ARG A O 1
ATOM 6538 N N . MET A 1 813 ? 8.028 -4.715 -6.844 1.00 91.50 813 MET A N 1
ATOM 6539 C CA . MET A 1 813 ? 8.760 -4.656 -8.105 1.00 91.50 813 MET A CA 1
ATOM 6540 C C . MET A 1 813 ? 7.790 -4.530 -9.290 1.00 91.50 813 MET A C 1
ATOM 6542 O O . MET A 1 813 ? 7.864 -3.555 -10.038 1.00 91.50 813 MET A O 1
ATOM 6546 N N . ASN A 1 814 ? 6.804 -5.429 -9.389 1.00 92.19 814 ASN A N 1
ATOM 6547 C CA . ASN A 1 814 ? 5.758 -5.388 -10.414 1.00 92.19 814 ASN A CA 1
ATOM 6548 C C . ASN A 1 814 ? 4.997 -4.050 -10.405 1.00 92.19 814 ASN A C 1
ATOM 6550 O O . ASN A 1 814 ? 4.847 -3.402 -11.442 1.00 92.19 814 ASN A O 1
ATOM 6554 N N . VAL A 1 815 ? 4.556 -3.573 -9.232 1.00 89.56 815 VAL A N 1
ATOM 6555 C CA . VAL A 1 815 ? 3.871 -2.275 -9.126 1.00 89.56 815 VAL A CA 1
ATOM 6556 C C . VAL A 1 815 ? 4.767 -1.149 -9.617 1.00 89.56 815 VAL A C 1
ATOM 6558 O O . VAL A 1 815 ? 4.297 -0.359 -10.433 1.00 89.56 815 VAL A O 1
ATOM 6561 N N . GLY A 1 816 ? 6.014 -1.066 -9.153 1.00 90.75 816 GLY A N 1
ATOM 6562 C CA . GLY A 1 816 ? 6.897 0.050 -9.469 1.00 90.75 816 GLY A CA 1
ATOM 6563 C C . GLY A 1 816 ? 7.318 0.110 -10.935 1.00 90.75 816 GLY A C 1
ATOM 6564 O O . GLY A 1 816 ? 7.237 1.185 -11.524 1.00 90.75 816 GLY A O 1
ATOM 6565 N N . ILE A 1 817 ? 7.662 -1.025 -11.552 1.00 93.06 817 ILE A N 1
ATOM 6566 C CA . ILE A 1 817 ? 8.010 -1.080 -12.984 1.00 93.06 817 ILE A CA 1
ATOM 6567 C C . ILE A 1 817 ? 6.809 -0.653 -13.840 1.00 93.06 817 ILE A C 1
ATOM 6569 O O . ILE A 1 817 ? 6.940 0.139 -14.769 1.00 93.06 817 ILE A O 1
ATOM 6573 N N . THR A 1 818 ? 5.600 -1.084 -13.471 1.00 93.12 818 THR A N 1
ATOM 6574 C CA . THR A 1 818 ? 4.379 -0.858 -14.268 1.00 93.12 818 THR A CA 1
ATOM 6575 C C . THR A 1 818 ? 3.697 0.502 -14.043 1.00 93.12 818 THR A C 1
ATOM 6577 O O . THR A 1 818 ? 2.507 0.682 -14.353 1.00 93.12 818 THR A O 1
ATOM 6580 N N . ARG A 1 819 ? 4.413 1.467 -13.442 1.00 91.12 819 ARG A N 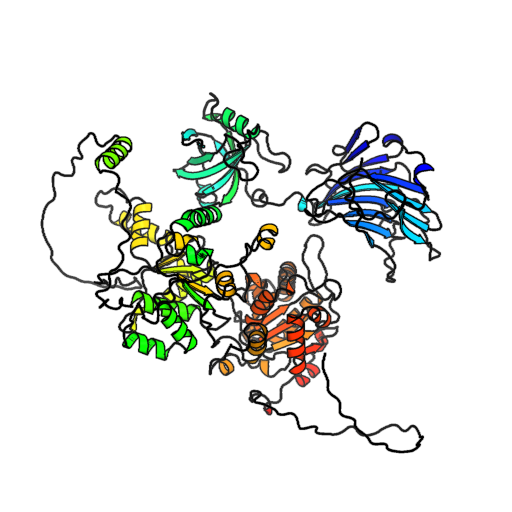1
ATOM 6581 C CA . ARG A 1 819 ? 3.945 2.858 -13.268 1.00 91.12 819 ARG A CA 1
ATOM 6582 C C . ARG A 1 819 ? 4.236 3.743 -14.476 1.00 91.12 819 ARG A C 1
ATOM 6584 O O . ARG A 1 819 ? 3.489 4.700 -14.683 1.00 91.12 819 ARG A O 1
ATOM 6591 N N . ALA A 1 820 ? 5.284 3.434 -15.234 1.00 95.00 820 ALA A N 1
ATOM 6592 C CA . ALA A 1 820 ? 5.664 4.168 -16.433 1.00 95.00 820 ALA A CA 1
ATOM 6593 C C . ALA A 1 820 ? 4.794 3.786 -17.635 1.00 95.00 820 ALA A C 1
ATOM 6595 O O . ALA A 1 820 ? 4.444 2.619 -17.802 1.00 95.00 820 ALA A O 1
ATOM 6596 N N . LYS A 1 821 ? 4.474 4.765 -18.484 1.00 95.56 821 LYS A N 1
ATOM 6597 C CA . LYS A 1 821 ? 3.884 4.543 -19.811 1.00 95.56 821 LYS A CA 1
ATOM 6598 C C . LYS A 1 821 ? 4.957 4.452 -20.885 1.00 95.56 821 LYS A C 1
ATOM 6600 O O . LYS A 1 821 ? 4.945 3.508 -21.661 1.00 95.56 821 LYS A O 1
ATOM 6605 N N . SER A 1 822 ? 5.879 5.410 -20.904 1.00 96.38 822 SER A N 1
ATOM 6606 C CA . SER A 1 822 ? 6.871 5.568 -21.969 1.00 96.38 822 SER A CA 1
ATOM 6607 C C . SER A 1 822 ? 8.257 5.113 -21.552 1.00 96.38 822 SER A C 1
ATOM 6609 O O . SER A 1 822 ? 8.916 4.445 -22.336 1.00 96.38 822 SER A O 1
ATOM 6611 N N . THR A 1 823 ? 8.697 5.458 -20.336 1.00 97.12 823 THR A N 1
ATOM 6612 C CA . THR A 1 823 ? 10.067 5.182 -19.883 1.00 97.12 823 THR A CA 1
ATOM 6613 C C . THR A 1 823 ? 10.120 4.838 -18.395 1.00 97.12 823 THR A C 1
ATOM 6615 O O . THR A 1 823 ? 9.643 5.609 -17.559 1.00 97.12 823 THR A O 1
ATOM 6618 N N . VAL A 1 824 ? 10.746 3.711 -18.046 1.00 97.50 824 VAL A N 1
ATOM 6619 C CA . VAL A 1 824 ? 11.117 3.366 -16.667 1.00 97.50 824 VAL A CA 1
ATOM 6620 C C . VAL A 1 824 ? 12.635 3.305 -16.514 1.00 97.50 824 VAL A C 1
ATOM 6622 O O . VAL A 1 824 ? 13.320 2.567 -17.219 1.00 97.50 824 VAL A O 1
ATOM 6625 N N . LEU A 1 825 ? 13.156 4.090 -15.572 1.00 97.81 825 LEU A N 1
ATOM 6626 C CA . LEU A 1 825 ? 14.584 4.194 -15.276 1.00 97.81 825 LEU A CA 1
ATOM 6627 C C . LEU A 1 825 ? 14.836 3.607 -13.889 1.00 97.81 825 LEU A C 1
ATOM 6629 O O . LEU A 1 825 ? 14.502 4.219 -12.873 1.00 97.81 825 LEU A O 1
ATOM 6633 N N . VAL A 1 826 ? 15.384 2.398 -13.838 1.00 97.88 826 VAL A N 1
ATOM 6634 C CA . VAL A 1 826 ? 15.696 1.701 -12.588 1.00 97.88 826 VAL A CA 1
ATOM 6635 C C . VAL A 1 826 ? 17.105 2.085 -12.152 1.00 97.88 826 VAL A C 1
ATOM 6637 O O . VAL A 1 826 ? 18.037 1.998 -12.940 1.00 97.88 826 VAL A O 1
ATOM 6640 N N . VAL A 1 827 ? 17.271 2.511 -10.904 1.00 98.00 827 VAL A N 1
ATOM 6641 C CA . VAL A 1 827 ? 18.552 2.940 -10.331 1.00 98.00 827 VAL A CA 1
ATOM 6642 C C . VAL A 1 827 ? 18.823 2.124 -9.074 1.00 98.00 827 VAL A C 1
ATOM 6644 O O . VAL A 1 827 ? 18.014 2.118 -8.143 1.00 98.00 827 VAL A O 1
ATOM 6647 N N . GLY A 1 828 ? 19.959 1.432 -9.033 1.00 95.94 828 GLY A N 1
ATOM 6648 C CA . GLY A 1 828 ? 20.335 0.603 -7.892 1.00 95.94 828 GLY A CA 1
ATOM 6649 C C . GLY A 1 828 ? 21.705 -0.042 -8.051 1.00 95.94 828 GLY A C 1
ATOM 6650 O O . GLY A 1 828 ? 22.406 0.204 -9.024 1.00 95.94 828 GLY A O 1
ATOM 6651 N N . SER A 1 829 ? 22.090 -0.886 -7.094 1.00 94.88 829 SER A N 1
ATOM 6652 C CA . SER A 1 829 ? 23.302 -1.705 -7.200 1.00 94.88 829 SER A CA 1
ATOM 6653 C C . SER A 1 829 ? 22.959 -3.059 -7.819 1.00 94.88 829 SER A C 1
ATOM 6655 O O . SER A 1 829 ? 22.378 -3.911 -7.140 1.00 94.88 829 SER A O 1
ATOM 6657 N N . ALA A 1 830 ? 23.345 -3.294 -9.078 1.00 93.69 830 ALA A N 1
ATOM 6658 C CA . ALA A 1 830 ? 23.108 -4.567 -9.771 1.00 93.69 830 ALA A CA 1
ATOM 6659 C C . ALA A 1 830 ? 23.662 -5.735 -8.950 1.00 93.69 830 ALA A C 1
ATOM 6661 O O . ALA A 1 830 ? 22.980 -6.718 -8.675 1.00 93.69 830 ALA A O 1
ATOM 6662 N N . SER A 1 831 ? 24.888 -5.568 -8.457 1.00 91.69 831 SER A N 1
ATOM 6663 C CA . SER A 1 831 ? 25.594 -6.583 -7.680 1.00 91.69 831 SER A CA 1
ATOM 6664 C C . SER A 1 831 ? 24.870 -7.002 -6.389 1.00 91.69 831 SER A C 1
ATOM 6666 O O . SER A 1 831 ? 25.039 -8.132 -5.939 1.00 91.69 831 SER A O 1
ATOM 6668 N N . THR A 1 832 ? 24.072 -6.106 -5.799 1.00 90.81 832 THR A N 1
ATOM 6669 C CA . THR A 1 832 ? 23.263 -6.377 -4.601 1.00 90.81 832 THR A CA 1
ATOM 6670 C C . THR A 1 832 ? 21.910 -6.970 -4.973 1.00 90.81 832 THR A C 1
ATOM 6672 O O . THR A 1 832 ? 21.463 -7.933 -4.353 1.00 90.81 832 THR A O 1
ATOM 6675 N N . LEU A 1 833 ? 21.262 -6.408 -5.993 1.00 91.75 833 LEU A N 1
ATOM 6676 C CA . LEU A 1 833 ? 19.932 -6.817 -6.439 1.00 91.75 833 LEU A CA 1
ATOM 6677 C C . LEU A 1 833 ? 19.912 -8.241 -7.007 1.00 91.75 833 LEU A C 1
ATOM 6679 O O . LEU A 1 833 ? 18.949 -8.957 -6.773 1.00 91.75 833 LEU A O 1
ATOM 6683 N N . ARG A 1 834 ? 21.010 -8.703 -7.611 1.00 93.38 834 ARG A N 1
ATOM 6684 C CA . ARG A 1 834 ? 21.181 -10.093 -8.074 1.00 93.38 834 ARG A CA 1
ATOM 6685 C C . ARG A 1 834 ? 21.100 -11.167 -6.982 1.00 93.38 834 ARG A C 1
ATOM 6687 O O . ARG A 1 834 ? 21.040 -12.345 -7.303 1.00 93.38 834 ARG A O 1
ATOM 6694 N N . SER A 1 835 ? 21.119 -10.790 -5.701 1.00 89.00 835 SER A N 1
ATOM 6695 C CA . SER A 1 835 ? 20.896 -11.746 -4.604 1.00 89.00 835 SER A CA 1
ATOM 6696 C C . SER A 1 835 ? 19.442 -12.229 -4.491 1.00 89.00 835 SER A C 1
ATOM 6698 O O . SER A 1 835 ? 19.178 -13.178 -3.756 1.00 89.00 835 SER A O 1
ATOM 6700 N N . ASP A 1 836 ? 18.511 -11.586 -5.197 1.00 92.69 836 ASP A N 1
ATOM 6701 C CA . ASP A 1 836 ? 17.101 -11.960 -5.286 1.00 92.69 836 ASP A CA 1
ATOM 6702 C C . ASP A 1 836 ? 16.772 -12.472 -6.693 1.00 92.69 836 ASP A C 1
ATOM 6704 O O . ASP A 1 836 ? 17.247 -11.915 -7.681 1.00 92.69 836 ASP A O 1
ATOM 6708 N N . GLU A 1 837 ? 15.959 -13.527 -6.775 1.00 93.06 837 GLU A N 1
ATOM 6709 C CA . GLU A 1 837 ? 15.626 -14.229 -8.022 1.00 93.06 837 GLU A CA 1
ATOM 6710 C C . GLU A 1 837 ? 15.013 -13.292 -9.072 1.00 93.06 837 GLU A C 1
ATOM 6712 O O . GLU A 1 837 ? 15.540 -13.156 -10.176 1.00 93.06 837 GLU A O 1
ATOM 6717 N N . HIS A 1 838 ? 13.949 -12.572 -8.710 1.00 93.62 838 HIS A N 1
ATOM 6718 C CA . HIS A 1 838 ? 13.222 -11.712 -9.645 1.00 93.62 838 HIS A CA 1
ATOM 6719 C C . HIS A 1 838 ? 14.072 -10.520 -10.095 1.00 93.62 838 HIS A C 1
ATOM 6721 O O . HIS A 1 838 ? 14.050 -10.119 -11.262 1.00 93.62 838 HIS A O 1
ATOM 6727 N N . TRP A 1 839 ? 14.854 -9.943 -9.182 1.00 94.88 839 TRP A N 1
ATOM 6728 C CA . TRP A 1 839 ? 15.772 -8.861 -9.527 1.00 94.88 839 TRP A CA 1
ATOM 6729 C C . TRP A 1 839 ? 16.954 -9.330 -10.372 1.00 94.88 839 TRP A C 1
ATOM 6731 O O . TRP A 1 839 ? 17.368 -8.586 -11.263 1.00 94.88 839 TRP A O 1
ATOM 6741 N N . ASN A 1 840 ? 17.474 -10.539 -10.147 1.00 95.12 840 ASN A N 1
ATOM 6742 C CA . ASN A 1 840 ? 18.477 -11.131 -11.026 1.00 95.12 840 ASN A CA 1
ATOM 6743 C C . ASN A 1 840 ? 17.927 -11.275 -12.450 1.00 95.12 840 ASN A C 1
ATOM 6745 O O . ASN A 1 840 ? 18.555 -10.782 -13.386 1.00 95.12 840 ASN A O 1
ATOM 6749 N N . ASN A 1 841 ? 16.712 -11.814 -12.598 1.00 95.94 841 ASN A N 1
ATOM 6750 C CA . ASN A 1 841 ? 16.037 -11.947 -13.891 1.00 95.94 841 ASN A CA 1
ATOM 6751 C C . ASN A 1 841 ? 15.872 -10.591 -14.602 1.00 95.94 841 ASN A C 1
ATOM 6753 O O . ASN A 1 841 ? 16.036 -10.502 -15.820 1.00 95.94 841 ASN A O 1
ATOM 6757 N N . LEU A 1 842 ? 15.576 -9.513 -13.861 1.00 95.69 842 LEU A N 1
ATOM 6758 C CA . LEU A 1 842 ? 15.483 -8.161 -14.428 1.00 95.69 842 LEU A CA 1
ATOM 6759 C C . LEU A 1 842 ? 16.835 -7.658 -14.933 1.00 95.69 842 LEU A C 1
ATOM 6761 O O . LEU A 1 842 ? 16.901 -7.119 -16.038 1.00 95.69 842 LEU A O 1
ATOM 6765 N N . VAL A 1 843 ? 17.890 -7.803 -14.127 1.00 95.75 843 VAL A N 1
ATOM 6766 C CA . VAL A 1 843 ? 19.236 -7.338 -14.488 1.00 95.75 843 VAL A CA 1
ATOM 6767 C C . VAL A 1 843 ? 19.758 -8.125 -15.689 1.00 95.75 843 VAL A C 1
ATOM 6769 O O . VAL A 1 843 ? 20.196 -7.512 -16.654 1.00 95.75 843 VAL A O 1
ATOM 6772 N N . GLU A 1 844 ? 19.620 -9.451 -15.707 1.00 95.50 844 GLU A N 1
ATOM 6773 C CA . GLU A 1 844 ? 19.993 -10.276 -16.866 1.00 95.50 844 GLU A CA 1
ATOM 6774 C C . GLU A 1 844 ? 19.197 -9.902 -18.120 1.00 95.50 844 GLU A C 1
ATOM 6776 O O . GLU A 1 844 ? 19.751 -9.783 -19.212 1.00 95.50 844 GLU A O 1
ATOM 6781 N N . SER A 1 845 ? 17.892 -9.652 -17.976 1.00 93.44 845 SER A N 1
ATOM 6782 C CA . SER A 1 845 ? 17.057 -9.197 -19.089 1.00 93.44 845 SER A CA 1
ATOM 6783 C C . SER A 1 845 ? 17.441 -7.806 -19.596 1.00 93.44 845 SER A C 1
ATOM 6785 O O . SER A 1 845 ? 17.115 -7.468 -20.734 1.00 93.44 845 SER A O 1
ATOM 6787 N N . ALA A 1 846 ? 18.048 -6.971 -18.755 1.00 94.31 846 ALA A N 1
ATOM 6788 C CA . ALA A 1 846 ? 18.572 -5.671 -19.142 1.00 94.31 846 ALA A CA 1
ATOM 6789 C C . ALA A 1 846 ? 19.923 -5.817 -19.856 1.00 94.31 846 ALA A C 1
ATOM 6791 O O . ALA A 1 846 ? 20.134 -5.160 -20.868 1.00 94.31 846 ALA A O 1
ATOM 6792 N N . GLU A 1 847 ? 20.806 -6.699 -19.382 1.00 94.38 847 GLU A N 1
ATOM 6793 C CA . GLU A 1 847 ? 22.122 -6.951 -19.989 1.00 94.38 847 GLU A CA 1
ATOM 6794 C C . GLU A 1 847 ? 22.008 -7.562 -21.379 1.00 94.38 847 GLU A C 1
ATOM 6796 O O . GLU A 1 847 ? 22.658 -7.083 -22.302 1.00 94.38 847 GLU A O 1
ATOM 6801 N N . LYS A 1 848 ? 21.122 -8.551 -21.560 1.00 93.12 848 LYS A N 1
ATOM 6802 C CA . LYS A 1 848 ? 20.863 -9.166 -22.874 1.00 93.12 848 LYS A CA 1
ATOM 6803 C C . LYS A 1 848 ? 20.395 -8.159 -23.928 1.00 93.12 848 LYS A C 1
ATOM 6805 O O . LYS A 1 848 ? 20.621 -8.373 -25.108 1.00 93.12 848 LYS A O 1
ATOM 6810 N N . ARG A 1 849 ? 19.751 -7.068 -23.499 1.00 90.12 849 ARG A N 1
ATOM 6811 C CA . ARG A 1 849 ? 19.275 -5.982 -24.372 1.00 90.12 849 ARG A CA 1
ATOM 6812 C C . ARG A 1 849 ? 20.252 -4.808 -24.463 1.00 90.12 849 ARG A C 1
ATOM 6814 O O . ARG A 1 849 ? 19.915 -3.795 -25.064 1.00 90.12 849 ARG A O 1
ATOM 6821 N N . ASP A 1 850 ? 21.423 -4.907 -23.832 1.00 91.50 850 ASP A N 1
ATOM 6822 C CA . ASP A 1 850 ? 22.387 -3.811 -23.711 1.00 91.50 850 ASP A CA 1
ATOM 6823 C C . ASP A 1 850 ? 21.740 -2.538 -23.099 1.00 91.50 850 ASP A C 1
ATOM 6825 O O . ASP A 1 850 ? 21.887 -1.411 -23.564 1.00 91.50 850 ASP A O 1
ATOM 6829 N N . LEU A 1 851 ? 20.937 -2.710 -22.042 1.00 94.31 851 LEU A N 1
ATOM 6830 C CA . LEU A 1 851 ? 20.212 -1.634 -21.338 1.00 94.31 851 LEU A CA 1
ATOM 6831 C C . LEU A 1 851 ? 20.695 -1.434 -19.892 1.00 94.31 851 LEU A C 1
ATOM 6833 O O . LEU A 1 851 ? 20.016 -0.777 -19.093 1.00 94.31 851 LEU A O 1
ATOM 6837 N N . VAL A 1 852 ? 21.859 -1.996 -19.547 1.00 96.44 852 VAL A N 1
ATOM 6838 C CA . VAL A 1 852 ? 22.545 -1.757 -18.269 1.00 96.44 852 VAL A CA 1
ATOM 6839 C C . VAL A 1 852 ? 23.642 -0.719 -18.453 1.00 96.44 852 VAL A C 1
ATOM 6841 O O . VAL A 1 852 ? 24.611 -0.933 -19.172 1.00 96.44 852 VAL A O 1
ATOM 6844 N N . PHE A 1 853 ? 23.526 0.389 -17.730 1.00 96.38 853 PHE A N 1
ATOM 6845 C CA . PHE A 1 853 ? 24.522 1.450 -17.708 1.00 96.38 853 PHE A CA 1
ATOM 6846 C C . PHE A 1 853 ? 25.282 1.408 -16.394 1.00 96.38 853 PHE A C 1
ATOM 6848 O O . PHE A 1 853 ? 24.726 1.687 -15.330 1.00 96.38 853 PHE A O 1
ATOM 6855 N N . LYS A 1 854 ? 26.572 1.092 -16.463 1.00 95.00 854 LYS A N 1
ATOM 6856 C CA . LYS A 1 854 ? 27.457 1.198 -15.306 1.00 95.00 854 LYS A CA 1
ATOM 6857 C C . LYS A 1 854 ? 27.838 2.660 -15.091 1.00 95.00 854 LYS A C 1
ATOM 6859 O O . LYS A 1 854 ? 28.427 3.284 -15.969 1.00 95.00 854 LYS A O 1
ATOM 6864 N N . VAL A 1 855 ? 27.513 3.205 -13.920 1.00 94.81 855 VAL A N 1
ATOM 6865 C CA . VAL A 1 855 ? 27.720 4.627 -13.613 1.00 94.81 855 VAL A CA 1
ATOM 6866 C C . VAL A 1 855 ? 28.769 4.774 -12.509 1.00 94.81 855 VAL A C 1
ATOM 6868 O O . VAL A 1 855 ? 28.588 4.262 -11.404 1.00 94.81 855 VAL A O 1
ATOM 6871 N N . SER A 1 856 ? 29.857 5.487 -12.809 1.00 93.38 856 SER A N 1
ATOM 6872 C CA . SER A 1 856 ? 30.977 5.754 -11.890 1.00 93.38 856 SER A CA 1
ATOM 6873 C C . SER A 1 856 ? 31.030 7.208 -11.434 1.00 93.38 856 SER A C 1
ATOM 6875 O O . SER A 1 856 ? 30.507 8.105 -12.100 1.00 93.38 856 SER A O 1
ATOM 6877 N N . LYS A 1 857 ? 31.689 7.462 -10.298 1.00 90.94 857 LYS A N 1
ATOM 6878 C CA . LYS A 1 857 ? 31.916 8.828 -9.806 1.00 90.94 857 LYS A CA 1
ATOM 6879 C C . LYS A 1 857 ? 33.032 9.535 -10.597 1.00 90.94 857 LYS A C 1
ATOM 6881 O O . LYS A 1 857 ? 34.008 8.888 -10.970 1.00 90.94 857 LYS A O 1
ATOM 6886 N N . PRO A 1 858 ? 32.955 10.867 -10.794 1.00 92.44 858 PRO A N 1
ATOM 6887 C CA . PRO A 1 858 ? 31.837 11.750 -10.454 1.00 92.44 858 PRO A CA 1
ATOM 6888 C C . PRO A 1 858 ? 30.664 11.558 -11.425 1.00 92.44 858 PRO A C 1
ATOM 6890 O O . PRO A 1 858 ? 30.844 11.641 -12.633 1.00 92.44 858 PRO A O 1
ATOM 6893 N N . TYR A 1 859 ? 29.446 11.386 -10.905 1.00 93.12 859 TYR A N 1
ATOM 6894 C CA . TYR A 1 859 ? 28.271 11.009 -11.707 1.00 93.12 859 TYR A CA 1
ATOM 6895 C C . TYR A 1 859 ? 27.902 11.993 -12.827 1.00 93.12 859 TYR A C 1
ATOM 6897 O O . TYR A 1 859 ? 27.249 11.614 -13.795 1.00 93.12 859 TYR A O 1
ATOM 6905 N N . ALA A 1 860 ? 28.344 13.248 -12.733 1.00 91.25 860 ALA A N 1
ATOM 6906 C CA . ALA A 1 860 ? 28.152 14.245 -13.781 1.00 91.25 860 ALA A CA 1
ATOM 6907 C C . ALA A 1 860 ? 28.848 13.883 -15.109 1.00 91.25 860 ALA A C 1
ATOM 6909 O O . ALA A 1 860 ? 28.367 14.290 -16.165 1.00 91.25 860 ALA A O 1
ATOM 6910 N N . SER A 1 861 ? 29.939 13.104 -15.081 1.00 90.88 861 SER A N 1
ATOM 6911 C CA . SER A 1 861 ? 30.666 12.695 -16.295 1.00 90.88 861 SER A CA 1
ATOM 6912 C C . SER A 1 861 ? 29.821 11.811 -17.217 1.00 90.88 861 SER A C 1
ATOM 6914 O O . SER A 1 861 ? 29.986 11.867 -18.437 1.00 90.88 861 SER A O 1
ATOM 6916 N N . PHE A 1 862 ? 28.868 11.064 -16.647 1.00 92.38 862 PHE A N 1
ATOM 6917 C CA . PHE A 1 862 ? 27.942 10.214 -17.392 1.00 92.38 862 PHE A CA 1
ATOM 6918 C C . PHE A 1 862 ? 27.101 11.013 -18.399 1.00 92.38 862 PHE A C 1
ATOM 6920 O O . PHE A 1 862 ? 26.808 10.518 -19.483 1.00 92.38 862 PHE A O 1
ATOM 6927 N N . PHE A 1 863 ? 26.768 12.268 -18.080 1.00 92.19 863 PHE A N 1
ATOM 6928 C CA . PHE A 1 863 ? 25.987 13.163 -18.942 1.00 92.19 863 PHE A CA 1
ATOM 6929 C C . PHE A 1 863 ? 26.848 14.190 -19.693 1.00 92.19 863 PHE A C 1
ATOM 6931 O O . PHE A 1 863 ? 26.337 15.245 -20.083 1.00 92.19 863 PHE A O 1
ATOM 6938 N N . SER A 1 864 ? 28.143 13.913 -19.873 1.00 90.38 864 SER A N 1
ATOM 6939 C CA . SER A 1 864 ? 28.999 14.695 -20.771 1.00 90.38 864 SER A CA 1
ATOM 6940 C C . SER A 1 864 ? 28.497 14.604 -22.214 1.00 90.38 864 SER A C 1
ATOM 6942 O O . SER A 1 864 ? 27.936 13.585 -22.618 1.00 90.38 864 SER A O 1
ATOM 6944 N N . ASP A 1 865 ? 28.691 15.666 -22.997 1.00 87.12 865 ASP A N 1
ATOM 6945 C CA . ASP A 1 865 ? 28.148 15.730 -24.358 1.00 87.12 865 ASP A CA 1
ATOM 6946 C C . ASP A 1 865 ? 28.722 14.619 -25.254 1.00 87.12 865 ASP A C 1
ATOM 6948 O O . ASP A 1 865 ? 27.980 14.000 -26.008 1.00 87.12 865 ASP A O 1
ATOM 6952 N N . SER A 1 866 ? 30.004 14.268 -25.093 1.00 87.25 866 SER A N 1
ATOM 6953 C CA . SER A 1 866 ? 30.618 13.143 -25.812 1.00 87.25 866 SER A CA 1
ATOM 6954 C C . SER A 1 866 ? 29.978 11.793 -25.477 1.00 87.25 866 SER A C 1
ATOM 6956 O O . SER A 1 866 ? 29.763 10.984 -26.376 1.00 87.25 866 SER A O 1
ATOM 6958 N N . ASN A 1 867 ? 29.656 11.547 -24.202 1.00 88.56 867 ASN A N 1
ATOM 6959 C CA . ASN A 1 867 ? 29.028 10.298 -23.772 1.00 88.56 867 ASN A CA 1
ATOM 6960 C C . ASN A 1 867 ? 27.544 10.237 -24.169 1.00 88.56 867 ASN A C 1
ATOM 6962 O O . ASN A 1 867 ? 27.009 9.172 -24.439 1.00 88.56 867 ASN A O 1
ATOM 6966 N N . LEU A 1 868 ? 26.854 11.376 -24.229 1.00 87.75 868 LEU A N 1
ATOM 6967 C CA . LEU A 1 868 ? 25.474 11.420 -24.717 1.00 87.75 868 LEU A CA 1
ATOM 6968 C C . LEU A 1 868 ? 25.375 11.195 -26.220 1.00 87.75 868 LEU A C 1
ATOM 6970 O O . LEU A 1 868 ? 24.481 10.474 -26.654 1.00 87.75 868 LEU A O 1
ATOM 6974 N N . GLU A 1 869 ? 26.290 11.768 -27.000 1.00 87.69 869 GLU A N 1
ATOM 6975 C CA . GLU A 1 869 ? 26.340 11.524 -28.443 1.00 87.69 869 GLU A CA 1
ATOM 6976 C C . GLU A 1 869 ? 26.695 10.066 -28.758 1.00 87.69 869 GLU A C 1
ATOM 6978 O O . GLU A 1 869 ? 26.092 9.483 -29.654 1.00 87.69 869 GLU A O 1
ATOM 6983 N N . SER A 1 870 ? 27.585 9.426 -27.986 1.00 89.12 870 SER A N 1
ATOM 6984 C CA . SER A 1 870 ? 27.862 7.989 -28.156 1.00 89.12 870 SER A CA 1
ATOM 6985 C C . SER A 1 870 ? 26.665 7.097 -27.801 1.00 89.12 870 SER A C 1
ATOM 6987 O O . SER A 1 870 ? 26.563 5.979 -28.301 1.00 89.12 870 SER A O 1
ATOM 6989 N N . MET A 1 871 ? 25.736 7.585 -26.972 1.00 90.62 871 MET A N 1
ATOM 6990 C CA . MET A 1 871 ? 24.497 6.890 -26.606 1.00 90.62 871 MET A CA 1
ATOM 6991 C C . MET A 1 871 ? 23.331 7.171 -27.565 1.00 90.62 871 MET A C 1
ATOM 6993 O O . MET A 1 871 ? 22.222 6.689 -27.321 1.00 90.62 871 MET A O 1
ATOM 6997 N N . LYS A 1 872 ? 23.530 7.936 -28.641 1.00 89.00 872 LYS A N 1
ATOM 6998 C CA . LYS A 1 872 ? 22.478 8.219 -29.621 1.00 89.00 872 LYS A CA 1
ATOM 6999 C C . LYS A 1 872 ? 22.211 6.990 -30.494 1.00 89.00 872 LYS A C 1
ATOM 7001 O O . LYS A 1 872 ? 23.127 6.408 -31.068 1.00 89.00 872 LYS A O 1
ATOM 7006 N N . VAL A 1 873 ? 20.949 6.590 -30.591 1.00 82.25 873 VAL A N 1
ATOM 7007 C CA . VAL A 1 873 ? 20.505 5.467 -31.423 1.00 82.25 873 VAL A CA 1
ATOM 7008 C C . VAL A 1 873 ? 20.514 5.918 -32.891 1.00 82.25 873 VAL A C 1
ATOM 7010 O O . VAL A 1 873 ? 19.935 6.964 -33.192 1.00 82.25 873 VAL A O 1
ATOM 7013 N N . PRO A 1 874 ? 21.156 5.178 -33.815 1.00 71.31 874 PRO A N 1
ATOM 7014 C CA . PRO A 1 874 ? 21.089 5.478 -35.243 1.00 71.31 874 PRO A CA 1
ATOM 7015 C C . PRO A 1 874 ? 19.649 5.381 -35.765 1.00 71.31 874 PRO A C 1
ATOM 7017 O O . PRO A 1 874 ? 18.951 4.417 -35.449 1.00 71.31 874 PRO A O 1
ATOM 7020 N N . ASP A 1 875 ? 19.230 6.317 -36.624 1.00 57.59 875 ASP A N 1
ATOM 7021 C CA . ASP A 1 875 ? 17.854 6.386 -37.162 1.00 57.59 875 ASP A CA 1
ATOM 7022 C C . ASP A 1 875 ? 17.399 5.090 -37.878 1.00 57.59 875 ASP A C 1
ATOM 7024 O O . ASP A 1 875 ? 16.205 4.837 -38.000 1.00 57.59 875 ASP A O 1
ATOM 7028 N N . ASN A 1 876 ? 18.333 4.225 -38.295 1.00 45.78 876 ASN A N 1
ATOM 7029 C CA . ASN A 1 876 ? 18.054 2.964 -38.994 1.00 45.78 876 ASN A CA 1
ATOM 7030 C C . ASN A 1 876 ? 17.646 1.788 -38.074 1.00 45.78 876 ASN A C 1
ATOM 7032 O O . ASN A 1 876 ? 17.250 0.745 -38.586 1.00 45.78 876 ASN A O 1
ATOM 7036 N N . LEU A 1 877 ? 17.765 1.921 -36.745 1.00 51.50 877 LEU A N 1
ATOM 7037 C CA . LEU A 1 877 ? 17.428 0.880 -35.750 1.00 51.50 877 LEU A CA 1
ATOM 7038 C C . LEU A 1 877 ? 16.114 1.155 -34.995 1.00 51.50 877 LEU A C 1
ATOM 7040 O O . LEU A 1 877 ? 15.643 0.313 -34.232 1.00 51.50 877 LEU A O 1
ATOM 7044 N N . LEU A 1 878 ? 15.496 2.318 -35.212 1.00 46.66 878 LEU A N 1
ATOM 7045 C CA . LEU A 1 878 ? 14.192 2.668 -34.653 1.00 46.66 878 LEU A CA 1
ATOM 7046 C C . LEU A 1 878 ? 13.090 2.109 -35.570 1.00 46.66 878 LEU A C 1
ATOM 7048 O O . LEU A 1 878 ? 12.629 2.802 -36.473 1.00 46.66 878 LEU A O 1
ATOM 7052 N N . GLY A 1 879 ? 12.687 0.842 -35.386 1.00 44.06 879 GLY A N 1
ATOM 7053 C CA . GLY A 1 879 ? 11.491 0.333 -36.081 1.00 44.06 879 GLY A CA 1
ATOM 7054 C C . GLY A 1 879 ? 11.330 -1.166 -36.346 1.00 44.06 879 GLY A C 1
ATOM 7055 O O . GLY A 1 879 ? 10.374 -1.515 -37.036 1.00 44.06 879 GLY A O 1
ATOM 7056 N N . VAL A 1 880 ? 12.177 -2.065 -35.834 1.00 34.44 880 VAL A N 1
ATOM 7057 C CA . VAL A 1 880 ? 11.979 -3.516 -36.034 1.00 34.44 880 VAL A CA 1
ATOM 7058 C C . VAL A 1 880 ? 11.702 -4.190 -34.685 1.00 34.44 880 VAL A C 1
ATOM 7060 O O . VAL A 1 880 ? 12.555 -4.119 -33.803 1.00 34.44 880 VAL A O 1
ATOM 7063 N N . PRO A 1 881 ? 10.525 -4.813 -34.474 1.00 37.94 881 PRO A N 1
ATOM 7064 C CA . PRO A 1 881 ? 10.342 -5.735 -33.364 1.00 37.94 881 PRO A CA 1
ATOM 7065 C C . PRO A 1 881 ? 11.199 -6.974 -33.621 1.00 37.94 881 PRO A C 1
ATOM 7067 O O . PRO A 1 881 ? 11.152 -7.514 -34.724 1.00 37.94 881 PRO A O 1
ATOM 7070 N N . ASP A 1 882 ? 11.932 -7.419 -32.602 1.00 39.34 882 ASP A N 1
ATOM 7071 C CA . ASP A 1 882 ? 12.607 -8.719 -32.567 1.00 39.34 882 ASP A CA 1
ATOM 7072 C C . ASP A 1 882 ? 11.592 -9.819 -32.942 1.00 39.34 882 ASP A C 1
ATOM 7074 O O . ASP A 1 882 ? 10.722 -10.193 -32.151 1.00 39.34 882 ASP A O 1
ATOM 7078 N N . GLN A 1 883 ? 11.641 -10.265 -34.194 1.00 37.97 883 GLN A N 1
ATOM 7079 C CA . GLN A 1 883 ? 11.059 -11.519 -34.645 1.00 37.97 883 GLN A CA 1
ATOM 7080 C C . GLN A 1 883 ? 12.236 -12.447 -34.896 1.00 37.97 883 GLN A C 1
ATOM 7082 O O . GLN A 1 883 ? 13.047 -12.163 -35.773 1.00 37.97 883 GLN A O 1
ATOM 7087 N N . ASP A 1 884 ? 12.307 -13.501 -34.084 1.00 42.28 884 ASP A N 1
ATOM 7088 C CA . ASP A 1 884 ? 13.008 -14.762 -34.323 1.00 42.28 884 ASP A CA 1
ATOM 7089 C C . ASP A 1 884 ? 14.319 -14.634 -35.121 1.00 42.28 884 ASP A C 1
ATOM 7091 O O . ASP A 1 884 ? 14.360 -14.874 -36.328 1.00 42.28 884 ASP A O 1
ATOM 7095 N N . LEU A 1 885 ? 15.410 -14.274 -34.438 1.00 32.62 885 LEU A N 1
ATOM 7096 C CA . LEU A 1 885 ? 16.752 -14.492 -34.971 1.00 32.62 885 LEU A CA 1
ATOM 7097 C C . LEU A 1 885 ? 17.255 -15.852 -34.488 1.00 32.62 885 LEU A C 1
ATOM 7099 O O . LEU A 1 885 ? 17.659 -16.008 -33.336 1.00 32.62 885 LEU A O 1
ATOM 7103 N N . ASP A 1 886 ? 17.182 -16.820 -35.401 1.00 31.12 886 ASP A N 1
ATOM 7104 C CA . ASP A 1 886 ? 17.936 -18.068 -35.357 1.00 31.12 886 ASP A CA 1
ATOM 7105 C C . ASP A 1 886 ? 19.438 -17.782 -35.155 1.00 31.12 886 ASP A C 1
ATOM 7107 O O . ASP A 1 886 ? 20.001 -16.842 -35.730 1.00 31.12 886 ASP A O 1
ATOM 7111 N N . ASP A 1 887 ? 20.075 -18.620 -34.336 1.00 34.75 887 ASP A N 1
ATOM 7112 C CA . ASP A 1 887 ? 21.525 -18.708 -34.170 1.00 34.75 887 ASP A CA 1
ATOM 7113 C C . ASP A 1 887 ? 22.178 -18.997 -35.532 1.00 34.75 887 ASP A C 1
ATOM 7115 O O . ASP A 1 887 ? 22.059 -20.114 -36.020 1.00 34.75 887 ASP A O 1
ATOM 7119 N N . ASP A 1 888 ? 22.815 -17.998 -36.158 1.00 34.78 888 ASP A N 1
ATOM 7120 C CA . ASP A 1 888 ? 24.012 -18.145 -37.013 1.00 34.78 888 ASP A CA 1
ATOM 7121 C C . ASP A 1 888 ? 24.302 -16.859 -37.810 1.00 34.78 888 ASP A C 1
ATOM 7123 O O . ASP A 1 888 ? 23.963 -16.771 -38.984 1.00 34.78 888 ASP A O 1
ATOM 7127 N N . VAL A 1 889 ? 25.006 -15.876 -37.225 1.00 28.05 889 VAL A N 1
ATOM 7128 C CA . VAL A 1 889 ? 25.957 -15.022 -37.977 1.00 28.05 889 VAL A CA 1
ATOM 7129 C C . VAL A 1 889 ? 27.037 -14.489 -37.024 1.00 28.05 889 VAL A C 1
ATOM 7131 O O . VAL A 1 889 ? 26.876 -13.455 -36.376 1.00 28.05 889 VAL A O 1
ATOM 7134 N N . ILE A 1 890 ? 28.191 -15.158 -36.986 1.00 32.47 890 ILE A N 1
ATOM 7135 C CA . ILE A 1 890 ? 29.455 -14.544 -36.558 1.00 32.47 890 ILE A CA 1
ATOM 7136 C C . ILE A 1 890 ? 30.001 -13.753 -37.751 1.00 32.47 890 ILE A C 1
ATOM 7138 O O . ILE A 1 890 ? 30.261 -14.330 -38.805 1.00 32.47 890 ILE A O 1
ATOM 7142 N N . MET A 1 891 ? 30.216 -12.446 -37.589 1.00 27.42 891 MET A N 1
ATOM 7143 C CA . MET A 1 891 ? 30.981 -11.639 -38.544 1.00 27.42 891 MET A CA 1
ATOM 7144 C C . MET A 1 891 ? 32.190 -10.999 -37.862 1.00 27.42 891 MET A C 1
ATOM 7146 O O . MET A 1 891 ? 32.074 -10.177 -36.955 1.00 27.42 891 MET A O 1
ATOM 7150 N N . HIS A 1 892 ? 33.354 -11.436 -38.337 1.00 27.56 892 HIS A N 1
ATOM 7151 C CA . HIS A 1 892 ? 34.696 -10.955 -38.041 1.00 27.56 892 HIS A CA 1
ATOM 7152 C C . HIS A 1 892 ? 34.963 -9.524 -38.535 1.00 27.56 892 HIS A C 1
ATOM 7154 O O . HIS A 1 892 ? 34.468 -9.111 -39.582 1.00 27.56 892 HIS A O 1
ATOM 7160 N N . GLY A 1 893 ? 35.908 -8.863 -37.852 1.00 24.88 893 GLY A N 1
ATOM 7161 C CA . GLY A 1 893 ? 36.728 -7.757 -38.365 1.00 24.88 893 GLY A CA 1
ATOM 7162 C C . GLY A 1 893 ? 36.665 -6.511 -37.471 1.00 24.88 893 GLY A C 1
ATOM 7163 O O . GLY A 1 893 ? 35.587 -6.131 -37.044 1.00 24.88 893 GLY A O 1
ATOM 7164 N N . ILE A 1 894 ? 37.728 -5.788 -37.118 1.00 26.56 894 ILE A N 1
ATOM 7165 C CA . ILE A 1 894 ? 39.133 -5.700 -37.543 1.00 26.56 894 ILE A CA 1
ATOM 7166 C C . ILE A 1 894 ? 39.865 -5.050 -36.347 1.00 26.56 894 ILE A C 1
ATOM 7168 O O . ILE A 1 894 ? 39.404 -4.012 -35.874 1.00 26.56 894 ILE A O 1
ATOM 7172 N N . ILE A 1 895 ? 40.985 -5.602 -35.871 1.00 27.98 895 ILE A N 1
ATOM 7173 C CA . ILE A 1 895 ? 41.991 -4.830 -35.117 1.00 27.98 895 ILE A CA 1
ATOM 7174 C C . ILE A 1 895 ? 43.360 -5.199 -35.687 1.00 27.98 895 ILE A C 1
ATOM 7176 O O . ILE A 1 895 ? 43.750 -6.363 -35.648 1.00 27.98 895 ILE A O 1
ATOM 7180 N N . ASP A 1 896 ? 44.018 -4.183 -36.244 1.00 28.77 896 ASP A N 1
ATOM 7181 C CA . ASP A 1 896 ? 45.382 -4.204 -36.762 1.00 28.77 896 ASP A CA 1
ATOM 7182 C C . ASP A 1 896 ? 46.432 -4.334 -35.646 1.00 28.77 896 ASP A C 1
ATOM 7184 O O . ASP A 1 896 ? 46.241 -3.901 -34.506 1.00 28.77 896 ASP A O 1
ATOM 7188 N N . ASP A 1 897 ? 47.555 -4.916 -36.055 1.00 27.91 897 ASP A N 1
ATOM 7189 C CA . ASP A 1 897 ? 48.745 -5.305 -35.308 1.00 27.91 897 ASP A CA 1
ATOM 7190 C C . ASP A 1 897 ? 49.462 -4.187 -34.532 1.00 27.91 897 ASP A C 1
ATOM 7192 O O . ASP A 1 897 ? 49.666 -3.083 -35.037 1.00 27.91 897 ASP A O 1
ATOM 7196 N N . ALA A 1 898 ? 49.986 -4.553 -33.354 1.00 28.25 898 ALA A N 1
ATOM 7197 C CA . ALA A 1 898 ? 51.408 -4.429 -32.997 1.00 28.25 898 ALA A CA 1
ATOM 7198 C C . ALA A 1 898 ? 51.638 -4.974 -31.571 1.00 28.25 898 ALA A C 1
ATOM 7200 O O . ALA A 1 898 ? 51.202 -4.362 -30.601 1.00 28.25 898 ALA A O 1
ATOM 7201 N N . ASP A 1 899 ? 52.310 -6.116 -31.412 1.00 29.19 899 ASP A N 1
ATOM 7202 C CA . ASP A 1 899 ? 53.746 -6.151 -31.087 1.00 29.19 899 ASP A CA 1
ATOM 7203 C C . ASP A 1 899 ? 54.232 -7.607 -30.931 1.00 29.19 899 ASP A C 1
ATOM 7205 O O . ASP A 1 899 ? 53.518 -8.494 -30.462 1.00 29.19 899 ASP A O 1
ATOM 7209 N N . LEU A 1 900 ? 55.456 -7.843 -31.389 1.00 29.22 900 LEU A N 1
ATOM 7210 C CA . LEU A 1 900 ? 56.097 -9.139 -31.598 1.00 29.22 900 LEU A CA 1
ATOM 7211 C C . LEU A 1 900 ? 56.668 -9.733 -30.301 1.00 29.22 900 LEU A C 1
ATOM 7213 O O . LEU A 1 900 ? 57.288 -9.033 -29.504 1.00 29.22 900 LEU A O 1
ATOM 7217 N N . GLY A 1 901 ? 56.593 -11.062 -30.166 1.00 27.66 901 GLY A N 1
ATOM 7218 C CA . GLY A 1 901 ? 57.307 -11.801 -29.122 1.00 27.66 901 GLY A CA 1
ATOM 7219 C C . GLY A 1 901 ? 57.241 -13.324 -29.266 1.00 27.66 901 GLY A C 1
ATOM 7220 O O . GLY A 1 901 ? 56.482 -13.953 -28.545 1.00 27.66 901 GLY A O 1
ATOM 7221 N N . GLN A 1 902 ? 58.020 -13.858 -30.220 1.00 28.77 902 GLN A N 1
ATOM 7222 C CA . GLN A 1 902 ? 58.708 -15.174 -30.270 1.00 28.77 902 GLN A CA 1
ATOM 7223 C C . GLN A 1 902 ? 58.097 -16.348 -29.467 1.00 28.77 902 GLN A C 1
ATOM 7225 O O . GLN A 1 902 ? 58.072 -16.327 -28.244 1.00 28.77 902 GLN A O 1
ATOM 7230 N N . ALA A 1 903 ? 57.537 -17.349 -30.153 1.00 27.89 903 ALA A N 1
ATOM 7231 C CA . ALA A 1 903 ? 58.208 -18.572 -30.640 1.00 27.89 903 ALA A CA 1
ATOM 7232 C C . ALA A 1 903 ? 58.235 -19.698 -29.589 1.00 27.89 903 ALA A C 1
ATOM 7234 O O . ALA A 1 903 ? 58.897 -19.573 -28.567 1.00 27.89 903 ALA A O 1
ATOM 7235 N N . ASP A 1 904 ? 57.478 -20.769 -29.845 1.00 29.77 904 ASP A N 1
ATOM 7236 C CA . ASP A 1 904 ? 58.025 -22.120 -30.037 1.00 29.77 904 ASP A CA 1
ATOM 7237 C C . ASP A 1 904 ? 56.887 -23.087 -30.416 1.00 29.77 904 ASP A C 1
ATOM 7239 O O . ASP A 1 904 ? 55.895 -23.244 -29.703 1.00 29.77 904 ASP A O 1
ATOM 7243 N N . GLU A 1 905 ? 57.033 -23.684 -31.599 1.00 30.66 905 GLU A N 1
ATOM 7244 C CA . GLU A 1 905 ? 56.256 -24.814 -32.107 1.00 30.66 905 GLU A CA 1
ATOM 7245 C C . GLU A 1 905 ? 56.697 -26.104 -31.404 1.00 30.66 905 GLU A C 1
ATOM 7247 O O . GLU A 1 905 ? 57.890 -26.303 -31.190 1.00 30.66 905 GLU A O 1
ATOM 7252 N N . HIS A 1 906 ? 55.754 -27.006 -31.127 1.00 32.19 906 HIS A N 1
ATOM 7253 C CA . HIS A 1 906 ? 55.967 -28.448 -31.280 1.00 32.19 906 HIS A CA 1
ATOM 7254 C C . HIS A 1 906 ? 54.612 -29.175 -31.341 1.00 32.19 906 HIS A C 1
ATOM 7256 O O . HIS A 1 906 ? 53.846 -29.127 -30.382 1.00 32.19 906 HIS A O 1
ATOM 7262 N N . ASP A 1 907 ? 54.358 -29.783 -32.508 1.00 31.16 907 ASP A N 1
ATOM 7263 C CA . ASP A 1 907 ? 53.959 -31.186 -32.741 1.00 31.16 907 ASP A CA 1
ATOM 7264 C C . ASP A 1 907 ? 52.815 -31.758 -31.881 1.00 31.16 907 ASP A C 1
ATOM 7266 O O . ASP A 1 907 ? 52.913 -31.812 -30.661 1.00 31.16 907 ASP A O 1
ATOM 7270 N N . MET A 1 908 ? 51.668 -32.195 -32.411 1.00 30.31 908 MET A N 1
ATOM 7271 C CA . MET A 1 908 ? 51.348 -33.198 -33.452 1.00 30.31 908 MET A CA 1
ATOM 7272 C C . MET A 1 908 ? 50.432 -34.243 -32.782 1.00 30.31 908 MET A C 1
ATOM 7274 O O . MET A 1 908 ? 50.610 -34.574 -31.611 1.00 30.31 908 MET A O 1
ATOM 7278 N N . ASP A 1 909 ? 49.518 -34.772 -33.591 1.00 31.31 909 ASP A N 1
ATOM 7279 C CA . ASP A 1 909 ? 48.833 -36.065 -33.472 1.00 31.31 909 ASP A CA 1
ATOM 7280 C C . ASP A 1 909 ? 47.602 -36.193 -32.552 1.00 31.31 909 ASP A C 1
ATOM 7282 O O . ASP A 1 909 ? 47.668 -36.379 -31.338 1.00 31.31 909 ASP A O 1
ATOM 7286 N N . ASP A 1 910 ? 46.440 -36.120 -33.214 1.00 32.41 910 ASP A N 1
ATOM 7287 C CA . ASP A 1 910 ? 45.528 -37.250 -33.449 1.00 32.41 910 ASP A CA 1
ATOM 7288 C C . ASP A 1 910 ? 45.397 -38.311 -32.343 1.00 32.41 910 ASP A C 1
ATOM 7290 O O . ASP A 1 910 ? 46.325 -39.070 -32.076 1.00 32.41 910 ASP A O 1
ATOM 7294 N N . MET A 1 911 ? 44.168 -38.490 -31.842 1.00 34.38 911 MET A N 1
ATOM 7295 C CA . MET A 1 911 ? 43.472 -39.783 -31.927 1.00 34.38 911 MET A CA 1
ATOM 7296 C C . MET A 1 911 ? 41.972 -39.649 -31.624 1.00 34.38 911 MET A C 1
ATOM 7298 O O . MET A 1 911 ? 41.557 -39.197 -30.556 1.00 34.38 911 MET A O 1
ATOM 7302 N N . ASP A 1 912 ? 41.202 -40.097 -32.615 1.00 32.69 912 ASP A N 1
ATOM 7303 C CA . ASP A 1 912 ? 39.907 -40.773 -32.524 1.00 32.69 912 ASP A CA 1
ATOM 7304 C C . ASP A 1 912 ? 39.732 -41.618 -31.247 1.00 32.69 912 ASP A C 1
ATOM 7306 O O . ASP A 1 912 ? 40.631 -42.348 -30.835 1.00 32.69 912 ASP A O 1
ATOM 7310 N N . ASP A 1 913 ? 38.552 -41.567 -30.632 1.00 34.31 913 ASP A N 1
ATOM 7311 C CA . ASP A 1 913 ? 37.487 -42.554 -30.876 1.00 34.31 913 ASP A CA 1
ATOM 7312 C C . ASP A 1 913 ? 36.408 -42.442 -29.791 1.00 34.31 913 ASP A C 1
ATOM 7314 O O . ASP A 1 913 ? 36.669 -42.368 -28.587 1.00 34.31 913 ASP A O 1
ATOM 7318 N N . GLY A 1 914 ? 35.155 -42.430 -30.238 1.00 31.27 914 GLY A N 1
ATOM 7319 C CA . GLY A 1 914 ? 33.988 -42.382 -29.371 1.00 31.27 914 GLY A CA 1
ATOM 7320 C C . GLY A 1 914 ? 33.718 -43.695 -28.640 1.00 31.27 914 GLY A C 1
ATOM 7321 O O . GLY A 1 914 ? 34.083 -44.778 -29.090 1.00 31.27 914 GLY A O 1
ATOM 7322 N N . PHE A 1 915 ? 32.953 -43.610 -27.552 1.00 33.28 915 PHE A N 1
ATOM 7323 C CA . PHE A 1 915 ? 32.139 -44.734 -27.106 1.00 33.28 915 PHE A CA 1
ATOM 7324 C C . PHE A 1 915 ? 30.821 -44.248 -26.496 1.00 33.28 915 PHE A C 1
ATOM 7326 O O . PHE A 1 915 ? 30.789 -43.477 -25.539 1.00 33.28 915 PHE A O 1
ATOM 7333 N N . ASN A 1 916 ? 29.735 -44.723 -27.106 1.00 35.16 916 ASN A N 1
ATOM 7334 C CA . ASN A 1 916 ? 28.364 -44.683 -26.613 1.00 35.16 916 ASN A CA 1
ATOM 7335 C C . ASN A 1 916 ? 28.227 -45.406 -25.267 1.00 35.16 916 ASN A C 1
ATOM 7337 O O . ASN A 1 916 ? 28.898 -46.409 -25.034 1.00 35.16 916 ASN A O 1
ATOM 7341 N N . GLY A 1 917 ? 27.237 -45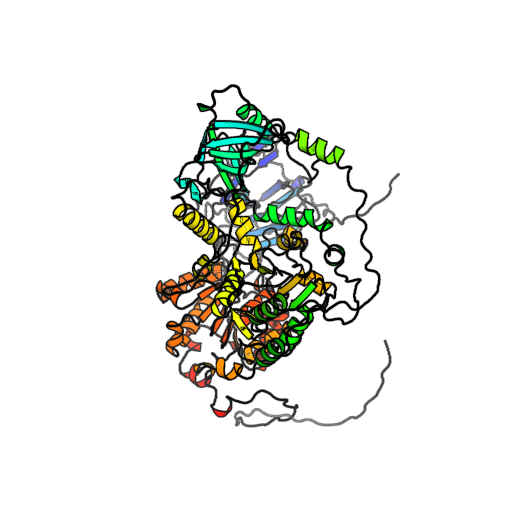.006 -24.469 1.00 32.59 917 GLY A N 1
ATOM 7342 C CA . GLY A 1 917 ? 26.717 -45.864 -23.405 1.00 32.59 917 GLY A CA 1
ATOM 7343 C C . GLY A 1 917 ? 25.825 -45.134 -22.416 1.00 32.59 917 GLY A C 1
ATOM 7344 O O . GLY A 1 917 ? 26.296 -44.682 -21.381 1.00 32.59 917 GLY A O 1
ATOM 7345 N N . ALA A 1 918 ? 24.541 -45.031 -22.750 1.00 39.69 918 ALA A N 1
ATOM 7346 C CA . ALA A 1 918 ? 23.477 -44.790 -21.787 1.00 39.69 918 ALA A CA 1
ATOM 7347 C C . ALA A 1 918 ? 23.264 -46.040 -20.916 1.00 39.69 918 ALA A C 1
ATOM 7349 O O . ALA A 1 918 ? 23.327 -47.139 -21.460 1.00 39.69 918 ALA A O 1
ATOM 7350 N N . GLU A 1 919 ? 22.971 -45.860 -19.625 1.00 43.25 919 GLU A N 1
ATOM 7351 C CA . GLU A 1 919 ? 21.962 -46.621 -18.864 1.00 43.25 919 GLU A CA 1
ATOM 7352 C C . GLU A 1 919 ? 21.813 -46.047 -17.438 1.00 43.25 919 GLU A C 1
ATOM 7354 O O . GLU A 1 919 ? 22.797 -45.865 -16.726 1.00 43.25 919 GLU A O 1
ATOM 7359 N N . ASP A 1 920 ? 20.564 -45.698 -17.115 1.00 44.25 920 ASP A N 1
ATOM 7360 C CA . ASP A 1 920 ? 19.831 -45.782 -15.841 1.00 44.25 920 ASP A CA 1
ATOM 7361 C C . ASP A 1 920 ? 20.574 -45.677 -14.487 1.00 44.25 920 ASP A C 1
ATOM 7363 O O . ASP A 1 920 ? 21.256 -46.606 -14.059 1.00 44.25 920 ASP A O 1
ATOM 7367 N N . ASP A 1 921 ? 20.324 -44.570 -13.766 1.00 39.47 921 ASP A N 1
ATOM 7368 C CA . ASP A 1 921 ? 19.618 -44.522 -12.459 1.00 39.47 921 ASP A CA 1
ATOM 7369 C C . ASP A 1 921 ? 19.303 -43.070 -12.029 1.00 39.47 921 ASP A C 1
ATOM 7371 O O . ASP A 1 921 ? 20.193 -42.190 -12.154 1.00 39.47 921 ASP A O 1
#

Secondary structure (DSSP, 8-state):
---------PPPP-S--GGGGSPPPPHHHHEEEEE-TTSEEEETTEEEE---TTS-B---SSS--EEEEEEEESS-BSSEEEEEEE-PPPS--TTEEEEEEEE-TTTSTTS--EEEEEEEP--TTSPPEEEEEEE-TT---S----SEEEEE-SS-TTTS-EEEEEEE-SSEEEEEETTEEEEEEE--SS----S-BEEEEEEEEETTGGG-SS-TTTSSSPPEEEEEEEEEEETTEEEEEEE--GGGTTT--TTEEEEEESS--SSTTS--SSEEEEEEEEEETTEEEEEB--S-EESTT-TT-EE--HHHHHHHHHHTSSS-GGG-EEEEEEEEE-HHHHHHHHHHHTGGG-TTHHHHHH---S-------SEEPPHHHHHHHHHHS-HHHHHHHHHHTSS-SEEEEE--TTS-HHHHHHHHHHHHHHPEEPP-----------PPPPPPHHHHHHHHHHS-TTTTS--GGGG-PPP--------------PPP------S-PPP-EEE-SSHHHHHHHHHHHHHH-EE-TT--EE---EEE-SSS--GGGGGGBHHHHHHHHHHHHHHSTTS--PPPPHHHHHHHHHTTSEEEES-SSTGGGGT-S-EEEEE-TTSPPP--S-HHHHHTTTT--HHHHHHHTT--EEE--EESSS-HHHHHHHHHHHHTT--EE-TTHHHHH--GGGGBGGGSSEEEEE-TT--EE--TT--S-EEHHHHHHHHHHHHHHHHH-THHHHTT-EEEEES-HHHHHHHHHHHHHHH-TTHHHHEEEEETGGGTT--EEEEEEE-----GGG--GGGG-HHHHHHHHTTEEEEEEEEE-HHHHTTSHHHHHHHHHHHTTT-EEE--SSGGGGG-HHHHHHTBPPTTSTT-------S----------------------------------

Foldseek 3Di:
DDDDDDDLDDPDQPPDQPVVVDDDDADVVWKDWDWQPVQWDDDPRDIHGDWDPPTDFDPDPDPWTKHKTKMWTPDFDQFFKFKDFDADADAFFAQWKKKKKWKPCVVPPLQMWIWIWIWHTDHPPDAIKIKIATDGGNDPPVDDDGGIDIDGDSDRSNPGTWMWIWGGDQFWIFTDINNHTPDIGGDPDPRDRRDTIMIMIMTMHTPVVVVDDQCVVFVVWDKDKWFFPDWDDDPQKIKTKIFADPVCVVVDDAQWKKKKAADDCPDPRDDDLAIFIWGFHDDDDGITITITHLQADDPPPDPVDGDHDSNSVVNVCLNPPPDDSRPSMIIMTTRGGCVVVVLVVVLVVLLVVFPCSCCLVVLDDPPPDDDDQFWDAAPQLLVVCVVPPDPLLNVQLSQLSHLDQEAAAAEAFQLCLLVSVLSNCLRQQATDGDDDPDPDDDPDPDDDDDDPVVVVVVVVCVVDVVPPDDDPPVPDDDDDDDDDDDDDDDDDDDFDPPPPPDPDGDAAEAEAQDLVVLLVSLLCCVVFNHQHSNRDGGRFLAEEEDPDHDPSNLCRYLVNQLVVVQVVVVVVPVDDDDRDDSVVSSVVSNVRHHYYYHDDSSVSSVRRSHYYHYYHQLADFDDDPDVVCVVVVVSQDSSNVSVVSVNDYRYRAEGQFAAPLLVVLCLVQPPVVRHDYDPCLNVVQDDPQCLFLLFNQEFEEAPQVWDWDDPPPQVWIAIVSLLLLVVLVVVLVCVVPVVLQVPQQEEEEEQTPVNLVVNQVVQCVPVNPCSVVRYHRYYLVVCAPAAHQEYEYEQRDNDQVPASPSSLSSNSVSSRSSRHRHHYYYYYHLNNLCSHDSSVSVVVSCVVVVRYHYADPPNNVCPPPVNRVVRGDPPVPPDDDDDDDDDDDDDDDDDDDDDDDDDDDDDDDDDDDDDDDDDDD

Radius of gyration: 36.67 Å; chains: 1; bounding box: 120×73×89 Å

Sequence (921 aa):
MIPSSSFAQWPPSPGYWPSSRFRSMSFYQGYRNLWGYTHQFVDQNALTIWLDSTSGHALSTSLIDVVRSGFKSVKPFRSGYFGASIKVQPGYTAGVITAFYLSNNEAHPRFHDEVDIEFLGTTFGKPYTLQTNVYIRGSGDGRIIGREMKFHLWFDPTQNFHHYAILWSPNEIIFLVDDVPIRRYPRKVMQFFQEPMWVMFNMDASSWLLKMENTKQIIVNEWVMRLVVEWNEAEGFLLPAVTYGDDEGEKISQNDLLLLSREQIKDVQKLPETHAFALVEHRQHNLLRLRMFLDGEVTCLNIDNLESRPRLLRMRRFMTSPLKLQEKLLFSLKICSLSTISREYFALRSICSLPFKDLILKATDKNSGSGDQAWKVSGTLREYFGGILNKSQLEAVDAGLSRKAFVLIQGPPGTGKTQTILALLSAILHAAPARVQSKGSLHEFKCGPEIPIQEKYNHWARASPWLSGNNPRDINMPKDGDDGYFPTTGNELKPEVVASSRKYRVRVLVCAPSNSALDEIVLRLLRTGIRDENVRTYNPKIVRIGLKAHHSVQSVCMDYLVKQKQDEFAADKKHGAAGGDIDSIRNAILEEAVIVEPATLVPLANGCKQVFLVGDPVQLPATVISPVATKFGYGTSLFERLQRAGYPVNMLKLQYRMHPEIRNFPSREFYSEALLDAEDILSKTEREWHKYRCFSPFCFFDIHEGKESQPSGSGSWVNTDEVEFVLLLYHKLVTMYPELRSSSQLAIISPYRYQVKLFQDRFRDTFGQESQKFVDIQTVDGFQGREKDVAIFSCVRANKDRGIGFVSDARRMNVGITRAKSTVLVVGSASTLRSDEHWNNLVESAEKRDLVFKVSKPYASFFSDSNLESMKVPDNLLGVPDQDLDDDVIMHGIIDDADLGQADEHDMDDMDDGFNGAEDD

Organism: Hevea brasiliensis (NCBI:txid3981)

InterPro domains:
  IPR000757 Beta-glucanase-like, N-terminal domain [PF00722] (29-208)
  IPR000757 Beta-glucanase-like, N-terminal domain [PS51762] (1-232)
  IPR013320 Concanavalin A-like lectin/glucanase domain superfamily [SSF49899] (69-208)
  IPR027417 P-loop containing nucleoside triphosphate hydrolase [G3DSA:3.40.50.300] (339-655)
  IPR027417 P-loop containing nucleoside triphosphate hydrolase [G3DSA:3.40.50.300] (656-861)
  IPR027417 P-loop containing nucleoside triphosphate hydrolase [SSF52540] (389-886)
  IPR041677 DNA2/NAM7 helicase, helicase domain [PF13086] (389-569)
  IPR041677 DNA2/NAM7 helicase, helicase domain [PF13086] (594-626)
  IPR041679 DNA2/NAM7 helicase-like, C-terminal [PF13087] (634-830)
  IPR045055 DNA2/NAM7-like helicase [PTHR10887] (225-854)
  IPR047187 Upf1-like, C-terminal helicase domain [cd18808] (658-847)